Protein AF-B8I7L0-F1 (afdb_monomer)

Radius of gyration: 95.22 Å; Cα contacts (8 Å, |Δi|>4): 2535; chains: 1; bounding box: 147×85×289 Å

Organism: Ruminiclostridium cellulolyticum (strain ATCC 35319 / DSM 5812 / JCM 6584 / H10) (NCBI:txid394503)

Sequence (1154 aa):
MKWKGKNVCIMVLVFCFLMIGNAYSSAKQFPDAVNHWSEKAITRLATKDVISGYPDGTVRPDGIVTRGQFASILAKSLGLDTSKSEESQPFNDIYHHWSERSIKALVQSGIIAKADYEGNFKPDKPITRIEIIRMMVRASGKSDEAKRTNDNTGFADEADISRADRGYVIIAKQNNIIAGYPDNTLRPKSEATRAEAFQLIDNQMRQNQKLGNEVPPIDGSDDYGSGASSSPNSYPDAQIDFELSNTAHTDTEISISPITQYAQTLKWSLAKETEDGVQVPVDISQVIKGSLSQSGGKITFKESGKYTLTAITENYSGRETKCSKGITVYPVFIPKFDLSEYSYIDETINITVNPEFNDVDIVWSVTKEGKDEALDTVIDGSLTNSGGSITFKEKGTYALTATVTDTTGRSFTCSKEILVYPVISPEFDLPEYTHTDKVVNITIAPKLDGLDVVWTATKDGKETAIDKIIDGSLTSTGGSITFKEKGSYAITATVTDATGRSFACGKGILVYPVPSLVFKYPATAYTDSNIIITQTAEMDGLIVEWLVESTSGPLDWNDYIDGTLDNDGGTIQFKQEGTYQLTAKVTDKTGRVFLLNSESRIDVYPVSDINITLPAKAYPGETVSVNVSGDNLNNLKCQWSIAADGGNPEEYESHVSGTLSDDGGTITFAKMGSYALTATFTDKLGRAFTCSKVITIYPIPDMQISLPKLAYSGDAVSVATEESGLKGLNAVWSISIDGGPEVPYRQYASDVLTSTGGEIRISTNKTIAVKLTASVTDENSRTFTFSSNTISIKPNIICSFAAPSSVHTGESFSVTMEEVSGLEESNITWSLTKDGSLTDYTGSLSNNGGNITINDVGGYTLTAAVTNSEGRIFSYSENIAVTNTAPNAPEGYATVTRTAKDQMLLVNITASATDPDGDDVIYEYEDQSEDGYYPLGSHTVKVRAKDSFGAVSSWTEINFKVVGSAPSTPVITRTPDGNSVAPNKPITITAASTDLDGDTITYVWEGRQAETSAYPLGRNTIRVKAVDSTGMESPWAAIVFFVADSNNGGGMTLSGPESVIVEKGIECATITEYTFSVPPVLGHSGSDYGRVRGYNILTDTWDQLDYQSIANGITLSQKLTAGVYSQLEFYYYTNHDCMYNKSNITYSVSYYFE

Secondary structure (DSSP, 8-state):
------------------------------GGGTT-TTHHHHHHHHHTTS----TTS---TTSBPBHHHHHHHHHHHTT--TTS-----SSTT-TT-TTHHHHHHHHHTTSS-GGGGTT---TTSB-BHHHHHHHHHHHTTTHHHHTT--S----TTGGGS-TTTHHHHHHHHHTTS----TTS---TTSBPBHHHHHHHHHHHHHHHTTTT----------------------S-S-EEEE---SEEETTPPEEE-EEEESEEEEEEEEEEEPTTS-EEEE-HHHHEEE--BTTBEEEEESS-EEEEEEEEEEETTS-EEEEEEEEEEEP-----B---SEEETT--EEEEBSS--SSS-EEEEEEETTEEE-HHHHEEE--BTTEEEEEESS-EEEEEEEEEE-TTS-EEEEEEEEEEEPPP--EE---SEEETT-PEEEEEES--TT--EEEEEEETTEE--GGGTEEE--BTTEEEEEESS-EEEEEEEEEE-TTS-EEEEEEEEEEEPPPEEEEE--SEEETT--EEEEEEEE-TTPPEEEEEEETTEEE-HHHHEEEEE-SSEEEEEESS-EEEEEEEEEE-TT--EEEEE-SS-EEEEPPPP-EEE--SEE-TT-EEEEEEE-SS-TT-EEEEEEEETT---EEGGGTEEEEEETTEEEEEE-S-EEEEEEEEEE-TT--EEEEEEEEEEPPPPEEEEE--SEEETTSEEEEEEEEES-TTPPEEEEEEETT---EEGGGTB-S-EETTEEEEEB--SS-EEEEEEEEEE-TTS-EEEEEPPPEEEEPPPEEEEE--SEEETT-EEEEEEEEEES-TT--PEEEEEETTEEE--EEEEETTEEEEE--S-EEEEEEEEEE-TTS-EEEEEEEEEEE-PPPPPPEEEEEEEEEEETTEEEEEEEEE---SS----EEEEES--SS-EEESEEEEEEEEEE-SSS-BPPPEEEEEEE----PPPPPP--BS-SSEEPSS-EEE-------SS----EEEEES-SSSEEE--SS----EEEEE-SSS-B--------EE--TTTTSSPPP-SSEEEEEE--BTTEEEEEEEEEE---TT--S-EEEEEEEEETTTTEEEEEEEEEESS-EEEEEE--TTTEEEEEEEEE-SSGGGTTS---EEEEEEEE-

Structure (mmCIF, N/CA/C/O backbone):
data_AF-B8I7L0-F1
#
_entry.id   AF-B8I7L0-F1
#
loop_
_atom_site.group_PDB
_atom_site.id
_atom_site.type_symbol
_atom_site.label_atom_id
_atom_site.label_alt_id
_atom_site.label_comp_id
_atom_site.label_asym_id
_atom_site.label_entity_id
_atom_site.label_seq_id
_atom_site.pdbx_PDB_ins_code
_atom_site.Cartn_x
_atom_site.Cartn_y
_atom_site.Cartn_z
_atom_site.occupancy
_atom_site.B_iso_or_equiv
_atom_site.auth_seq_id
_atom_site.auth_comp_id
_atom_site.auth_asym_id
_atom_site.auth_atom_id
_atom_site.pdbx_PDB_model_num
ATOM 1 N N . MET A 1 1 ? -40.600 12.223 -14.705 1.00 33.22 1 MET A N 1
ATOM 2 C CA . MET A 1 1 ? -41.519 11.298 -13.989 1.00 33.22 1 MET A CA 1
ATOM 3 C C . MET A 1 1 ? -41.701 11.849 -12.572 1.00 33.22 1 MET A C 1
ATOM 5 O O . MET A 1 1 ? -40.789 12.510 -12.105 1.00 33.22 1 MET A O 1
ATOM 9 N N . LYS A 1 2 ? -42.916 11.918 -11.999 1.00 28.27 2 LYS A N 1
ATOM 10 C CA . LYS A 1 2 ? -43.538 10.886 -11.128 1.00 28.27 2 LYS A CA 1
ATOM 11 C C . LYS A 1 2 ? -42.537 10.381 -10.064 1.00 28.27 2 LYS A C 1
ATOM 13 O O . LYS A 1 2 ? -41.495 9.881 -10.455 1.00 28.27 2 LYS A O 1
ATOM 18 N N . TRP A 1 3 ? -42.798 10.496 -8.757 1.00 26.27 3 TRP A N 1
ATOM 19 C CA . TRP A 1 3 ? -44.098 10.342 -8.067 1.00 26.27 3 TRP A CA 1
ATOM 20 C C . TRP A 1 3 ? -44.500 11.497 -7.113 1.00 26.27 3 TRP A C 1
ATOM 22 O O . TRP A 1 3 ? -43.707 12.385 -6.824 1.00 26.27 3 TRP A O 1
ATOM 32 N N . LYS A 1 4 ? -45.759 11.482 -6.639 1.00 32.81 4 LYS A N 1
ATOM 33 C CA . LYS A 1 4 ? -46.341 12.377 -5.610 1.00 32.81 4 LYS A CA 1
ATOM 34 C C . LYS A 1 4 ? -47.116 11.535 -4.584 1.00 32.81 4 LYS A C 1
ATOM 36 O O . LYS A 1 4 ? -47.760 10.568 -4.979 1.00 32.81 4 LYS A O 1
ATOM 41 N N . GLY A 1 5 ? -47.065 11.941 -3.313 1.00 32.03 5 GLY A N 1
ATOM 42 C CA . GLY A 1 5 ? -47.587 11.208 -2.150 1.00 32.03 5 GLY A CA 1
ATOM 43 C C . GLY A 1 5 ? -49.099 11.255 -1.877 1.00 32.03 5 GLY A C 1
ATOM 44 O O . GLY A 1 5 ? -49.906 11.439 -2.785 1.00 32.03 5 GLY A O 1
ATOM 45 N N . LYS A 1 6 ? -49.441 11.049 -0.595 1.00 33.31 6 LYS A N 1
ATOM 46 C CA . LYS A 1 6 ? -50.758 11.066 0.089 1.00 33.31 6 LYS A CA 1
ATOM 47 C C . LYS A 1 6 ? -50.446 10.970 1.608 1.00 33.31 6 LYS A C 1
ATOM 49 O O . LYS A 1 6 ? -49.534 10.219 1.930 1.00 33.31 6 LYS A O 1
ATOM 54 N N . ASN A 1 7 ? -50.985 11.727 2.578 1.00 33.47 7 ASN A N 1
ATOM 55 C CA . ASN A 1 7 ? -52.317 12.324 2.834 1.00 33.47 7 ASN A CA 1
ATOM 56 C C . ASN A 1 7 ? -53.421 11.243 2.899 1.00 33.47 7 ASN A C 1
ATOM 58 O O . ASN A 1 7 ? -53.514 10.436 1.984 1.00 33.47 7 ASN A O 1
ATOM 62 N N . VAL A 1 8 ? -54.298 11.157 3.909 1.00 35.00 8 VAL A N 1
ATOM 63 C CA . VAL A 1 8 ? -55.101 12.200 4.597 1.00 35.00 8 VAL A CA 1
ATOM 64 C C . VAL A 1 8 ? -55.476 11.742 6.030 1.00 35.00 8 VAL A C 1
ATOM 66 O O . VAL A 1 8 ? -55.534 10.537 6.242 1.00 35.00 8 VAL A O 1
ATOM 69 N N . CYS A 1 9 ? -55.787 12.700 6.933 1.00 29.91 9 CYS A N 1
ATOM 70 C CA . CYS A 1 9 ? -56.664 12.661 8.143 1.00 29.91 9 CYS A CA 1
ATOM 71 C C . CYS A 1 9 ? -55.993 13.295 9.385 1.00 29.91 9 CYS A C 1
ATOM 73 O O . CYS A 1 9 ? -54.817 13.045 9.610 1.00 29.91 9 CYS A O 1
ATOM 75 N N . ILE A 1 10 ? -56.657 14.079 10.253 1.00 33.66 10 ILE A N 1
ATOM 76 C CA . ILE A 1 10 ? -57.943 14.823 10.196 1.00 33.66 10 ILE A CA 1
ATOM 77 C C . ILE A 1 10 ? -57.902 15.906 11.322 1.00 33.66 10 ILE A C 1
ATOM 79 O O . ILE A 1 10 ? -57.254 15.642 12.321 1.00 33.66 10 ILE A O 1
ATOM 83 N N . MET A 1 11 ? -58.548 17.080 11.144 1.00 29.95 11 MET A N 1
ATOM 84 C CA . MET A 1 11 ? -59.142 18.033 12.145 1.00 29.95 11 MET A CA 1
ATOM 85 C C . MET A 1 11 ? -58.464 18.279 13.543 1.00 29.95 11 MET A C 1
ATOM 87 O O . MET A 1 11 ? -58.061 17.345 14.211 1.00 29.95 11 MET A O 1
ATOM 91 N N . VAL A 1 12 ? -58.421 19.478 14.167 1.00 34.53 12 VAL A N 1
ATOM 92 C CA . VAL A 1 12 ? -59.027 20.809 13.899 1.00 34.53 12 VAL A CA 1
ATOM 93 C C . VAL A 1 12 ? -58.428 21.916 14.815 1.00 34.53 12 VAL A C 1
ATOM 95 O O . VAL A 1 12 ? -57.804 21.604 15.819 1.00 34.53 12 VAL A O 1
ATOM 98 N N . LEU A 1 13 ? -58.688 23.194 14.484 1.00 30.81 13 LEU A N 1
ATOM 99 C CA . LEU A 1 13 ? -58.574 24.426 15.308 1.00 30.81 13 LEU A CA 1
ATOM 100 C C . LEU A 1 13 ? -57.280 24.725 16.101 1.00 30.81 13 LEU A C 1
ATOM 102 O O . LEU A 1 13 ? -57.122 24.363 17.263 1.00 30.81 13 LEU A O 1
ATOM 106 N N . VAL A 1 14 ? -56.499 25.663 15.554 1.00 44.19 14 VAL A N 1
ATOM 107 C CA . VAL A 1 14 ? -55.867 26.721 16.361 1.00 44.19 14 VAL A CA 1
ATOM 108 C C . VAL A 1 14 ? -56.872 27.869 16.498 1.00 44.19 14 VAL A C 1
ATOM 110 O O . VAL A 1 14 ? -57.037 28.608 15.535 1.00 44.19 14 VAL A O 1
ATOM 113 N N . PHE A 1 15 ? -57.543 28.005 17.651 1.00 33.59 15 PHE A N 1
ATOM 114 C CA . PHE A 1 15 ? -57.958 29.289 18.261 1.00 33.59 15 PHE A CA 1
ATOM 115 C C . PHE A 1 15 ? -58.718 29.051 19.583 1.00 33.59 15 PHE A C 1
ATOM 117 O O . PHE A 1 15 ? -59.883 28.666 19.562 1.00 33.59 15 PHE A O 1
ATOM 124 N N . CYS A 1 16 ? -58.093 29.333 20.730 1.00 30.19 16 CYS A N 1
ATOM 125 C CA . CYS A 1 16 ? -58.810 29.712 21.955 1.00 30.19 16 CYS A CA 1
ATOM 126 C C . CYS A 1 16 ? -57.842 30.445 22.895 1.00 30.19 16 CYS A C 1
ATOM 128 O O . CYS A 1 16 ? -56.934 29.843 23.462 1.00 30.19 16 CYS A O 1
ATOM 130 N N . PHE A 1 17 ? -57.996 31.763 23.004 1.00 28.77 17 PHE A N 1
ATOM 131 C CA . PHE A 1 17 ? -57.116 32.645 23.772 1.00 28.77 17 PHE A CA 1
ATOM 132 C C . PHE A 1 17 ? -57.876 33.140 25.015 1.00 28.77 17 PHE A C 1
ATOM 134 O O . PHE A 1 17 ? -59.014 33.572 24.873 1.00 28.77 17 PHE A O 1
ATOM 141 N N . LEU A 1 18 ? -57.210 33.143 26.178 1.00 33.88 18 LEU A N 1
ATOM 142 C CA . LEU A 1 18 ? -57.574 33.837 27.433 1.00 33.88 18 LEU A CA 1
ATOM 143 C C . LEU A 1 18 ? -58.821 33.408 28.252 1.00 33.88 18 LEU A C 1
ATOM 145 O O . LEU A 1 18 ? -59.949 33.468 27.783 1.00 33.88 18 LEU A O 1
ATOM 149 N N . MET A 1 19 ? -58.567 33.216 29.563 1.00 33.19 19 MET A N 1
ATOM 150 C CA . MET A 1 19 ? -59.494 33.230 30.722 1.00 33.19 19 MET A CA 1
ATOM 151 C C . MET A 1 19 ? -60.584 32.127 30.766 1.00 33.19 19 MET A C 1
ATOM 153 O O . MET A 1 19 ? -61.099 31.700 29.746 1.00 33.19 19 MET A O 1
ATOM 157 N N . ILE A 1 20 ? -61.009 31.589 31.916 1.00 40.84 20 ILE A N 1
ATOM 158 C CA . ILE A 1 20 ? -60.880 32.000 33.331 1.00 40.84 20 ILE A CA 1
ATOM 159 C C . ILE A 1 20 ? -60.218 30.872 34.150 1.00 40.84 20 ILE A C 1
ATOM 161 O O . ILE A 1 20 ? -60.291 29.702 33.782 1.00 40.84 20 ILE A O 1
ATOM 165 N N . GLY A 1 21 ? -59.533 31.214 35.244 1.00 33.78 21 GLY A N 1
ATOM 166 C CA . GLY A 1 21 ? -58.730 30.258 36.008 1.00 33.78 21 GLY A CA 1
ATOM 167 C C . GLY A 1 21 ? -59.477 29.463 37.085 1.00 33.78 21 GLY A C 1
ATOM 168 O O . GLY A 1 21 ? -60.407 29.951 37.715 1.00 33.78 21 GLY A O 1
ATOM 169 N N . ASN A 1 22 ? -58.925 28.290 37.394 1.00 34.12 22 ASN A N 1
ATOM 170 C CA . ASN A 1 22 ? -58.569 27.956 38.772 1.00 34.12 22 ASN A CA 1
ATOM 171 C C . ASN A 1 22 ? -57.127 27.447 38.769 1.00 34.12 22 ASN A C 1
ATOM 173 O O . ASN A 1 22 ? -56.861 26.278 38.489 1.00 34.12 22 ASN A O 1
ATOM 177 N N . ALA A 1 23 ? -56.184 28.349 39.044 1.00 33.19 23 ALA A N 1
ATOM 178 C CA . ALA A 1 23 ? -54.802 27.972 39.286 1.00 33.19 23 ALA A CA 1
ATOM 179 C C . ALA A 1 23 ? -54.716 27.332 40.677 1.00 33.19 23 ALA A C 1
ATOM 181 O O . ALA A 1 23 ? -54.442 28.007 41.669 1.00 33.19 23 ALA A O 1
ATOM 182 N N . TYR A 1 24 ? -54.957 26.022 40.747 1.00 33.78 24 TYR A N 1
ATOM 183 C CA . TYR A 1 24 ? -54.483 25.233 41.874 1.00 33.78 24 TYR A CA 1
ATOM 184 C C . TYR A 1 24 ? -52.964 25.380 41.915 1.00 33.78 24 TYR A C 1
ATOM 186 O O . TYR A 1 24 ? -52.253 24.788 41.101 1.00 33.78 24 TYR A O 1
ATOM 194 N N . SER A 1 25 ? -52.475 26.190 42.855 1.00 38.25 25 SER A N 1
ATOM 195 C CA . SER A 1 25 ? -51.062 26.223 43.219 1.00 38.25 25 SER A CA 1
ATOM 196 C C . SER A 1 25 ? -50.743 24.912 43.931 1.00 38.25 25 SER A C 1
ATOM 198 O O . SER A 1 25 ? -50.723 24.830 45.159 1.00 38.25 25 SER A O 1
ATOM 200 N N . SER A 1 26 ? -50.602 23.848 43.138 1.00 40.59 26 SER A N 1
ATOM 201 C CA . SER A 1 26 ? -50.123 22.563 43.618 1.00 40.59 26 SER A CA 1
ATOM 202 C C . SER A 1 26 ? -48.726 22.801 44.171 1.00 40.59 26 SER A C 1
ATOM 204 O O . SER A 1 26 ? -47.825 23.199 43.426 1.00 40.59 26 SER A O 1
ATOM 206 N N . ALA A 1 27 ? -48.563 22.626 45.484 1.00 56.03 27 ALA A N 1
ATOM 207 C CA . ALA A 1 27 ? -47.257 22.726 46.117 1.00 56.03 27 ALA A CA 1
ATOM 208 C C . ALA A 1 27 ? -46.289 21.811 45.360 1.00 56.03 27 ALA A C 1
ATOM 210 O O . ALA A 1 27 ? -46.655 20.686 45.016 1.00 56.03 27 ALA A O 1
ATOM 211 N N . LYS A 1 28 ? -45.080 22.300 45.060 1.00 63.38 28 LYS A N 1
ATOM 212 C CA . LYS A 1 28 ? -44.133 21.596 44.188 1.00 63.38 28 LYS A CA 1
ATOM 213 C C . LYS A 1 28 ? -43.616 20.323 44.869 1.00 63.38 28 LYS A C 1
ATOM 215 O O . LYS A 1 28 ? -42.573 20.336 45.516 1.00 63.38 28 LYS A O 1
ATOM 220 N N . GLN A 1 29 ? -44.384 19.244 44.750 1.00 75.25 29 GLN A N 1
ATOM 221 C CA . GLN A 1 29 ? -44.006 17.904 45.170 1.00 75.25 29 GLN A CA 1
ATOM 222 C C . GLN A 1 29 ? -42.978 17.343 44.189 1.00 75.25 29 GLN A C 1
ATOM 224 O O . GLN A 1 29 ? -43.089 17.523 42.976 1.00 75.25 29 GLN A O 1
ATOM 229 N N . PHE A 1 30 ? -41.987 16.653 44.739 1.00 87.44 30 PHE A N 1
ATOM 230 C CA . PHE A 1 30 ? -40.974 15.925 43.988 1.00 87.44 30 PHE A CA 1
ATOM 231 C C . PHE A 1 30 ? -41.226 14.431 44.237 1.00 87.44 30 PHE A C 1
ATOM 233 O O . PHE A 1 30 ? -41.405 14.067 45.404 1.00 87.44 30 PHE A O 1
ATOM 240 N N . PRO A 1 31 ? -41.297 13.567 43.205 1.00 85.88 31 PRO A N 1
ATOM 241 C CA . PRO A 1 31 ? -41.712 12.170 43.380 1.00 85.88 31 PRO A CA 1
ATOM 242 C C . PRO A 1 31 ? -40.832 11.384 44.358 1.00 85.88 31 PRO A C 1
ATOM 244 O O . PRO A 1 31 ? -41.319 10.528 45.088 1.00 85.88 31 PRO A O 1
ATOM 247 N N . ASP A 1 32 ? -39.547 11.722 44.402 1.00 89.19 32 ASP A N 1
ATOM 248 C CA . ASP A 1 32 ? -38.515 11.132 45.253 1.00 89.19 32 ASP A CA 1
ATOM 249 C C . ASP A 1 32 ? -38.483 11.693 46.686 1.00 89.19 32 ASP A C 1
ATOM 251 O O . ASP A 1 32 ? -37.670 11.257 47.492 1.00 89.19 32 ASP A O 1
ATOM 255 N N . ALA A 1 33 ? -39.353 12.651 47.018 1.00 88.56 33 ALA A N 1
ATOM 256 C CA . ALA A 1 33 ? -39.512 13.176 48.374 1.00 88.56 33 ALA A CA 1
ATOM 257 C C . ALA A 1 33 ? -40.763 12.641 49.096 1.00 88.56 33 ALA A C 1
ATOM 259 O O . ALA A 1 33 ? -40.915 12.905 50.285 1.00 88.56 33 ALA A O 1
ATOM 260 N N . VAL A 1 34 ? -41.661 11.919 48.418 1.00 85.69 34 VAL A N 1
ATOM 261 C CA . VAL A 1 34 ? -42.930 11.440 48.998 1.00 85.69 34 VAL A CA 1
ATOM 262 C C . VAL A 1 34 ? -42.671 10.346 50.039 1.00 85.69 34 VAL A C 1
ATOM 264 O O . VAL A 1 34 ? -41.950 9.391 49.763 1.00 85.69 34 VAL A O 1
ATOM 267 N N . ASN A 1 35 ? -43.262 10.476 51.232 1.00 85.50 35 ASN A N 1
ATOM 268 C CA . ASN A 1 35 ? -43.007 9.642 52.418 1.00 85.50 35 ASN A CA 1
ATOM 269 C C . ASN A 1 35 ? -41.561 9.699 52.953 1.00 85.50 35 ASN A C 1
ATOM 271 O O . ASN A 1 35 ? -41.244 9.019 53.931 1.00 85.50 35 ASN A O 1
ATOM 275 N N . HIS A 1 36 ? -40.679 10.512 52.365 1.00 89.75 36 HIS A N 1
ATOM 276 C CA . HIS A 1 36 ? -39.323 10.688 52.869 1.00 89.75 36 HIS A CA 1
ATOM 277 C C . HIS A 1 36 ? -39.349 11.474 54.191 1.00 89.75 36 HIS A C 1
ATOM 279 O O . HIS A 1 36 ? -40.125 12.418 54.349 1.00 89.75 36 HIS A O 1
ATOM 285 N N . TRP A 1 37 ? -38.479 11.152 55.155 1.00 91.00 37 TRP A N 1
ATOM 286 C CA . TRP A 1 37 ? -38.538 11.760 56.497 1.00 91.00 37 TRP A CA 1
ATOM 287 C C . TRP A 1 37 ? -38.404 13.298 56.478 1.00 91.00 37 TRP A C 1
ATOM 289 O O . TRP A 1 37 ? -38.972 13.988 57.327 1.00 91.00 37 TRP A O 1
ATOM 299 N N . SER A 1 38 ? -37.705 13.844 55.476 1.00 89.44 38 SER A N 1
ATOM 300 C CA . SER A 1 38 ? -37.537 15.286 55.253 1.00 89.44 38 SER A CA 1
ATOM 301 C C . SER A 1 38 ? -38.549 15.916 54.279 1.00 89.44 38 SER A C 1
ATOM 303 O O . SER A 1 38 ? -38.433 17.112 54.004 1.00 89.44 38 SER A O 1
ATOM 305 N N . GLU A 1 39 ? -39.567 15.181 53.795 1.00 90.69 39 GLU A N 1
ATOM 306 C CA . GLU A 1 39 ? -40.606 15.666 52.857 1.00 90.69 39 GLU A CA 1
ATOM 307 C C . GLU A 1 39 ? -41.147 17.035 53.283 1.00 90.69 39 GLU A C 1
ATOM 309 O O . GLU A 1 39 ? -41.138 18.005 52.529 1.00 90.69 39 GLU A O 1
ATOM 314 N N . LYS A 1 40 ? -41.520 17.149 54.562 1.00 90.38 40 LYS A N 1
ATOM 315 C CA . LYS A 1 40 ? -42.093 18.366 55.147 1.00 90.38 40 LYS A CA 1
ATOM 316 C C . LYS A 1 40 ? -41.140 19.569 55.087 1.00 90.38 40 LYS A C 1
ATOM 318 O O . LYS A 1 40 ? -41.618 20.696 54.978 1.00 90.38 40 LYS A O 1
ATOM 323 N N . ALA A 1 41 ? -39.823 19.362 55.168 1.00 90.12 41 ALA A N 1
ATOM 324 C CA . ALA A 1 41 ? -38.827 20.422 55.004 1.00 90.12 41 ALA A CA 1
ATOM 325 C C . ALA A 1 41 ? -38.610 20.757 53.521 1.00 90.12 41 ALA A C 1
ATOM 327 O O . ALA A 1 41 ? -38.647 21.930 53.153 1.00 90.12 41 ALA A O 1
ATOM 328 N N . ILE A 1 42 ? -38.479 19.739 52.664 1.00 92.69 42 ILE A N 1
ATOM 329 C CA . ILE A 1 42 ? -38.359 19.877 51.204 1.00 92.69 42 ILE A CA 1
ATOM 330 C C . ILE A 1 42 ? -39.521 20.709 50.645 1.00 92.69 42 ILE A C 1
ATOM 332 O O . ILE A 1 42 ? -39.292 21.731 49.997 1.00 92.69 42 ILE A O 1
ATOM 336 N N . THR A 1 43 ? -40.765 20.339 50.960 1.00 88.06 43 THR A N 1
ATOM 337 C CA . THR A 1 43 ? -41.965 21.056 50.511 1.00 88.06 43 THR A CA 1
ATOM 338 C C . THR A 1 43 ? -41.976 22.504 51.004 1.00 88.06 43 THR A C 1
ATOM 340 O O . THR A 1 43 ? -42.319 23.402 50.233 1.00 88.06 43 THR A O 1
ATOM 343 N N . ARG A 1 44 ? -41.558 22.779 52.251 1.00 90.06 44 ARG A N 1
ATOM 344 C CA . ARG A 1 44 ? -41.486 24.155 52.781 1.00 90.06 44 ARG A CA 1
ATOM 345 C C . ARG A 1 44 ? -40.412 24.997 52.099 1.00 90.06 44 ARG A C 1
ATOM 347 O O . ARG A 1 44 ? -40.691 26.146 51.764 1.00 90.06 44 ARG A O 1
ATOM 354 N N . LEU A 1 45 ? -39.219 24.451 51.860 1.00 91.69 45 LEU A N 1
ATOM 355 C CA . LEU A 1 45 ? -38.157 25.162 51.145 1.00 91.69 45 LEU A CA 1
ATOM 356 C C . LEU A 1 45 ? -38.525 25.411 49.679 1.00 91.69 45 LEU A C 1
ATOM 358 O O . LEU A 1 45 ? -38.251 26.494 49.171 1.00 91.69 45 LEU A O 1
ATOM 362 N N . ALA A 1 46 ? -39.191 24.463 49.015 1.00 89.38 46 ALA A N 1
ATOM 363 C CA . ALA A 1 46 ? -39.664 24.639 47.644 1.00 89.38 46 ALA A CA 1
ATOM 364 C C . ALA A 1 46 ? -40.801 25.669 47.544 1.00 89.38 46 ALA A C 1
ATOM 366 O O . ALA A 1 46 ? -40.794 26.509 46.652 1.00 89.38 46 ALA A O 1
ATOM 367 N N . THR A 1 47 ? -41.733 25.672 48.504 1.00 86.12 47 THR A N 1
ATOM 368 C CA . THR A 1 47 ? -42.817 26.674 48.590 1.00 86.12 47 THR A CA 1
ATOM 369 C C . THR A 1 47 ? -42.290 28.084 48.899 1.00 86.12 47 THR A C 1
ATOM 371 O O . THR A 1 47 ? -42.929 29.071 48.552 1.00 86.12 47 THR A O 1
ATOM 374 N N . LYS A 1 48 ? -41.112 28.196 49.528 1.00 86.75 48 LYS A N 1
ATOM 375 C CA . LYS A 1 48 ? -40.385 29.459 49.751 1.00 86.75 48 LYS A CA 1
ATOM 376 C C . LYS A 1 48 ? -39.377 29.787 48.630 1.00 86.75 48 LYS A C 1
ATOM 378 O O . LYS A 1 48 ? -38.508 30.628 48.838 1.00 86.75 48 LYS A O 1
ATOM 383 N N . ASP A 1 49 ? -39.431 29.091 47.490 1.00 88.25 49 ASP A N 1
ATOM 384 C CA . ASP A 1 49 ? -38.484 29.187 46.363 1.00 88.25 49 ASP A CA 1
ATOM 385 C C . ASP A 1 49 ? -36.995 28.950 46.707 1.00 88.25 49 ASP A C 1
ATOM 387 O O . ASP A 1 49 ? -36.120 29.122 45.858 1.00 88.25 49 ASP A O 1
ATOM 391 N N . VAL A 1 50 ? -36.659 28.498 47.919 1.00 90.50 50 VAL A N 1
ATOM 392 C CA . VAL A 1 50 ? -35.274 28.258 48.371 1.00 90.50 50 VAL A CA 1
ATOM 393 C C . VAL A 1 50 ? -34.623 27.106 47.599 1.00 90.50 50 VAL A C 1
ATOM 395 O O . VAL A 1 50 ? -33.430 27.159 47.300 1.00 90.50 50 VAL A O 1
ATOM 398 N N . ILE A 1 51 ? -35.407 26.090 47.226 1.00 92.00 51 ILE A N 1
ATOM 399 C CA . ILE A 1 51 ? -34.970 24.970 46.381 1.00 92.00 51 ILE A CA 1
ATOM 400 C C . ILE A 1 51 ? -35.912 24.799 45.191 1.00 92.00 51 ILE A C 1
ATOM 402 O O . ILE A 1 51 ? -37.110 25.045 45.296 1.00 92.00 51 ILE A O 1
ATOM 406 N N . SER A 1 52 ? -35.378 24.356 44.053 1.00 82.88 52 SER A N 1
ATOM 407 C CA . SER A 1 52 ? -36.151 24.240 42.806 1.00 82.88 52 SER A CA 1
ATOM 408 C C . SER A 1 52 ? -36.167 22.829 42.204 1.00 82.88 52 SER A C 1
ATOM 410 O O . SER A 1 52 ? -36.895 22.612 41.236 1.00 82.88 52 SER A O 1
ATOM 412 N N . GLY A 1 53 ? -35.431 21.878 42.790 1.00 82.44 53 GLY A N 1
ATOM 413 C CA . GLY A 1 53 ? -35.204 20.538 42.233 1.00 82.44 53 GLY A CA 1
ATOM 414 C C . GLY A 1 53 ? -34.203 20.517 41.073 1.00 82.44 53 GLY A C 1
ATOM 415 O O . GLY A 1 53 ? -33.614 21.541 40.722 1.00 82.44 53 GLY A O 1
ATOM 416 N N . TYR A 1 54 ? -34.011 19.334 40.499 1.00 84.81 54 TYR A N 1
ATOM 417 C CA . TYR A 1 54 ? -33.265 19.090 39.267 1.00 84.81 54 TYR A CA 1
ATOM 418 C C . TYR A 1 54 ? -34.196 19.164 38.034 1.00 84.81 54 TYR A C 1
ATOM 420 O O . TYR A 1 54 ? -35.420 19.101 38.185 1.00 84.81 54 TYR A O 1
ATOM 428 N N . PRO A 1 55 ? -33.657 19.288 36.801 1.00 82.81 55 PRO A N 1
ATOM 429 C CA . PRO A 1 55 ? -34.468 19.367 35.576 1.00 82.81 55 PRO A CA 1
ATOM 430 C C . PRO A 1 55 ? -35.329 18.128 35.277 1.00 82.81 55 PRO A C 1
ATOM 432 O O . PRO A 1 55 ? -36.274 18.223 34.503 1.00 82.81 55 PRO A O 1
ATOM 435 N N . ASP A 1 56 ? -35.013 16.987 35.890 1.00 82.00 56 ASP A N 1
ATOM 436 C CA . ASP A 1 56 ? -35.772 15.730 35.813 1.00 82.00 56 ASP A CA 1
ATOM 437 C C . ASP A 1 56 ? -37.002 15.684 36.746 1.00 82.00 56 ASP A C 1
ATOM 439 O O . ASP A 1 56 ? -37.758 14.716 36.721 1.00 82.00 56 ASP A O 1
ATOM 443 N N . GLY A 1 57 ? -37.219 16.721 37.566 1.00 82.94 57 GLY A N 1
ATOM 444 C CA . GLY A 1 57 ? -38.312 16.782 38.537 1.00 82.94 57 GLY A CA 1
ATOM 445 C C . GLY A 1 57 ? -38.003 16.164 39.906 1.00 82.94 57 GLY A C 1
ATOM 446 O O . GLY A 1 57 ? -38.911 16.088 40.729 1.00 82.94 57 GLY A O 1
ATOM 447 N N . THR A 1 58 ? -36.756 15.763 40.175 1.00 90.50 58 THR A N 1
ATOM 448 C CA . THR A 1 58 ? -36.311 15.204 41.469 1.00 90.50 58 THR A CA 1
ATOM 449 C C . THR A 1 58 ? -35.697 16.259 42.401 1.00 90.50 58 THR A C 1
ATOM 451 O O . THR A 1 58 ? -35.339 17.358 41.969 1.00 90.50 58 THR A O 1
ATOM 454 N N . VAL A 1 59 ? -35.504 15.940 43.687 1.00 89.88 59 VAL A N 1
ATOM 455 C CA . VAL A 1 59 ? -34.633 16.714 44.611 1.00 89.88 59 VAL A CA 1
ATOM 456 C C . VAL A 1 59 ? -33.422 15.937 45.117 1.00 89.88 59 VAL A C 1
ATOM 458 O O . VAL A 1 59 ? -32.470 16.567 45.583 1.00 89.88 59 VAL A O 1
ATOM 461 N N . ARG A 1 60 ? -33.430 14.614 44.978 1.00 92.31 60 ARG A N 1
ATOM 462 C CA . ARG A 1 60 ? -32.438 13.623 45.403 1.00 92.31 60 ARG A CA 1
ATOM 463 C C . ARG A 1 60 ? -32.110 13.771 46.895 1.00 92.31 60 ARG A C 1
ATOM 465 O O . ARG A 1 60 ? -31.032 14.277 47.208 1.00 92.31 60 ARG A O 1
ATOM 472 N N . PRO A 1 61 ? -33.043 13.429 47.810 1.00 91.81 61 PRO A N 1
ATOM 473 C CA . PRO A 1 61 ? -32.904 13.714 49.239 1.00 91.81 61 PRO A CA 1
ATOM 474 C C . PRO A 1 61 ? -31.698 13.006 49.869 1.00 91.81 61 PRO A C 1
ATOM 476 O O . PRO A 1 61 ? -30.905 13.661 50.540 1.00 91.81 61 PRO A O 1
ATOM 479 N N . ASP A 1 62 ? -31.505 11.719 49.590 1.00 93.44 62 ASP A N 1
ATOM 480 C CA . ASP A 1 62 ? -30.390 10.921 50.124 1.00 93.44 62 ASP A CA 1
ATOM 481 C C . ASP A 1 62 ? -29.051 11.168 49.409 1.00 93.44 62 ASP A C 1
ATOM 483 O O . ASP A 1 62 ? -28.003 10.699 49.846 1.00 93.44 62 ASP A O 1
ATOM 487 N N . GLY A 1 63 ? -29.055 11.935 48.313 1.00 91.19 63 GLY A N 1
ATOM 488 C CA . GLY A 1 63 ? -27.826 12.326 47.630 1.00 91.19 63 GLY A CA 1
ATOM 489 C C . GLY A 1 63 ? -26.965 13.234 48.510 1.00 91.19 63 GLY A C 1
ATOM 490 O O . GLY A 1 63 ? -27.482 14.138 49.166 1.00 91.19 63 GLY A O 1
ATOM 491 N N . ILE A 1 64 ? -25.648 13.036 48.498 1.00 95.44 64 ILE A N 1
ATOM 492 C CA . ILE A 1 64 ? -24.691 13.897 49.210 1.00 95.44 64 ILE A CA 1
ATOM 493 C C . ILE A 1 64 ? -24.689 15.316 48.613 1.00 95.44 64 ILE A C 1
ATOM 495 O O . ILE A 1 64 ? -24.768 15.491 47.393 1.00 95.44 64 ILE A O 1
ATOM 499 N N . VAL A 1 65 ? -24.602 16.346 49.464 1.00 94.81 65 VAL A N 1
ATOM 500 C CA . VAL A 1 65 ? -24.561 17.756 49.037 1.00 94.81 65 VAL A CA 1
ATOM 501 C C . VAL A 1 65 ? -23.129 18.304 49.020 1.00 94.81 65 VAL A C 1
ATOM 503 O O . VAL A 1 65 ? -22.356 18.107 49.958 1.00 94.81 65 VAL A O 1
ATOM 506 N N . THR A 1 66 ? -22.758 19.029 47.961 1.00 96.44 66 THR A N 1
ATOM 507 C CA . THR A 1 66 ? -21.437 19.683 47.878 1.00 96.44 66 THR A CA 1
ATOM 508 C C . THR A 1 66 ? -21.421 21.030 48.602 1.00 96.44 66 THR A C 1
ATOM 510 O O . THR A 1 66 ? -22.462 21.671 48.779 1.00 96.44 66 THR A O 1
ATOM 513 N N . ARG A 1 67 ? -20.231 21.506 48.989 1.00 97.19 67 ARG A N 1
ATOM 514 C CA . ARG A 1 67 ? -20.026 22.818 49.630 1.00 97.19 67 ARG A CA 1
ATOM 515 C C . ARG A 1 67 ? -20.615 23.968 48.807 1.00 97.19 67 ARG A C 1
ATOM 517 O O . ARG A 1 67 ? -21.248 24.863 49.362 1.00 97.19 67 ARG A O 1
ATOM 524 N N . GLY A 1 68 ? -20.447 23.929 47.487 1.00 94.19 68 GLY A N 1
ATOM 525 C CA . GLY A 1 68 ? -20.978 24.900 46.533 1.00 94.19 68 GLY A CA 1
ATOM 526 C C . GLY A 1 68 ? -22.497 24.822 46.389 1.00 94.19 68 GLY A C 1
ATOM 527 O O . GLY A 1 68 ? -23.148 25.865 46.405 1.00 94.19 68 GLY A O 1
ATOM 528 N N . GLN A 1 69 ? -23.071 23.612 46.336 1.00 94.38 69 GLN A N 1
ATOM 529 C CA . GLN A 1 69 ? -24.527 23.431 46.363 1.00 94.38 69 GLN A CA 1
ATOM 530 C C . GLN A 1 69 ? -25.132 24.001 47.647 1.00 94.38 69 GLN A C 1
ATOM 532 O O . GLN A 1 69 ? -26.051 24.817 47.586 1.00 94.38 69 GLN A O 1
ATOM 537 N N . PHE A 1 70 ? -24.581 23.622 48.801 1.00 97.00 70 PHE A N 1
ATOM 538 C CA . PHE A 1 70 ? -25.036 24.100 50.100 1.00 97.00 70 PHE A CA 1
ATOM 539 C C . PHE A 1 70 ? -24.925 25.628 50.224 1.00 97.00 70 PHE A C 1
ATOM 541 O O . PHE A 1 70 ? -25.896 26.276 50.611 1.00 97.00 70 PHE A O 1
ATOM 548 N N . ALA A 1 71 ? -23.797 26.219 49.811 1.00 95.25 71 ALA A N 1
ATOM 549 C CA . ALA A 1 71 ? -23.603 27.669 49.793 1.00 95.25 71 ALA A CA 1
ATOM 550 C C . ALA A 1 71 ? -24.656 28.397 48.935 1.00 95.25 71 ALA A C 1
ATOM 552 O O . ALA A 1 71 ? -25.202 29.414 49.362 1.00 95.25 71 ALA A O 1
ATOM 553 N N . SER A 1 72 ? -25.001 27.875 47.753 1.00 93.69 72 SER A N 1
ATOM 554 C CA . SER A 1 72 ? -26.051 28.471 46.915 1.00 93.69 72 SER A CA 1
ATOM 555 C C . SER A 1 72 ? -27.451 28.369 47.521 1.00 93.69 72 SER A C 1
ATOM 557 O O . SER A 1 72 ? -28.207 29.339 47.446 1.00 93.69 72 SER A O 1
ATOM 559 N N . ILE A 1 73 ? -27.795 27.252 48.170 1.00 94.69 73 ILE A N 1
ATOM 560 C CA . ILE A 1 73 ? -29.097 27.097 48.838 1.00 94.69 73 ILE A CA 1
ATOM 561 C C . ILE A 1 73 ? -29.173 28.004 50.079 1.00 94.69 73 ILE A C 1
ATOM 563 O O . ILE A 1 73 ? -30.168 28.705 50.268 1.00 94.69 73 ILE A O 1
ATOM 567 N N . LEU A 1 74 ? -28.112 28.055 50.894 1.00 95.06 74 LEU A N 1
ATOM 568 C CA . LEU A 1 74 ? -28.047 28.895 52.091 1.00 95.06 74 LEU A CA 1
ATOM 569 C C . LEU A 1 74 ? -28.146 30.384 51.732 1.00 95.06 74 LEU A C 1
ATOM 571 O O . LEU A 1 74 ? -28.998 31.078 52.285 1.00 95.06 74 LEU A O 1
ATOM 575 N N . ALA A 1 75 ? -27.370 30.864 50.754 1.00 92.56 75 ALA A N 1
ATOM 576 C CA . ALA A 1 75 ? -27.448 32.249 50.280 1.00 92.56 75 ALA A CA 1
ATOM 577 C C . ALA A 1 75 ? -28.870 32.629 49.823 1.00 92.56 75 ALA A C 1
ATOM 579 O O . ALA A 1 75 ? -29.351 33.714 50.154 1.00 92.56 75 ALA A O 1
ATOM 580 N N . LYS A 1 76 ? -29.569 31.714 49.131 1.00 92.62 76 LYS A N 1
ATOM 581 C CA . LYS A 1 76 ? -30.963 31.912 48.705 1.00 92.62 76 LYS A CA 1
ATOM 582 C C . LYS A 1 76 ? -31.945 31.903 49.884 1.00 92.62 76 LYS A C 1
ATOM 584 O O . LYS A 1 76 ? -32.831 32.748 49.928 1.00 92.62 76 LYS A O 1
ATOM 589 N N . SER A 1 77 ? -31.765 31.01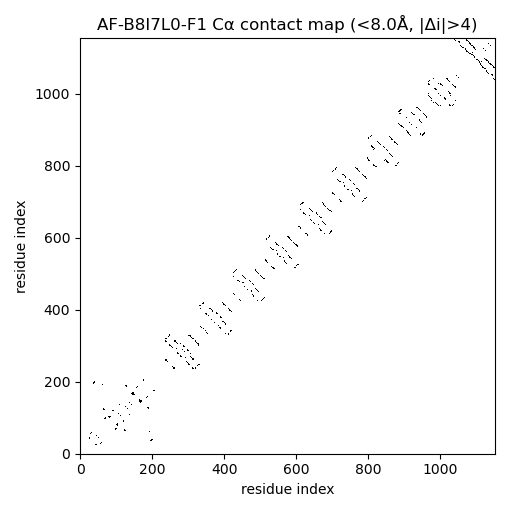8 50.871 1.00 92.69 77 SER A N 1
ATOM 590 C CA . SER A 1 77 ? -32.603 30.965 52.087 1.00 92.69 77 SER A CA 1
ATOM 591 C C . SER A 1 77 ? -32.508 32.223 52.961 1.00 92.69 77 SER A C 1
ATOM 593 O O . SER A 1 77 ? -33.465 32.570 53.649 1.00 92.69 77 SER A O 1
ATOM 595 N N . LEU A 1 78 ? -31.366 32.915 52.904 1.00 89.94 78 LEU A N 1
ATOM 596 C CA . LEU A 1 78 ? -31.094 34.162 53.619 1.00 89.94 78 LEU A CA 1
ATOM 597 C C . LEU A 1 78 ? -31.474 35.411 52.802 1.00 89.94 78 LEU A C 1
ATOM 599 O O . LEU A 1 78 ? -31.308 36.526 53.286 1.00 89.94 78 LEU A O 1
ATOM 603 N N . GLY A 1 79 ? -31.959 35.242 51.565 1.00 89.38 79 GLY A N 1
ATOM 604 C CA . GLY A 1 79 ? -32.332 36.348 50.680 1.00 89.38 79 GLY A CA 1
ATOM 605 C C . GLY A 1 79 ? -31.157 37.223 50.225 1.00 89.38 79 GLY A C 1
ATOM 606 O O . GLY A 1 79 ? -31.369 38.384 49.881 1.00 8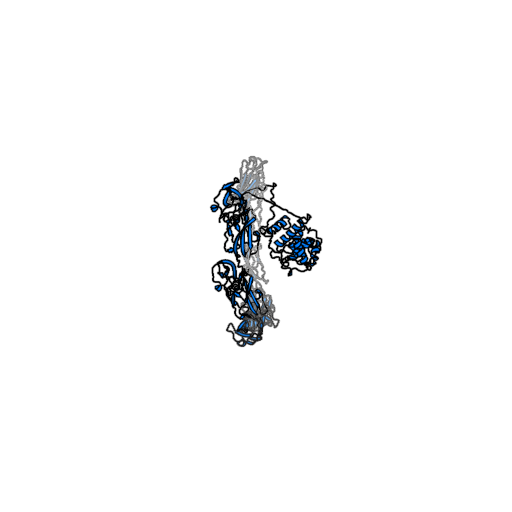9.38 79 GLY A O 1
ATOM 607 N N . LEU A 1 80 ? -29.922 36.703 50.237 1.00 89.06 80 LEU A N 1
ATOM 608 C CA . LEU A 1 80 ? -28.735 37.486 49.888 1.00 89.06 80 LEU A CA 1
ATOM 609 C C . LEU A 1 80 ? -28.711 37.828 48.395 1.00 89.06 80 LEU A C 1
ATOM 611 O O . LEU A 1 80 ? -28.822 36.951 47.535 1.00 89.06 80 LEU A O 1
ATOM 615 N N . ASP A 1 81 ? -28.477 39.102 48.078 1.00 84.38 81 ASP A N 1
ATOM 616 C CA . ASP A 1 81 ? -28.331 39.554 46.697 1.00 84.38 81 ASP A CA 1
ATOM 617 C C . ASP A 1 81 ? -26.954 39.181 46.129 1.00 84.38 81 ASP A C 1
ATOM 619 O O . ASP A 1 81 ? -26.004 39.966 46.109 1.00 84.38 81 ASP A O 1
ATOM 623 N N . THR A 1 82 ? -26.864 37.956 45.612 1.00 86.00 82 THR A N 1
ATOM 624 C CA . THR A 1 82 ? -25.651 37.426 44.975 1.00 86.00 82 THR A CA 1
ATOM 625 C C . THR A 1 82 ? -25.241 38.171 43.691 1.00 86.00 82 THR A C 1
ATOM 627 O O . THR A 1 82 ? -24.196 37.863 43.126 1.00 86.00 82 THR A O 1
ATOM 630 N N . SER A 1 83 ? -26.027 39.141 43.200 1.00 79.12 83 SER A N 1
ATOM 631 C CA . SER A 1 83 ? -25.634 39.976 42.054 1.00 79.12 83 SER A CA 1
ATOM 632 C C . SER A 1 83 ? -24.765 41.179 42.443 1.00 79.12 83 SER A C 1
ATOM 634 O O . SER A 1 83 ? -24.068 41.710 41.580 1.00 79.12 83 SER A O 1
ATOM 636 N N . LYS A 1 84 ? -24.766 41.581 43.725 1.00 71.44 84 LYS A N 1
ATOM 637 C CA . LYS A 1 84 ? -24.102 42.798 44.233 1.00 71.44 84 LYS A CA 1
ATOM 638 C C . LYS A 1 84 ? -22.875 42.542 45.124 1.00 71.44 84 LYS A C 1
ATOM 640 O O . LYS A 1 84 ? -22.454 43.440 45.846 1.00 71.44 84 LYS A O 1
ATOM 645 N N . SER A 1 85 ? -22.305 41.335 45.126 1.00 68.62 85 SER A N 1
ATOM 646 C CA . SER A 1 85 ? -21.162 41.030 45.998 1.00 68.62 85 SER A CA 1
ATOM 647 C C . SER A 1 85 ? -19.861 41.675 45.496 1.00 68.62 85 SER A C 1
ATOM 649 O O . SER A 1 85 ? -19.336 41.258 44.461 1.00 68.62 85 SER A O 1
ATOM 651 N N . GLU A 1 86 ? -19.311 42.631 46.247 1.00 70.75 86 GLU A N 1
ATOM 652 C CA . GLU A 1 86 ? -18.052 43.334 45.922 1.00 70.75 86 GLU A CA 1
ATOM 653 C C . GLU A 1 86 ? -16.789 42.577 46.392 1.00 70.75 86 GLU A C 1
ATOM 655 O O . GLU A 1 86 ? -15.664 43.013 46.153 1.00 70.75 86 GLU A O 1
ATOM 660 N N . GLU A 1 87 ? -16.960 41.420 47.040 1.00 74.81 87 GLU A N 1
ATOM 661 C CA . GLU A 1 87 ? -15.878 40.586 47.574 1.00 74.81 87 GLU A CA 1
ATOM 662 C C . GLU A 1 87 ? -14.907 40.101 46.473 1.00 74.81 87 GLU A C 1
ATOM 664 O O . GLU A 1 87 ? -15.200 39.181 45.696 1.00 74.81 87 GLU A O 1
ATOM 669 N N . SER A 1 88 ? -13.717 40.710 46.427 1.00 74.62 88 SER A N 1
ATOM 670 C CA . SER A 1 88 ? -12.617 40.290 45.549 1.00 74.62 88 SER A CA 1
ATOM 671 C C . SER A 1 88 ? -12.127 38.884 45.917 1.00 74.62 88 SER A C 1
ATOM 673 O O . SER A 1 88 ? -12.106 38.534 47.098 1.00 74.62 88 SER A O 1
ATOM 675 N N . GLN A 1 89 ? -11.765 38.086 44.899 1.00 83.00 89 GLN A N 1
ATOM 676 C CA . GLN A 1 89 ? -11.710 36.612 44.931 1.00 83.00 89 GLN A CA 1
ATOM 677 C C . GLN A 1 89 ? -11.280 36.024 46.295 1.00 83.00 89 GLN A C 1
ATOM 679 O O . GLN A 1 89 ? -10.091 36.004 46.611 1.00 83.00 89 GLN A O 1
ATOM 684 N N . PRO A 1 90 ? -12.233 35.548 47.126 1.00 86.50 90 PRO A N 1
ATOM 685 C CA . PRO A 1 90 ? -11.945 35.160 48.506 1.00 86.50 90 PRO A CA 1
ATOM 686 C C . PRO A 1 90 ? -11.237 33.807 48.650 1.00 86.50 90 PRO A C 1
ATOM 688 O O . PRO A 1 90 ? -10.705 33.528 49.724 1.00 86.50 90 PRO A O 1
ATOM 691 N N . PHE A 1 91 ? -11.237 32.994 47.590 1.00 93.44 91 PHE A N 1
ATOM 692 C CA . PHE A 1 91 ? -10.589 31.688 47.478 1.00 93.44 91 PHE A CA 1
ATOM 693 C C . PHE A 1 91 ? -10.071 31.507 46.047 1.00 93.44 91 PHE A C 1
ATOM 695 O O . PHE A 1 91 ? -10.662 32.052 45.112 1.00 93.44 91 PHE A O 1
ATOM 702 N N . ASN A 1 92 ? -9.001 30.733 45.862 1.00 89.69 92 ASN A N 1
ATOM 703 C CA . ASN A 1 92 ? -8.371 30.577 44.542 1.00 89.69 92 ASN A CA 1
ATOM 704 C C . ASN A 1 92 ? -9.171 29.673 43.584 1.00 89.69 92 ASN A C 1
ATOM 706 O O . ASN A 1 92 ? -9.012 29.757 42.370 1.00 89.69 92 ASN A O 1
ATOM 710 N N . ASP A 1 93 ? -10.026 28.807 44.128 1.00 92.50 93 ASP A N 1
ATOM 711 C CA . ASP A 1 93 ? -10.641 27.659 43.454 1.00 92.50 93 ASP A CA 1
ATOM 712 C C . ASP A 1 93 ? -12.155 27.804 43.211 1.00 92.50 93 ASP A C 1
ATOM 714 O O . ASP A 1 93 ? -12.843 26.824 42.934 1.00 92.50 93 ASP A O 1
ATOM 718 N N . ILE A 1 94 ? -12.683 29.030 43.308 1.00 93.38 94 ILE A N 1
ATOM 719 C CA . ILE A 1 94 ? -14.095 29.336 43.013 1.00 93.38 94 ILE A CA 1
ATOM 720 C C . ILE A 1 94 ? -14.292 30.121 41.710 1.00 93.38 94 ILE A C 1
ATOM 722 O O . ILE A 1 94 ? -15.431 30.383 41.333 1.00 93.38 94 ILE A O 1
ATOM 726 N N . TYR A 1 95 ? -13.215 30.517 41.027 1.00 88.50 95 TYR A N 1
ATOM 727 C CA . TYR A 1 95 ? -13.290 31.312 39.799 1.00 88.50 95 TYR A CA 1
ATOM 728 C C . TYR A 1 95 ? -13.979 30.535 38.669 1.00 88.50 95 TYR A C 1
ATOM 730 O O . TYR A 1 95 ? -13.650 29.378 38.422 1.00 88.50 95 TYR A O 1
ATOM 738 N N . HIS A 1 96 ? -14.951 31.168 38.005 1.00 87.81 96 HIS A N 1
ATOM 739 C CA . HIS A 1 96 ? -15.852 30.554 37.017 1.00 87.81 96 HIS A CA 1
ATOM 740 C C . HIS A 1 96 ? -16.762 29.433 37.556 1.00 87.81 96 HIS A C 1
ATOM 742 O O . HIS A 1 96 ? -17.580 28.907 36.798 1.00 87.81 96 HIS A O 1
ATOM 748 N N . HIS A 1 97 ? -16.700 29.086 38.846 1.00 93.69 97 HIS A N 1
ATOM 749 C CA . HIS A 1 97 ? -17.609 28.101 39.420 1.00 93.69 97 HIS A CA 1
ATOM 750 C C . HIS A 1 97 ? -19.038 28.665 39.481 1.00 93.69 97 HIS A C 1
ATOM 752 O O . HIS A 1 97 ? -19.259 29.825 39.832 1.00 93.69 97 HIS A O 1
ATOM 758 N N . TRP A 1 98 ? -20.051 27.850 39.185 1.00 92.69 98 TRP A N 1
ATOM 759 C CA . TRP A 1 98 ? -21.440 28.323 39.088 1.00 92.69 98 TRP A CA 1
ATOM 760 C C . TRP A 1 98 ? -21.986 28.906 40.410 1.00 92.69 98 TRP A C 1
ATOM 762 O O . TRP A 1 98 ? -22.860 29.772 40.388 1.00 92.69 98 TRP A O 1
ATOM 772 N N . SER A 1 99 ? -21.436 28.487 41.557 1.00 93.25 99 SER A N 1
ATOM 773 C CA . SER A 1 99 ? -21.757 29.030 42.886 1.00 93.25 99 SER A CA 1
ATOM 774 C C . SER A 1 99 ? -20.849 30.183 43.360 1.00 93.25 99 SER A C 1
ATOM 776 O O . SER A 1 99 ? -21.037 30.661 44.480 1.00 93.25 99 SER A O 1
ATOM 778 N N . GLU A 1 100 ? -19.905 30.676 42.538 1.00 93.56 100 GLU A N 1
ATOM 779 C CA . GLU A 1 100 ? -18.929 31.738 42.884 1.00 93.56 100 GLU A CA 1
ATOM 780 C C . GLU A 1 100 ? -19.598 32.940 43.573 1.00 93.56 100 GLU A C 1
ATOM 782 O O . GLU A 1 100 ? -19.163 33.395 44.632 1.00 93.56 100 GLU A O 1
ATOM 787 N N . ARG A 1 101 ? -20.713 33.413 43.002 1.00 92.69 101 ARG A N 1
ATOM 788 C CA . ARG A 1 101 ? -21.502 34.544 43.517 1.00 92.69 101 ARG A CA 1
ATOM 789 C C . ARG A 1 101 ? -22.154 34.266 44.875 1.00 92.69 101 ARG A C 1
ATOM 791 O O . ARG A 1 101 ? -22.197 35.148 45.729 1.00 92.69 101 ARG A O 1
ATOM 798 N N . SER A 1 102 ? -22.642 33.045 45.100 1.00 93.75 102 SER A N 1
ATOM 799 C CA . SER A 1 102 ? -23.216 32.638 46.390 1.00 93.75 102 SER A CA 1
ATOM 800 C C . SER A 1 102 ? -22.145 32.552 47.476 1.00 93.75 102 SER A C 1
ATOM 802 O O . SER A 1 102 ? -22.365 33.019 48.591 1.00 93.75 102 SER A O 1
ATOM 804 N N . ILE A 1 103 ? -20.971 32.009 47.138 1.00 95.25 103 ILE A N 1
ATOM 805 C CA . ILE A 1 103 ? -19.830 31.919 48.056 1.00 95.25 103 ILE A CA 1
ATOM 806 C C . ILE A 1 103 ? -19.344 33.326 48.422 1.00 95.25 103 ILE A C 1
ATOM 808 O O . ILE A 1 103 ? -19.219 33.628 49.605 1.00 95.25 103 ILE A O 1
ATOM 812 N N . LYS A 1 104 ? -19.159 34.221 47.440 1.00 93.44 104 LYS A N 1
ATOM 813 C CA . LYS A 1 104 ? -18.777 35.625 47.678 1.00 93.44 104 LYS A CA 1
ATOM 814 C C . LYS A 1 104 ? -19.753 36.364 48.592 1.00 93.44 104 LYS A C 1
ATOM 816 O O . LYS A 1 104 ? -19.313 36.970 49.563 1.00 93.44 104 LYS A O 1
ATOM 821 N N . ALA A 1 105 ? -21.062 36.257 48.350 1.00 92.44 105 ALA A N 1
ATOM 822 C CA . ALA A 1 105 ? -22.072 36.877 49.211 1.00 92.44 105 ALA A CA 1
ATOM 823 C C . ALA A 1 105 ? -22.033 36.346 50.660 1.00 92.44 105 ALA A C 1
ATOM 825 O O . ALA A 1 105 ? -22.161 37.122 51.609 1.00 92.44 105 ALA A O 1
ATOM 826 N N . LEU A 1 106 ? -21.806 35.041 50.855 1.00 94.81 106 LEU A N 1
ATOM 827 C CA . LEU A 1 106 ? -21.674 34.434 52.185 1.00 94.81 106 LEU A CA 1
ATOM 828 C C . LEU A 1 106 ? -20.339 34.760 52.879 1.00 94.81 106 LEU A C 1
ATOM 830 O O . LEU A 1 106 ? -20.309 34.831 54.108 1.00 94.81 106 LEU A O 1
ATOM 834 N N . VAL A 1 107 ? -19.252 34.986 52.133 1.00 93.56 107 VAL A N 1
ATOM 835 C CA . VAL A 1 107 ? -17.982 35.498 52.683 1.00 93.56 107 VAL A CA 1
ATOM 836 C C . VAL A 1 107 ? -18.139 36.955 53.118 1.00 93.56 107 VAL A C 1
ATOM 838 O O . VAL A 1 107 ? -17.812 37.282 54.256 1.00 93.56 107 VAL A O 1
ATOM 841 N N . GLN A 1 108 ? -18.715 37.807 52.264 1.00 92.06 108 GLN A N 1
ATOM 842 C CA . GLN A 1 108 ? -18.989 39.218 52.566 1.00 92.06 108 GLN A CA 1
ATOM 843 C C . GLN A 1 108 ? -19.929 39.380 53.777 1.00 92.06 108 GLN A C 1
ATOM 845 O O . GLN A 1 108 ? -19.802 40.328 54.546 1.00 92.06 108 GLN A O 1
ATOM 850 N N . SER A 1 109 ? -20.833 38.415 53.986 1.00 89.06 109 SER A N 1
ATOM 851 C CA . SER A 1 109 ? -21.729 38.341 55.152 1.00 89.06 109 SER A CA 1
ATOM 852 C C . SER A 1 109 ? -21.092 37.695 56.399 1.00 89.06 109 SER A C 1
ATOM 854 O O . SER A 1 109 ? -21.780 37.483 57.394 1.00 89.06 109 SER A O 1
ATOM 856 N N . GLY A 1 110 ? -19.806 37.320 56.365 1.00 90.25 110 GLY A N 1
ATOM 857 C CA . GLY A 1 110 ? -19.089 36.703 57.493 1.00 90.25 110 GLY A CA 1
ATOM 858 C C . GLY A 1 110 ? -19.495 35.259 57.833 1.00 90.25 110 GLY A C 1
ATOM 859 O O . GLY A 1 110 ? -19.084 34.726 58.866 1.00 90.25 110 GLY A O 1
ATOM 860 N N . ILE A 1 111 ? -20.294 34.609 56.982 1.00 95.12 111 ILE A N 1
ATOM 861 C CA . ILE A 1 111 ? -20.827 33.255 57.195 1.00 95.12 111 ILE A CA 1
ATOM 862 C C . ILE A 1 111 ? -19.786 32.199 56.800 1.00 95.12 111 ILE A C 1
ATOM 864 O O . ILE A 1 111 ? -19.534 31.245 57.545 1.00 95.12 111 ILE A O 1
ATOM 868 N N . ILE A 1 112 ? -19.119 32.406 55.664 1.00 95.38 112 ILE A N 1
ATOM 869 C CA . ILE A 1 112 ? -17.955 31.619 55.246 1.00 95.38 112 ILE A CA 1
ATOM 870 C C . ILE A 1 112 ? -16.693 32.398 55.636 1.00 95.38 112 ILE A C 1
ATOM 872 O O . ILE A 1 112 ? -16.333 33.384 54.999 1.00 95.38 112 ILE A O 1
ATOM 876 N N . ALA A 1 113 ? -16.007 31.959 56.693 1.00 90.19 113 ALA A N 1
ATOM 877 C CA . ALA A 1 113 ? -14.733 32.543 57.101 1.00 90.19 113 ALA A CA 1
ATOM 878 C C . ALA A 1 113 ? -13.580 31.946 56.276 1.00 90.19 113 ALA A C 1
ATOM 880 O O . ALA A 1 113 ? -13.438 30.728 56.203 1.00 90.19 113 ALA A O 1
ATOM 881 N N . LYS A 1 114 ? -12.719 32.790 55.688 1.00 88.94 114 LYS A N 1
ATOM 882 C CA . LYS A 1 114 ? -11.614 32.338 54.812 1.00 88.94 114 LYS A CA 1
ATOM 883 C C . LYS A 1 114 ? -10.618 31.400 55.516 1.00 88.94 114 LYS A C 1
ATOM 885 O O . LYS A 1 114 ? -10.063 30.505 54.886 1.00 88.94 114 LYS A O 1
ATOM 890 N N . ALA A 1 115 ? -10.433 31.588 56.825 1.00 86.19 115 ALA A N 1
ATOM 891 C CA . ALA A 1 115 ? -9.539 30.787 57.662 1.00 86.19 115 ALA A CA 1
ATOM 892 C C . ALA A 1 115 ? -9.983 29.319 57.828 1.00 86.19 115 ALA A C 1
ATOM 894 O O . ALA A 1 115 ? -9.135 28.467 58.060 1.00 86.19 115 ALA A O 1
ATOM 895 N N . ASP A 1 116 ? -11.273 29.008 57.658 1.00 89.00 116 ASP A N 1
ATOM 896 C CA . ASP A 1 116 ? -11.808 27.640 57.765 1.00 89.00 116 ASP A CA 1
ATOM 897 C C . ASP A 1 116 ? -11.355 26.713 56.606 1.00 89.00 116 ASP A C 1
ATOM 899 O O . ASP A 1 116 ? -11.623 25.513 56.652 1.00 89.00 116 ASP A O 1
ATOM 903 N N . TYR A 1 117 ? -10.741 27.263 55.546 1.00 89.75 117 TYR A N 1
ATOM 904 C CA . TYR A 1 117 ? -10.572 26.595 54.243 1.00 89.75 117 TYR A CA 1
ATOM 905 C C . TYR A 1 117 ? -9.163 26.698 53.629 1.00 89.75 117 TYR A C 1
ATOM 907 O O . TYR A 1 117 ? -8.991 26.358 52.463 1.00 89.75 117 TYR A O 1
ATOM 915 N N . GLU A 1 118 ? -8.151 27.176 54.365 1.00 84.75 118 GLU A N 1
ATOM 916 C CA . GLU A 1 118 ? -6.737 27.173 53.914 1.00 84.75 118 GLU A CA 1
ATOM 917 C C . GLU A 1 118 ? -6.515 27.789 52.504 1.00 84.75 118 GLU A C 1
ATOM 919 O O . GLU A 1 118 ? -5.661 27.362 51.727 1.00 84.75 118 GLU A O 1
ATOM 924 N N . GLY A 1 119 ? -7.322 28.798 52.147 1.00 84.00 119 GLY A N 1
ATOM 925 C CA . GLY A 1 119 ? -7.282 29.491 50.849 1.00 84.00 119 GLY A CA 1
ATOM 926 C C . GLY A 1 119 ? -8.027 28.813 49.685 1.00 84.00 119 GLY A C 1
ATOM 927 O O . GLY A 1 119 ? -8.114 29.414 48.613 1.00 84.00 119 GLY A O 1
ATOM 928 N N . ASN A 1 120 ? -8.598 27.617 49.878 1.00 91.75 120 ASN A N 1
ATOM 929 C CA . ASN A 1 120 ? -9.286 26.838 48.839 1.00 91.75 120 ASN A CA 1
ATOM 930 C C . ASN A 1 120 ? -10.605 26.233 49.367 1.00 91.75 120 ASN A C 1
ATOM 932 O O . ASN A 1 120 ? -10.607 25.299 50.173 1.00 91.75 120 ASN A O 1
ATOM 936 N N . PHE A 1 121 ? -11.745 26.754 48.909 1.00 95.31 121 PHE A N 1
ATOM 937 C CA . PHE A 1 121 ? -13.074 26.374 49.400 1.00 95.31 121 PHE A CA 1
ATOM 938 C C . PHE A 1 121 ? -13.526 24.984 48.927 1.00 95.31 121 PHE A C 1
ATOM 940 O O . PHE A 1 121 ? -14.301 24.320 49.618 1.00 95.31 121 PHE A O 1
ATOM 947 N N . LYS A 1 122 ? -13.016 24.515 47.785 1.00 95.50 122 LYS A N 1
ATOM 948 C CA . LYS A 1 122 ? -13.305 23.232 47.125 1.00 95.50 122 LYS A CA 1
ATOM 949 C C . LYS A 1 122 ? -14.815 23.033 46.923 1.00 95.50 122 LYS A C 1
ATOM 951 O O . LYS A 1 122 ? -15.400 22.160 47.568 1.00 95.50 122 LYS A O 1
ATOM 956 N N . PRO A 1 123 ? -15.471 23.860 46.081 1.00 95.06 123 PRO A N 1
ATOM 957 C CA . PRO A 1 123 ? -16.931 23.937 45.999 1.00 95.06 123 PRO A CA 1
ATOM 958 C C . PRO A 1 123 ? -17.608 22.616 45.603 1.00 95.06 123 PRO A C 1
ATOM 960 O O . PRO A 1 123 ? -18.703 22.340 46.088 1.00 95.06 123 PRO A O 1
ATOM 963 N N . ASP A 1 124 ? -16.966 21.770 44.800 1.00 96.12 124 ASP A N 1
ATOM 964 C CA . ASP A 1 124 ? -17.524 20.468 44.407 1.00 96.12 124 ASP A CA 1
ATOM 965 C C . ASP A 1 124 ? -17.244 19.334 45.405 1.00 96.12 124 ASP A C 1
ATOM 967 O O . ASP A 1 124 ? -17.801 18.246 45.269 1.00 96.12 124 ASP A O 1
ATOM 971 N N . LYS A 1 125 ? -16.451 19.575 46.461 1.00 96.12 125 LYS A N 1
ATOM 972 C CA . LYS A 1 125 ? -16.304 18.597 47.546 1.00 96.12 125 LYS A CA 1
ATOM 973 C C . LYS A 1 125 ? -17.634 18.474 48.314 1.00 96.12 125 LYS A C 1
ATOM 975 O O . LYS A 1 125 ? -18.241 19.510 48.610 1.00 96.12 125 LYS A O 1
ATOM 980 N N . PRO A 1 126 ? -18.061 17.263 48.716 1.00 96.69 126 PRO A N 1
ATOM 981 C CA . PRO A 1 126 ? -19.030 17.074 49.793 1.00 96.69 126 PRO A CA 1
ATOM 982 C C . PRO A 1 126 ? -18.778 17.979 51.006 1.00 96.69 126 PRO A C 1
ATOM 984 O O . PRO A 1 126 ? -17.631 18.183 51.422 1.00 96.69 126 PRO A O 1
ATOM 987 N N . ILE A 1 127 ? -19.853 18.530 51.574 1.00 96.69 127 ILE A N 1
ATOM 988 C CA . ILE A 1 127 ? -19.788 19.288 52.827 1.00 96.69 127 ILE A CA 1
ATOM 989 C C . ILE A 1 127 ? -19.997 18.354 54.020 1.00 96.69 127 ILE A C 1
ATOM 991 O O . ILE A 1 127 ? -20.870 17.484 54.007 1.00 96.69 127 ILE A O 1
ATOM 995 N N . THR A 1 128 ? -19.206 18.549 55.070 1.00 95.12 128 THR A N 1
ATOM 996 C CA . THR A 1 128 ? -19.376 17.812 56.325 1.00 95.12 128 THR A CA 1
ATOM 997 C C . THR A 1 128 ? -20.442 18.454 57.208 1.00 95.12 128 THR A C 1
ATOM 999 O O . THR A 1 128 ? -20.679 19.668 57.170 1.00 95.12 128 THR A O 1
ATOM 1002 N N . ARG A 1 129 ? -21.078 17.647 58.057 1.00 94.62 129 ARG A N 1
ATOM 1003 C CA . ARG A 1 129 ? -22.141 18.100 58.965 1.00 94.62 129 ARG A CA 1
ATOM 1004 C C . ARG A 1 129 ? -21.676 19.221 59.908 1.00 94.62 129 ARG A C 1
ATOM 1006 O O . ARG A 1 129 ? -22.441 20.149 60.171 1.00 94.62 129 ARG A O 1
ATOM 1013 N N . ILE A 1 130 ? -20.408 19.215 60.339 1.00 94.69 130 ILE A N 1
ATOM 1014 C CA . ILE A 1 130 ? -19.828 20.285 61.172 1.00 94.69 130 ILE A CA 1
ATOM 1015 C C . ILE A 1 130 ? -19.604 21.610 60.422 1.00 94.69 130 ILE A C 1
ATOM 1017 O O . ILE A 1 130 ? -19.757 22.684 61.005 1.00 94.69 130 ILE A O 1
ATOM 1021 N N . GLU A 1 131 ? -19.320 21.567 59.117 1.00 95.19 131 GLU A N 1
ATOM 1022 C CA . GLU A 1 131 ? -19.216 22.772 58.282 1.00 95.19 131 GLU A CA 1
ATOM 1023 C C . GLU A 1 131 ? -20.584 23.432 58.078 1.00 95.19 131 GLU A C 1
ATOM 1025 O O . GLU A 1 131 ? -20.686 24.656 58.178 1.00 95.19 131 GLU A O 1
ATOM 1030 N N . ILE A 1 132 ? -21.644 22.633 57.887 1.00 96.19 132 ILE A N 1
ATOM 1031 C CA . ILE A 1 132 ? -23.027 23.132 57.882 1.00 96.19 132 ILE A CA 1
ATOM 1032 C C . ILE A 1 132 ? -23.334 23.852 59.202 1.00 96.19 132 ILE A C 1
ATOM 1034 O O . ILE A 1 132 ? -23.795 24.993 59.179 1.00 96.19 132 ILE A O 1
ATOM 1038 N N . ILE A 1 133 ? -23.038 23.231 60.351 1.00 94.75 133 ILE A N 1
ATOM 1039 C CA . ILE A 1 133 ? -23.279 23.818 61.681 1.00 94.75 133 ILE A CA 1
ATOM 1040 C C . ILE A 1 133 ? -22.563 25.171 61.837 1.00 94.75 133 ILE A C 1
ATOM 1042 O O . ILE A 1 133 ? -23.196 26.151 62.241 1.00 94.75 133 ILE A O 1
ATOM 1046 N N . ARG A 1 134 ? -21.274 25.257 61.466 1.00 94.50 134 ARG A N 1
ATOM 1047 C CA . ARG A 1 134 ? -20.518 26.522 61.478 1.00 94.50 134 ARG A CA 1
ATOM 1048 C C . ARG A 1 134 ? -21.193 27.602 60.631 1.00 94.50 134 ARG A C 1
ATOM 1050 O O . ARG A 1 134 ? -21.320 28.734 61.099 1.00 94.50 134 ARG A O 1
ATOM 1057 N N . MET A 1 135 ? -21.657 27.270 59.425 1.00 95.38 135 MET A N 1
ATOM 1058 C CA . MET A 1 135 ? -22.355 28.231 58.563 1.00 95.38 135 MET A CA 1
ATOM 1059 C C . MET A 1 135 ? -23.713 28.659 59.145 1.00 95.38 135 MET A C 1
ATOM 1061 O O . MET A 1 135 ? -23.962 29.860 59.227 1.00 95.38 135 MET A O 1
ATOM 1065 N N . MET A 1 136 ? -24.560 27.740 59.629 1.00 93.56 136 MET A N 1
ATOM 1066 C CA . MET A 1 136 ? -25.886 28.092 60.178 1.00 93.56 136 MET A CA 1
ATOM 1067 C C . MET A 1 136 ? -25.801 29.004 61.405 1.00 93.56 136 MET A C 1
ATOM 1069 O O . MET A 1 136 ? -26.555 29.969 61.533 1.00 93.56 136 MET A O 1
ATOM 1073 N N . VAL A 1 137 ? -24.867 28.727 62.317 1.00 93.12 137 VAL A N 1
ATOM 1074 C CA . VAL A 1 137 ? -24.705 29.513 63.549 1.00 93.12 137 VAL A CA 1
ATOM 1075 C C . VAL A 1 137 ? -24.157 30.911 63.251 1.00 93.12 137 VAL A C 1
ATOM 1077 O O . VAL A 1 137 ? -24.612 31.884 63.854 1.00 93.12 137 VAL A O 1
ATOM 1080 N N . ARG A 1 138 ? -23.254 31.046 62.268 1.00 94.38 138 ARG A N 1
ATOM 1081 C CA . ARG A 1 138 ? -22.805 32.358 61.768 1.00 94.38 138 ARG A CA 1
ATOM 1082 C C . ARG A 1 138 ? -23.929 33.107 61.047 1.00 94.38 138 ARG A C 1
ATOM 1084 O O . ARG A 1 138 ? -24.130 34.282 61.325 1.00 94.38 138 ARG A O 1
ATOM 1091 N N . ALA A 1 139 ? -24.713 32.421 60.214 1.00 91.19 139 ALA A N 1
ATOM 1092 C CA . ALA A 1 139 ? -25.901 32.971 59.551 1.00 91.19 139 ALA A CA 1
ATOM 1093 C C . ALA A 1 139 ? -27.020 33.375 60.532 1.00 91.19 139 ALA A C 1
ATOM 1095 O O . ALA A 1 139 ? -27.870 34.192 60.196 1.00 91.19 139 ALA A O 1
ATOM 1096 N N . SER A 1 140 ? -27.003 32.836 61.753 1.00 88.38 140 SER A N 1
ATOM 1097 C CA . SER A 1 140 ? -27.880 33.236 62.863 1.00 88.38 140 SER A CA 1
ATOM 1098 C C . SER A 1 140 ? -27.296 34.377 63.716 1.00 88.38 140 SER A C 1
ATOM 1100 O O . SER A 1 140 ? -27.838 34.689 64.770 1.00 88.38 140 SER A O 1
ATOM 1102 N N . GLY A 1 141 ? -26.152 34.960 63.330 1.00 89.06 141 GLY A N 1
ATOM 1103 C CA . GLY A 1 141 ? -25.447 36.013 64.078 1.00 89.06 141 GLY A CA 1
ATOM 1104 C C . GLY A 1 141 ? -24.690 35.539 65.330 1.00 89.06 141 GLY A C 1
ATOM 1105 O O . GLY A 1 141 ? -23.893 36.287 65.892 1.00 89.06 141 GLY A O 1
ATOM 1106 N N . LYS A 1 142 ? -24.857 34.281 65.754 1.00 91.00 142 LYS A N 1
ATOM 1107 C CA . LYS A 1 142 ? -24.381 33.748 67.047 1.00 91.00 142 LYS A CA 1
ATOM 1108 C C . LYS A 1 142 ? -22.925 33.249 67.038 1.00 91.00 142 LYS A C 1
ATOM 1110 O O . LYS A 1 142 ? -22.514 32.474 67.898 1.00 91.00 142 LYS A O 1
ATOM 1115 N N . SER A 1 143 ? -22.114 33.722 66.088 1.00 90.25 143 SER A N 1
ATOM 1116 C CA . SER A 1 143 ? -20.694 33.351 65.927 1.00 90.25 143 SER A CA 1
ATOM 1117 C C . SER A 1 143 ? -19.861 33.629 67.187 1.00 90.25 143 SER A C 1
ATOM 1119 O O . SER A 1 143 ? -19.068 32.791 67.610 1.00 90.25 143 SER A O 1
ATOM 1121 N N . ASP A 1 144 ? -20.069 34.778 67.833 1.00 90.31 144 ASP A N 1
ATOM 1122 C CA . ASP A 1 144 ? -19.310 35.167 69.031 1.00 90.31 144 ASP A CA 1
ATOM 1123 C C . ASP A 1 144 ? -19.895 34.602 70.336 1.00 90.31 144 ASP A C 1
ATOM 1125 O O . ASP A 1 144 ? -19.225 34.596 71.366 1.00 90.31 144 ASP A O 1
ATOM 1129 N N . GLU A 1 145 ? -21.132 34.110 70.308 1.00 90.94 145 GLU A N 1
ATOM 1130 C CA . GLU A 1 145 ? -21.707 33.287 71.378 1.00 90.94 145 GLU A CA 1
ATOM 1131 C C . GLU A 1 145 ? -21.017 31.913 71.347 1.00 90.94 145 GLU A C 1
ATOM 1133 O O . GLU A 1 145 ? -20.368 31.510 72.310 1.00 90.94 145 GLU A O 1
ATOM 1138 N N . ALA A 1 146 ? -21.001 31.276 70.170 1.00 90.75 146 ALA A N 1
ATOM 1139 C CA . ALA A 1 146 ? -20.344 29.995 69.930 1.00 90.75 146 ALA A CA 1
ATOM 1140 C C . ALA A 1 146 ? -18.844 29.993 70.269 1.00 90.75 146 ALA A C 1
ATOM 1142 O O . ALA A 1 146 ? -18.371 29.048 70.886 1.00 90.75 146 ALA A O 1
ATOM 1143 N N . LYS A 1 147 ? -18.089 31.051 69.940 1.00 88.62 147 LYS A N 1
ATOM 1144 C CA . LYS A 1 147 ? -16.654 31.155 70.294 1.00 88.62 147 LYS A CA 1
ATOM 1145 C C . LYS A 1 147 ? -16.377 31.252 71.801 1.00 88.62 147 LYS A C 1
ATOM 1147 O O . LYS A 1 147 ? -15.235 31.049 72.206 1.00 88.62 147 LYS A O 1
ATOM 1152 N N . ARG A 1 148 ? -17.369 31.620 72.622 1.00 88.94 148 ARG A N 1
ATOM 1153 C CA . ARG A 1 148 ? -17.230 31.747 74.088 1.00 88.94 148 ARG A CA 1
ATOM 1154 C C . ARG A 1 148 ? -17.708 30.494 74.827 1.00 88.94 148 ARG A C 1
ATOM 1156 O O . ARG A 1 148 ? -17.231 30.226 75.926 1.00 88.94 148 ARG A O 1
ATOM 1163 N N . THR A 1 149 ? -18.604 29.720 74.222 1.00 87.12 149 THR A N 1
ATOM 1164 C CA . THR A 1 149 ? -19.120 28.458 74.767 1.00 87.12 149 THR A CA 1
ATOM 1165 C C . THR A 1 149 ? -18.109 27.319 74.591 1.00 87.12 149 THR A C 1
ATOM 1167 O O . THR A 1 149 ? -17.739 26.970 73.474 1.00 87.12 149 THR A O 1
ATOM 1170 N N . ASN A 1 150 ? -17.670 26.709 75.695 1.00 76.06 150 ASN A N 1
ATOM 1171 C CA . ASN A 1 150 ? -16.678 25.623 75.714 1.00 76.06 150 ASN A CA 1
ATOM 1172 C C . ASN A 1 150 ? -17.033 24.614 76.828 1.00 76.06 150 ASN A C 1
ATOM 1174 O O . ASN A 1 150 ? -16.302 24.475 77.808 1.00 76.06 150 ASN A O 1
ATOM 1178 N N . ASP A 1 151 ? -18.190 23.971 76.664 1.00 83.12 151 ASP A N 1
ATOM 1179 C CA . ASP A 1 151 ? -18.798 22.977 77.566 1.00 83.12 151 ASP A CA 1
ATOM 1180 C C . ASP A 1 151 ? -19.011 21.639 76.814 1.00 83.12 151 ASP A C 1
ATOM 1182 O O . ASP A 1 151 ? -18.581 21.507 75.662 1.00 83.12 151 ASP A O 1
ATOM 1186 N N . ASN A 1 152 ? -19.662 20.653 77.436 1.00 82.06 152 ASN A N 1
ATOM 1187 C CA . ASN A 1 152 ? -20.032 19.389 76.802 1.00 82.06 152 ASN A CA 1
ATOM 1188 C C . ASN A 1 152 ? -21.191 19.576 75.799 1.00 82.06 152 ASN A C 1
ATOM 1190 O O . ASN A 1 152 ? -22.226 20.157 76.125 1.00 82.06 152 ASN A O 1
ATOM 1194 N N . THR A 1 153 ? -21.062 19.051 74.576 1.00 88.06 153 THR A N 1
ATOM 1195 C CA . THR A 1 153 ? -22.140 19.130 73.560 1.00 88.06 153 THR A CA 1
ATOM 1196 C C . THR A 1 153 ? -23.355 18.226 73.840 1.00 88.06 153 THR A C 1
ATOM 1198 O O . THR A 1 153 ? -24.430 18.395 73.246 1.00 88.06 153 THR A O 1
ATOM 1201 N N . GLY A 1 154 ? -23.202 17.244 74.730 1.00 87.25 154 GLY A N 1
ATOM 1202 C CA . GLY A 1 154 ? -24.222 16.257 75.079 1.00 87.25 154 GLY A CA 1
ATOM 1203 C C . GLY A 1 154 ? -24.559 15.279 73.949 1.00 87.25 154 GLY A C 1
ATOM 1204 O O . GLY A 1 154 ? -25.678 14.769 73.926 1.00 87.25 154 GLY A O 1
ATOM 1205 N N . PHE A 1 155 ? -23.654 15.077 72.988 1.00 92.94 155 PHE A N 1
ATOM 1206 C CA . PHE A 1 155 ? -23.728 14.025 71.966 1.00 92.94 155 PHE A CA 1
ATOM 1207 C C . PHE A 1 155 ? -22.697 12.927 72.266 1.00 92.94 155 PHE A C 1
ATOM 1209 O O . PHE A 1 155 ? -21.626 13.214 72.802 1.00 92.94 155 PHE A O 1
ATOM 1216 N N . ALA A 1 156 ? -23.017 11.674 71.939 1.00 90.56 156 ALA A N 1
ATOM 1217 C CA . ALA A 1 156 ? -22.206 10.504 72.294 1.00 90.56 156 ALA A CA 1
ATOM 1218 C C . ALA A 1 156 ? -20.816 10.486 71.621 1.00 90.56 156 ALA A C 1
ATOM 1220 O O . ALA A 1 156 ? -19.864 9.931 72.161 1.00 90.56 156 ALA A O 1
ATOM 1221 N N . ASP A 1 157 ? -20.686 11.140 70.468 1.00 91.75 157 ASP A N 1
ATOM 1222 C CA . ASP A 1 157 ? -19.486 11.245 69.635 1.00 91.75 157 ASP A CA 1
ATOM 1223 C C . ASP A 1 157 ? -18.722 12.570 69.836 1.00 91.75 157 ASP A C 1
ATOM 1225 O O . ASP A 1 157 ? -18.029 13.057 68.942 1.00 91.75 157 ASP A O 1
ATOM 1229 N N . GLU A 1 158 ? -18.801 13.172 71.030 1.00 91.31 158 GLU A N 1
ATOM 1230 C CA . GLU A 1 158 ? -18.119 14.438 71.337 1.00 91.31 158 GLU A CA 1
ATOM 1231 C C . GLU A 1 158 ? -16.589 14.399 71.123 1.00 91.31 158 GLU A C 1
ATOM 1233 O O . GLU A 1 158 ? -15.950 15.432 70.892 1.00 91.31 158 GLU A O 1
ATOM 1238 N N . ALA A 1 159 ? -15.987 13.210 71.182 1.00 90.56 159 ALA A N 1
ATOM 1239 C CA . ALA A 1 159 ? -14.572 12.992 70.893 1.00 90.56 159 ALA A CA 1
ATOM 1240 C C . ALA A 1 159 ? -14.193 13.333 69.435 1.00 90.56 159 ALA A C 1
ATOM 1242 O O . ALA A 1 159 ? -13.066 13.756 69.181 1.00 90.56 159 ALA A O 1
ATOM 1243 N N . ASP A 1 160 ? -15.130 13.218 68.487 1.00 92.00 160 ASP A N 1
ATOM 1244 C CA . ASP A 1 160 ? -14.926 13.582 67.081 1.00 92.00 160 ASP A CA 1
ATOM 1245 C C . ASP A 1 160 ? -15.175 15.073 66.788 1.00 92.00 160 ASP A C 1
ATOM 1247 O O . ASP A 1 160 ? -14.846 15.551 65.697 1.00 92.00 160 ASP A O 1
ATOM 1251 N N . ILE A 1 161 ? -15.716 15.828 67.752 1.00 92.31 161 ILE A N 1
ATOM 1252 C CA . ILE A 1 161 ? -15.982 17.266 67.632 1.00 92.31 161 ILE A CA 1
ATOM 1253 C C . ILE A 1 161 ? -14.752 18.054 68.095 1.00 92.31 161 ILE A C 1
ATOM 1255 O O . ILE A 1 161 ? -14.383 18.027 69.274 1.00 92.31 161 ILE A O 1
ATOM 1259 N N . SER A 1 162 ? -14.139 18.815 67.179 1.00 89.94 162 SER A N 1
ATOM 1260 C CA . SER A 1 162 ? -12.990 19.665 67.512 1.00 89.94 162 SER A CA 1
ATOM 1261 C C . SER A 1 162 ? -13.352 20.672 68.609 1.00 89.94 162 SER A C 1
ATOM 1263 O O . SER A 1 162 ? -14.467 21.199 68.650 1.00 89.94 162 SER A O 1
ATOM 1265 N N . ARG A 1 163 ? -12.397 20.999 69.488 1.00 86.38 163 ARG A N 1
ATOM 1266 C CA . ARG A 1 163 ? -12.634 21.946 70.591 1.00 86.38 163 ARG A CA 1
ATOM 1267 C C . ARG A 1 163 ? -13.091 23.332 70.107 1.00 86.38 163 ARG A C 1
ATOM 1269 O O . ARG A 1 163 ? -13.819 24.004 70.827 1.00 86.38 163 ARG A O 1
ATOM 1276 N N . ALA A 1 164 ? -12.711 23.738 68.894 1.00 86.12 164 ALA A N 1
ATOM 1277 C CA . ALA A 1 164 ? -13.160 24.989 68.283 1.00 86.12 164 ALA A CA 1
ATOM 1278 C C . ALA A 1 164 ? -14.603 24.918 67.742 1.00 86.12 164 ALA A C 1
ATOM 1280 O O . ALA A 1 164 ? -15.271 25.946 67.656 1.00 86.12 164 ALA A O 1
ATOM 1281 N N . ASP A 1 165 ? -15.096 23.722 67.401 1.00 92.81 165 ASP A N 1
ATOM 1282 C CA . ASP A 1 165 ? -16.449 23.505 66.881 1.00 92.81 165 ASP A CA 1
ATOM 1283 C C . ASP A 1 165 ? -17.491 23.233 67.985 1.00 92.81 165 ASP A C 1
ATOM 1285 O O . ASP A 1 165 ? -18.667 23.541 67.785 1.00 92.81 165 ASP A O 1
ATOM 1289 N N . ARG A 1 166 ? -17.094 22.707 69.158 1.00 92.88 166 ARG A N 1
ATOM 1290 C CA . ARG A 1 166 ? -18.016 22.349 70.267 1.00 92.88 166 ARG A CA 1
ATOM 1291 C C . ARG A 1 166 ? -18.994 23.469 70.631 1.00 92.88 166 ARG A C 1
ATOM 1293 O O . ARG A 1 166 ? -20.191 23.222 70.756 1.00 92.88 166 ARG A O 1
ATOM 1300 N N . GLY A 1 167 ? -18.511 24.706 70.724 1.00 91.81 167 GLY A N 1
ATOM 1301 C CA . GLY A 1 167 ? -19.361 25.866 70.986 1.00 91.81 167 GLY A CA 1
ATOM 1302 C C . GLY A 1 167 ? -20.404 26.120 69.891 1.00 91.81 167 GLY A C 1
ATOM 1303 O O . GLY A 1 167 ? -21.563 26.382 70.204 1.00 91.81 167 GLY A O 1
ATOM 1304 N N . TYR A 1 168 ? -20.055 25.951 68.610 1.00 94.50 168 TYR A N 1
ATOM 1305 C CA . TYR A 1 168 ? -21.020 26.052 67.505 1.00 94.50 168 TYR A CA 1
ATOM 1306 C C . TYR A 1 168 ? -22.072 24.935 67.575 1.00 94.50 168 TYR A C 1
ATOM 1308 O O . TYR A 1 168 ? -23.250 25.194 67.341 1.00 94.50 168 TYR A O 1
ATOM 1316 N N . VAL A 1 169 ? -21.680 23.717 67.961 1.00 94.62 169 VAL A N 1
ATOM 1317 C CA . VAL A 1 169 ? -22.608 22.593 68.172 1.00 94.62 169 VAL A CA 1
ATOM 1318 C C . VAL A 1 169 ? -23.599 22.887 69.300 1.00 94.62 169 VAL A C 1
ATOM 1320 O O . VAL A 1 169 ? -24.802 22.706 69.112 1.00 94.62 169 VAL A O 1
ATOM 1323 N N . ILE A 1 170 ? -23.124 23.381 70.448 1.00 92.38 170 ILE A N 1
ATOM 1324 C CA . ILE A 1 170 ? -23.980 23.717 71.598 1.00 92.38 170 ILE A CA 1
ATOM 1325 C C . ILE A 1 170 ? -24.976 24.817 71.226 1.00 92.38 170 ILE A C 1
ATOM 1327 O O . ILE A 1 170 ? -26.173 24.656 71.457 1.00 92.38 170 ILE A O 1
ATOM 1331 N N . ILE A 1 171 ? -24.515 25.890 70.576 1.00 92.69 171 ILE A N 1
ATOM 1332 C CA . ILE A 1 171 ? -25.399 26.967 70.119 1.00 92.69 171 ILE A CA 1
ATOM 1333 C C . ILE A 1 171 ? -26.413 26.452 69.086 1.00 92.69 171 ILE A C 1
ATOM 1335 O O . ILE A 1 171 ? -27.594 26.785 69.184 1.00 92.69 171 ILE A O 1
ATOM 1339 N N . ALA A 1 172 ? -26.020 25.590 68.143 1.00 92.38 172 ALA A N 1
ATOM 1340 C CA . ALA A 1 172 ? -26.958 24.989 67.193 1.00 92.38 172 ALA A CA 1
ATOM 1341 C C . ALA A 1 172 ? -28.012 24.089 67.873 1.00 92.38 172 ALA A C 1
ATOM 1343 O O . ALA A 1 172 ? -29.165 24.080 67.440 1.00 92.38 172 ALA A O 1
ATOM 1344 N N . LYS A 1 173 ? -27.644 23.373 68.946 1.00 90.50 173 LYS A N 1
ATOM 1345 C CA . LYS A 1 173 ? -28.547 22.525 69.746 1.00 90.50 173 LYS A CA 1
ATOM 1346 C C . LYS A 1 173 ? -29.528 23.367 70.568 1.00 90.50 173 LYS A C 1
ATOM 1348 O O . LYS A 1 173 ? -30.736 23.201 70.439 1.00 90.50 173 LYS A O 1
ATOM 1353 N N . GLN A 1 174 ? -29.026 24.345 71.327 1.00 89.31 174 GLN A N 1
ATOM 1354 C CA . GLN A 1 174 ? -29.834 25.279 72.130 1.00 89.31 174 GLN A CA 1
ATOM 1355 C C . GLN A 1 174 ? -30.834 26.075 71.279 1.00 89.31 174 GLN A C 1
ATOM 1357 O O . GLN A 1 174 ? -31.990 26.245 71.658 1.00 89.31 174 GLN A O 1
ATOM 1362 N N . ASN A 1 175 ? -30.416 26.519 70.091 1.00 86.06 175 ASN A N 1
ATOM 1363 C CA . ASN A 1 175 ? -31.277 27.253 69.163 1.00 86.06 175 ASN A CA 1
ATOM 1364 C C . ASN A 1 175 ? -32.111 26.318 68.269 1.00 86.06 175 ASN A C 1
ATOM 1366 O O . ASN A 1 175 ? -32.704 26.780 67.301 1.00 86.06 175 ASN A O 1
ATOM 1370 N N . ASN A 1 176 ? -32.184 25.015 68.585 1.00 88.50 176 ASN A N 1
ATOM 1371 C CA . ASN A 1 176 ? -33.004 24.016 67.889 1.00 88.50 176 ASN A CA 1
ATOM 1372 C C . ASN A 1 176 ? -32.762 23.959 66.361 1.00 88.50 176 ASN A C 1
ATOM 1374 O O . ASN A 1 176 ? -33.655 23.599 65.590 1.00 88.50 176 ASN A O 1
ATOM 1378 N N . ILE A 1 177 ? -31.550 24.312 65.920 1.00 88.50 177 ILE A N 1
ATOM 1379 C CA . ILE A 1 177 ? -31.097 24.165 64.533 1.00 88.50 177 ILE A CA 1
ATOM 1380 C C . ILE A 1 177 ? -30.768 22.693 64.271 1.00 88.50 177 ILE A C 1
ATOM 1382 O O . ILE A 1 177 ? -31.105 22.180 63.207 1.00 88.50 177 ILE A O 1
ATOM 1386 N N . ILE A 1 178 ? -30.173 21.991 65.243 1.00 90.25 178 ILE A N 1
ATOM 1387 C CA . ILE A 1 178 ? -29.830 20.566 65.142 1.00 90.25 178 ILE A CA 1
ATOM 1388 C C . ILE A 1 178 ? -30.219 19.786 66.403 1.00 90.25 178 ILE A C 1
ATOM 1390 O O . ILE A 1 178 ? -30.022 20.261 67.517 1.00 90.25 178 ILE A O 1
ATOM 1394 N N . ALA A 1 179 ? -30.747 18.573 66.217 1.00 82.19 179 ALA A N 1
ATOM 1395 C CA . ALA A 1 179 ? -31.144 17.668 67.301 1.00 82.19 179 ALA A CA 1
ATOM 1396 C C . ALA A 1 179 ? -30.190 16.471 67.496 1.00 82.19 179 ALA A C 1
ATOM 1398 O O . ALA A 1 179 ? -30.286 15.786 68.506 1.00 82.19 179 ALA A O 1
ATOM 1399 N N . GLY A 1 180 ? -29.269 16.231 66.553 1.00 83.25 180 GLY A N 1
ATOM 1400 C CA . GLY A 1 180 ? -28.483 14.994 66.459 1.00 83.25 180 GLY A CA 1
ATOM 1401 C C . GLY A 1 180 ? -29.132 13.966 65.527 1.00 83.25 180 GLY A C 1
ATOM 1402 O O . GLY A 1 180 ? -29.897 14.330 64.629 1.00 83.25 180 GLY A O 1
ATOM 1403 N N . TYR A 1 181 ? -28.779 12.702 65.726 1.00 85.75 181 TYR A N 1
ATOM 1404 C CA . TYR A 1 181 ? -29.449 11.502 65.218 1.00 85.75 181 TYR A CA 1
ATOM 1405 C C . TYR A 1 181 ? -30.161 10.775 66.386 1.00 85.75 181 TYR A C 1
ATOM 1407 O O . TYR A 1 181 ? -29.893 11.105 67.544 1.00 85.75 181 TYR A O 1
ATOM 1415 N N . PRO A 1 182 ? -31.060 9.798 66.136 1.00 85.12 182 PRO A N 1
ATOM 1416 C CA . PRO A 1 182 ? -31.793 9.093 67.202 1.00 85.12 182 PRO A CA 1
ATOM 1417 C C . PRO A 1 182 ? -30.913 8.331 68.210 1.00 85.12 182 PRO A C 1
ATOM 1419 O O . PRO A 1 182 ? -31.335 8.098 69.335 1.00 85.12 182 PRO A O 1
ATOM 1422 N N . ASP A 1 183 ? -29.681 7.992 67.829 1.00 87.00 183 ASP A N 1
ATOM 1423 C CA . ASP A 1 183 ? -28.638 7.391 68.677 1.00 87.00 183 ASP A CA 1
ATOM 1424 C C . ASP A 1 183 ? -27.884 8.417 69.561 1.00 87.00 183 ASP A C 1
ATOM 1426 O O . ASP A 1 183 ? -26.872 8.094 70.181 1.00 87.00 183 ASP A O 1
ATOM 1430 N N . ASN A 1 184 ? -28.349 9.672 69.594 1.00 89.38 184 ASN A N 1
ATOM 1431 C CA . ASN A 1 184 ? -27.690 10.824 70.214 1.00 89.38 184 ASN A CA 1
ATOM 1432 C C . ASN A 1 184 ? -26.255 11.094 69.699 1.00 89.38 184 ASN A C 1
ATOM 1434 O O . ASN A 1 184 ? -25.439 11.688 70.408 1.00 89.38 184 ASN A O 1
ATOM 1438 N N . THR A 1 185 ? -25.933 10.715 68.458 1.00 92.56 185 THR A N 1
ATOM 1439 C CA . THR A 1 185 ? -24.710 11.163 67.767 1.00 92.56 185 THR A CA 1
ATOM 1440 C C . THR A 1 185 ? -24.938 12.453 66.977 1.00 92.56 185 THR A C 1
ATOM 1442 O O . THR A 1 185 ? -26.052 12.780 66.553 1.00 92.56 185 THR A O 1
ATOM 1445 N N . LEU A 1 186 ? -23.867 13.208 66.745 1.00 91.25 186 LEU A N 1
ATOM 1446 C CA . LEU A 1 186 ? -23.842 14.359 65.850 1.00 91.25 186 LEU A CA 1
ATOM 1447 C C . LEU A 1 186 ? -23.372 13.981 64.440 1.00 91.25 186 LEU A C 1
ATOM 1449 O O . LEU A 1 186 ? -23.878 14.544 63.471 1.00 91.25 186 LEU A O 1
ATOM 1453 N N . ARG A 1 187 ? -22.411 13.058 64.347 1.00 93.44 187 ARG A N 1
ATOM 1454 C CA . ARG A 1 187 ? -21.639 12.633 63.169 1.00 93.44 187 ARG A CA 1
ATOM 1455 C C . ARG A 1 187 ? -20.928 13.812 62.476 1.00 93.44 187 ARG A C 1
ATOM 1457 O O . ARG A 1 187 ? -21.185 14.091 61.306 1.00 93.44 187 ARG A O 1
ATOM 1464 N N . PRO A 1 188 ? -20.043 14.554 63.180 1.00 92.12 188 PRO A N 1
ATOM 1465 C CA . PRO A 1 188 ? -19.522 15.853 62.733 1.00 92.12 188 PRO A CA 1
ATOM 1466 C C . PRO A 1 188 ? -18.703 15.779 61.438 1.00 92.12 188 PRO A C 1
ATOM 1468 O O . PRO A 1 188 ? -18.780 16.686 60.609 1.00 92.12 188 PRO A O 1
ATOM 1471 N N . LYS A 1 189 ? -17.919 14.707 61.275 1.00 91.56 189 LYS A N 1
ATOM 1472 C CA . LYS A 1 189 ? -17.007 14.486 60.142 1.00 91.56 189 LYS A CA 1
ATOM 1473 C C . LYS A 1 189 ? -17.697 13.868 58.921 1.00 91.56 189 LYS A C 1
ATOM 1475 O O . LYS A 1 189 ? -17.107 13.873 57.845 1.00 91.56 189 LYS A O 1
ATOM 1480 N N . SER A 1 190 ? -18.908 13.335 59.081 1.00 91.88 190 SER A N 1
ATOM 1481 C CA . SER A 1 190 ? -19.658 12.695 57.999 1.00 91.88 190 SER A CA 1
ATOM 1482 C C . SER A 1 190 ? -20.128 13.713 56.964 1.00 91.88 190 SER A C 1
ATOM 1484 O O . SER A 1 190 ? -20.447 14.861 57.291 1.00 91.88 190 SER A O 1
ATOM 1486 N N . GLU A 1 191 ? -20.173 13.272 55.710 1.00 94.31 191 GLU A N 1
ATOM 1487 C CA . GLU A 1 191 ? -20.741 14.026 54.595 1.00 94.31 191 GLU A CA 1
ATOM 1488 C C . GLU A 1 191 ? -22.264 14.113 54.749 1.00 94.31 191 GLU A C 1
ATOM 1490 O O . GLU A 1 191 ? -22.905 13.139 55.140 1.00 94.31 191 GLU A O 1
ATOM 1495 N N . ALA A 1 192 ? -22.842 15.285 54.490 1.00 91.69 192 ALA A N 1
ATOM 1496 C CA . ALA A 1 192 ? -24.266 15.516 54.710 1.00 91.69 192 ALA A CA 1
ATOM 1497 C C . ALA A 1 192 ? -25.113 15.135 53.486 1.00 91.69 192 ALA A C 1
ATOM 1499 O O . ALA A 1 192 ? -24.821 15.547 52.356 1.00 91.69 192 ALA A O 1
ATOM 1500 N N . THR A 1 193 ? -26.225 14.435 53.721 1.00 94.44 193 THR A N 1
ATOM 1501 C CA . THR A 1 193 ? -27.276 14.276 52.706 1.00 94.44 193 THR A CA 1
ATOM 1502 C C . THR A 1 193 ? -27.966 15.612 52.412 1.00 94.44 193 THR A C 1
ATOM 1504 O O . THR A 1 193 ? -28.025 16.528 53.245 1.00 94.44 193 THR A O 1
ATOM 1507 N N . ARG A 1 194 ? -28.549 15.738 51.218 1.00 94.06 194 ARG A N 1
ATOM 1508 C CA . ARG A 1 194 ? -29.368 16.896 50.833 1.00 94.06 194 ARG A CA 1
ATOM 1509 C C . ARG A 1 194 ? -30.590 17.026 51.744 1.00 94.06 194 ARG A C 1
ATOM 1511 O O . ARG A 1 194 ? -30.930 18.140 52.130 1.00 94.06 194 ARG A O 1
ATOM 1518 N N . ALA A 1 195 ? -31.180 15.911 52.173 1.00 92.25 195 ALA A N 1
ATOM 1519 C CA . ALA A 1 195 ? -32.247 15.850 53.166 1.00 92.25 195 ALA A CA 1
ATOM 1520 C C . ALA A 1 195 ? -31.865 16.494 54.507 1.00 92.25 195 ALA A C 1
ATOM 1522 O O . ALA A 1 195 ? -32.623 17.318 55.018 1.00 92.25 195 ALA A O 1
ATOM 1523 N N . GLU A 1 196 ? -30.692 16.169 55.058 1.00 91.94 196 GLU A N 1
ATOM 1524 C CA . GLU A 1 196 ? -30.181 16.810 56.274 1.00 91.94 196 GLU A CA 1
ATOM 1525 C C . GLU A 1 196 ? -29.946 18.303 56.069 1.00 91.94 196 GLU A C 1
ATOM 1527 O O . GLU A 1 196 ? -30.402 19.109 56.878 1.00 91.94 196 GLU A O 1
ATOM 1532 N N . ALA A 1 197 ? -29.289 18.693 54.974 1.00 93.00 197 ALA A N 1
ATOM 1533 C CA . ALA A 1 197 ? -29.055 20.099 54.667 1.00 93.00 197 ALA A CA 1
ATOM 1534 C C . ALA A 1 197 ? -30.372 20.889 54.562 1.00 93.00 197 ALA A C 1
ATOM 1536 O O . ALA A 1 197 ? -30.499 21.958 55.162 1.00 93.00 197 ALA A O 1
ATOM 1537 N N . PHE A 1 198 ? -31.382 20.346 53.874 1.00 94.62 198 PHE A N 1
ATOM 1538 C CA . PHE A 1 198 ? -32.717 20.939 53.793 1.00 94.62 198 PHE A CA 1
ATOM 1539 C C . PHE A 1 198 ? -33.405 21.005 55.162 1.00 94.62 198 PHE A C 1
ATOM 1541 O O . PHE A 1 198 ? -33.997 22.033 55.492 1.00 94.62 198 PHE A O 1
ATOM 1548 N N . GLN A 1 199 ? -33.298 19.960 55.990 1.00 93.31 199 GLN A N 1
ATOM 1549 C CA . GLN A 1 199 ? -33.881 19.970 57.331 1.00 93.31 199 GLN A CA 1
ATOM 1550 C C . GLN A 1 199 ? -33.223 21.020 58.235 1.00 93.31 199 GLN A C 1
ATOM 1552 O O . GLN A 1 199 ? -33.928 21.712 58.964 1.00 93.31 199 GLN A O 1
ATOM 1557 N N . LEU A 1 200 ? -31.899 21.183 58.175 1.00 92.12 200 LEU A N 1
ATOM 1558 C CA . LEU A 1 200 ? -31.165 22.166 58.979 1.00 92.12 200 LEU A CA 1
ATOM 1559 C C . LEU A 1 200 ? -31.473 23.612 58.541 1.00 92.12 200 LEU A C 1
ATOM 1561 O O . LEU A 1 200 ? -31.650 24.475 59.403 1.00 92.12 200 LEU A O 1
ATOM 1565 N N . ILE A 1 201 ? -31.631 23.872 57.234 1.00 92.75 201 ILE A N 1
ATOM 1566 C CA . ILE A 1 201 ? -32.105 25.175 56.722 1.00 92.75 201 ILE A CA 1
ATOM 1567 C C . ILE A 1 201 ? -33.540 25.442 57.193 1.00 92.75 201 ILE A C 1
ATOM 1569 O O . ILE A 1 201 ? -33.824 26.509 57.731 1.00 92.75 201 ILE A O 1
ATOM 1573 N N . ASP A 1 202 ? -34.449 24.474 57.046 1.00 92.56 202 ASP A N 1
ATOM 1574 C CA . ASP A 1 202 ? -35.836 24.613 57.498 1.00 92.56 202 ASP A CA 1
ATOM 1575 C C . ASP A 1 202 ? -35.943 24.816 59.020 1.00 92.56 202 ASP A C 1
ATOM 1577 O O . ASP A 1 202 ? -36.748 25.631 59.473 1.00 92.56 202 ASP A O 1
ATOM 1581 N N . ASN A 1 203 ? -35.108 24.138 59.815 1.00 90.88 203 ASN A N 1
ATOM 1582 C CA . ASN A 1 203 ? -35.012 24.356 61.258 1.00 90.88 203 ASN A CA 1
ATOM 1583 C C . ASN A 1 203 ? -34.654 25.818 61.559 1.00 90.88 203 ASN A C 1
ATOM 1585 O O . ASN A 1 203 ? -35.404 26.492 62.264 1.00 90.88 203 ASN A O 1
ATOM 1589 N N . GLN A 1 204 ? -33.568 26.335 60.972 1.00 87.12 204 GLN A N 1
ATOM 1590 C CA . GLN A 1 204 ? -33.140 27.723 61.167 1.00 87.12 204 GLN A CA 1
ATOM 1591 C C . GLN A 1 204 ? -34.213 28.725 60.703 1.00 87.12 204 GLN A C 1
ATOM 1593 O O . GLN A 1 204 ? -34.563 29.644 61.445 1.00 87.12 204 GLN A O 1
ATOM 1598 N N . MET A 1 205 ? -34.812 28.518 59.523 1.00 87.12 205 MET A N 1
ATOM 1599 C CA . MET A 1 205 ? -35.893 29.373 59.019 1.00 87.12 205 MET A CA 1
ATOM 1600 C C . MET A 1 205 ? -37.117 29.379 59.945 1.00 87.12 205 MET A C 1
ATOM 1602 O O . MET A 1 205 ? -37.743 30.424 60.106 1.00 87.12 205 MET A O 1
ATOM 1606 N N . ARG A 1 206 ? -37.473 28.247 60.569 1.00 85.31 206 ARG A N 1
ATOM 1607 C CA . ARG A 1 206 ? -38.595 28.175 61.523 1.00 85.31 206 ARG A CA 1
ATOM 1608 C C . ARG A 1 206 ? -38.281 28.831 62.867 1.00 85.31 206 ARG A C 1
ATOM 1610 O O . ARG A 1 206 ? -39.196 29.376 63.477 1.00 85.31 206 ARG A O 1
ATOM 1617 N N . GLN A 1 207 ? -37.027 28.826 63.316 1.00 74.75 207 GLN A N 1
ATOM 1618 C CA . GLN A 1 207 ? -36.629 29.498 64.561 1.00 74.75 207 GLN A CA 1
ATOM 1619 C C . GLN A 1 207 ? -36.544 31.019 64.390 1.00 74.75 207 GLN A C 1
ATOM 1621 O O . GLN A 1 207 ? -37.062 31.757 65.227 1.00 74.75 207 GLN A O 1
ATOM 1626 N N . ASN A 1 208 ? -36.061 31.492 63.237 1.00 67.69 208 ASN A N 1
ATOM 1627 C CA . ASN A 1 208 ? -36.140 32.908 62.860 1.00 67.69 208 ASN A CA 1
ATOM 1628 C C . ASN A 1 208 ? -37.595 33.413 62.726 1.00 67.69 208 ASN A C 1
ATOM 1630 O O . ASN A 1 208 ? -37.833 34.611 62.825 1.00 67.69 208 ASN A O 1
ATOM 1634 N N . GLN A 1 209 ? -38.577 32.517 62.542 1.00 60.47 209 GLN A N 1
ATOM 1635 C CA . GLN A 1 209 ? -40.012 32.839 62.601 1.00 60.47 209 GLN A CA 1
ATOM 1636 C C . GLN A 1 209 ? -40.632 32.702 64.009 1.00 60.47 209 GLN A C 1
ATOM 1638 O O . GLN A 1 209 ? -41.776 33.112 64.190 1.00 60.47 209 GLN A O 1
ATOM 1643 N N . LYS A 1 210 ? -39.920 32.142 65.002 1.00 50.50 210 LYS A N 1
ATOM 1644 C CA . LYS A 1 210 ? -40.407 31.984 66.388 1.00 50.50 210 LYS A CA 1
ATOM 1645 C C . LYS A 1 210 ? -39.926 33.062 67.359 1.00 50.50 210 LYS A C 1
ATOM 1647 O O . LYS A 1 210 ? -40.627 33.317 68.331 1.00 50.50 210 LYS A O 1
ATOM 1652 N N . LEU A 1 211 ? -38.795 33.722 67.108 1.00 44.94 211 LEU A N 1
ATOM 1653 C CA . LEU A 1 211 ? -38.229 34.754 67.999 1.00 44.94 211 LEU A CA 1
ATOM 1654 C C . LEU A 1 211 ? -38.984 36.113 67.982 1.00 44.94 211 LEU A C 1
ATOM 1656 O O . LEU A 1 211 ? -38.380 37.160 68.201 1.00 44.94 211 LEU A O 1
ATOM 1660 N N . GLY A 1 212 ? -40.289 36.113 67.687 1.00 37.78 212 GLY A N 1
ATOM 1661 C CA . GLY A 1 212 ? -41.084 37.326 67.450 1.00 37.78 212 GLY A CA 1
ATOM 1662 C C . GLY A 1 212 ? -41.896 37.879 68.633 1.00 37.78 212 GLY A C 1
ATOM 1663 O O . GLY A 1 212 ? -42.135 39.082 68.643 1.00 37.78 212 GLY A O 1
ATOM 1664 N N . ASN A 1 213 ? -42.322 37.054 69.608 1.00 33.72 213 ASN A N 1
ATOM 1665 C CA . ASN A 1 213 ? -43.385 37.398 70.584 1.00 33.72 213 ASN A CA 1
ATOM 1666 C C . ASN A 1 213 ? -43.132 36.881 72.045 1.00 33.72 213 ASN A C 1
ATOM 1668 O O . ASN A 1 213 ? -42.620 35.775 72.200 1.00 33.72 213 ASN A O 1
ATOM 1672 N N . GLU A 1 214 ? -43.630 37.629 73.064 1.00 31.59 214 GLU A N 1
ATOM 1673 C CA . GLU A 1 214 ? -44.090 37.240 74.454 1.00 31.59 214 GLU A CA 1
ATOM 1674 C C . GLU A 1 214 ? -43.161 37.171 75.731 1.00 31.59 214 GLU A C 1
ATOM 1676 O O . GLU A 1 214 ? -41.937 37.191 75.622 1.00 31.59 214 GLU A O 1
ATOM 1681 N N . VAL A 1 215 ? -43.773 37.216 76.962 1.00 28.86 215 VAL A N 1
ATOM 1682 C CA . VAL A 1 215 ? -43.199 37.410 78.363 1.00 28.86 215 VAL A CA 1
ATOM 1683 C C . VAL A 1 215 ? -44.153 36.906 79.571 1.00 28.86 215 VAL A C 1
ATOM 1685 O O . VAL A 1 215 ? -45.318 36.687 79.253 1.00 28.86 215 VAL A O 1
ATOM 1688 N N . PRO A 1 216 ? -43.733 36.673 80.887 1.00 48.31 216 PRO A N 1
ATOM 1689 C CA . PRO A 1 216 ? -44.347 35.839 82.050 1.00 48.31 216 PRO A CA 1
ATOM 1690 C C . PRO A 1 216 ? -45.140 36.583 83.240 1.00 48.31 216 PRO A C 1
ATOM 1692 O O . PRO A 1 216 ? -45.623 37.642 82.837 1.00 48.31 216 PRO A O 1
ATOM 1695 N N . PRO A 1 217 ? -45.332 36.248 84.614 1.00 49.62 217 PRO A N 1
ATOM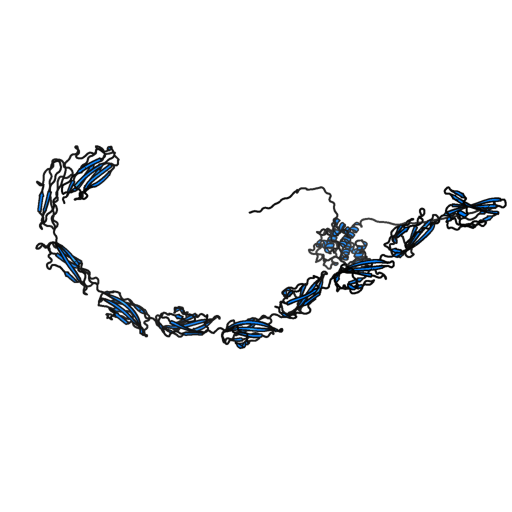 1696 C CA . PRO A 1 217 ? -44.917 35.168 85.652 1.00 49.62 217 PRO A CA 1
ATOM 1697 C C . PRO A 1 217 ? -45.734 34.806 87.050 1.00 49.62 217 PRO A C 1
ATOM 1699 O O . PRO A 1 217 ? -46.625 35.556 87.422 1.00 49.62 217 PRO A O 1
ATOM 1702 N N . ILE A 1 218 ? -45.347 33.759 87.890 1.00 40.81 218 ILE A N 1
ATOM 1703 C CA . ILE A 1 218 ? -45.230 33.550 89.455 1.00 40.81 218 ILE A CA 1
ATOM 1704 C C . ILE A 1 218 ? -46.417 33.344 90.618 1.00 40.81 218 ILE A C 1
ATOM 1706 O O . ILE A 1 218 ? -47.230 34.252 90.711 1.00 40.81 218 ILE A O 1
ATOM 1710 N N . ASP A 1 219 ? -46.440 32.278 91.565 1.00 44.34 219 ASP A N 1
ATOM 1711 C CA . ASP A 1 219 ? -46.894 31.946 93.085 1.00 44.34 219 ASP A CA 1
ATOM 1712 C C . ASP A 1 219 ? -48.307 31.556 93.904 1.00 44.34 219 ASP A C 1
ATOM 1714 O O . ASP A 1 219 ? -49.364 31.966 93.433 1.00 44.34 219 ASP A O 1
ATOM 1718 N N . GLY A 1 220 ? -48.373 30.829 95.141 1.00 47.44 220 GLY A N 1
ATOM 1719 C CA . GLY A 1 220 ? -49.548 30.601 96.215 1.00 47.44 220 GLY A CA 1
ATOM 1720 C C . GLY A 1 220 ? -49.726 29.394 97.371 1.00 47.44 220 GLY A C 1
ATOM 1721 O O . GLY A 1 220 ? -49.076 28.374 97.169 1.00 47.44 220 GLY A O 1
ATOM 1722 N N . SER A 1 221 ? -50.574 29.416 98.526 1.00 51.00 221 SER A N 1
ATOM 1723 C CA . SER A 1 221 ? -50.911 28.354 99.695 1.00 51.00 221 SER A CA 1
ATOM 1724 C C . SER A 1 221 ? -52.176 28.593 100.761 1.00 51.00 221 SER A C 1
ATOM 1726 O O . SER A 1 221 ? -52.824 29.587 100.435 1.00 51.00 221 SER A O 1
ATOM 1728 N N . ASP A 1 222 ? -52.771 27.999 101.932 1.00 49.38 222 ASP A N 1
ATOM 1729 C CA . ASP A 1 222 ? -52.873 26.881 103.084 1.00 49.38 222 ASP A CA 1
ATOM 1730 C C . ASP A 1 222 ? -54.313 26.826 103.950 1.00 49.38 222 ASP A C 1
ATOM 1732 O O . ASP A 1 222 ? -55.155 27.567 103.447 1.00 49.38 222 ASP A O 1
ATOM 1736 N N . ASP A 1 223 ? -54.890 26.213 105.116 1.00 46.66 223 ASP A N 1
ATOM 1737 C CA . ASP A 1 223 ? -54.791 25.231 106.374 1.00 46.66 223 ASP A CA 1
ATOM 1738 C C . ASP A 1 223 ? -56.165 24.695 107.214 1.00 46.66 223 ASP A C 1
ATOM 1740 O O . ASP A 1 223 ? -57.178 24.551 106.531 1.00 46.66 223 ASP A O 1
ATOM 1744 N N . TYR A 1 224 ? -56.297 24.350 108.594 1.00 48.69 224 TYR A N 1
ATOM 1745 C CA . TYR A 1 224 ? -57.305 23.451 109.460 1.00 48.69 224 TYR A CA 1
ATOM 1746 C C . TYR A 1 224 ? -58.034 23.959 110.858 1.00 48.69 224 TYR A C 1
ATOM 1748 O O . TYR A 1 224 ? -57.908 25.158 111.075 1.00 48.69 224 TYR A O 1
ATOM 1756 N N . GLY A 1 225 ? -58.804 23.368 111.911 1.00 46.59 225 GLY A N 1
ATOM 1757 C CA . GLY A 1 225 ? -59.502 22.116 112.595 1.00 46.59 225 GLY A CA 1
ATOM 1758 C C . GLY A 1 225 ? -60.212 22.382 114.074 1.00 46.59 225 GLY A C 1
ATOM 1759 O O . GLY A 1 225 ? -60.056 23.539 114.443 1.00 46.59 225 GLY A O 1
ATOM 1760 N N . SER A 1 226 ? -60.930 21.672 115.084 1.00 43.03 226 SER A N 1
ATOM 1761 C CA . SER A 1 226 ? -61.681 20.370 115.584 1.00 43.03 226 SER A CA 1
ATOM 1762 C C . SER A 1 226 ? -62.561 20.417 117.006 1.00 43.03 226 SER A C 1
ATOM 1764 O O . SER A 1 226 ? -62.602 21.518 117.547 1.00 43.03 226 SER A O 1
ATOM 1766 N N . GLY A 1 227 ? -63.263 19.369 117.666 1.00 40.44 227 GLY A N 1
ATOM 1767 C CA . GLY A 1 227 ? -64.080 19.391 119.033 1.00 40.44 227 GLY A CA 1
ATOM 1768 C C . GLY A 1 227 ? -64.894 18.135 119.758 1.00 40.44 227 GLY A C 1
ATOM 1769 O O . GLY A 1 227 ? -64.890 17.069 119.152 1.00 40.44 227 GLY A O 1
ATOM 1770 N N . ALA A 1 228 ? -65.573 18.182 121.007 1.00 41.16 228 ALA A N 1
ATOM 1771 C CA . ALA A 1 228 ? -66.356 17.097 121.873 1.00 41.16 228 ALA A CA 1
ATOM 1772 C C . ALA A 1 228 ? -67.326 17.574 123.123 1.00 41.16 228 ALA A C 1
ATOM 1774 O O . ALA A 1 228 ? -67.340 18.794 123.244 1.00 41.16 228 ALA A O 1
ATOM 1775 N N . SER A 1 229 ? -68.126 16.966 124.137 1.00 40.81 229 SER A N 1
ATOM 1776 C CA . SER A 1 229 ? -68.726 15.685 124.859 1.00 40.81 229 SER A CA 1
ATOM 1777 C C . SER A 1 229 ? -69.962 15.993 125.912 1.00 40.81 229 SER A C 1
ATOM 1779 O O . SER A 1 229 ? -70.315 17.163 125.838 1.00 40.81 229 SER A O 1
ATOM 1781 N N . SER A 1 230 ? -70.732 15.322 126.902 1.00 39.59 230 SER A N 1
ATOM 1782 C CA . SER A 1 230 ? -71.088 14.043 127.761 1.00 39.59 230 SER A CA 1
ATOM 1783 C C . SER A 1 230 ? -72.550 14.112 128.535 1.00 39.59 230 SER A C 1
ATOM 1785 O O . SER A 1 230 ? -73.236 15.025 128.088 1.00 39.59 230 SER A O 1
ATOM 1787 N N . SER A 1 231 ? -73.257 13.445 129.574 1.00 39.69 231 SER A N 1
ATOM 1788 C CA . SER A 1 231 ? -73.277 12.377 130.733 1.00 39.69 231 SER A CA 1
ATOM 1789 C C . SER A 1 231 ? -74.720 11.983 131.465 1.00 39.69 231 SER A C 1
ATOM 1791 O O . SER A 1 231 ? -75.680 12.663 131.112 1.00 39.69 231 SER A O 1
ATOM 1793 N N . PRO A 1 232 ? -74.948 10.989 132.459 1.00 45.69 232 PRO A N 1
ATOM 1794 C CA . PRO A 1 232 ? -76.264 10.366 133.073 1.00 45.69 232 PRO A CA 1
ATOM 1795 C C . PRO A 1 232 ? -76.459 10.145 134.699 1.00 45.69 232 PRO A C 1
ATOM 1797 O O . PRO A 1 232 ? -75.637 10.770 135.359 1.00 45.69 232 PRO A O 1
ATOM 1800 N N . ASN A 1 233 ? -77.321 9.402 135.556 1.00 40.56 233 ASN A N 1
ATOM 1801 C CA . ASN A 1 233 ? -78.532 8.411 135.724 1.00 40.56 233 ASN A CA 1
ATOM 1802 C C . ASN A 1 233 ? -79.200 8.214 137.236 1.00 40.56 233 ASN A C 1
ATOM 1804 O O . ASN A 1 233 ? -78.705 8.892 138.132 1.00 40.56 233 ASN A O 1
ATOM 1808 N N . SER A 1 234 ? -80.239 7.331 137.605 1.00 34.28 234 SER A N 1
ATOM 1809 C CA . SER A 1 234 ? -80.950 7.099 138.993 1.00 34.28 234 SER A CA 1
ATOM 1810 C C . SER A 1 234 ? -81.747 5.728 139.430 1.00 34.28 234 SER A C 1
ATOM 1812 O O . SER A 1 234 ? -81.675 4.773 138.664 1.00 34.28 234 SER A O 1
ATOM 1814 N N . TYR A 1 235 ? -82.493 5.569 140.616 1.00 41.75 235 TYR A N 1
ATOM 1815 C CA . TYR A 1 235 ? -83.128 4.304 141.279 1.00 41.75 235 TYR A CA 1
ATOM 1816 C C . TYR A 1 235 ? -84.603 3.898 140.855 1.00 41.75 235 TYR A C 1
ATOM 1818 O O . TYR A 1 235 ? -85.476 4.767 140.892 1.00 41.75 235 TYR A O 1
ATOM 1826 N N . PRO A 1 236 ? -84.939 2.626 140.490 1.00 57.81 236 PRO A N 1
ATOM 1827 C CA . PRO A 1 236 ? -85.669 2.460 139.214 1.00 57.81 236 PRO A CA 1
ATOM 1828 C C . PRO A 1 236 ? -86.691 1.295 139.027 1.00 57.81 236 PRO A C 1
ATOM 1830 O O . PRO A 1 236 ? -86.856 0.408 139.864 1.00 57.81 236 PRO A O 1
ATOM 1833 N N . ASP A 1 237 ? -87.321 1.271 137.840 1.00 54.66 237 ASP A N 1
ATOM 1834 C CA . ASP A 1 237 ? -87.823 0.052 137.169 1.00 54.66 237 ASP A CA 1
ATOM 1835 C C . ASP A 1 237 ? -86.678 -0.964 136.900 1.00 54.66 237 ASP A C 1
ATOM 1837 O O . ASP A 1 237 ? -85.515 -0.664 137.171 1.00 54.66 237 ASP A O 1
ATOM 1841 N N . ALA A 1 238 ? -86.953 -2.173 136.379 1.00 63.91 238 ALA A N 1
ATOM 1842 C CA . ALA A 1 238 ? -85.876 -3.139 136.095 1.00 63.91 238 ALA A CA 1
ATOM 1843 C C . ALA A 1 238 ? -84.943 -2.609 134.999 1.00 63.91 238 ALA A C 1
ATOM 1845 O O . ALA A 1 238 ? -85.275 -2.621 133.815 1.00 63.91 238 ALA A O 1
ATOM 1846 N N . GLN A 1 239 ? -83.757 -2.153 135.393 1.00 77.81 239 GLN A N 1
ATOM 1847 C CA . GLN A 1 239 ? -82.787 -1.619 134.451 1.00 77.81 239 GLN A CA 1
ATOM 1848 C C . GLN A 1 239 ? -82.171 -2.771 133.666 1.00 77.81 239 GLN A C 1
ATOM 1850 O O . GLN A 1 239 ? -81.597 -3.696 134.237 1.00 77.81 239 GLN A O 1
ATOM 1855 N N . ILE A 1 240 ? -82.306 -2.687 132.348 1.00 81.75 240 ILE A N 1
ATOM 1856 C CA . ILE A 1 240 ? -81.588 -3.481 131.362 1.00 81.75 240 ILE A CA 1
ATOM 1857 C C . ILE A 1 240 ? -80.871 -2.490 130.453 1.00 81.75 240 ILE A C 1
ATOM 1859 O O . ILE A 1 240 ? -81.499 -1.592 129.898 1.00 81.75 240 ILE A O 1
ATOM 1863 N N . ASP A 1 241 ? -79.569 -2.666 130.288 1.00 84.44 241 ASP A N 1
ATOM 1864 C CA . ASP A 1 241 ? -78.821 -2.095 129.173 1.00 84.44 241 ASP A CA 1
ATOM 1865 C C . ASP A 1 241 ? -77.834 -3.147 128.652 1.00 84.44 241 ASP A C 1
ATOM 1867 O O . ASP A 1 241 ? -77.553 -4.141 129.318 1.00 84.44 241 ASP A O 1
ATOM 1871 N N . PHE A 1 242 ? -77.347 -2.979 127.435 1.00 89.12 242 PHE A N 1
ATOM 1872 C CA . PHE A 1 242 ? -76.362 -3.843 126.793 1.00 89.12 242 PHE A CA 1
ATOM 1873 C C . PHE A 1 242 ? -75.673 -3.027 125.708 1.00 89.12 242 PHE A C 1
ATOM 1875 O O . PHE A 1 242 ? -76.329 -2.197 125.086 1.00 89.12 242 PHE A O 1
ATOM 1882 N N . GLU A 1 243 ? -74.388 -3.242 125.434 1.00 85.88 243 GLU A N 1
ATOM 1883 C CA . GLU A 1 243 ? -73.772 -2.564 124.288 1.00 85.88 243 GLU A CA 1
ATOM 1884 C C . GLU A 1 243 ? -73.982 -3.306 122.970 1.00 85.88 243 GLU A C 1
ATOM 1886 O O . GLU A 1 243 ? -73.995 -4.537 122.903 1.00 85.88 243 GLU A O 1
ATOM 1891 N N . LEU A 1 244 ? -74.165 -2.504 121.923 1.00 87.88 244 LEU A N 1
ATOM 1892 C CA . LEU A 1 244 ? -74.327 -2.897 120.531 1.00 87.88 244 LEU A CA 1
ATOM 1893 C C . LEU A 1 244 ? -73.670 -1.804 119.686 1.00 87.88 244 LEU A C 1
ATOM 1895 O O . LEU A 1 244 ? -73.877 -0.620 119.950 1.00 87.88 244 LEU A O 1
ATOM 1899 N N . SER A 1 245 ? -72.868 -2.176 118.692 1.00 83.56 245 SER A N 1
ATOM 1900 C CA . SER A 1 245 ? -72.275 -1.191 117.789 1.00 83.56 245 SER A CA 1
ATOM 1901 C C . SER A 1 245 ? -73.348 -0.596 116.870 1.00 83.56 245 SER A C 1
ATOM 1903 O O . SER A 1 245 ? -74.208 -1.312 116.369 1.00 83.56 245 SER A O 1
ATOM 1905 N N . ASN A 1 246 ? -73.284 0.713 116.606 1.00 83.62 246 ASN A N 1
ATOM 1906 C CA . ASN A 1 246 ? -74.218 1.376 115.682 1.00 83.62 246 ASN A CA 1
ATOM 1907 C C . ASN A 1 246 ? -74.093 0.841 114.241 1.00 83.62 246 ASN A C 1
ATOM 1909 O O . ASN A 1 246 ? -75.035 0.934 113.452 1.00 83.62 246 ASN A O 1
ATOM 1913 N N . THR A 1 247 ? -72.928 0.284 113.896 1.00 84.25 247 THR A N 1
ATOM 1914 C CA . THR A 1 247 ? -72.622 -0.333 112.603 1.00 84.25 247 THR A CA 1
ATOM 1915 C C . THR A 1 247 ? -71.859 -1.650 112.775 1.00 84.25 247 THR A C 1
ATOM 1917 O O . THR A 1 247 ? -71.241 -1.894 113.815 1.00 84.25 247 THR A O 1
ATOM 1920 N N . ALA A 1 248 ? -71.916 -2.512 111.761 1.00 86.31 248 ALA A N 1
ATOM 1921 C CA . ALA A 1 248 ? -71.099 -3.720 111.611 1.00 86.31 248 ALA A CA 1
ATOM 1922 C C . ALA A 1 248 ? -71.112 -4.188 110.145 1.00 86.31 248 ALA A C 1
ATOM 1924 O O . ALA A 1 248 ? -71.892 -3.678 109.344 1.00 86.31 248 ALA A O 1
ATOM 1925 N N . HIS A 1 249 ? -70.324 -5.207 109.807 1.00 87.81 249 HIS A N 1
ATOM 1926 C CA . HIS A 1 249 ? -70.436 -5.942 108.541 1.00 87.81 249 HIS A CA 1
ATOM 1927 C C . HIS A 1 249 ? -70.974 -7.361 108.755 1.00 87.81 249 HIS A C 1
ATOM 1929 O O . HIS A 1 249 ? -70.952 -7.880 109.872 1.00 87.81 249 HIS A O 1
ATOM 1935 N N . THR A 1 250 ? -71.404 -8.032 107.683 1.00 86.81 250 THR A N 1
ATOM 1936 C CA . THR A 1 250 ? -71.889 -9.430 107.724 1.00 86.81 250 THR A CA 1
ATOM 1937 C C . THR A 1 250 ? -70.834 -10.480 108.114 1.00 86.81 250 THR A C 1
ATOM 1939 O O . THR A 1 250 ? -71.159 -11.654 108.275 1.00 86.81 250 THR A O 1
ATOM 1942 N N . ASP A 1 251 ? -69.567 -10.090 108.272 1.00 85.25 251 ASP A N 1
ATOM 1943 C CA . ASP A 1 251 ? -68.482 -10.918 108.818 1.00 85.25 251 ASP A CA 1
ATOM 1944 C C . ASP A 1 251 ? -68.055 -10.515 110.245 1.00 85.25 251 ASP A C 1
ATOM 1946 O O . ASP A 1 251 ? -67.220 -11.182 110.855 1.00 85.25 251 ASP A O 1
ATOM 1950 N N . THR A 1 252 ? -68.617 -9.435 110.795 1.00 87.00 252 THR A N 1
ATOM 1951 C CA . THR A 1 252 ? -68.210 -8.874 112.089 1.00 87.00 252 THR A CA 1
ATOM 1952 C C . THR A 1 252 ? -68.813 -9.673 113.242 1.00 87.00 252 THR A C 1
ATOM 1954 O O . THR A 1 252 ? -70.028 -9.871 113.319 1.00 87.00 252 THR A O 1
ATOM 1957 N N . GLU A 1 253 ? -67.977 -10.126 114.176 1.00 89.75 253 GLU A N 1
ATOM 1958 C CA . GLU A 1 253 ? -68.433 -10.751 115.420 1.00 89.75 253 GLU A CA 1
ATOM 1959 C C . GLU A 1 253 ? -68.645 -9.691 116.508 1.00 89.75 253 GLU A C 1
ATOM 1961 O O . GLU A 1 253 ? -67.713 -9.026 116.955 1.00 89.75 253 GLU A O 1
ATOM 1966 N N . ILE A 1 254 ? -69.892 -9.553 116.950 1.00 88.56 254 ILE A N 1
ATOM 1967 C CA . ILE A 1 254 ? -70.331 -8.599 117.964 1.00 88.56 254 ILE A CA 1
ATOM 1968 C C . ILE A 1 254 ? -70.533 -9.358 119.276 1.00 88.56 254 ILE A C 1
ATOM 1970 O O . ILE A 1 254 ? -71.241 -10.366 119.324 1.00 88.56 254 ILE A O 1
ATOM 1974 N N . SER A 1 255 ? -69.923 -8.873 120.357 1.00 87.75 255 SER A N 1
ATOM 1975 C CA . SER A 1 255 ? -70.109 -9.423 121.705 1.00 87.75 255 SER A CA 1
ATOM 1976 C C . SER A 1 255 ? -71.116 -8.572 122.475 1.00 87.75 255 SER A C 1
ATOM 1978 O O . SER A 1 255 ? -70.845 -7.407 122.748 1.00 87.75 255 SER A O 1
ATOM 1980 N N . ILE A 1 256 ? -72.260 -9.153 122.834 1.00 89.06 256 ILE A N 1
ATOM 1981 C CA . ILE A 1 256 ? -73.320 -8.489 123.599 1.00 89.06 256 ILE A CA 1
ATOM 1982 C C . ILE A 1 256 ? -73.288 -9.005 125.034 1.00 89.06 256 ILE A C 1
ATOM 1984 O O . ILE A 1 256 ? -73.468 -10.200 125.271 1.00 89.06 256 ILE A O 1
ATOM 1988 N N . SER A 1 257 ? -73.123 -8.085 125.983 1.00 87.38 257 SER A N 1
ATOM 1989 C CA . SER A 1 257 ? -73.106 -8.355 127.423 1.00 87.38 257 SER A CA 1
ATOM 1990 C C . SER A 1 257 ? -74.180 -7.501 128.111 1.00 87.38 257 SER A C 1
ATOM 1992 O O . SER A 1 257 ? -73.984 -6.291 128.231 1.00 87.38 257 SER A O 1
ATOM 1994 N N . PRO A 1 258 ? -75.322 -8.077 128.532 1.00 86.44 258 PRO A N 1
ATOM 1995 C CA . PRO A 1 258 ? -76.364 -7.340 129.232 1.00 86.44 258 PRO A CA 1
ATOM 1996 C C . PRO A 1 258 ? -75.960 -7.029 130.676 1.00 86.44 258 PRO A C 1
ATOM 1998 O O . PRO A 1 258 ? -75.435 -7.878 131.397 1.00 86.44 258 PRO A O 1
ATOM 2001 N N . ILE A 1 259 ? -76.277 -5.815 131.109 1.00 83.38 259 ILE A N 1
ATOM 2002 C CA . ILE A 1 259 ? -76.208 -5.349 132.489 1.00 83.38 259 ILE A CA 1
ATOM 2003 C C . ILE A 1 259 ? -77.649 -5.231 132.984 1.00 83.38 259 ILE A C 1
ATOM 2005 O O . ILE A 1 259 ? -78.429 -4.428 132.473 1.00 83.38 259 ILE A O 1
ATOM 2009 N N . THR A 1 260 ? -78.008 -6.045 133.976 1.00 78.88 260 THR A N 1
ATOM 2010 C CA . THR A 1 260 ? -79.362 -6.089 134.546 1.00 78.88 260 THR A CA 1
ATOM 2011 C C . THR A 1 260 ? -79.368 -5.747 136.031 1.00 78.88 260 THR A C 1
ATOM 2013 O O . THR A 1 260 ? -78.638 -6.369 136.805 1.00 78.88 260 THR A O 1
ATOM 2016 N N . GLN A 1 261 ? -80.258 -4.850 136.457 1.00 77.62 261 GLN A N 1
ATOM 2017 C CA . GLN A 1 261 ? -80.501 -4.530 137.865 1.00 77.62 261 GLN A CA 1
ATOM 2018 C C . GLN A 1 261 ? -81.999 -4.649 138.188 1.00 77.62 261 GLN A C 1
ATOM 2020 O O . GLN A 1 261 ? -82.847 -4.145 137.458 1.00 77.62 261 GLN A O 1
ATOM 2025 N N . TYR A 1 262 ? -82.330 -5.346 139.282 1.00 70.94 262 TYR A N 1
ATOM 2026 C CA . TYR A 1 262 ? -83.708 -5.669 139.718 1.00 70.94 262 TYR A CA 1
ATOM 2027 C C . TYR A 1 262 ? -84.537 -6.555 138.762 1.00 70.94 262 TYR A C 1
ATOM 2029 O O . TYR A 1 262 ? -85.717 -6.804 139.019 1.00 70.94 262 TYR A O 1
ATOM 2037 N N . ALA A 1 263 ? -83.905 -7.079 137.710 1.00 71.31 263 ALA A N 1
ATOM 2038 C CA . ALA A 1 263 ? -84.439 -8.082 136.795 1.00 71.31 263 ALA A CA 1
ATOM 2039 C C . ALA A 1 263 ? -84.616 -9.467 137.446 1.00 71.31 263 ALA A C 1
ATOM 2041 O O . ALA A 1 263 ? -83.829 -9.866 138.310 1.00 71.31 263 ALA A O 1
ATOM 2042 N N . GLN A 1 264 ? -85.605 -10.221 136.959 1.00 76.62 264 GLN A N 1
ATOM 2043 C CA . GLN A 1 264 ? -85.811 -11.647 137.246 1.00 76.62 264 GLN A CA 1
ATOM 2044 C C . GLN A 1 264 ? -85.716 -12.526 135.982 1.00 76.62 264 GLN A C 1
ATOM 2046 O O . GLN A 1 264 ? -85.368 -13.703 136.069 1.00 76.62 264 GLN A O 1
ATOM 2051 N N . THR A 1 265 ? -86.014 -11.974 134.804 1.00 80.56 265 THR A N 1
ATOM 2052 C CA . THR A 1 265 ? -86.002 -12.678 133.511 1.00 80.56 265 THR A CA 1
ATOM 2053 C C . THR A 1 265 ? -85.277 -11.838 132.460 1.00 80.56 265 THR A C 1
ATOM 2055 O O . THR A 1 265 ? -85.255 -10.617 132.556 1.00 80.56 265 THR A O 1
ATOM 2058 N N . LEU A 1 266 ? -84.704 -12.472 131.432 1.00 84.19 266 LEU A N 1
ATOM 2059 C CA . LEU A 1 266 ? -84.227 -11.769 130.238 1.00 84.19 266 LEU A CA 1
ATOM 2060 C C . LEU A 1 266 ? -84.576 -12.577 128.986 1.00 84.19 266 LEU A C 1
ATOM 2062 O O . LEU A 1 266 ? -84.305 -13.779 128.920 1.00 84.19 266 LEU A O 1
ATOM 2066 N N . LYS A 1 267 ? -85.182 -11.908 128.004 1.00 87.12 267 LYS A N 1
ATOM 2067 C CA . LYS A 1 267 ? -85.520 -12.432 126.675 1.00 87.12 267 LYS A CA 1
ATOM 2068 C C . LYS A 1 267 ? -84.996 -11.465 125.614 1.00 87.12 267 LYS A C 1
ATOM 2070 O O . LYS A 1 267 ? -85.005 -10.253 125.821 1.00 87.12 267 LYS A O 1
ATOM 2075 N N . TRP A 1 268 ? -84.588 -12.004 124.472 1.00 89.81 268 TRP A N 1
ATOM 2076 C CA . TRP A 1 268 ? -84.129 -11.227 123.322 1.00 89.81 268 TRP A CA 1
ATOM 2077 C C . TRP A 1 268 ? -85.141 -11.319 122.185 1.00 89.81 268 TRP A C 1
ATOM 2079 O O . TRP A 1 268 ? -85.715 -12.379 121.937 1.00 89.81 268 TRP A O 1
ATOM 2089 N N . SER A 1 269 ? -85.336 -10.208 121.489 1.00 88.69 269 SER A N 1
ATOM 2090 C CA . SER A 1 269 ? -86.155 -10.105 120.281 1.00 88.69 269 SER A CA 1
ATOM 2091 C C . SER A 1 269 ? -85.441 -9.208 119.277 1.00 88.69 269 SER A C 1
ATOM 2093 O O . SER A 1 269 ? -84.740 -8.281 119.676 1.00 88.69 269 SER A O 1
ATOM 2095 N N . LEU A 1 270 ? -85.578 -9.504 117.987 1.00 90.69 270 LEU A N 1
ATOM 2096 C CA . LEU A 1 270 ? -84.915 -8.782 116.906 1.00 90.69 270 LEU A CA 1
ATOM 2097 C C . LEU A 1 270 ? -85.975 -8.308 115.908 1.00 90.69 270 LEU A C 1
ATOM 2099 O O . LEU A 1 270 ? -86.911 -9.048 115.604 1.00 90.69 270 LEU A O 1
ATOM 2103 N N . ALA A 1 271 ? -85.821 -7.096 115.389 1.00 89.50 271 ALA A N 1
ATOM 2104 C CA . ALA A 1 271 ? -86.571 -6.591 114.245 1.00 89.50 271 ALA A CA 1
ATOM 2105 C C . ALA A 1 271 ? -85.606 -6.174 113.129 1.00 89.50 271 ALA A C 1
ATOM 2107 O O . ALA A 1 271 ? -84.494 -5.731 113.417 1.00 89.50 271 ALA A O 1
ATOM 2108 N N . LYS A 1 272 ? -86.027 -6.314 111.868 1.00 89.69 272 LYS A N 1
ATOM 2109 C CA . LYS A 1 272 ? -85.356 -5.744 110.689 1.00 89.69 272 LYS A CA 1
ATOM 2110 C C . LYS A 1 272 ? -86.158 -4.527 110.229 1.00 89.69 272 LYS A C 1
ATOM 2112 O O . LYS A 1 272 ? -87.388 -4.577 110.198 1.00 89.69 272 LYS A O 1
ATOM 2117 N N . GLU A 1 273 ? -85.479 -3.438 109.895 1.00 89.00 273 GLU A N 1
ATOM 2118 C CA . GLU A 1 273 ? -86.115 -2.286 109.255 1.00 89.00 273 GLU A CA 1
ATOM 2119 C C . GLU A 1 273 ? -86.373 -2.617 107.780 1.00 89.00 273 GLU A C 1
ATOM 2121 O O . GLU A 1 273 ? -85.482 -3.094 107.076 1.00 89.00 273 GLU A O 1
ATOM 2126 N N . THR A 1 274 ? -87.600 -2.384 107.325 1.00 82.38 274 THR A N 1
ATOM 2127 C CA . THR A 1 274 ? -87.966 -2.415 105.900 1.00 82.38 274 THR A CA 1
ATOM 2128 C C . THR A 1 274 ? -87.612 -1.090 105.222 1.00 82.38 274 THR A C 1
ATOM 2130 O O . THR A 1 274 ? -87.322 -0.105 105.898 1.00 82.38 274 THR A O 1
ATOM 2133 N N . GLU A 1 275 ? -87.639 -1.041 103.890 1.00 75.00 275 GLU A N 1
ATOM 2134 C CA . GLU A 1 275 ? -87.280 0.162 103.117 1.00 75.00 275 GLU A CA 1
ATOM 2135 C C . GLU A 1 275 ? -88.168 1.377 103.457 1.00 75.00 275 GLU A C 1
ATOM 2137 O O . GLU A 1 275 ? -87.669 2.498 103.530 1.00 75.00 275 GLU A O 1
ATOM 2142 N N . ASP A 1 276 ? -89.441 1.147 103.806 1.00 75.94 276 ASP A N 1
ATOM 2143 C CA . ASP A 1 276 ? -90.386 2.161 104.308 1.00 75.94 276 ASP A CA 1
ATOM 2144 C C . ASP A 1 276 ? -90.125 2.606 105.770 1.00 75.94 276 ASP A C 1
ATOM 2146 O O . ASP A 1 276 ? -90.929 3.324 106.369 1.00 75.94 276 ASP A O 1
ATOM 2150 N N . GLY A 1 277 ? -89.037 2.151 106.402 1.00 74.81 277 GLY A N 1
ATOM 2151 C CA . GLY A 1 277 ? -88.685 2.461 107.793 1.00 74.81 277 GLY A CA 1
ATOM 2152 C C . GLY A 1 277 ? -89.459 1.664 108.855 1.00 74.81 277 GLY A C 1
ATOM 2153 O O . GLY A 1 277 ? -89.278 1.891 110.054 1.00 74.81 277 GLY A O 1
ATOM 2154 N N . VAL A 1 278 ? -90.326 0.723 108.459 1.00 82.19 278 VAL A N 1
ATOM 2155 C CA . VAL A 1 278 ? -91.142 -0.063 109.399 1.00 82.19 278 VAL A CA 1
ATOM 2156 C C . VAL A 1 278 ? -90.316 -1.203 109.997 1.00 82.19 278 VAL A C 1
ATOM 2158 O O . VAL A 1 278 ? -89.750 -2.022 109.271 1.00 82.19 278 VAL A O 1
ATOM 2161 N N . GLN A 1 279 ? -90.275 -1.277 111.329 1.00 82.88 279 GLN A N 1
ATOM 2162 C CA . GLN A 1 279 ? -89.600 -2.333 112.090 1.00 82.88 279 GLN A CA 1
ATOM 2163 C C . GLN A 1 279 ? -90.453 -3.612 112.106 1.00 82.88 279 GLN A C 1
ATOM 2165 O O . GLN A 1 279 ? -91.504 -3.656 112.748 1.00 82.88 279 GLN A O 1
ATOM 2170 N N . VAL A 1 280 ? -89.997 -4.664 111.423 1.00 85.25 280 VAL A N 1
ATOM 2171 C CA . VAL A 1 280 ? -90.684 -5.963 111.335 1.00 85.25 280 VAL A CA 1
ATOM 2172 C C . VAL A 1 280 ? -89.959 -6.993 112.213 1.00 85.25 280 VAL A C 1
ATOM 2174 O O . VAL A 1 280 ? -88.761 -7.204 112.011 1.00 85.25 280 VAL A O 1
ATOM 2177 N N . PRO A 1 281 ? -90.632 -7.655 113.178 1.00 87.12 281 PRO A N 1
ATOM 2178 C CA . PRO A 1 281 ? -90.021 -8.706 113.993 1.00 87.12 281 PRO A CA 1
ATOM 2179 C C . PRO A 1 281 ? -89.509 -9.883 113.152 1.00 87.12 281 PRO A C 1
ATOM 2181 O O . PRO A 1 281 ? -90.205 -10.363 112.259 1.00 87.12 281 PRO A O 1
ATOM 2184 N N . VAL A 1 282 ? -88.315 -10.379 113.474 1.00 86.69 282 VAL A N 1
ATOM 2185 C CA . VAL A 1 282 ? -87.644 -11.487 112.776 1.00 86.69 282 VAL A CA 1
ATOM 2186 C C . VAL A 1 282 ? -87.178 -12.561 113.759 1.00 86.69 282 VAL A C 1
ATOM 2188 O O . VAL A 1 282 ? -86.842 -12.270 114.910 1.00 86.69 282 VAL A O 1
ATOM 2191 N N . ASP A 1 283 ? -87.126 -13.817 113.309 1.00 86.69 283 ASP A N 1
ATOM 2192 C CA . ASP A 1 283 ? -86.518 -14.893 114.094 1.00 86.69 283 ASP A CA 1
ATOM 2193 C C . ASP A 1 283 ? -85.006 -14.652 114.200 1.00 86.69 283 ASP A C 1
ATOM 2195 O O . ASP A 1 283 ? -84.254 -14.726 113.221 1.00 86.69 283 ASP A O 1
ATOM 2199 N N . ILE A 1 284 ? -84.570 -14.374 115.427 1.00 87.62 284 ILE A N 1
ATOM 2200 C CA . ILE A 1 284 ? -83.183 -14.088 115.780 1.00 87.62 284 ILE A CA 1
ATOM 2201 C C . ILE A 1 284 ? -82.224 -15.200 115.319 1.00 87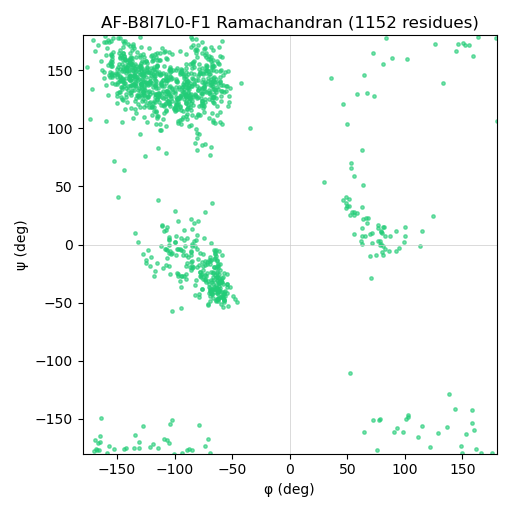.62 284 ILE A C 1
ATOM 2203 O O . ILE A 1 284 ? -81.118 -14.900 114.878 1.00 87.62 284 ILE A O 1
ATOM 2207 N N . SER A 1 285 ? -82.656 -16.467 115.331 1.00 81.75 285 SER A N 1
ATOM 2208 C CA . SER A 1 285 ? -81.846 -17.622 114.916 1.00 81.75 285 SER A CA 1
ATOM 2209 C C . SER A 1 285 ? -81.637 -17.713 113.401 1.00 81.75 285 SER A C 1
ATOM 2211 O O . SER A 1 285 ? -80.612 -18.229 112.943 1.00 81.75 285 SER A O 1
ATOM 2213 N N . GLN A 1 286 ? -82.570 -17.176 112.609 1.00 84.25 286 GLN A N 1
ATOM 2214 C CA . GLN A 1 286 ? -82.467 -17.151 111.150 1.00 84.25 286 GLN A CA 1
ATOM 2215 C C . GLN A 1 286 ? -81.537 -16.033 110.685 1.00 84.25 286 GLN A C 1
ATOM 2217 O O . GLN A 1 286 ? -80.674 -16.283 109.848 1.00 84.25 286 GLN A O 1
ATOM 2222 N N . VAL A 1 287 ? -81.642 -14.848 111.292 1.00 86.12 287 VAL A N 1
ATOM 2223 C CA . VAL A 1 287 ? -80.937 -13.627 110.863 1.00 86.12 287 VAL A CA 1
ATOM 2224 C C . VAL A 1 287 ? -79.488 -13.543 111.354 1.00 86.12 287 VAL A C 1
ATOM 2226 O O . VAL A 1 287 ? -78.637 -13.000 110.648 1.00 86.12 287 VAL A O 1
ATOM 2229 N N . ILE A 1 288 ? -79.160 -14.111 112.521 1.00 89.44 288 ILE A N 1
ATOM 2230 C CA . ILE A 1 288 ? -77.785 -14.093 113.053 1.00 89.44 288 ILE A CA 1
ATOM 2231 C C . ILE A 1 288 ? -77.182 -15.496 113.152 1.00 89.44 288 ILE A C 1
ATOM 2233 O O . ILE A 1 288 ? -77.876 -16.514 113.167 1.00 89.44 288 ILE A O 1
ATOM 2237 N N . LYS A 1 289 ? -75.855 -15.552 113.199 1.00 85.88 289 LYS A N 1
ATOM 2238 C CA . LYS A 1 289 ? -75.034 -16.717 113.528 1.00 85.88 289 LYS A CA 1
ATOM 2239 C C . LYS A 1 289 ? -74.509 -16.519 114.951 1.00 85.88 289 LYS A C 1
ATOM 2241 O O . LYS A 1 289 ? -73.974 -15.457 115.245 1.00 85.88 289 LYS A O 1
ATOM 2246 N N . GLY A 1 290 ? -74.672 -17.518 115.817 1.00 85.44 290 GLY A N 1
ATOM 2247 C CA . GLY A 1 290 ? -74.442 -17.393 117.263 1.00 85.44 290 GLY A CA 1
ATOM 2248 C C . GLY A 1 290 ? -75.750 -17.493 118.052 1.00 85.44 290 GLY A C 1
ATOM 2249 O O . GLY A 1 290 ? -76.763 -17.943 117.517 1.00 85.44 290 GLY A O 1
ATOM 2250 N N . SER A 1 291 ? -75.733 -17.107 119.327 1.00 80.75 291 SER A N 1
ATOM 2251 C CA . SER A 1 291 ? -76.912 -17.143 120.203 1.00 80.75 291 SER A CA 1
ATOM 2252 C C . SER A 1 291 ? -76.789 -16.151 121.361 1.00 80.75 291 SER A C 1
ATOM 2254 O O . SER A 1 291 ? -75.691 -15.892 121.852 1.00 80.75 291 SER A O 1
ATOM 2256 N N . LEU A 1 292 ? -77.925 -15.605 121.812 1.00 86.81 292 LEU A N 1
ATOM 2257 C CA . LEU A 1 292 ? -78.001 -14.742 122.992 1.00 86.81 292 LEU A CA 1
ATOM 2258 C C . LEU A 1 292 ? -78.721 -15.456 124.139 1.00 86.81 292 LEU A C 1
ATOM 2260 O O . LEU A 1 292 ? -79.798 -16.025 123.966 1.00 86.81 292 LEU A O 1
ATOM 2264 N N . SER A 1 293 ? -78.114 -15.400 125.319 1.00 84.06 293 SER A N 1
ATOM 2265 C CA . SER A 1 293 ? -78.594 -15.993 126.569 1.00 84.06 293 SER A CA 1
ATOM 2266 C C . SER A 1 293 ? -78.929 -14.910 127.606 1.00 84.06 293 SER A C 1
ATOM 2268 O O . SER A 1 293 ? -78.840 -13.714 127.321 1.00 84.06 293 SER A O 1
ATOM 2270 N N . GLN A 1 294 ? -79.278 -15.306 128.834 1.00 81.75 294 GLN A N 1
ATOM 2271 C CA . GLN A 1 294 ? -79.464 -14.356 129.942 1.00 81.75 294 GLN A CA 1
ATOM 2272 C C . GLN A 1 294 ? -78.175 -13.591 130.296 1.00 81.75 294 GLN A C 1
ATOM 2274 O O . GLN A 1 294 ? -78.253 -12.449 130.731 1.00 81.75 294 GLN A O 1
ATOM 2279 N N . SER A 1 295 ? -76.997 -14.175 130.049 1.00 81.81 295 SER A N 1
ATOM 2280 C CA . SER A 1 295 ? -75.693 -13.510 130.186 1.00 81.81 295 SER A CA 1
ATOM 2281 C C . SER A 1 295 ? -75.160 -12.960 128.854 1.00 81.81 295 SER A C 1
ATOM 2283 O O . SER A 1 295 ? -73.957 -12.761 128.712 1.00 81.81 295 SER A O 1
ATOM 2285 N N . GLY A 1 296 ? -76.028 -12.754 127.856 1.00 84.44 296 GLY A N 1
ATOM 2286 C CA . GLY A 1 296 ? -75.633 -12.282 126.527 1.00 84.44 296 GLY A CA 1
ATOM 2287 C C . GLY A 1 296 ? -75.033 -13.375 125.643 1.00 84.44 296 GLY A C 1
ATOM 2288 O O . GLY A 1 296 ? -75.419 -14.544 125.750 1.00 84.44 296 GLY A O 1
ATOM 2289 N N . GLY A 1 297 ? -74.126 -12.999 124.743 1.00 88.00 297 GLY A N 1
ATOM 2290 C CA . GLY A 1 297 ? -73.476 -13.914 123.804 1.00 88.00 297 GLY A CA 1
ATOM 2291 C C . GLY A 1 297 ? -72.743 -13.211 122.657 1.00 88.00 297 GLY A C 1
ATOM 2292 O O . GLY A 1 297 ? -72.715 -11.984 122.572 1.00 88.00 297 GLY A O 1
ATOM 2293 N N . LYS A 1 298 ? -72.145 -14.009 121.768 1.00 88.94 298 LYS A N 1
ATOM 2294 C CA . LYS A 1 298 ? -71.485 -13.550 120.536 1.00 88.94 298 LYS A CA 1
ATOM 2295 C C . LYS A 1 298 ? -72.376 -13.811 119.327 1.00 88.94 298 LYS A C 1
ATOM 2297 O O . LYS A 1 298 ? -72.941 -14.903 119.217 1.00 88.94 298 LYS A O 1
ATOM 2302 N N . ILE A 1 299 ? -72.497 -12.821 118.443 1.00 89.75 299 ILE A N 1
ATOM 2303 C CA . ILE A 1 299 ? -73.351 -12.882 117.252 1.00 89.75 299 ILE A CA 1
ATOM 2304 C C . ILE A 1 299 ? -72.683 -12.246 116.026 1.00 89.75 299 ILE A C 1
ATOM 2306 O O . ILE A 1 299 ? -71.944 -11.275 116.146 1.00 89.75 299 ILE A O 1
ATOM 2310 N N . THR A 1 300 ? -73.019 -12.741 114.837 1.00 88.81 300 THR A N 1
ATOM 2311 C CA . THR A 1 300 ? -72.723 -12.103 113.543 1.00 88.81 300 THR A CA 1
ATOM 2312 C C . THR A 1 300 ? -73.994 -12.095 112.706 1.00 88.81 300 THR A C 1
ATOM 2314 O O . THR A 1 300 ? -74.668 -13.120 112.608 1.00 88.81 300 THR A O 1
ATOM 2317 N N . PHE A 1 301 ? -74.344 -10.964 112.100 1.00 90.94 301 PHE A N 1
ATOM 2318 C CA . PHE A 1 301 ? -75.511 -10.866 111.221 1.00 90.94 301 PHE A CA 1
ATOM 2319 C C . PHE A 1 301 ? -75.210 -11.510 109.862 1.00 90.94 301 PHE A C 1
ATOM 2321 O O . PHE A 1 301 ? -74.193 -11.206 109.249 1.00 90.94 301 PHE A O 1
ATOM 2328 N N . LYS A 1 302 ? -76.081 -12.408 109.387 1.00 87.00 302 LYS A N 1
ATOM 2329 C CA . LYS A 1 302 ? -75.893 -13.129 108.111 1.00 87.00 302 LYS A CA 1
ATOM 2330 C C . LYS A 1 302 ? -76.225 -12.273 106.885 1.00 87.00 302 LYS A C 1
ATOM 2332 O O . LYS A 1 302 ? -75.741 -12.558 105.796 1.00 87.00 302 LYS A O 1
ATOM 2337 N N . GLU A 1 303 ? -77.058 -11.253 107.069 1.00 86.00 303 GLU A N 1
ATOM 2338 C CA . GLU A 1 303 ? -77.556 -10.356 106.027 1.00 86.00 303 GLU A CA 1
ATOM 2339 C C . GLU A 1 303 ? -77.340 -8.896 106.424 1.00 86.00 303 GLU A C 1
ATOM 2341 O O . GLU A 1 303 ? -77.516 -8.528 107.591 1.00 86.00 303 GLU A O 1
ATOM 2346 N N . SER A 1 304 ? -77.072 -8.050 105.434 1.00 85.44 304 SER A N 1
ATOM 2347 C CA . SER A 1 304 ? -77.094 -6.598 105.578 1.00 85.44 304 SER A CA 1
ATOM 2348 C C . SER A 1 304 ? -78.506 -6.049 105.844 1.00 85.44 304 SER A C 1
ATOM 2350 O O . SER A 1 304 ? -79.522 -6.747 105.722 1.00 85.44 304 SER A O 1
ATOM 2352 N N . GLY A 1 305 ? -78.560 -4.780 106.245 1.00 87.12 305 GLY A N 1
ATOM 2353 C CA . GLY A 1 305 ? -79.774 -4.051 106.612 1.00 87.12 305 GLY A CA 1
ATOM 2354 C C . GLY A 1 305 ? -79.672 -3.430 108.004 1.00 87.12 305 GLY A C 1
ATOM 2355 O O . GLY A 1 305 ? -78.718 -3.674 108.744 1.00 87.12 305 GLY A O 1
ATOM 2356 N N . LYS A 1 306 ? -80.661 -2.616 108.373 1.00 88.88 306 LYS A N 1
ATOM 2357 C CA . LYS A 1 306 ? -80.774 -2.092 109.739 1.00 88.88 306 LYS A CA 1
ATOM 2358 C C . LYS A 1 306 ? -81.587 -3.058 110.591 1.00 88.88 306 LYS A C 1
ATOM 2360 O O . LYS A 1 306 ? -82.606 -3.582 110.136 1.00 88.88 306 LYS A O 1
ATOM 2365 N N . TYR A 1 307 ? -81.175 -3.240 111.836 1.00 90.88 307 TYR A N 1
ATOM 2366 C CA . TYR A 1 307 ? -81.861 -4.087 112.800 1.00 90.88 307 TYR A CA 1
ATOM 2367 C C . TYR A 1 307 ? -82.002 -3.379 114.140 1.00 90.88 307 TYR A C 1
ATOM 2369 O O . TYR A 1 307 ? -81.082 -2.691 114.577 1.00 90.88 307 TYR A O 1
ATOM 2377 N N . THR A 1 308 ? -83.115 -3.614 114.827 1.00 90.69 308 THR A N 1
ATOM 2378 C CA . THR A 1 308 ? -83.292 -3.231 116.230 1.00 90.69 308 THR A CA 1
ATOM 2379 C C . THR A 1 308 ? -83.254 -4.488 117.084 1.00 90.69 308 THR A C 1
ATOM 2381 O O . THR A 1 308 ? -84.136 -5.341 116.972 1.00 90.69 308 THR A O 1
ATOM 2384 N N . LEU A 1 309 ? -82.239 -4.614 117.939 1.00 91.25 309 LEU A N 1
ATOM 2385 C CA . LEU A 1 309 ? -82.201 -5.653 118.964 1.00 91.25 309 LEU A CA 1
ATOM 2386 C C . LEU A 1 309 ? -82.862 -5.105 120.231 1.00 91.25 309 LEU A C 1
ATOM 2388 O O . LEU A 1 309 ? -82.469 -4.052 120.732 1.00 91.25 309 LEU A O 1
ATOM 2392 N N . THR A 1 310 ? -83.845 -5.831 120.757 1.00 89.38 310 THR A N 1
ATOM 2393 C CA . THR A 1 310 ? -84.600 -5.461 121.956 1.00 89.38 310 THR A CA 1
ATOM 2394 C C . THR A 1 310 ? -84.440 -6.523 123.039 1.00 89.38 310 THR A C 1
ATOM 2396 O O . THR A 1 310 ? -84.854 -7.677 122.881 1.00 89.38 310 THR A O 1
ATOM 2399 N N . ALA A 1 311 ? -83.867 -6.098 124.162 1.00 88.44 311 ALA A N 1
ATOM 2400 C CA . ALA A 1 311 ? -83.750 -6.844 125.403 1.00 88.44 311 ALA A CA 1
ATOM 2401 C C . ALA A 1 311 ? -84.976 -6.566 126.287 1.00 88.44 311 ALA A C 1
ATOM 2403 O O . ALA A 1 311 ? -85.267 -5.411 126.606 1.00 88.44 311 ALA A O 1
ATOM 2404 N N . ILE A 1 312 ? -85.695 -7.617 126.682 1.00 87.44 312 ILE A N 1
ATOM 2405 C CA . ILE A 1 312 ? -86.925 -7.542 127.480 1.00 87.44 312 ILE A CA 1
ATOM 2406 C C . ILE A 1 312 ? -86.699 -8.239 128.822 1.00 87.44 312 ILE A C 1
ATOM 2408 O O . ILE A 1 312 ? -86.384 -9.430 128.854 1.00 87.44 312 ILE A O 1
ATOM 2412 N N . THR A 1 313 ? -86.898 -7.506 129.916 1.00 81.69 313 THR A N 1
ATOM 2413 C CA . THR A 1 313 ? -86.797 -8.002 131.296 1.00 81.69 313 THR A CA 1
ATOM 2414 C C . THR A 1 313 ? -88.099 -7.773 132.050 1.00 81.69 313 THR A C 1
ATOM 2416 O O . THR A 1 313 ? -88.767 -6.764 131.844 1.00 81.69 313 THR A O 1
ATOM 2419 N N . GLU A 1 314 ? -88.426 -8.658 132.987 1.00 79.19 314 GLU A N 1
ATOM 2420 C CA . GLU A 1 314 ? -89.433 -8.409 134.026 1.00 79.19 314 GLU A CA 1
ATOM 2421 C C . GLU A 1 314 ? -88.720 -8.162 135.364 1.00 79.19 314 GLU A C 1
ATOM 2423 O O . GLU A 1 314 ? -87.706 -8.803 135.657 1.00 79.19 314 GLU A O 1
ATOM 2428 N N . ASN A 1 315 ? -89.225 -7.232 136.179 1.00 74.56 315 ASN A N 1
ATOM 2429 C CA . ASN A 1 315 ? -88.808 -7.111 137.579 1.00 74.56 315 ASN A CA 1
ATOM 2430 C C . ASN A 1 315 ? -89.517 -8.166 138.461 1.00 74.56 315 ASN A C 1
ATOM 2432 O O . ASN A 1 315 ? -90.473 -8.810 138.030 1.00 74.56 315 ASN A O 1
ATOM 2436 N N . TYR A 1 316 ? -89.113 -8.296 139.729 1.00 70.06 316 TYR A N 1
ATOM 2437 C CA . TYR A 1 316 ? -89.731 -9.231 140.692 1.00 70.06 316 TYR A CA 1
ATOM 2438 C C . TYR A 1 316 ? -91.226 -8.982 141.006 1.00 70.06 316 TYR A C 1
ATOM 2440 O O . TYR A 1 316 ? -91.832 -9.774 141.726 1.00 70.06 316 TYR A O 1
ATOM 2448 N N . SER A 1 317 ? -91.837 -7.902 140.499 1.00 66.62 317 SER A N 1
ATOM 2449 C CA . SER A 1 317 ? -93.286 -7.654 140.566 1.00 66.62 317 SER A CA 1
ATOM 2450 C C . SER A 1 317 ? -94.006 -7.830 139.219 1.00 66.62 317 SER A C 1
ATOM 2452 O O . SER A 1 317 ? -95.173 -7.461 139.101 1.00 66.62 317 SER A O 1
ATOM 2454 N N . GLY A 1 318 ? -93.343 -8.418 138.215 1.00 67.31 318 GLY A N 1
ATOM 2455 C CA . GLY A 1 318 ? -93.922 -8.716 136.900 1.00 67.31 318 GLY A CA 1
ATOM 2456 C C . GLY A 1 318 ? -94.060 -7.503 135.974 1.00 67.31 318 GLY A C 1
ATOM 2457 O O . GLY A 1 318 ? -94.816 -7.557 135.007 1.00 67.31 318 GLY A O 1
ATOM 2458 N N . ARG A 1 319 ? -93.366 -6.393 136.257 1.00 74.81 319 ARG A N 1
ATOM 2459 C CA . ARG A 1 319 ? -93.369 -5.200 135.402 1.00 74.81 319 ARG A CA 1
ATOM 2460 C C . ARG A 1 319 ? -92.291 -5.337 134.326 1.00 74.81 319 ARG A C 1
ATOM 2462 O O . ARG A 1 319 ? -91.109 -5.432 134.658 1.00 74.81 319 ARG A O 1
ATOM 2469 N N . GLU A 1 320 ? -92.692 -5.349 133.054 1.00 77.88 320 GLU A N 1
ATOM 2470 C CA . GLU A 1 320 ? -91.748 -5.342 131.930 1.00 77.88 320 GLU A CA 1
ATOM 2471 C C . GLU A 1 320 ? -90.948 -4.030 131.868 1.00 77.88 320 GLU A C 1
ATOM 2473 O O . GLU A 1 320 ? -91.472 -2.939 132.091 1.00 77.88 320 GLU A O 1
ATOM 2478 N N . THR A 1 321 ? -89.682 -4.126 131.475 1.00 79.75 321 THR A N 1
ATOM 2479 C CA . THR A 1 321 ? -88.852 -3.015 130.994 1.00 79.75 321 THR A CA 1
ATOM 2480 C C . THR A 1 321 ? -88.093 -3.483 129.752 1.00 79.75 321 THR A C 1
ATOM 2482 O O . THR A 1 321 ? -87.775 -4.668 129.618 1.00 79.75 321 THR A O 1
ATOM 2485 N N . LYS A 1 322 ? -87.868 -2.579 128.792 1.00 87.62 322 LYS A N 1
ATOM 2486 C CA . LYS A 1 322 ? -87.315 -2.914 127.471 1.00 87.62 322 LYS A CA 1
ATOM 2487 C C . LYS A 1 322 ? -86.221 -1.921 127.100 1.00 87.62 322 LYS A C 1
ATOM 2489 O O . LYS A 1 322 ? -86.490 -0.725 127.050 1.00 87.62 322 LYS A O 1
ATOM 2494 N N . CYS A 1 323 ? -85.021 -2.416 126.808 1.00 85.81 323 CYS A N 1
ATOM 2495 C CA . CYS A 1 323 ? -83.970 -1.637 126.154 1.00 85.81 323 CYS A CA 1
ATOM 2496 C C . CYS A 1 323 ? -83.869 -2.086 124.698 1.00 85.81 323 CYS A C 1
ATOM 2498 O O . CYS A 1 323 ? -83.920 -3.282 124.416 1.00 85.81 323 CYS A O 1
ATOM 2500 N N . SER A 1 324 ? -83.758 -1.132 123.776 1.00 89.38 324 SER A N 1
ATOM 2501 C CA . SER A 1 324 ? -83.613 -1.399 122.346 1.00 89.38 324 SER A CA 1
ATOM 2502 C C . SER A 1 324 ? -82.464 -0.571 121.793 1.00 89.38 324 SER A C 1
ATOM 2504 O O . SER A 1 324 ? -82.451 0.643 121.993 1.00 89.38 324 SER A O 1
ATOM 2506 N N . LYS A 1 325 ? -81.530 -1.207 121.083 1.00 91.06 325 LYS A N 1
ATOM 2507 C CA . LYS A 1 325 ? -80.451 -0.526 120.354 1.00 91.06 325 LYS A CA 1
ATOM 2508 C C . LYS A 1 325 ? -80.486 -0.948 118.885 1.00 91.06 325 LYS A C 1
ATOM 2510 O O . LYS A 1 325 ? -80.761 -2.107 118.566 1.00 91.06 325 LYS A O 1
ATOM 2515 N N . GLY A 1 326 ? -80.266 0.024 118.003 1.00 89.12 326 GLY A N 1
ATOM 2516 C CA . GLY A 1 326 ? -80.242 -0.166 116.554 1.00 89.12 326 GLY A CA 1
ATOM 2517 C C . GLY A 1 326 ? -78.825 -0.399 116.035 1.00 89.12 326 GLY A C 1
ATOM 2518 O O . GLY A 1 326 ? -77.873 0.164 116.569 1.00 89.12 326 GLY A O 1
ATOM 2519 N N . ILE A 1 327 ? -78.695 -1.200 114.979 1.00 89.62 327 ILE A N 1
ATOM 2520 C CA . ILE A 1 327 ? -77.438 -1.468 114.273 1.00 89.62 327 ILE A CA 1
ATOM 2521 C C . ILE A 1 327 ? -77.663 -1.484 112.761 1.00 89.62 327 ILE A C 1
ATOM 2523 O O . ILE A 1 327 ? -78.617 -2.092 112.280 1.00 89.62 327 ILE A O 1
ATOM 2527 N N . THR A 1 328 ? -76.771 -0.846 112.002 1.00 89.06 328 THR A N 1
ATOM 2528 C CA . THR A 1 328 ? -76.735 -0.932 110.533 1.00 89.06 328 THR A CA 1
ATOM 2529 C C . THR A 1 328 ? -75.658 -1.920 110.099 1.00 89.06 328 THR A C 1
ATOM 2531 O O . THR A 1 328 ? -74.472 -1.695 110.335 1.00 89.06 328 THR A O 1
ATOM 2534 N N . VAL A 1 329 ? -76.064 -3.020 109.471 1.00 87.56 329 VAL A N 1
ATOM 2535 C CA . VAL A 1 329 ? -75.160 -4.066 108.985 1.00 87.56 329 VAL A CA 1
ATOM 2536 C C . VAL A 1 329 ? -74.912 -3.872 107.493 1.00 87.56 329 VAL A C 1
ATOM 2538 O O . VAL A 1 329 ? -75.850 -3.886 106.695 1.00 87.56 329 VAL A O 1
ATOM 2541 N N . TYR A 1 330 ? -73.647 -3.732 107.117 1.00 82.81 330 TYR A N 1
ATOM 2542 C CA . TYR A 1 330 ? -73.188 -3.595 105.736 1.00 82.81 330 TYR A CA 1
ATOM 2543 C C . TYR A 1 330 ? -72.752 -4.959 105.161 1.00 82.81 330 TYR A C 1
ATOM 2545 O O . TYR A 1 330 ? -72.290 -5.824 105.911 1.00 82.81 330 TYR A O 1
ATOM 2553 N N . PRO A 1 331 ? -72.917 -5.201 103.849 1.00 81.50 331 PRO A N 1
ATOM 2554 C CA . PRO A 1 331 ? -72.437 -6.422 103.203 1.00 81.50 331 PRO A CA 1
ATOM 2555 C C . PRO A 1 331 ? -70.905 -6.408 103.046 1.00 81.50 331 PRO A C 1
ATOM 2557 O O . PRO A 1 331 ? -70.257 -5.383 103.235 1.00 81.50 331 PRO A O 1
ATOM 2560 N N . VAL A 1 332 ? -70.323 -7.552 102.680 1.00 80.75 332 VAL A N 1
ATOM 2561 C CA . VAL A 1 332 ? -68.884 -7.706 102.405 1.00 80.75 332 VAL A CA 1
ATOM 2562 C C . VAL A 1 332 ? -68.658 -7.868 100.900 1.00 80.75 332 VAL A C 1
ATOM 2564 O O . VAL A 1 332 ? -69.175 -8.806 100.294 1.00 80.75 332 VAL A O 1
ATOM 2567 N N . PHE A 1 333 ? -67.869 -6.971 100.304 1.00 77.38 333 PHE A N 1
ATOM 2568 C CA . PHE A 1 333 ? -67.670 -6.869 98.854 1.00 77.38 333 PHE A CA 1
ATOM 2569 C C . PHE A 1 333 ? -66.282 -7.374 98.425 1.00 77.38 333 PHE A C 1
ATOM 2571 O O . PHE A 1 333 ? -65.384 -6.578 98.186 1.00 77.38 333 PHE A O 1
ATOM 2578 N N . ILE A 1 334 ? -66.070 -8.690 98.330 1.00 76.75 334 ILE A N 1
ATOM 2579 C CA . ILE A 1 334 ? -64.780 -9.239 97.859 1.00 76.75 334 ILE A CA 1
ATOM 2580 C C . ILE A 1 334 ? -64.813 -9.386 96.327 1.00 76.75 334 ILE A C 1
ATOM 2582 O O . ILE A 1 334 ? -65.492 -10.304 95.851 1.00 76.75 334 ILE A O 1
ATOM 2586 N N . PRO A 1 335 ? -64.093 -8.550 95.549 1.00 82.38 335 PRO A N 1
ATOM 2587 C CA . PRO A 1 335 ? -63.947 -8.770 94.115 1.00 82.38 335 PRO A CA 1
ATOM 2588 C C . PRO A 1 335 ? -63.144 -10.045 93.854 1.00 82.38 335 PRO A C 1
ATOM 2590 O O . PRO A 1 335 ? -62.275 -10.417 94.640 1.00 82.38 335 PRO A O 1
ATOM 2593 N N . LYS A 1 336 ? -63.414 -10.723 92.739 1.00 85.12 336 LYS A N 1
ATOM 2594 C CA . LYS A 1 336 ? -62.597 -11.842 92.253 1.00 85.12 336 LYS A CA 1
ATOM 2595 C C . LYS A 1 336 ? -62.455 -11.725 90.751 1.00 85.12 336 LYS A C 1
ATOM 2597 O O . LYS A 1 336 ? -63.420 -11.388 90.075 1.00 85.12 336 LYS A O 1
ATOM 2602 N N . PHE A 1 337 ? -61.278 -12.048 90.248 1.00 90.81 337 PHE A N 1
ATOM 2603 C CA . PHE A 1 337 ? -60.992 -12.141 88.826 1.00 90.81 337 PHE A CA 1
ATOM 2604 C C . PHE A 1 337 ? -59.987 -13.269 88.599 1.00 90.81 337 PHE A C 1
ATOM 2606 O O . PHE A 1 337 ? -59.266 -13.667 89.522 1.00 90.81 337 PHE A O 1
ATOM 2613 N N . ASP A 1 338 ? -59.941 -13.771 87.373 1.00 85.94 338 ASP A N 1
ATOM 2614 C CA . ASP A 1 338 ? -58.929 -14.725 86.935 1.00 85.94 338 ASP A CA 1
ATOM 2615 C C . ASP A 1 338 ? -57.874 -14.037 86.064 1.00 85.94 338 ASP A C 1
ATOM 2617 O O . ASP A 1 338 ? -58.122 -13.005 85.439 1.00 85.94 338 ASP A O 1
ATOM 2621 N N . LEU A 1 339 ? -56.671 -14.604 86.087 1.00 90.31 339 LEU A N 1
ATOM 2622 C CA . LEU A 1 339 ? -55.469 -14.125 85.413 1.00 90.31 339 LEU A CA 1
ATOM 2623 C C . LEU A 1 339 ? -54.651 -15.365 85.021 1.00 90.31 339 LEU A C 1
ATOM 2625 O O . LEU A 1 339 ? -54.683 -16.360 85.752 1.00 90.31 339 LEU A O 1
ATOM 2629 N N . SER A 1 340 ? -53.971 -15.340 83.875 1.00 85.56 340 SER A N 1
ATOM 2630 C CA . SER A 1 340 ? -53.111 -16.447 83.445 1.00 85.56 340 SER A CA 1
ATOM 2631 C C . SER A 1 340 ? -51.820 -16.506 84.269 1.00 85.56 340 SER A C 1
ATOM 2633 O O . SER A 1 340 ? -51.367 -15.497 84.799 1.00 85.56 340 SER A O 1
ATOM 2635 N N . GLU A 1 341 ? -51.209 -17.690 84.367 1.00 85.38 341 GLU A N 1
ATOM 2636 C CA . GLU A 1 341 ? -49.928 -17.868 85.075 1.00 85.38 341 GLU A CA 1
ATOM 2637 C C . GLU A 1 341 ? -48.774 -17.136 84.361 1.00 85.38 341 GLU A C 1
ATOM 2639 O O . GLU A 1 341 ? -47.846 -16.644 85.004 1.00 85.38 341 GLU A O 1
ATOM 2644 N N . TYR A 1 342 ? -48.856 -17.018 83.031 1.00 88.69 342 TYR A N 1
ATOM 2645 C CA . TYR A 1 342 ? -47.930 -16.244 82.208 1.00 88.69 342 TYR A CA 1
ATOM 2646 C C . TYR A 1 342 ? -48.620 -15.572 81.007 1.00 88.69 342 TYR A C 1
ATOM 2648 O O . TYR A 1 342 ? -49.791 -15.832 80.716 1.00 88.69 342 TYR A O 1
ATOM 2656 N N . SER A 1 343 ? -47.884 -14.683 80.336 1.00 88.56 343 SER A N 1
ATOM 2657 C CA . SER A 1 343 ? -48.225 -14.011 79.068 1.00 88.56 343 SER A CA 1
ATOM 2658 C C . SER A 1 343 ? -46.939 -13.507 78.406 1.00 88.56 343 SER A C 1
ATOM 2660 O O . SER A 1 343 ? -45.891 -13.462 79.054 1.00 88.56 343 SER A O 1
ATOM 2662 N N . TYR A 1 344 ? -46.999 -13.062 77.155 1.00 87.81 344 TYR A N 1
ATOM 2663 C CA . TYR A 1 344 ? -45.934 -12.265 76.531 1.00 87.81 344 TYR A CA 1
ATOM 2664 C C . TYR A 1 344 ? -46.272 -10.770 76.465 1.00 87.81 344 TYR A C 1
ATOM 2666 O O . TYR A 1 344 ? -47.430 -10.376 76.595 1.00 87.81 344 TYR A O 1
ATOM 2674 N N . ILE A 1 345 ? -45.253 -9.936 76.228 1.00 88.31 345 ILE A N 1
ATOM 2675 C CA . ILE A 1 345 ? -45.404 -8.483 75.998 1.00 88.31 345 ILE A CA 1
ATOM 2676 C C . ILE A 1 345 ? -46.160 -8.116 74.706 1.00 88.31 345 ILE A C 1
ATOM 2678 O O . ILE A 1 345 ? -46.517 -6.957 74.514 1.00 88.31 345 ILE A O 1
ATOM 2682 N N . ASP A 1 346 ? -46.387 -9.075 73.804 1.00 87.00 346 ASP A N 1
ATOM 2683 C CA . ASP A 1 346 ? -47.180 -8.907 72.579 1.00 87.00 346 ASP A CA 1
ATOM 2684 C C . ASP A 1 346 ? -48.577 -9.553 72.656 1.00 87.00 346 ASP A C 1
ATOM 2686 O O . ASP A 1 346 ? -49.306 -9.572 71.665 1.00 87.00 346 ASP A O 1
ATOM 2690 N N . GLU A 1 347 ? -48.973 -10.057 73.829 1.00 87.31 347 GLU A N 1
ATOM 2691 C CA . GLU A 1 347 ? -50.238 -10.763 74.049 1.00 87.31 347 GLU A CA 1
ATOM 2692 C C . GLU A 1 347 ? -51.215 -9.947 74.908 1.00 87.31 347 GLU A C 1
ATOM 2694 O O . GLU A 1 347 ? -50.905 -9.527 76.023 1.00 87.31 347 GLU A O 1
ATOM 2699 N N . THR A 1 348 ? -52.435 -9.749 74.397 1.00 89.69 348 THR A N 1
ATOM 2700 C CA . THR A 1 348 ? -53.521 -9.090 75.136 1.00 89.69 348 THR A CA 1
ATOM 2701 C C . THR A 1 348 ? -54.318 -10.099 75.959 1.00 89.69 348 THR A C 1
ATOM 2703 O O . THR A 1 348 ? -54.961 -11.005 75.425 1.00 89.69 348 THR A O 1
ATOM 2706 N N . ILE A 1 349 ? -54.332 -9.882 77.268 1.00 90.75 349 ILE A N 1
ATOM 2707 C CA . ILE A 1 349 ? -55.060 -10.655 78.270 1.00 90.75 349 ILE A CA 1
ATOM 2708 C C . ILE A 1 349 ? -56.437 -10.020 78.485 1.00 90.75 349 ILE A C 1
ATOM 2710 O O . ILE A 1 349 ? -56.564 -8.798 78.559 1.00 90.75 349 ILE A O 1
ATOM 2714 N N . ASN A 1 350 ? -57.472 -10.847 78.637 1.00 89.75 350 ASN A N 1
ATOM 2715 C CA . ASN A 1 350 ? -58.813 -10.395 79.007 1.00 89.75 350 ASN A CA 1
ATOM 2716 C C . ASN A 1 350 ? -59.113 -10.787 80.455 1.00 89.75 350 ASN A C 1
ATOM 2718 O O . ASN A 1 350 ? -59.024 -11.961 80.810 1.00 89.75 350 ASN A O 1
ATOM 2722 N N . ILE A 1 351 ? -59.483 -9.804 81.272 1.00 91.12 351 ILE A N 1
ATOM 2723 C CA . ILE A 1 351 ? -59.798 -9.951 82.693 1.00 91.12 351 ILE A CA 1
ATOM 2724 C C . ILE A 1 351 ? -61.291 -9.692 82.893 1.00 91.12 351 ILE A C 1
ATOM 2726 O O . ILE A 1 351 ? -61.852 -8.752 82.328 1.00 91.12 351 ILE A O 1
ATOM 2730 N N . THR A 1 352 ? -61.943 -10.512 83.714 1.00 86.69 352 THR A N 1
ATOM 2731 C CA . THR A 1 352 ? -63.371 -10.389 84.043 1.00 86.69 352 THR A CA 1
ATOM 2732 C C . THR A 1 352 ? -63.566 -10.527 85.547 1.00 86.69 352 THR A C 1
ATOM 2734 O O . THR A 1 352 ? -62.959 -11.401 86.168 1.00 86.69 352 THR A O 1
ATOM 2737 N N . VAL A 1 353 ? -64.400 -9.665 86.132 1.00 86.25 353 VAL A N 1
ATOM 2738 C CA . VAL A 1 353 ? -64.685 -9.650 87.576 1.00 86.25 353 VAL A CA 1
ATOM 2739 C C . VAL A 1 353 ? -65.998 -10.378 87.883 1.00 86.25 353 VAL A C 1
ATOM 2741 O O . VAL A 1 353 ? -66.956 -10.296 87.119 1.00 86.25 353 VAL A O 1
ATOM 2744 N N . ASN A 1 354 ? -66.046 -11.112 88.998 1.00 77.88 354 ASN A N 1
ATOM 2745 C CA . ASN A 1 354 ? -67.227 -11.844 89.458 1.00 77.88 354 ASN A CA 1
ATOM 2746 C C . ASN A 1 354 ? -67.307 -11.865 91.007 1.00 77.88 354 ASN A C 1
ATOM 2748 O O . ASN A 1 354 ? -66.362 -12.337 91.650 1.00 77.88 354 ASN A O 1
ATOM 2752 N N . PRO A 1 355 ? -68.413 -11.419 91.640 1.00 70.06 355 PRO A N 1
ATOM 2753 C CA . PRO A 1 355 ? -69.607 -10.821 91.028 1.00 70.06 355 PRO A CA 1
ATOM 2754 C C . PRO A 1 355 ? -69.320 -9.438 90.422 1.00 70.06 355 PRO A C 1
ATOM 2756 O O . PRO A 1 355 ? -68.253 -8.875 90.644 1.00 70.06 355 PRO A O 1
ATOM 2759 N N . GLU A 1 356 ? -70.267 -8.892 89.661 1.00 65.62 356 GLU A N 1
ATOM 2760 C CA . GLU A 1 356 ? -70.210 -7.496 89.210 1.00 65.62 356 GLU A CA 1
ATOM 2761 C C . GLU A 1 356 ? -70.568 -6.540 90.361 1.00 65.62 356 GLU A C 1
ATOM 2763 O O . GLU A 1 356 ? -71.467 -6.824 91.158 1.00 65.62 356 GLU A O 1
ATOM 2768 N N . PHE A 1 357 ? -69.883 -5.396 90.435 1.00 69.00 357 PHE A N 1
ATOM 2769 C CA . PHE A 1 357 ? -70.120 -4.354 91.438 1.00 69.00 357 PHE A CA 1
ATOM 2770 C C . PHE A 1 357 ? -70.680 -3.106 90.748 1.00 69.00 357 PHE A C 1
ATOM 2772 O O . PHE A 1 357 ? -69.953 -2.368 90.086 1.00 69.00 357 PHE A O 1
ATOM 2779 N N . ASN A 1 358 ? -71.992 -2.897 90.887 1.00 65.00 358 ASN A N 1
ATOM 2780 C CA . ASN A 1 358 ? -72.709 -1.784 90.251 1.00 65.00 358 ASN A CA 1
ATOM 2781 C C . ASN A 1 358 ? -72.795 -0.536 91.146 1.00 65.00 358 ASN A C 1
ATOM 2783 O O . ASN A 1 358 ? -72.878 0.575 90.632 1.00 65.00 358 ASN A O 1
ATOM 2787 N N . ASP A 1 359 ? -72.761 -0.720 92.470 1.00 68.56 359 ASP A N 1
ATOM 2788 C CA . ASP A 1 359 ? -72.955 0.347 93.466 1.00 68.56 359 ASP A CA 1
ATOM 2789 C C . ASP A 1 359 ? -71.646 0.797 94.152 1.00 68.56 359 ASP A C 1
ATOM 2791 O O . ASP A 1 359 ? -71.672 1.662 95.028 1.00 68.56 359 ASP A O 1
ATOM 2795 N N . VAL A 1 360 ? -70.503 0.188 93.802 1.00 76.44 360 VAL A N 1
ATOM 2796 C CA . VAL A 1 360 ? -69.182 0.481 94.385 1.00 76.44 360 VAL A CA 1
ATOM 2797 C C . VAL A 1 360 ? -68.088 0.284 93.334 1.00 76.44 360 VAL A C 1
ATOM 2799 O O . VAL A 1 360 ? -68.051 -0.759 92.682 1.00 76.44 360 VAL A O 1
ATOM 2802 N N . ASP A 1 361 ? -67.182 1.253 93.193 1.00 82.75 361 ASP A N 1
ATOM 2803 C CA . ASP A 1 361 ? -66.103 1.198 92.200 1.00 82.75 361 ASP A CA 1
ATOM 2804 C C . ASP A 1 361 ? -64.929 0.297 92.612 1.00 82.75 361 ASP A C 1
ATOM 2806 O O . ASP A 1 361 ? -64.553 0.212 93.787 1.00 82.75 361 ASP A O 1
ATOM 2810 N N . ILE A 1 362 ? -64.313 -0.341 91.611 1.00 88.56 362 ILE A N 1
ATOM 2811 C CA . ILE A 1 362 ? -63.073 -1.105 91.763 1.00 88.56 362 ILE A CA 1
ATOM 2812 C C . ILE A 1 362 ? -61.883 -0.199 91.454 1.00 88.56 362 ILE A C 1
ATOM 2814 O O . ILE A 1 362 ? -61.603 0.129 90.300 1.00 88.56 362 ILE A O 1
ATOM 2818 N N . VAL A 1 363 ? -61.119 0.138 92.490 1.00 89.62 363 VAL A N 1
ATOM 2819 C CA . VAL A 1 363 ? -59.788 0.724 92.336 1.00 89.62 363 VAL A CA 1
ATOM 2820 C C . VAL A 1 363 ? -58.808 -0.405 92.031 1.00 89.62 363 VAL A C 1
ATOM 2822 O O . VAL A 1 363 ? -58.526 -1.255 92.879 1.00 89.62 363 VAL A O 1
ATOM 2825 N N . TRP A 1 364 ? -58.293 -0.418 90.808 1.00 92.62 364 TRP A N 1
ATOM 2826 C CA . TRP A 1 364 ? -57.220 -1.319 90.403 1.00 92.62 364 TRP A CA 1
ATOM 2827 C C . TRP A 1 364 ? -55.854 -0.733 90.779 1.00 92.62 364 TRP A C 1
ATOM 2829 O O . TRP A 1 364 ? -55.622 0.467 90.634 1.00 92.62 364 TRP A O 1
ATOM 2839 N N . SER A 1 365 ? -54.931 -1.587 91.210 1.00 91.69 365 SER A N 1
ATOM 2840 C CA . SER A 1 365 ? -53.503 -1.277 91.325 1.00 91.69 365 SER A CA 1
ATOM 2841 C C . SER A 1 365 ? -52.666 -2.440 90.799 1.00 91.69 365 SER A C 1
ATOM 2843 O O . SER A 1 365 ? -53.149 -3.569 90.679 1.00 91.69 365 SER A O 1
ATOM 2845 N N . VAL A 1 366 ? -51.408 -2.174 90.460 1.00 94.06 366 VAL A N 1
ATOM 2846 C CA . VAL A 1 366 ? -50.468 -3.185 89.973 1.00 94.06 366 VAL A CA 1
ATOM 2847 C C . VAL A 1 366 ? -49.130 -3.014 90.673 1.00 94.06 366 VAL A C 1
ATOM 2849 O O . VAL A 1 366 ? -48.686 -1.894 90.918 1.00 94.06 366 VAL A O 1
ATOM 2852 N N . THR A 1 367 ? -48.480 -4.131 90.980 1.00 92.12 367 THR A N 1
ATOM 2853 C CA . THR A 1 367 ? -47.068 -4.142 91.358 1.00 92.12 367 THR A CA 1
ATOM 2854 C C . THR A 1 367 ? -46.234 -4.821 90.280 1.00 92.12 367 THR A C 1
ATOM 2856 O O . THR A 1 367 ? -46.703 -5.769 89.646 1.00 92.12 367 THR A O 1
ATOM 2859 N N . LYS A 1 368 ? -44.994 -4.364 90.095 1.00 92.50 368 LYS A N 1
ATOM 2860 C CA . LYS A 1 368 ? -43.958 -5.022 89.291 1.00 92.50 368 LYS A CA 1
ATOM 2861 C C . LYS A 1 368 ? -42.807 -5.442 90.201 1.00 92.50 368 LYS A C 1
ATOM 2863 O O . LYS A 1 368 ? -42.277 -4.619 90.944 1.00 92.50 368 LYS A O 1
ATOM 2868 N N . GLU A 1 369 ? -42.437 -6.722 90.172 1.00 89.94 369 GLU A N 1
ATOM 2869 C CA . GLU A 1 369 ? -41.439 -7.332 91.072 1.00 89.94 369 GLU A CA 1
ATOM 2870 C C . GLU A 1 369 ? -41.647 -6.945 92.559 1.00 89.94 369 GLU A C 1
ATOM 2872 O O . GLU A 1 369 ? -40.696 -6.665 93.293 1.00 89.94 369 GLU A O 1
ATOM 2877 N N . GLY A 1 370 ? -42.912 -6.864 92.996 1.00 85.38 370 GLY A N 1
ATOM 2878 C CA . GLY A 1 370 ? -43.298 -6.504 94.366 1.00 85.38 370 GLY A CA 1
ATOM 2879 C C . GLY A 1 370 ? -43.218 -5.012 94.730 1.00 85.38 370 GLY A C 1
ATOM 2880 O O . GLY A 1 370 ? -43.274 -4.688 95.916 1.00 85.38 370 GLY A O 1
ATOM 2881 N N . LYS A 1 371 ? -43.085 -4.099 93.758 1.00 86.94 371 LYS A N 1
ATOM 2882 C CA . LYS A 1 371 ? -43.174 -2.637 93.954 1.00 86.94 371 LYS A CA 1
ATOM 2883 C C . LYS A 1 371 ? -44.416 -2.067 93.284 1.00 86.94 371 LYS A C 1
ATOM 2885 O O . LYS A 1 371 ? -44.694 -2.454 92.155 1.00 86.94 371 LYS A O 1
ATOM 2890 N N . ASP A 1 372 ? -45.106 -1.132 93.930 1.00 90.00 372 ASP A N 1
ATOM 2891 C CA . ASP A 1 372 ? -46.236 -0.411 93.330 1.00 90.00 372 ASP A CA 1
ATOM 2892 C C . ASP A 1 372 ? -45.813 0.353 92.064 1.00 90.00 372 ASP A C 1
ATOM 2894 O O . ASP A 1 372 ? -44.824 1.086 92.077 1.00 90.00 372 ASP A O 1
ATOM 2898 N N . GLU A 1 373 ? -46.587 0.201 90.990 1.00 90.69 373 GLU A N 1
ATOM 2899 C CA . GLU A 1 373 ? -46.412 0.895 89.710 1.00 90.69 373 GLU A CA 1
ATOM 2900 C C . GLU A 1 373 ? -47.738 1.531 89.264 1.00 90.69 373 GLU A C 1
ATOM 2902 O O . GLU A 1 373 ? -48.829 1.094 89.644 1.00 90.69 373 GLU A O 1
ATOM 2907 N N . ALA A 1 374 ? -47.660 2.566 88.427 1.00 89.25 374 ALA A N 1
ATOM 2908 C CA . ALA A 1 374 ? -48.846 3.139 87.798 1.00 89.25 374 ALA A CA 1
ATOM 2909 C C . ALA A 1 374 ? -49.352 2.211 86.679 1.00 89.25 374 ALA A C 1
ATOM 2911 O O . ALA A 1 374 ? -48.568 1.688 85.889 1.00 89.25 374 ALA A O 1
ATOM 2912 N N . LEU A 1 375 ? -50.668 1.994 86.586 1.00 89.75 375 LEU A N 1
ATOM 2913 C CA . LEU A 1 375 ? -51.232 1.077 85.585 1.00 89.75 375 LEU A CA 1
ATOM 2914 C C . LEU A 1 375 ? -50.852 1.496 84.157 1.00 89.75 375 LEU A C 1
ATOM 2916 O O . LEU A 1 375 ? -50.380 0.671 83.383 1.00 89.75 375 LEU A O 1
ATOM 2920 N N . ASP A 1 376 ? -50.975 2.778 83.822 1.00 87.62 376 ASP A N 1
ATOM 2921 C CA . ASP A 1 376 ? -50.704 3.311 82.485 1.00 87.62 376 ASP A CA 1
ATOM 2922 C C . ASP A 1 376 ? -49.218 3.299 82.084 1.00 87.62 376 ASP A C 1
ATOM 2924 O O . ASP A 1 376 ? -48.919 3.382 80.888 1.00 87.62 376 ASP A O 1
ATOM 2928 N N . THR A 1 377 ? -48.280 3.143 83.028 1.00 89.00 377 THR A N 1
ATOM 2929 C CA . THR A 1 377 ? -46.854 2.964 82.705 1.00 89.00 377 THR A CA 1
ATOM 2930 C C . THR A 1 377 ? -46.518 1.515 82.355 1.00 89.00 377 THR A C 1
ATOM 2932 O O . THR A 1 377 ? -45.704 1.300 81.457 1.00 89.00 377 THR A O 1
ATOM 2935 N N . VAL A 1 378 ? -47.160 0.522 82.988 1.00 89.81 378 VAL A N 1
ATOM 2936 C CA . VAL A 1 378 ? -46.805 -0.904 82.817 1.00 89.81 378 VAL A CA 1
ATOM 2937 C C . VAL A 1 378 ? -47.791 -1.752 82.010 1.00 89.81 378 VAL A C 1
ATOM 2939 O O . VAL A 1 378 ? -47.386 -2.812 81.524 1.00 89.81 378 VAL A O 1
ATOM 2942 N N . ILE A 1 379 ? -49.036 -1.305 81.811 1.00 92.69 379 ILE A N 1
ATOM 2943 C CA . ILE A 1 379 ? -50.011 -1.941 80.910 1.00 92.69 379 ILE A CA 1
ATOM 2944 C C . ILE A 1 379 ? -50.565 -0.963 79.870 1.00 92.69 379 ILE A C 1
ATOM 2946 O O . ILE A 1 379 ? -50.770 0.218 80.141 1.00 92.69 379 ILE A O 1
ATOM 2950 N N . ASP A 1 380 ? -50.804 -1.460 78.658 1.00 89.31 380 ASP A N 1
ATOM 2951 C CA . ASP A 1 380 ? -51.629 -0.801 77.645 1.00 89.31 380 ASP A CA 1
ATOM 2952 C C . ASP A 1 380 ? -53.022 -1.438 77.648 1.00 89.31 380 ASP A C 1
ATOM 2954 O O . ASP A 1 380 ? -53.154 -2.661 77.630 1.00 89.31 380 ASP A O 1
ATOM 2958 N N . GLY A 1 381 ? -54.065 -0.609 77.694 1.00 88.19 381 GLY A N 1
ATOM 2959 C CA . GLY A 1 381 ? -55.453 -1.041 77.879 1.00 88.19 381 GLY A CA 1
ATOM 2960 C C . GLY A 1 381 ? -56.137 -0.277 79.012 1.00 88.19 381 GLY A C 1
ATOM 2961 O O . GLY A 1 381 ? -55.677 0.791 79.420 1.00 88.19 381 GLY A O 1
ATOM 2962 N N . SER A 1 382 ? -57.249 -0.806 79.518 1.00 85.12 382 SER A N 1
ATOM 2963 C CA . SER A 1 382 ? -57.961 -0.230 80.665 1.00 85.12 382 SER A CA 1
ATOM 2964 C C . SER A 1 382 ? -58.775 -1.284 81.414 1.00 85.12 382 SER A C 1
ATOM 2966 O O . SER A 1 382 ? -59.296 -2.229 80.822 1.00 85.12 382 SER A O 1
ATOM 2968 N N . LEU A 1 383 ? -58.888 -1.109 82.733 1.00 90.69 383 LEU A N 1
ATOM 2969 C CA . LEU A 1 383 ? -59.677 -1.961 83.622 1.00 90.69 383 LEU A CA 1
ATOM 2970 C C . LEU A 1 383 ? -60.801 -1.148 84.272 1.00 90.69 383 LEU A C 1
ATOM 2972 O O . LEU A 1 383 ? -60.643 0.035 84.567 1.00 90.69 383 LEU A O 1
ATOM 2976 N N . THR A 1 384 ? -61.943 -1.797 84.474 1.00 88.56 384 THR A N 1
ATOM 2977 C CA . THR A 1 384 ? -63.201 -1.219 84.974 1.00 88.56 384 THR A CA 1
ATOM 2978 C C . THR A 1 384 ? -63.825 -2.134 86.036 1.00 88.56 384 THR A C 1
ATOM 2980 O O . THR A 1 384 ? -63.239 -3.163 86.384 1.00 88.56 384 THR A O 1
ATOM 2983 N N . ASN A 1 385 ? -65.027 -1.814 86.530 1.00 85.75 385 ASN A N 1
ATOM 2984 C CA . ASN A 1 385 ? -65.735 -2.639 87.520 1.00 85.75 385 ASN A CA 1
ATOM 2985 C C . ASN A 1 385 ? -66.104 -4.047 86.998 1.00 85.75 385 ASN A C 1
ATOM 2987 O O . ASN A 1 385 ? -66.226 -4.975 87.794 1.00 85.75 385 ASN A O 1
ATOM 2991 N N . SER A 1 386 ? -66.214 -4.238 85.675 1.00 84.69 386 SER A N 1
ATOM 2992 C CA . SER A 1 386 ? -66.414 -5.559 85.045 1.00 84.69 386 SER A CA 1
ATOM 2993 C C . SER A 1 386 ? -65.101 -6.247 84.626 1.00 84.69 386 SER A C 1
ATOM 2995 O O . SER A 1 386 ? -65.125 -7.395 84.182 1.00 84.69 386 SER A O 1
ATOM 2997 N N . GLY A 1 387 ? -63.948 -5.576 84.756 1.00 85.81 387 GLY A N 1
ATOM 2998 C CA . GLY A 1 387 ? -62.659 -5.998 84.189 1.00 85.81 387 GLY A CA 1
ATOM 2999 C C . GLY A 1 387 ? -62.285 -5.216 82.923 1.00 85.81 387 GLY A C 1
ATOM 3000 O O . GLY A 1 387 ? -62.588 -4.025 82.824 1.00 85.81 387 GLY A O 1
ATOM 3001 N N . GLY A 1 388 ? -61.600 -5.854 81.972 1.00 89.81 388 GLY A N 1
ATOM 3002 C CA . GLY A 1 388 ? -61.129 -5.222 80.733 1.00 89.81 388 GLY A CA 1
ATOM 3003 C C . GLY A 1 388 ? -60.022 -6.005 80.016 1.00 89.81 388 GLY A C 1
ATOM 3004 O O . GLY A 1 388 ? -59.647 -7.097 80.441 1.00 89.81 388 GLY A O 1
ATOM 3005 N N . SER A 1 389 ? -59.502 -5.441 78.925 1.00 91.00 389 SER A N 1
ATOM 3006 C CA . SER A 1 389 ? -58.415 -6.021 78.120 1.00 91.00 389 SER A CA 1
ATOM 3007 C C . SER A 1 389 ? -57.113 -5.251 78.350 1.00 91.00 389 SER A C 1
ATOM 3009 O O . SER A 1 389 ? -57.122 -4.019 78.284 1.00 91.00 389 SER A O 1
ATOM 3011 N N . ILE A 1 390 ? -56.009 -5.960 78.606 1.00 93.06 390 ILE A N 1
ATOM 3012 C CA . ILE A 1 390 ? -54.699 -5.372 78.932 1.00 93.06 390 ILE A CA 1
ATOM 3013 C C . ILE A 1 390 ? -53.541 -6.117 78.250 1.00 93.06 390 ILE A C 1
ATOM 3015 O O . ILE A 1 390 ? -53.597 -7.331 78.083 1.00 93.06 390 ILE A O 1
ATOM 3019 N N . THR A 1 391 ? -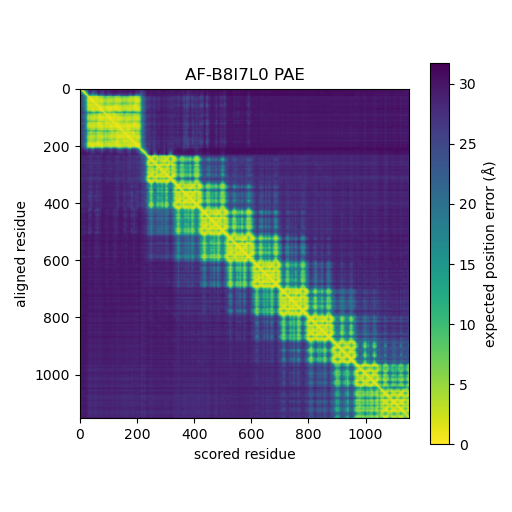52.467 -5.405 77.923 1.00 91.50 391 THR A N 1
ATOM 3020 C CA . THR A 1 391 ? -51.184 -5.955 77.448 1.00 91.50 391 THR A CA 1
ATOM 3021 C C . THR A 1 391 ? -50.067 -5.395 78.329 1.00 91.50 391 THR A C 1
ATOM 3023 O O . THR A 1 391 ? -50.039 -4.190 78.570 1.00 91.50 391 THR A O 1
ATOM 3026 N N . PHE A 1 392 ? -49.142 -6.221 78.821 1.00 93.25 392 PHE A N 1
ATOM 3027 C CA . PHE A 1 392 ? -48.022 -5.749 79.650 1.00 93.25 392 PHE A CA 1
ATOM 3028 C C . PHE A 1 392 ? -46.864 -5.241 78.778 1.00 93.25 392 PHE A C 1
ATOM 3030 O O . PHE A 1 392 ? -46.382 -5.963 77.912 1.00 93.25 392 PHE A O 1
ATOM 3037 N N . LYS A 1 393 ? -46.385 -4.013 79.015 1.00 90.12 393 LYS A N 1
ATOM 3038 C CA . LYS A 1 393 ? -45.418 -3.338 78.117 1.00 90.12 393 LYS A CA 1
ATOM 3039 C C . LYS A 1 393 ? -43.986 -3.868 78.214 1.00 90.12 393 LYS A C 1
ATOM 3041 O O . LYS A 1 393 ? -43.165 -3.627 77.334 1.00 90.12 393 LYS A O 1
ATOM 3046 N N . GLU A 1 394 ? -43.668 -4.560 79.302 1.00 88.62 394 GLU A N 1
ATOM 3047 C CA . GLU A 1 394 ? -42.332 -5.055 79.612 1.00 88.62 394 GLU A CA 1
ATOM 3048 C C . GLU A 1 394 ? -42.397 -6.443 80.253 1.00 88.62 394 GLU A C 1
ATOM 3050 O O . GLU A 1 394 ? -43.382 -6.802 80.894 1.00 88.62 394 GLU A O 1
ATOM 3055 N N . LYS A 1 395 ? -41.298 -7.200 80.160 1.00 89.38 395 LYS A N 1
ATOM 3056 C CA . LYS A 1 395 ? -41.141 -8.455 80.905 1.00 89.38 395 LYS A CA 1
ATOM 3057 C C . LYS A 1 395 ? -41.062 -8.217 82.419 1.00 89.38 395 LYS A C 1
ATOM 3059 O O . LYS A 1 395 ? -40.568 -7.170 82.856 1.00 89.38 395 LYS A O 1
ATOM 3064 N N . GLY A 1 396 ? -41.458 -9.218 83.198 1.00 88.06 396 GLY A N 1
ATOM 3065 C CA . GLY A 1 396 ? -41.329 -9.243 84.658 1.00 88.06 396 GLY A CA 1
ATOM 3066 C C . GLY A 1 396 ? -42.469 -9.985 85.353 1.00 88.06 396 GLY A C 1
ATOM 3067 O O . GLY A 1 396 ? -43.455 -10.363 84.721 1.00 88.06 396 GLY A O 1
ATOM 3068 N N . THR A 1 397 ? -42.334 -10.180 86.659 1.00 91.12 397 THR A N 1
ATOM 3069 C CA . THR A 1 397 ? -43.409 -10.653 87.536 1.00 91.12 397 THR A CA 1
ATOM 3070 C C . THR A 1 397 ? -44.310 -9.477 87.901 1.00 91.12 397 THR A C 1
ATOM 3072 O O . THR A 1 397 ? -43.825 -8.455 88.395 1.00 91.12 397 THR A O 1
ATOM 3075 N N . TYR A 1 398 ? -45.616 -9.613 87.694 1.00 93.69 398 TYR A N 1
ATOM 3076 C CA . TYR A 1 398 ? -46.605 -8.590 88.031 1.00 93.69 398 TYR A CA 1
ATOM 3077 C C . TYR A 1 398 ? -47.664 -9.150 88.973 1.00 93.69 398 TYR A C 1
ATOM 3079 O O . TYR A 1 398 ? -48.163 -10.244 88.729 1.00 93.69 398 TYR A O 1
ATOM 3087 N N . ALA A 1 399 ? -48.059 -8.390 89.998 1.00 93.00 399 ALA A N 1
ATOM 3088 C CA . ALA A 1 399 ? -49.244 -8.698 90.801 1.00 93.00 399 ALA A CA 1
ATOM 3089 C C . ALA A 1 399 ? -50.307 -7.614 90.598 1.00 93.00 399 ALA A C 1
ATOM 3091 O O . ALA A 1 399 ? -50.129 -6.471 91.026 1.00 93.00 399 ALA A O 1
ATOM 3092 N N . LEU A 1 400 ? -51.406 -7.968 89.933 1.00 93.81 400 LEU A N 1
ATOM 3093 C CA . LEU A 1 400 ? -52.563 -7.096 89.741 1.00 93.81 400 LEU A CA 1
ATOM 3094 C C . LEU A 1 400 ? -53.501 -7.234 90.943 1.00 93.81 400 LEU A C 1
ATOM 3096 O O . LEU A 1 400 ? -53.735 -8.346 91.416 1.00 93.81 400 LEU A O 1
ATOM 3100 N N . THR A 1 401 ? -54.060 -6.126 91.429 1.00 92.69 401 THR A N 1
ATOM 3101 C CA . THR A 1 401 ? -54.931 -6.098 92.611 1.00 92.69 401 THR A CA 1
ATOM 3102 C C . THR A 1 401 ? -56.202 -5.298 92.342 1.00 92.69 401 THR A C 1
ATOM 3104 O O . THR A 1 401 ? -56.144 -4.144 91.925 1.00 92.69 401 THR A O 1
ATOM 3107 N N . ALA A 1 402 ? -57.357 -5.903 92.620 1.00 91.25 402 ALA A N 1
ATOM 3108 C CA . ALA A 1 402 ? -58.663 -5.252 92.619 1.00 91.25 402 ALA A CA 1
ATOM 3109 C C . ALA A 1 402 ? -59.046 -4.872 94.056 1.00 91.25 402 ALA A C 1
ATOM 3111 O O . ALA A 1 402 ? -59.074 -5.744 94.929 1.00 91.25 402 ALA A O 1
ATOM 3112 N N . THR A 1 403 ? -59.364 -3.598 94.296 1.00 89.75 403 THR A N 1
ATOM 3113 C CA . THR A 1 403 ? -59.756 -3.064 95.610 1.00 89.75 403 THR A CA 1
ATOM 3114 C C . THR A 1 403 ? -61.135 -2.418 95.540 1.00 89.75 403 THR A C 1
ATOM 3116 O O . THR A 1 403 ? -61.328 -1.457 94.804 1.00 89.75 403 THR A O 1
ATOM 3119 N N . VAL A 1 404 ? -62.079 -2.891 96.352 1.00 86.69 404 VAL A N 1
ATOM 3120 C CA . VAL A 1 404 ? -63.387 -2.247 96.561 1.00 86.69 404 VAL A CA 1
ATOM 3121 C C . VAL A 1 404 ? -63.389 -1.609 97.947 1.00 86.69 404 VAL A C 1
ATOM 3123 O O . VAL A 1 404 ? -63.007 -2.269 98.911 1.00 86.69 404 VAL A O 1
ATOM 3126 N N . THR A 1 405 ? -63.818 -0.350 98.075 1.00 84.69 405 THR A N 1
ATOM 3127 C CA . THR A 1 405 ? -63.966 0.325 99.380 1.00 84.69 405 THR A CA 1
ATOM 3128 C C . THR A 1 405 ? -65.407 0.772 99.572 1.00 84.69 405 THR A C 1
ATOM 3130 O O . THR A 1 405 ? -65.936 1.511 98.749 1.00 84.69 405 THR A O 1
ATOM 3133 N N . ASP A 1 406 ? -66.048 0.316 100.647 1.00 81.56 406 ASP A N 1
ATOM 3134 C CA . ASP A 1 406 ? -67.463 0.598 100.896 1.00 81.56 406 ASP A CA 1
ATOM 3135 C C . ASP A 1 406 ? -67.728 1.981 101.526 1.00 81.56 406 ASP A C 1
ATOM 3137 O O . ASP A 1 406 ? -66.820 2.723 101.907 1.00 81.56 406 ASP A O 1
ATOM 3141 N N . THR A 1 407 ? -69.011 2.312 101.703 1.00 77.00 407 THR A N 1
ATOM 3142 C CA . THR A 1 407 ? -69.472 3.574 102.311 1.00 77.00 407 THR A CA 1
ATOM 3143 C C . THR A 1 407 ? -69.087 3.758 103.786 1.00 77.00 407 THR A C 1
ATOM 3145 O O . THR A 1 407 ? -69.342 4.821 104.347 1.00 77.00 407 THR A O 1
ATOM 3148 N N . THR A 1 408 ? -68.517 2.743 104.445 1.00 79.62 408 THR A N 1
ATOM 3149 C CA . THR A 1 408 ? -67.952 2.846 105.804 1.00 79.62 408 THR A CA 1
ATOM 3150 C C . THR A 1 408 ? -66.447 3.135 105.795 1.00 79.62 408 THR A C 1
ATOM 3152 O O . THR A 1 408 ? -65.862 3.350 106.855 1.00 79.62 408 THR A O 1
ATOM 3155 N N . GLY A 1 409 ? -65.821 3.159 104.612 1.00 78.44 409 GLY A N 1
ATOM 3156 C CA . GLY A 1 409 ? -64.374 3.276 104.440 1.00 78.44 409 GLY A CA 1
ATOM 3157 C C . GLY A 1 409 ? -63.627 1.951 104.604 1.00 78.44 409 GLY A C 1
ATOM 3158 O O . GLY A 1 409 ? -62.409 1.964 104.775 1.00 78.44 409 GLY A O 1
ATOM 3159 N N . ARG A 1 410 ? -64.322 0.804 104.577 1.00 83.25 410 ARG A N 1
ATOM 3160 C CA . ARG A 1 410 ? -63.685 -0.513 104.685 1.00 83.25 410 ARG A CA 1
ATOM 3161 C C . ARG A 1 410 ? -63.329 -1.044 103.300 1.00 83.25 410 ARG A C 1
ATOM 3163 O O . ARG A 1 410 ? -64.203 -1.224 102.454 1.00 83.25 410 ARG A O 1
ATOM 3170 N N . SER A 1 411 ? -62.043 -1.318 103.093 1.00 84.19 411 SER A N 1
ATOM 3171 C CA . SER A 1 411 ? -61.527 -1.892 101.850 1.00 84.19 411 SER A CA 1
ATOM 3172 C C . SER A 1 411 ? -61.502 -3.422 101.877 1.00 84.19 411 SER A C 1
ATOM 3174 O O . SER A 1 411 ? -61.198 -4.043 102.899 1.00 84.19 411 SER A O 1
ATOM 3176 N N . PHE A 1 412 ? -61.769 -4.020 100.721 1.00 85.81 412 PHE A N 1
ATOM 3177 C CA . PHE A 1 412 ? -61.714 -5.450 100.441 1.00 85.81 412 PHE A CA 1
ATOM 3178 C C . PHE A 1 412 ? -60.902 -5.664 99.159 1.00 85.81 412 PHE A C 1
ATOM 3180 O O . PHE A 1 412 ? -61.101 -4.946 98.178 1.00 85.81 412 PHE A O 1
ATOM 3187 N N . THR A 1 413 ? -59.987 -6.636 99.153 1.00 89.00 413 THR A N 1
ATOM 3188 C CA . THR A 1 413 ? -59.030 -6.821 98.052 1.00 89.00 413 THR A CA 1
ATOM 3189 C C . THR A 1 413 ? -58.971 -8.255 97.534 1.00 89.00 413 THR A C 1
ATOM 3191 O O . THR A 1 413 ? -59.217 -9.219 98.261 1.00 89.00 413 THR A O 1
ATOM 3194 N N . CYS A 1 414 ? -58.590 -8.394 96.266 1.00 88.50 414 CYS A N 1
ATOM 3195 C CA . CYS A 1 414 ? -58.114 -9.641 95.673 1.00 88.50 414 CYS A CA 1
ATOM 3196 C C . CYS A 1 414 ? -56.907 -9.335 94.783 1.00 88.50 414 CYS A C 1
ATOM 3198 O O . CYS A 1 414 ? -56.925 -8.347 94.053 1.00 88.50 414 CYS A O 1
ATOM 3200 N N . SER A 1 415 ? -55.866 -10.166 94.859 1.00 92.69 415 SER A N 1
ATOM 3201 C CA . SER A 1 415 ? -54.621 -9.998 94.107 1.00 92.69 415 SER A CA 1
ATOM 3202 C C . SER A 1 415 ? -54.240 -11.298 93.396 1.00 92.69 415 SER A C 1
ATOM 3204 O O . SER A 1 415 ? -54.535 -12.388 93.900 1.00 92.69 415 SER A O 1
ATOM 3206 N N . LYS A 1 416 ? -53.625 -11.184 92.217 1.00 93.94 416 LYS A N 1
ATOM 3207 C CA . LYS A 1 416 ? -53.198 -12.296 91.355 1.00 93.94 416 LYS A CA 1
ATOM 3208 C C . LYS A 1 416 ? -51.860 -11.961 90.703 1.00 93.94 416 LYS A C 1
ATOM 3210 O O . LYS A 1 416 ? -51.699 -10.864 90.172 1.00 93.94 416 LYS A O 1
ATOM 3215 N N . GLU A 1 417 ? -50.943 -12.923 90.709 1.00 93.56 417 GLU A N 1
ATOM 3216 C CA . GLU A 1 417 ? -49.634 -12.818 90.058 1.00 93.56 417 GLU A CA 1
ATOM 3217 C C . GLU A 1 417 ? -49.650 -13.401 88.637 1.00 93.56 417 GLU A C 1
ATOM 3219 O O . GLU A 1 417 ? -50.406 -14.330 88.352 1.00 93.56 417 GLU A O 1
ATOM 3224 N N . ILE A 1 418 ? -48.799 -12.854 87.766 1.00 93.12 418 ILE A N 1
ATOM 3225 C CA . ILE A 1 418 ? -48.530 -13.315 86.400 1.00 93.12 418 ILE A CA 1
ATOM 3226 C C . ILE A 1 418 ? -47.062 -13.069 86.029 1.00 93.12 418 ILE A C 1
ATOM 3228 O O . ILE A 1 418 ? -46.490 -12.031 86.374 1.00 93.12 418 ILE A O 1
ATOM 3232 N N . LEU A 1 419 ? -46.453 -14.003 85.294 1.00 90.31 419 LEU A N 1
ATOM 3233 C CA . LEU A 1 419 ? -45.106 -13.852 84.740 1.00 90.31 419 LEU A CA 1
ATOM 3234 C C . LEU A 1 419 ? -45.149 -13.431 83.262 1.00 90.31 419 LEU A C 1
ATOM 3236 O O . LEU A 1 419 ? -45.620 -14.175 82.404 1.00 90.31 419 LEU A O 1
ATOM 3240 N N . VAL A 1 420 ? -44.626 -12.248 82.944 1.00 89.00 420 VAL A N 1
ATOM 3241 C CA . VAL A 1 420 ? -44.610 -11.713 81.576 1.00 89.00 420 VAL A CA 1
ATOM 3242 C C . VAL A 1 420 ? -43.253 -11.955 80.918 1.00 89.00 420 VAL A C 1
ATOM 3244 O O . VAL A 1 420 ? -42.222 -11.466 81.390 1.00 89.00 420 VAL A O 1
ATOM 3247 N N . TYR A 1 421 ? -43.253 -12.676 79.797 1.00 83.88 421 TYR A N 1
ATOM 3248 C CA . TYR A 1 421 ? -42.070 -12.983 78.992 1.00 83.88 421 TYR A CA 1
ATOM 3249 C C . TYR A 1 421 ? -41.840 -11.952 77.868 1.00 83.88 421 TYR A C 1
ATOM 3251 O O . TYR A 1 421 ? -42.793 -11.415 77.299 1.00 83.88 421 TYR A O 1
ATOM 3259 N N . PRO A 1 422 ? -40.575 -11.661 77.503 1.00 83.19 422 PRO A N 1
ATOM 3260 C CA . PRO A 1 422 ? -40.267 -10.829 76.345 1.00 83.19 422 PRO A CA 1
ATOM 3261 C C . PRO A 1 422 ? -40.460 -11.604 75.035 1.00 83.19 422 PRO A C 1
ATOM 3263 O O . PRO A 1 422 ? -40.215 -12.807 74.974 1.00 83.19 422 PRO A O 1
ATOM 3266 N N . VAL A 1 423 ? -40.781 -10.892 73.955 1.00 82.81 423 VAL A N 1
ATOM 3267 C CA . VAL A 1 423 ? -40.579 -11.402 72.590 1.00 82.81 423 VAL A CA 1
ATOM 3268 C C . VAL A 1 423 ? -39.077 -11.441 72.299 1.00 82.81 423 VAL A C 1
ATOM 3270 O O . VAL A 1 423 ? -38.367 -10.468 72.561 1.00 82.81 423 VAL A O 1
ATOM 3273 N N . ILE A 1 424 ? -38.584 -12.555 71.756 1.00 83.69 424 ILE A N 1
ATOM 3274 C CA . ILE A 1 424 ? -37.175 -12.711 71.380 1.00 83.69 424 ILE A CA 1
ATOM 3275 C C . ILE A 1 424 ? -37.020 -12.396 69.890 1.00 83.69 424 ILE A C 1
ATOM 3277 O O . ILE A 1 424 ? -37.674 -13.015 69.056 1.00 83.69 424 ILE A O 1
ATOM 3281 N N . SER A 1 425 ? -36.116 -11.478 69.548 1.00 81.88 425 SER A N 1
ATOM 3282 C CA . SER A 1 425 ? -35.696 -11.218 68.164 1.00 81.88 425 SER A CA 1
ATOM 3283 C C . SER A 1 425 ? -34.239 -11.669 67.993 1.00 81.88 425 SER A C 1
ATOM 3285 O O . SER A 1 425 ? -33.342 -10.959 68.443 1.00 81.88 425 SER A O 1
ATOM 3287 N N . PRO A 1 426 ? -33.960 -12.869 67.445 1.00 86.19 426 PRO A N 1
ATOM 3288 C CA . PRO A 1 426 ? -32.592 -13.327 67.216 1.00 86.19 426 PRO A CA 1
ATOM 3289 C C . PRO A 1 426 ? -32.048 -12.732 65.913 1.00 86.19 426 PRO A C 1
ATOM 3291 O O . PRO A 1 426 ? -32.163 -13.333 64.847 1.00 86.19 426 PRO A O 1
ATOM 3294 N N . GLU A 1 427 ? -31.465 -11.540 65.977 1.00 88.62 427 GLU A N 1
ATOM 3295 C CA . GLU A 1 427 ? -30.958 -10.833 64.801 1.00 88.62 427 GLU A CA 1
ATOM 3296 C C . GLU A 1 427 ? -29.480 -11.148 64.544 1.00 88.62 427 GLU A C 1
ATOM 3298 O O . GLU A 1 427 ? -28.678 -11.354 65.450 1.00 88.62 427 GLU A O 1
ATOM 3303 N N . PHE A 1 428 ? -29.105 -11.202 63.272 1.00 93.56 428 PHE A N 1
ATOM 3304 C CA . PHE A 1 428 ? -27.723 -11.297 62.810 1.00 93.56 428 PHE A CA 1
ATOM 3305 C C . PHE A 1 428 ? -27.648 -10.701 61.409 1.00 93.56 428 PHE A C 1
ATOM 3307 O O . PHE A 1 428 ? -28.673 -10.591 60.732 1.00 93.56 428 PHE A O 1
ATOM 3314 N N . ASP A 1 429 ? -26.452 -10.355 60.947 1.00 89.25 429 ASP A N 1
ATOM 3315 C CA . ASP A 1 429 ? -26.241 -9.837 59.597 1.00 89.25 429 ASP A CA 1
ATOM 3316 C C . ASP A 1 429 ? -25.386 -10.762 58.736 1.00 89.25 429 ASP A C 1
ATOM 3318 O O . ASP A 1 429 ? -24.550 -11.529 59.216 1.00 89.25 429 ASP A O 1
ATOM 3322 N N . LEU A 1 430 ? -25.619 -10.654 57.430 1.00 92.44 430 LEU A N 1
ATOM 3323 C CA . LEU A 1 430 ? -24.788 -11.195 56.366 1.00 92.44 430 LEU A CA 1
ATOM 3324 C C . LEU A 1 430 ? -24.458 -10.043 55.409 1.00 92.44 430 LEU A C 1
ATOM 3326 O O . LEU A 1 430 ? -25.310 -9.174 55.202 1.00 92.44 430 LEU A O 1
ATOM 3330 N N . PRO A 1 431 ? -23.263 -10.018 54.795 1.00 89.25 431 PRO A N 1
ATOM 3331 C CA . PRO A 1 431 ? -23.048 -9.173 53.630 1.00 89.25 431 PRO A CA 1
ATOM 3332 C C . PRO A 1 431 ? -23.959 -9.646 52.487 1.00 89.25 431 PRO A C 1
ATOM 3334 O O . PRO A 1 431 ? -24.235 -10.838 52.365 1.00 89.25 431 PRO A O 1
ATOM 3337 N N . GLU A 1 432 ? -24.384 -8.724 51.621 1.00 85.88 432 GLU A N 1
ATOM 3338 C CA . GLU A 1 432 ? -25.217 -9.020 50.440 1.00 85.88 432 GLU A CA 1
ATOM 3339 C C . GLU A 1 432 ? -24.612 -10.136 49.568 1.00 85.88 432 GLU A C 1
ATOM 3341 O O . GLU A 1 432 ? -25.321 -10.996 49.037 1.00 85.88 432 GLU A O 1
ATOM 3346 N N . TYR A 1 433 ? -23.281 -10.157 49.471 1.00 91.06 433 TYR A N 1
ATOM 3347 C CA . TYR A 1 433 ? -22.529 -11.188 48.776 1.00 91.06 433 TYR A CA 1
ATOM 3348 C C . TYR A 1 433 ? -21.205 -11.531 49.471 1.00 91.06 433 TYR A C 1
ATOM 3350 O O . TYR A 1 433 ? -20.633 -10.742 50.225 1.00 91.06 433 TYR A O 1
ATOM 3358 N N . THR A 1 434 ? -20.673 -12.710 49.158 1.00 92.31 434 THR A N 1
ATOM 3359 C CA . THR A 1 434 ? -19.306 -13.126 49.504 1.00 92.31 434 THR A CA 1
ATOM 3360 C C . THR A 1 434 ? -18.700 -13.974 48.379 1.00 92.31 434 THR A C 1
ATOM 3362 O O . THR A 1 434 ? -19.296 -14.135 47.316 1.00 92.31 434 THR A O 1
ATOM 3365 N N . HIS A 1 435 ? -17.495 -14.490 48.601 1.00 89.88 435 HIS A N 1
ATOM 3366 C CA . HIS A 1 435 ? -16.798 -15.412 47.709 1.00 89.88 435 HIS A CA 1
ATOM 3367 C C . HIS A 1 435 ? -16.516 -16.735 48.422 1.00 89.88 435 HIS A C 1
ATOM 3369 O O . HIS A 1 435 ? -16.424 -16.756 49.650 1.00 89.88 435 HIS A O 1
ATOM 3375 N N . THR A 1 436 ? -16.311 -17.818 47.672 1.00 89.75 436 THR A N 1
ATOM 3376 C CA . THR A 1 436 ? -15.968 -19.138 48.237 1.00 89.75 436 THR A CA 1
ATOM 3377 C C . THR A 1 436 ? -14.638 -19.171 49.009 1.00 89.75 436 THR A C 1
ATOM 3379 O O . THR A 1 436 ? -14.423 -20.074 49.809 1.00 89.75 436 THR A O 1
ATOM 3382 N N . ASP A 1 437 ? -13.755 -18.181 48.831 1.00 88.44 437 ASP A N 1
ATOM 3383 C CA . ASP A 1 437 ? -12.506 -18.017 49.595 1.00 88.44 437 ASP A CA 1
ATOM 3384 C C . ASP A 1 437 ? -12.607 -17.037 50.781 1.00 88.44 437 ASP A C 1
ATOM 3386 O O . ASP A 1 437 ? -11.635 -16.854 51.516 1.00 88.44 437 ASP A O 1
ATOM 3390 N N . LYS A 1 438 ? -13.756 -16.377 50.978 1.00 89.31 438 LYS A N 1
ATOM 3391 C CA . LYS A 1 438 ? -13.933 -15.329 51.993 1.00 89.31 438 LYS A CA 1
ATOM 3392 C C . LYS A 1 438 ? -14.720 -15.825 53.199 1.00 89.31 438 LYS A C 1
ATOM 3394 O O . LYS A 1 438 ? -15.904 -16.145 53.098 1.00 89.31 438 LYS A O 1
ATOM 3399 N N . VAL A 1 439 ? -14.069 -15.774 54.360 1.00 91.62 439 VAL A N 1
ATOM 3400 C CA . VAL A 1 439 ? -14.706 -16.010 55.658 1.00 91.62 439 VAL A CA 1
ATOM 3401 C C . VAL A 1 439 ? -15.730 -14.908 55.946 1.00 91.62 439 VAL A C 1
ATOM 3403 O O . VAL A 1 439 ? -15.389 -13.726 56.005 1.00 91.62 439 VAL A O 1
ATOM 3406 N N . VAL A 1 440 ? -16.980 -15.308 56.158 1.00 93.62 440 VAL A N 1
ATOM 3407 C CA . VAL A 1 440 ? -18.062 -14.478 56.688 1.00 93.62 440 VAL A CA 1
ATOM 3408 C C . VAL A 1 440 ? -18.137 -14.708 58.194 1.00 93.62 440 VAL A C 1
ATOM 3410 O O . VAL A 1 440 ? -18.214 -15.845 58.654 1.00 93.62 440 VAL A O 1
ATOM 3413 N N . ASN A 1 441 ? -18.115 -13.625 58.968 1.00 92.12 441 ASN A N 1
ATOM 3414 C CA . ASN A 1 441 ? -18.297 -13.676 60.416 1.00 92.12 441 ASN A CA 1
ATOM 3415 C C . ASN A 1 441 ? -19.741 -13.299 60.742 1.00 92.12 441 ASN A C 1
ATOM 3417 O O . ASN A 1 441 ? -20.163 -12.184 60.440 1.00 92.12 441 ASN A O 1
ATOM 3421 N N . ILE A 1 442 ? -20.477 -14.223 61.353 1.00 93.50 442 ILE A N 1
ATOM 3422 C CA . ILE A 1 442 ? -21.838 -14.010 61.839 1.00 93.50 442 ILE A CA 1
ATOM 3423 C C . ILE A 1 442 ? -21.778 -13.792 63.350 1.00 93.50 442 ILE A C 1
ATOM 3425 O O . ILE A 1 442 ? -21.188 -14.598 64.067 1.00 93.50 442 ILE A O 1
ATOM 3429 N N . THR A 1 443 ? -22.443 -12.747 63.834 1.00 90.44 443 THR A N 1
ATOM 3430 C CA . THR A 1 443 ? -22.643 -12.476 65.264 1.00 90.44 443 THR A CA 1
ATOM 3431 C C . THR A 1 443 ? -24.135 -12.314 65.512 1.00 90.44 443 THR A C 1
ATOM 3433 O O . THR A 1 443 ? -24.787 -11.586 64.764 1.00 90.44 443 THR A O 1
ATOM 3436 N N . ILE A 1 444 ? -24.673 -12.960 66.549 1.00 89.69 444 ILE A N 1
ATOM 3437 C CA . ILE A 1 444 ? -26.064 -12.738 66.972 1.00 89.69 444 ILE A CA 1
ATOM 3438 C C . ILE A 1 444 ? -26.147 -11.539 67.925 1.00 89.69 444 ILE A C 1
ATOM 3440 O O . ILE A 1 444 ? -25.354 -11.422 68.863 1.00 89.69 444 ILE A O 1
ATOM 3444 N N . ALA A 1 445 ? -27.147 -10.686 67.714 1.00 82.19 445 ALA A N 1
ATOM 3445 C CA . ALA A 1 445 ? -27.566 -9.617 68.608 1.00 82.19 445 ALA A CA 1
ATOM 3446 C C . ALA A 1 445 ? -29.109 -9.610 68.758 1.00 82.19 445 ALA A C 1
ATOM 3448 O O . ALA A 1 445 ? -29.806 -10.005 67.830 1.00 82.19 445 ALA A O 1
ATOM 3449 N N . PRO A 1 446 ? -29.666 -9.152 69.896 1.00 82.88 446 PRO A N 1
ATOM 3450 C CA . PRO A 1 446 ? -28.999 -9.004 71.185 1.00 82.88 446 PRO A CA 1
ATOM 3451 C C . PRO A 1 446 ? -28.496 -10.360 71.713 1.00 82.88 446 PRO A C 1
ATOM 3453 O O . PRO A 1 446 ? -28.806 -11.424 71.182 1.00 82.88 446 PRO A O 1
ATOM 3456 N N . LYS A 1 447 ? -27.688 -10.334 72.776 1.00 79.38 447 LYS A N 1
ATOM 3457 C CA . LYS A 1 447 ? -27.162 -11.555 73.397 1.00 79.38 447 LYS A CA 1
ATOM 3458 C C . LYS A 1 447 ? -28.303 -12.365 74.030 1.00 79.38 447 LYS A C 1
ATOM 3460 O O . LYS A 1 447 ? -28.989 -11.874 74.917 1.00 79.38 447 LYS A O 1
ATOM 3465 N N . LEU A 1 448 ? -28.460 -13.619 73.607 1.00 81.94 448 LEU A N 1
ATOM 3466 C CA . LEU A 1 448 ? -29.593 -14.495 73.953 1.00 81.94 448 LEU A CA 1
ATOM 3467 C C . LEU A 1 448 ? -29.464 -15.223 75.313 1.00 81.94 448 LEU A C 1
ATOM 3469 O O . LEU A 1 448 ? -30.104 -16.247 75.526 1.00 81.94 448 LEU A O 1
ATOM 3473 N N . ASP A 1 449 ? -28.592 -14.733 76.201 1.00 71.19 449 ASP A N 1
ATOM 3474 C CA . ASP A 1 449 ? -28.407 -15.134 77.611 1.00 71.19 449 ASP A CA 1
ATOM 3475 C C . ASP A 1 449 ? -28.719 -16.599 77.996 1.00 71.19 449 ASP A C 1
ATOM 3477 O O . ASP A 1 449 ? -29.419 -16.879 78.966 1.00 71.19 449 ASP A O 1
ATOM 3481 N N . GLY A 1 450 ? -28.103 -17.544 77.277 1.00 70.44 450 GLY A N 1
ATOM 3482 C CA . GLY A 1 450 ? -28.114 -18.974 77.614 1.00 70.44 450 GLY A CA 1
ATOM 3483 C C . GLY A 1 450 ? -29.115 -19.827 76.835 1.00 70.44 450 GLY A C 1
ATOM 3484 O O . GLY A 1 450 ? -29.173 -21.028 77.075 1.00 70.44 450 GLY A O 1
ATOM 3485 N N . LEU A 1 451 ? -29.867 -19.241 75.900 1.00 83.19 451 LEU A N 1
ATOM 3486 C CA . LEU A 1 451 ? -30.719 -19.988 74.974 1.00 83.19 451 LEU A CA 1
ATOM 3487 C C . LEU A 1 451 ? -29.906 -20.589 73.817 1.00 83.19 451 LEU A C 1
ATOM 3489 O O . LEU A 1 451 ? -28.993 -19.954 73.280 1.00 83.19 451 LEU A O 1
ATOM 3493 N N . ASP A 1 452 ? -30.272 -21.804 73.409 1.00 83.62 452 ASP A N 1
ATOM 3494 C CA . ASP A 1 452 ? -29.703 -22.464 72.235 1.00 83.62 452 ASP A CA 1
ATOM 3495 C C . ASP A 1 452 ? -30.273 -21.891 70.928 1.00 83.62 452 ASP A C 1
ATOM 3497 O O . ASP A 1 452 ? -31.439 -21.495 70.842 1.00 83.62 452 ASP A O 1
ATOM 3501 N N . VAL A 1 453 ? -29.436 -21.883 69.885 1.00 90.19 453 VAL A N 1
ATOM 3502 C CA . VAL A 1 453 ? -29.798 -21.430 68.535 1.00 90.19 453 VAL A CA 1
ATOM 3503 C C . VAL A 1 453 ? -29.654 -22.593 67.566 1.00 90.19 453 VAL A C 1
ATOM 3505 O O . VAL A 1 453 ? -28.557 -23.113 67.355 1.00 90.19 453 VAL A O 1
ATOM 3508 N N . VAL A 1 454 ? -30.763 -22.971 66.938 1.00 91.38 454 VAL A N 1
ATOM 3509 C CA . VAL A 1 454 ? -30.792 -23.935 65.840 1.00 91.38 454 VAL A CA 1
ATOM 3510 C C . VAL A 1 454 ? -30.581 -23.181 64.532 1.00 91.38 454 VAL A C 1
ATOM 3512 O O . VAL A 1 454 ? -31.381 -22.320 64.162 1.00 91.38 454 VAL A O 1
ATOM 3515 N N . TRP A 1 455 ? -29.503 -23.514 63.829 1.00 92.81 455 TRP A N 1
ATOM 3516 C CA . TRP A 1 455 ? -29.170 -22.944 62.526 1.00 92.81 455 TRP A CA 1
ATOM 3517 C C . TRP A 1 455 ? -29.634 -23.867 61.398 1.00 92.81 455 TRP A C 1
ATOM 3519 O O . TRP A 1 455 ? -29.209 -25.020 61.318 1.00 92.81 455 TRP A O 1
ATOM 3529 N N . THR A 1 456 ? -30.471 -23.351 60.500 1.00 93.06 456 THR A N 1
ATOM 3530 C CA . THR A 1 456 ? -30.881 -24.035 59.264 1.00 93.06 456 THR A CA 1
ATOM 3531 C C . THR A 1 456 ? -30.478 -23.216 58.042 1.00 93.06 456 THR A C 1
ATOM 3533 O O . THR A 1 456 ? -30.130 -22.037 58.152 1.00 93.06 456 THR A O 1
ATOM 3536 N N . ALA A 1 457 ? -30.471 -23.842 56.864 1.00 92.81 457 ALA A N 1
ATOM 3537 C CA . ALA A 1 457 ? -30.106 -23.162 55.631 1.00 92.81 457 ALA A CA 1
ATOM 3538 C C . ALA A 1 457 ? -30.836 -23.709 54.400 1.00 92.81 457 ALA A C 1
ATOM 3540 O O . ALA A 1 457 ? -31.226 -24.877 54.322 1.00 92.81 457 ALA A O 1
ATOM 3541 N N . THR A 1 458 ? -30.955 -22.848 53.395 1.00 91.50 458 THR A N 1
ATOM 3542 C CA . THR A 1 458 ? -31.318 -23.222 52.028 1.00 91.50 458 THR A CA 1
ATOM 3543 C C . THR A 1 458 ? -30.192 -22.843 51.072 1.00 91.50 458 THR A C 1
ATOM 3545 O O . THR A 1 458 ? -29.515 -21.832 51.273 1.00 91.50 458 THR A O 1
ATOM 3548 N N . LYS A 1 459 ? -30.011 -23.649 50.023 1.00 93.31 459 LYS A N 1
ATOM 3549 C CA . LYS A 1 459 ? -29.205 -23.335 48.843 1.00 93.31 459 LYS A CA 1
ATOM 3550 C C . LYS A 1 459 ? -30.125 -23.303 47.628 1.00 93.31 459 LYS A C 1
ATOM 3552 O O . LYS A 1 459 ? -30.872 -24.252 47.405 1.00 93.31 459 LYS A O 1
ATOM 3557 N N . ASP A 1 460 ? -30.081 -22.215 46.869 1.00 89.75 460 ASP A N 1
ATOM 3558 C CA . ASP A 1 460 ? -30.858 -21.972 45.651 1.00 89.75 460 ASP A CA 1
ATOM 3559 C C . ASP A 1 460 ? -32.365 -22.267 45.844 1.00 89.75 460 ASP A C 1
ATOM 3561 O O . ASP A 1 460 ? -33.033 -22.873 45.008 1.00 89.75 460 ASP A O 1
ATOM 3565 N N . GLY A 1 461 ? -32.894 -21.870 47.012 1.00 85.69 461 GLY A N 1
ATOM 3566 C CA . GLY A 1 461 ? -34.284 -22.085 47.435 1.00 85.69 461 GLY A CA 1
ATOM 3567 C C . GLY A 1 461 ? -34.606 -23.475 48.008 1.00 85.69 461 GLY A C 1
ATOM 3568 O O . GLY A 1 461 ? -35.740 -23.709 48.421 1.00 85.69 461 GLY A O 1
ATOM 3569 N N . LYS A 1 462 ? -33.639 -24.399 48.069 1.00 88.00 462 LYS A N 1
ATOM 3570 C CA . LYS A 1 462 ? -33.816 -25.768 48.574 1.00 88.00 462 LYS A CA 1
ATOM 3571 C C . LYS A 1 462 ? -33.160 -25.967 49.942 1.00 88.00 462 LYS A C 1
ATOM 3573 O O . LYS A 1 462 ? -31.963 -25.731 50.107 1.00 88.00 462 LYS A O 1
ATOM 3578 N N . GLU A 1 463 ? -33.923 -26.473 50.908 1.00 90.56 463 GLU A N 1
ATOM 3579 C CA . GLU A 1 463 ? -33.419 -26.863 52.232 1.00 90.56 463 GLU A CA 1
ATOM 3580 C C . GLU A 1 463 ? -32.225 -27.826 52.124 1.00 90.56 463 GLU A C 1
ATOM 3582 O O . GLU A 1 463 ? -32.272 -28.827 51.402 1.00 90.56 463 GLU A O 1
ATOM 3587 N N . THR A 1 464 ? -31.131 -27.487 52.809 1.00 88.81 464 THR A N 1
ATOM 3588 C CA . THR A 1 464 ? -29.864 -28.224 52.765 1.00 88.81 464 THR A CA 1
ATOM 3589 C C . THR A 1 464 ? -29.192 -28.171 54.136 1.00 88.81 464 THR A C 1
ATOM 3591 O O . THR A 1 464 ? -29.118 -27.113 54.755 1.00 88.81 464 THR A O 1
ATOM 3594 N N . ALA A 1 465 ? -28.682 -29.311 54.611 1.00 89.19 465 ALA A N 1
ATOM 3595 C CA . ALA A 1 465 ? -27.965 -29.385 55.883 1.00 89.19 465 ALA A CA 1
ATOM 3596 C C . ALA A 1 465 ? -26.727 -28.465 55.865 1.00 89.19 465 ALA A C 1
ATOM 3598 O O . ALA A 1 465 ? -25.932 -28.503 54.921 1.00 89.19 465 ALA A O 1
ATOM 3599 N N . ILE A 1 466 ? -26.608 -27.603 56.879 1.00 90.50 466 ILE A N 1
ATOM 3600 C CA . ILE A 1 466 ? -25.697 -26.449 56.857 1.00 90.50 466 ILE A CA 1
ATOM 3601 C C . ILE A 1 466 ? -24.215 -26.871 56.789 1.00 90.50 466 ILE A C 1
ATOM 3603 O O . ILE A 1 466 ? -23.444 -26.308 56.017 1.00 90.50 466 ILE A O 1
ATOM 3607 N N . ASP A 1 467 ? -23.848 -27.959 57.468 1.00 88.00 467 ASP A N 1
ATOM 3608 C CA . ASP A 1 467 ? -22.523 -28.603 57.450 1.00 88.00 467 ASP A CA 1
ATOM 3609 C C . ASP A 1 467 ? -22.016 -28.982 56.043 1.00 88.00 467 ASP A C 1
ATOM 3611 O O . ASP A 1 467 ? -20.807 -29.058 55.797 1.00 88.00 467 ASP A O 1
ATOM 3615 N N . LYS A 1 468 ? -22.933 -29.202 55.094 1.00 89.50 468 LYS A N 1
ATOM 3616 C CA . LYS A 1 468 ? -22.598 -29.583 53.714 1.00 89.50 468 LYS A CA 1
ATOM 3617 C C . LYS A 1 468 ? -22.281 -28.399 52.810 1.00 89.50 468 LYS A C 1
ATOM 3619 O O . LYS A 1 468 ? -21.638 -28.602 51.788 1.00 89.50 468 LYS A O 1
ATOM 3624 N N . ILE A 1 469 ? -22.715 -27.191 53.171 1.00 91.50 469 ILE A N 1
ATOM 3625 C CA . ILE A 1 469 ? -22.577 -25.984 52.338 1.00 91.50 469 ILE A CA 1
ATOM 3626 C C . ILE A 1 469 ? -21.568 -24.969 52.884 1.00 91.50 469 ILE A C 1
ATOM 3628 O O . ILE A 1 469 ? -21.051 -24.165 52.108 1.00 91.50 469 ILE A O 1
ATOM 3632 N N . ILE A 1 470 ? -21.245 -25.031 54.180 1.00 93.88 470 ILE A N 1
ATOM 3633 C CA . ILE A 1 470 ? -20.200 -24.209 54.804 1.00 93.88 470 ILE A CA 1
ATOM 3634 C C . ILE A 1 470 ? -19.051 -25.056 55.352 1.00 93.88 470 ILE A C 1
ATOM 3636 O O . ILE A 1 470 ? -19.258 -26.192 55.774 1.00 93.88 470 ILE A O 1
ATOM 3640 N N . ASP A 1 471 ? -17.850 -24.490 55.388 1.00 91.31 471 ASP A N 1
ATOM 3641 C CA . ASP A 1 471 ? -16.804 -24.856 56.346 1.00 91.31 471 ASP A CA 1
ATOM 3642 C C . ASP A 1 471 ? -16.804 -23.870 57.518 1.00 91.31 471 ASP A C 1
ATOM 3644 O O . ASP A 1 471 ? -17.198 -22.714 57.367 1.00 91.31 471 ASP A O 1
ATOM 3648 N N . GLY A 1 472 ? -16.373 -24.333 58.693 1.00 89.62 472 GLY A N 1
ATOM 3649 C CA . GLY A 1 472 ? -16.540 -23.620 59.963 1.00 89.62 472 GLY A CA 1
ATOM 3650 C C . GLY A 1 472 ? -17.745 -24.130 60.757 1.00 89.62 472 GLY A C 1
ATOM 3651 O O . GLY A 1 472 ? -18.218 -25.247 60.543 1.00 89.62 472 GLY A O 1
ATOM 3652 N N . SER A 1 473 ? -18.226 -23.333 61.710 1.00 86.88 473 SER A N 1
ATOM 3653 C CA . SER A 1 473 ? -19.383 -23.681 62.543 1.00 86.88 473 SER A CA 1
ATOM 3654 C C . SER A 1 473 ? -20.098 -22.439 63.073 1.00 86.88 473 SER A C 1
ATOM 3656 O O . SER A 1 473 ? -19.497 -21.377 63.236 1.00 86.88 473 SER A O 1
ATOM 3658 N N . LEU A 1 474 ? -21.395 -22.587 63.354 1.00 91.50 474 LEU A N 1
ATOM 3659 C CA . LEU A 1 474 ? -22.230 -21.572 63.993 1.00 91.50 474 LEU A CA 1
ATOM 3660 C C . LEU A 1 474 ? -22.752 -22.099 65.335 1.00 91.50 474 LEU A C 1
ATOM 3662 O O . LEU A 1 474 ? -23.051 -23.284 65.480 1.00 91.50 474 LEU A O 1
ATOM 3666 N N . THR A 1 475 ? -22.842 -21.207 66.315 1.00 89.62 475 THR A N 1
ATOM 3667 C CA . THR A 1 475 ? -23.206 -21.486 67.713 1.00 89.62 475 THR A CA 1
ATOM 3668 C C . THR A 1 475 ? -24.290 -20.511 68.190 1.00 89.62 475 THR A C 1
ATOM 3670 O O . THR A 1 475 ? -24.756 -19.677 67.410 1.00 89.62 475 THR A O 1
ATOM 3673 N N . SER A 1 476 ? -24.674 -20.554 69.469 1.00 86.94 476 SER A N 1
ATOM 3674 C CA . SER A 1 476 ? -25.632 -19.609 70.068 1.00 86.94 476 SER A CA 1
ATOM 3675 C C . SER A 1 476 ? -25.153 -18.148 70.147 1.00 86.94 476 SER A C 1
ATOM 3677 O O . SER A 1 476 ? -25.937 -17.270 70.497 1.00 86.94 476 SER A O 1
ATOM 3679 N N . THR A 1 477 ? -23.903 -17.851 69.769 1.00 88.06 477 THR A N 1
ATOM 3680 C CA . THR A 1 477 ? -23.397 -16.476 69.581 1.00 88.06 477 THR A CA 1
ATOM 3681 C C . THR A 1 477 ? -23.093 -16.118 68.119 1.00 88.06 477 THR A C 1
ATOM 3683 O O . THR A 1 477 ? -22.712 -14.981 67.843 1.00 88.06 477 THR A O 1
ATOM 3686 N N . GLY A 1 478 ? -23.277 -17.051 67.177 1.00 89.06 478 GLY A N 1
ATOM 3687 C CA . GLY A 1 478 ? -22.779 -16.948 65.800 1.00 89.06 478 GLY A CA 1
ATOM 3688 C C . GLY A 1 478 ? -21.503 -17.769 65.570 1.00 89.06 478 GLY A C 1
ATOM 3689 O O . GLY A 1 478 ? -21.316 -18.815 66.197 1.00 89.06 478 GLY A O 1
ATOM 3690 N N . GLY A 1 479 ? -20.646 -17.331 64.646 1.00 92.00 479 GLY A N 1
ATOM 3691 C CA . GLY A 1 479 ? -19.403 -18.013 64.274 1.00 92.00 479 GLY A CA 1
ATOM 3692 C C . GLY A 1 479 ? -18.806 -17.539 62.943 1.00 92.00 479 GLY A C 1
ATOM 3693 O O . GLY A 1 479 ? -19.363 -16.681 62.259 1.00 92.00 479 GLY A O 1
ATOM 3694 N N . SER A 1 480 ? -17.656 -18.107 62.577 1.00 92.81 480 SER A N 1
ATOM 3695 C CA . SER A 1 480 ? -16.934 -17.816 61.330 1.00 92.81 480 SER A CA 1
ATOM 3696 C C . SER A 1 480 ? -17.132 -18.954 60.330 1.00 92.81 480 SER A C 1
ATOM 3698 O O . SER A 1 480 ? -16.891 -20.113 60.672 1.00 92.81 480 SER A O 1
ATOM 3700 N N . ILE A 1 481 ? -17.554 -18.627 59.106 1.00 94.38 481 ILE A N 1
ATOM 3701 C CA . ILE A 1 481 ? -17.920 -19.606 58.073 1.00 94.38 481 ILE A CA 1
ATOM 3702 C C . ILE A 1 481 ? -17.358 -19.243 56.694 1.00 94.38 481 ILE A C 1
ATOM 3704 O O . ILE A 1 481 ? -17.240 -18.068 56.357 1.00 94.38 481 ILE A O 1
ATOM 3708 N N . THR A 1 482 ? -17.081 -20.242 55.862 1.00 93.69 482 THR A N 1
ATOM 3709 C CA . THR A 1 482 ? -16.740 -20.079 54.436 1.00 93.69 482 THR A CA 1
ATOM 3710 C C . THR A 1 482 ? -17.704 -20.920 53.606 1.00 93.69 482 THR A C 1
ATOM 3712 O O . THR A 1 482 ? -18.022 -22.034 54.007 1.00 93.69 482 THR A O 1
ATOM 3715 N N . PHE A 1 483 ? -18.181 -20.436 52.458 1.00 94.31 483 PHE A N 1
ATOM 3716 C CA . PHE A 1 483 ? -19.121 -21.197 51.623 1.00 94.31 483 PHE A CA 1
ATOM 3717 C C . PHE A 1 483 ? -18.380 -22.076 50.608 1.00 94.31 483 PHE A C 1
ATOM 3719 O O . PHE A 1 483 ? -17.554 -21.582 49.847 1.00 94.31 483 PHE A O 1
ATOM 3726 N N . LYS A 1 484 ? -18.712 -23.371 50.574 1.00 90.50 484 LYS A N 1
ATOM 3727 C CA . LYS A 1 484 ? -18.028 -24.400 49.764 1.00 90.50 484 LYS A CA 1
ATOM 3728 C C . LYS A 1 484 ? -18.215 -24.234 48.258 1.00 90.50 484 LYS A C 1
ATOM 3730 O O . LYS A 1 484 ? -17.342 -24.587 47.474 1.00 90.50 484 LYS A O 1
ATOM 3735 N N . GLU A 1 485 ? -19.367 -23.714 47.855 1.00 89.81 485 GLU A N 1
ATOM 3736 C CA . GLU A 1 485 ? -19.794 -23.619 46.461 1.00 89.81 485 GLU A CA 1
ATOM 3737 C C . GLU A 1 485 ? -20.516 -22.291 46.217 1.00 89.81 485 GLU A C 1
ATOM 3739 O O . GLU A 1 485 ? -21.192 -21.770 47.110 1.00 89.81 485 GLU A O 1
ATOM 3744 N N . LYS A 1 486 ? -20.482 -21.797 44.975 1.00 90.56 486 LYS A N 1
ATOM 3745 C CA . LYS A 1 486 ? -21.334 -20.681 44.539 1.00 90.56 486 LYS A CA 1
ATOM 3746 C C . LYS A 1 486 ? -22.829 -21.015 44.649 1.00 90.56 486 LYS A C 1
ATOM 3748 O O . LYS A 1 486 ? -23.210 -22.188 44.592 1.00 90.56 486 LYS A O 1
ATOM 3753 N N . GLY A 1 487 ? -23.664 -19.988 44.772 1.00 89.75 487 GLY A N 1
ATOM 3754 C CA . GLY A 1 487 ? -25.125 -20.111 44.852 1.00 89.75 487 GLY A CA 1
ATOM 3755 C C . GLY A 1 487 ? -25.770 -18.966 45.631 1.00 89.75 487 GLY A C 1
ATOM 3756 O O . GLY A 1 487 ? -25.081 -18.159 46.258 1.00 89.75 487 GLY A O 1
ATOM 3757 N N . SER A 1 488 ? -27.099 -18.895 45.604 1.00 91.62 488 SER A N 1
ATOM 3758 C CA . SER A 1 488 ? -27.876 -18.045 46.506 1.00 91.62 488 SER A CA 1
ATOM 3759 C C . SER A 1 488 ? -28.222 -18.842 47.759 1.00 91.62 488 SER A C 1
ATOM 3761 O O . SER A 1 488 ? -28.842 -19.899 47.675 1.00 91.62 488 SER A O 1
ATOM 3763 N N . TYR A 1 489 ? -27.821 -18.356 48.928 1.00 94.38 489 TYR A N 1
ATOM 3764 C CA . TYR A 1 489 ? -28.084 -19.020 50.199 1.00 94.38 489 TYR A CA 1
ATOM 3765 C C . TYR A 1 489 ? -28.993 -18.161 51.067 1.00 94.38 489 TYR A C 1
ATOM 3767 O O . TYR A 1 489 ? -28.897 -16.935 51.053 1.00 94.38 489 TYR A O 1
ATOM 3775 N N . ALA A 1 490 ? -29.831 -18.805 51.873 1.00 92.56 490 ALA A N 1
ATOM 3776 C CA . ALA A 1 490 ? -30.461 -18.160 53.018 1.00 92.56 490 ALA A CA 1
ATOM 3777 C C . ALA A 1 490 ? -30.174 -18.987 54.268 1.00 92.56 490 ALA A C 1
ATOM 3779 O O . ALA A 1 490 ? -30.472 -20.182 54.295 1.00 92.56 490 ALA A O 1
ATOM 3780 N N . ILE A 1 491 ? -29.574 -18.350 55.272 1.00 94.06 491 ILE A N 1
ATOM 3781 C CA . ILE A 1 491 ? -29.324 -18.922 56.598 1.00 94.06 491 ILE A CA 1
ATOM 3782 C C . ILE A 1 491 ? -30.427 -18.420 57.529 1.00 94.06 491 ILE A C 1
ATOM 3784 O O . ILE A 1 491 ? -30.804 -17.249 57.455 1.00 94.06 491 ILE A O 1
ATOM 3788 N N . THR A 1 492 ? -30.909 -19.284 58.420 1.00 93.19 492 THR A N 1
ATOM 3789 C CA . THR A 1 492 ? -31.933 -18.955 59.416 1.00 93.19 492 THR A CA 1
ATOM 3790 C C . THR A 1 492 ? -31.460 -19.347 60.812 1.00 93.19 492 THR A C 1
ATOM 3792 O O . THR A 1 492 ? -31.122 -20.506 61.054 1.00 93.19 492 THR A O 1
ATOM 3795 N N . ALA A 1 493 ? -31.471 -18.388 61.737 1.00 92.69 493 ALA A N 1
ATOM 3796 C CA . ALA A 1 493 ? -31.308 -18.626 63.168 1.00 92.69 493 ALA A CA 1
ATOM 3797 C C . ALA A 1 493 ? -32.691 -18.827 63.795 1.00 92.69 493 ALA A C 1
ATOM 3799 O O . ALA A 1 493 ? -33.571 -17.988 63.605 1.00 92.69 493 ALA A O 1
ATOM 3800 N N . THR A 1 494 ? -32.884 -19.912 64.546 1.00 92.19 494 THR A N 1
ATOM 3801 C CA . THR A 1 494 ? -34.120 -20.189 65.294 1.00 92.19 494 THR A CA 1
ATOM 3802 C C . THR A 1 494 ? -33.805 -20.393 66.771 1.00 92.19 494 THR A C 1
ATOM 3804 O O . THR A 1 494 ? -32.979 -21.232 67.122 1.00 92.19 494 THR A O 1
ATOM 3807 N N . VAL A 1 495 ? -34.486 -19.648 67.635 1.00 90.31 495 VAL A N 1
ATOM 3808 C CA . VAL A 1 495 ? -34.436 -19.763 69.100 1.00 90.31 495 VAL A CA 1
ATOM 3809 C C . VAL A 1 495 ? -35.767 -20.320 69.580 1.00 90.31 495 VAL A C 1
ATOM 3811 O O . VAL A 1 495 ? -36.800 -20.028 68.986 1.00 90.31 495 VAL A O 1
ATOM 3814 N N . THR A 1 496 ? -35.766 -21.102 70.655 1.00 86.81 496 THR A N 1
ATOM 3815 C CA . THR A 1 496 ? -36.995 -21.481 71.369 1.00 86.81 496 THR A CA 1
ATOM 3816 C C . THR A 1 496 ? -36.815 -21.179 72.848 1.00 86.81 496 THR A C 1
ATOM 3818 O O . THR A 1 496 ? -35.751 -21.451 73.401 1.00 86.81 496 THR A O 1
ATOM 3821 N N . ASP A 1 497 ? -37.819 -20.565 73.469 1.00 83.06 497 ASP A N 1
ATOM 3822 C CA . ASP A 1 497 ? -37.763 -20.185 74.880 1.00 83.06 497 ASP A CA 1
ATOM 3823 C C . ASP A 1 497 ? -38.259 -21.287 75.834 1.00 83.06 497 ASP A C 1
ATOM 3825 O O . ASP A 1 497 ? -38.602 -22.399 75.430 1.00 83.06 497 ASP A O 1
ATOM 3829 N N . ALA A 1 498 ? -38.288 -20.967 77.130 1.00 78.19 498 ALA A N 1
ATOM 3830 C CA . ALA A 1 498 ? -38.657 -21.899 78.192 1.00 78.19 498 ALA A CA 1
ATOM 3831 C C . ALA A 1 498 ? -40.140 -22.333 78.195 1.00 78.19 498 ALA A C 1
ATOM 3833 O O . ALA A 1 498 ? -40.459 -23.300 78.884 1.00 78.19 498 ALA A O 1
ATOM 3834 N N . THR A 1 499 ? -41.037 -21.666 77.454 1.00 80.12 499 THR A N 1
ATOM 3835 C CA . THR A 1 499 ? -42.433 -22.122 77.282 1.00 80.12 499 THR A CA 1
ATOM 3836 C C . THR A 1 499 ? -42.591 -23.039 76.065 1.00 80.12 499 THR A C 1
ATOM 3838 O O . THR A 1 499 ? -43.562 -23.790 75.974 1.00 80.12 499 THR A O 1
ATOM 3841 N N . GLY A 1 500 ? -41.626 -23.000 75.138 1.00 80.12 500 GLY A N 1
ATOM 3842 C CA . GLY A 1 500 ? -41.693 -23.661 73.838 1.00 80.12 500 GLY A CA 1
ATOM 3843 C C . GLY A 1 500 ? -42.065 -22.728 72.680 1.00 80.12 500 GLY A C 1
ATOM 3844 O O . GLY A 1 500 ? -42.267 -23.218 71.568 1.00 80.12 500 GLY A O 1
ATOM 3845 N N . ARG A 1 501 ? -42.144 -21.404 72.889 1.00 84.25 501 ARG A N 1
ATOM 3846 C CA . ARG A 1 501 ? -42.382 -20.441 71.802 1.00 84.25 501 ARG A CA 1
ATOM 3847 C C . ARG A 1 501 ? -41.091 -20.246 70.998 1.00 84.25 501 ARG A C 1
ATOM 3849 O O . ARG A 1 501 ? -40.043 -19.909 71.554 1.00 84.25 501 ARG A O 1
ATOM 3856 N N . SER A 1 502 ? -41.157 -20.488 69.687 1.00 87.00 502 SER A N 1
ATOM 3857 C CA . SER A 1 502 ? -40.016 -20.349 68.772 1.00 87.00 502 SER A CA 1
ATOM 3858 C C . SER A 1 502 ? -40.030 -19.014 68.027 1.00 87.00 502 SER A C 1
ATOM 3860 O O . SER A 1 502 ? -41.071 -18.567 67.548 1.00 87.00 502 SER A O 1
ATOM 3862 N N . PHE A 1 503 ? -38.849 -18.420 67.866 1.00 88.12 503 PHE A N 1
ATOM 3863 C CA . PHE A 1 503 ? -38.611 -17.158 67.170 1.00 88.12 503 PHE A CA 1
ATOM 3864 C C . PHE A 1 503 ? -37.481 -17.354 66.156 1.00 88.12 503 PHE A C 1
ATOM 3866 O O . PHE A 1 503 ? -36.468 -17.975 66.483 1.00 88.12 503 PHE A O 1
ATOM 3873 N N . ALA A 1 504 ? -37.633 -16.849 64.930 1.00 90.12 504 ALA A N 1
ATOM 3874 C CA . ALA A 1 504 ? -36.672 -17.096 63.855 1.00 90.12 504 ALA A CA 1
ATOM 3875 C C . ALA A 1 504 ? -36.396 -15.855 62.999 1.00 90.12 504 ALA A C 1
ATOM 3877 O O . ALA A 1 504 ? -37.302 -15.074 62.712 1.00 90.12 504 ALA A O 1
ATOM 3878 N N . CYS A 1 505 ? -35.151 -15.720 62.545 1.00 90.62 505 CYS A N 1
ATOM 3879 C CA . CYS A 1 505 ? -34.708 -14.687 61.612 1.00 90.62 505 CYS A CA 1
ATOM 3880 C C . CYS A 1 505 ? -33.926 -15.333 60.466 1.00 90.62 505 CYS A C 1
ATOM 3882 O O . CYS A 1 505 ? -33.047 -16.161 60.710 1.00 90.62 505 CYS A O 1
ATOM 3884 N N . GLY A 1 506 ? -34.245 -14.964 59.224 1.00 91.56 506 GLY A N 1
ATOM 3885 C CA . GLY A 1 506 ? -33.568 -15.444 58.020 1.00 91.56 506 GLY A CA 1
ATOM 3886 C C . GLY A 1 506 ? -32.871 -14.306 57.278 1.00 91.56 506 GLY A C 1
ATOM 3887 O O . GLY A 1 506 ? -33.469 -13.249 57.071 1.00 91.56 506 GLY A O 1
ATOM 3888 N N . LYS A 1 507 ? -31.625 -14.521 56.845 1.00 94.00 507 LYS A N 1
ATOM 3889 C CA . LYS A 1 507 ? -30.855 -13.579 56.016 1.00 94.00 507 LYS A CA 1
ATOM 3890 C C . LYS A 1 507 ? -30.333 -14.285 54.763 1.00 94.00 507 LYS A C 1
ATOM 3892 O O . LYS A 1 507 ? -29.849 -15.415 54.832 1.00 94.00 507 LYS A O 1
ATOM 3897 N N . GLY A 1 508 ? -30.444 -13.611 53.619 1.00 92.69 508 GLY A N 1
ATOM 3898 C CA . GLY A 1 508 ? -29.917 -14.072 52.332 1.00 92.69 508 GLY A CA 1
ATOM 3899 C C . GLY A 1 508 ? -28.484 -13.598 52.079 1.00 92.69 508 GLY A C 1
ATOM 3900 O O . GLY A 1 508 ? -28.094 -12.541 52.567 1.00 92.69 508 GLY A O 1
ATOM 3901 N N . ILE A 1 509 ? -27.722 -14.364 51.299 1.00 94.12 509 ILE A N 1
ATOM 3902 C CA . ILE A 1 509 ? -26.377 -14.022 50.815 1.00 94.12 509 ILE A CA 1
ATOM 3903 C C . ILE A 1 509 ? -26.114 -14.671 49.450 1.00 94.12 509 ILE A C 1
ATOM 3905 O O . ILE A 1 509 ? -26.448 -15.836 49.224 1.00 94.12 509 ILE A O 1
ATOM 3909 N N . LEU A 1 510 ? -25.493 -13.929 48.532 1.00 91.75 510 LEU A N 1
ATOM 3910 C CA . LEU A 1 510 ? -25.062 -14.444 47.232 1.00 91.75 510 LEU A CA 1
ATOM 3911 C C . LEU A 1 510 ? -23.571 -14.817 47.258 1.00 91.75 510 LEU A C 1
ATOM 3913 O O . LEU A 1 510 ? -22.711 -13.973 47.496 1.00 91.75 510 LEU A O 1
ATOM 3917 N N . VAL A 1 511 ? -23.242 -16.082 47.003 1.00 90.81 511 VAL A N 1
ATOM 3918 C CA . VAL A 1 511 ? -21.852 -16.560 46.981 1.00 90.81 511 VAL A CA 1
ATOM 3919 C C . VAL A 1 511 ? -21.372 -16.659 45.540 1.00 90.81 511 VAL A C 1
ATOM 3921 O O . VAL A 1 511 ? -21.890 -17.461 44.761 1.00 90.81 511 VAL A O 1
ATOM 3924 N N . TYR A 1 512 ? -20.346 -15.879 45.211 1.00 86.94 512 TYR A N 1
ATOM 3925 C CA . TYR A 1 512 ? -19.622 -15.964 43.946 1.00 86.94 512 TYR A CA 1
ATOM 3926 C C . TYR A 1 512 ? -18.462 -16.975 44.033 1.00 86.94 512 TYR A C 1
ATOM 3928 O O . TYR A 1 512 ? -17.853 -17.119 45.099 1.00 86.94 512 TYR A O 1
ATOM 3936 N N . PRO A 1 513 ? -18.126 -17.681 42.938 1.00 86.88 513 PRO A N 1
ATOM 3937 C CA . PRO A 1 513 ? -16.912 -18.487 42.883 1.00 86.88 513 PRO A CA 1
ATOM 3938 C C . PRO A 1 513 ? -15.668 -17.585 42.842 1.00 86.88 513 PRO A C 1
ATOM 3940 O O . PRO A 1 513 ? -15.743 -16.414 42.468 1.00 86.88 513 PRO A O 1
ATOM 3943 N N . VAL A 1 514 ? -14.505 -18.150 43.159 1.00 84.56 514 VAL A N 1
ATOM 3944 C CA . VAL A 1 514 ? -13.221 -17.593 42.707 1.00 84.56 514 VAL A CA 1
ATOM 3945 C C . VAL A 1 514 ? -12.949 -18.130 41.297 1.00 84.56 514 VAL A C 1
ATOM 3947 O O . VAL A 1 514 ? -12.942 -19.351 41.138 1.00 84.56 514 VAL A O 1
ATOM 3950 N N . PRO A 1 515 ? -12.740 -17.276 40.276 1.00 85.19 515 PRO A N 1
ATOM 3951 C CA . PRO A 1 515 ? -12.434 -17.745 38.932 1.00 85.19 515 PRO A CA 1
ATOM 3952 C C . PRO A 1 515 ? -11.050 -18.396 38.889 1.00 85.19 515 PRO A C 1
ATOM 3954 O O . PRO A 1 515 ? -10.109 -17.919 39.529 1.00 85.19 515 PRO A O 1
ATOM 3957 N N . SER A 1 516 ? -10.912 -19.465 38.106 1.00 81.69 516 SER A N 1
ATOM 3958 C CA . SER A 1 516 ? -9.626 -20.134 37.890 1.00 81.69 516 SER A CA 1
ATOM 3959 C C . SER A 1 516 ? -9.337 -20.317 36.403 1.00 81.69 516 SER A C 1
ATOM 3961 O O . SER A 1 516 ? -10.219 -20.668 35.622 1.00 81.69 516 SER A O 1
ATOM 3963 N N . LEU A 1 517 ? -8.087 -20.071 36.016 1.00 85.19 517 LEU A N 1
ATOM 3964 C CA . LEU A 1 517 ? -7.587 -20.230 34.656 1.00 85.19 517 LEU A CA 1
ATOM 3965 C C . LEU A 1 517 ? -6.169 -20.785 34.732 1.00 85.19 517 LEU A C 1
ATOM 3967 O O . LEU A 1 517 ? -5.312 -20.203 35.395 1.00 85.19 517 LEU A O 1
ATOM 3971 N N . VAL A 1 518 ? -5.918 -21.881 34.022 1.00 83.50 518 VAL A N 1
ATOM 3972 C CA . VAL A 1 518 ? -4.567 -22.393 33.777 1.00 83.50 518 VAL A CA 1
ATOM 3973 C C . VAL A 1 518 ? -4.349 -22.400 32.275 1.00 83.50 518 VAL A C 1
ATOM 3975 O O . VAL A 1 518 ? -5.066 -23.088 31.552 1.00 83.50 518 VAL A O 1
ATOM 3978 N N . PHE A 1 519 ? -3.358 -21.644 31.815 1.00 87.94 519 PHE A N 1
ATOM 3979 C CA . PHE A 1 519 ? -2.979 -21.508 30.410 1.00 87.94 519 PHE A CA 1
ATOM 3980 C C . PHE A 1 519 ? -1.490 -21.810 30.239 1.00 87.94 519 PHE A C 1
ATOM 3982 O O . PHE A 1 519 ? -0.692 -21.572 31.150 1.00 87.94 519 PHE A O 1
ATOM 3989 N N . LYS A 1 520 ? -1.114 -22.378 29.089 1.00 82.75 520 LYS A N 1
ATOM 3990 C CA . LYS A 1 520 ? 0.265 -22.811 28.813 1.00 82.75 520 LYS A CA 1
ATOM 3991 C C . LYS A 1 520 ? 0.732 -22.364 27.430 1.00 82.75 520 LYS A C 1
ATOM 3993 O O . LYS A 1 520 ? -0.055 -22.273 26.493 1.00 82.75 520 LYS A O 1
ATOM 3998 N N . TYR A 1 521 ? 2.035 -22.125 27.344 1.00 88.06 521 TYR A N 1
ATOM 3999 C CA . TYR A 1 521 ? 2.802 -21.758 26.155 1.00 88.06 521 TYR A CA 1
ATOM 4000 C C . TYR A 1 521 ? 4.206 -22.397 26.249 1.00 88.06 521 TYR A C 1
ATOM 4002 O O . TYR A 1 521 ? 4.589 -22.828 27.342 1.00 88.06 521 TYR A O 1
ATOM 4010 N N . PRO A 1 522 ? 4.973 -22.531 25.149 1.00 88.12 522 PRO A N 1
ATOM 4011 C CA . PRO A 1 522 ? 6.316 -23.109 25.206 1.00 88.12 522 PRO A CA 1
ATOM 4012 C C . PRO A 1 522 ? 7.280 -22.230 26.018 1.00 88.12 522 PRO A C 1
ATOM 4014 O O . PRO A 1 522 ? 7.113 -21.017 26.097 1.00 88.12 522 PRO A O 1
ATOM 4017 N N . ALA A 1 523 ? 8.314 -22.839 26.604 1.00 87.06 523 ALA A N 1
ATOM 4018 C CA . ALA A 1 523 ? 9.322 -22.113 27.387 1.00 87.06 523 ALA A CA 1
ATOM 4019 C C . ALA A 1 523 ? 10.204 -21.183 26.529 1.00 87.06 523 ALA A C 1
ATOM 4021 O O . ALA A 1 523 ? 10.747 -20.208 27.042 1.00 87.06 523 ALA A O 1
ATOM 4022 N N . THR A 1 524 ? 10.330 -21.471 25.231 1.00 89.69 524 THR A N 1
ATOM 4023 C CA . THR A 1 524 ? 11.043 -20.640 24.257 1.00 89.69 524 THR A CA 1
ATOM 4024 C C . THR A 1 524 ? 10.223 -20.469 22.979 1.00 89.69 524 THR A C 1
ATOM 4026 O O . THR A 1 524 ? 9.426 -21.339 22.618 1.00 89.69 524 THR A O 1
ATOM 4029 N N . ALA A 1 525 ? 10.424 -19.351 22.286 1.00 90.31 525 ALA A N 1
ATOM 4030 C CA . ALA A 1 525 ? 9.861 -19.075 20.964 1.00 90.31 525 ALA A CA 1
ATOM 4031 C C . ALA A 1 525 ? 10.747 -18.087 20.190 1.00 90.31 525 ALA A C 1
ATOM 4033 O O . ALA A 1 525 ? 11.740 -17.594 20.720 1.00 90.31 525 ALA A O 1
ATOM 4034 N N . TYR A 1 526 ? 10.374 -17.776 18.950 1.00 89.94 526 TYR A N 1
ATOM 4035 C CA . TYR A 1 526 ? 10.989 -16.714 18.154 1.00 89.94 526 TYR A CA 1
ATOM 4036 C C . TYR A 1 526 ? 10.002 -15.589 17.852 1.00 89.94 526 TYR A C 1
ATOM 4038 O O . TYR A 1 526 ? 8.790 -15.786 17.938 1.00 89.94 526 TYR A O 1
ATOM 4046 N N . THR A 1 527 ? 10.506 -14.436 17.412 1.00 89.81 527 THR A N 1
ATOM 4047 C CA . THR A 1 527 ? 9.661 -13.305 16.994 1.00 89.81 527 THR A CA 1
ATOM 4048 C C . THR A 1 527 ? 8.797 -13.562 15.748 1.00 89.81 527 THR A C 1
ATOM 4050 O O . THR A 1 527 ? 7.926 -12.755 15.440 1.00 89.81 527 THR A O 1
ATOM 4053 N N . ASP A 1 528 ? 8.973 -14.690 15.047 1.00 88.44 528 ASP A N 1
ATOM 4054 C CA . ASP A 1 528 ? 8.087 -15.189 13.978 1.00 88.44 528 ASP A CA 1
ATOM 4055 C C . ASP A 1 528 ? 7.198 -16.378 14.398 1.00 88.44 528 ASP A C 1
ATOM 4057 O O . ASP A 1 528 ? 6.487 -16.958 13.575 1.00 88.44 528 ASP A O 1
ATOM 4061 N N . SER A 1 529 ? 7.243 -16.785 15.669 1.00 88.69 529 SER A N 1
ATOM 4062 C CA . SER A 1 529 ? 6.533 -17.972 16.147 1.00 88.69 529 SER A CA 1
ATOM 4063 C C . SER A 1 529 ? 5.093 -17.657 16.541 1.00 88.69 529 SER A C 1
ATOM 4065 O O . SER A 1 529 ? 4.846 -16.981 17.538 1.00 88.69 529 SER A O 1
ATOM 4067 N N . ASN A 1 530 ? 4.145 -18.243 15.809 1.00 90.12 530 ASN A N 1
ATOM 4068 C CA . ASN A 1 530 ? 2.746 -18.334 16.225 1.00 90.12 530 ASN A CA 1
ATOM 4069 C C . ASN A 1 530 ? 2.623 -19.250 17.452 1.00 90.12 530 ASN A C 1
ATOM 4071 O O . ASN A 1 530 ? 2.709 -20.475 17.345 1.00 90.12 530 ASN A O 1
ATOM 4075 N N . ILE A 1 531 ? 2.410 -18.653 18.620 1.00 91.25 531 ILE A N 1
ATOM 4076 C CA . ILE A 1 531 ? 2.213 -19.339 19.894 1.00 91.25 531 ILE A CA 1
ATOM 4077 C C . ILE A 1 531 ? 0.714 -19.502 20.128 1.00 91.25 531 ILE A C 1
ATOM 4079 O O . ILE A 1 531 ? -0.013 -18.524 20.303 1.00 91.25 531 ILE A O 1
ATOM 4083 N N . ILE A 1 532 ? 0.255 -20.752 20.158 1.00 89.00 532 ILE A N 1
ATOM 4084 C CA . ILE A 1 532 ? -1.125 -21.090 20.511 1.00 89.00 532 ILE A CA 1
ATOM 4085 C C . ILE A 1 532 ? -1.226 -21.159 22.036 1.00 89.00 532 ILE A C 1
ATOM 4087 O O . ILE A 1 532 ? -0.556 -21.978 22.667 1.00 89.00 532 ILE A O 1
ATOM 4091 N N . ILE A 1 533 ? -2.081 -20.320 22.616 1.00 89.06 533 ILE A N 1
ATOM 4092 C CA . ILE A 1 533 ? -2.415 -20.356 24.039 1.00 89.06 533 ILE A CA 1
ATOM 4093 C C . ILE A 1 533 ? -3.598 -21.300 24.217 1.00 89.06 533 ILE A C 1
ATOM 4095 O O . ILE A 1 533 ? -4.706 -21.018 23.763 1.00 89.06 533 ILE A O 1
ATOM 4099 N N . THR A 1 534 ? -3.349 -22.433 24.872 1.00 77.44 534 THR A N 1
ATOM 4100 C CA . THR A 1 534 ? -4.388 -23.394 25.267 1.00 77.44 534 THR A CA 1
ATOM 4101 C C . THR A 1 534 ? -4.613 -23.325 26.769 1.00 77.44 534 THR A C 1
ATOM 4103 O O . THR A 1 534 ? -3.638 -23.258 27.528 1.00 77.44 534 THR A O 1
ATOM 4106 N N . GLN A 1 535 ? -5.873 -23.392 27.199 1.00 77.75 535 GLN A N 1
ATOM 4107 C CA . GLN A 1 535 ? -6.245 -23.186 28.596 1.00 77.75 535 GLN A CA 1
ATOM 4108 C C . GLN A 1 535 ? -7.404 -24.063 29.077 1.00 77.75 535 GLN A C 1
ATOM 4110 O O . GLN A 1 535 ? -8.169 -24.609 28.287 1.00 77.75 535 GLN A O 1
ATOM 4115 N N . THR A 1 536 ? -7.519 -24.164 30.400 1.00 71.94 536 THR A N 1
ATOM 4116 C CA . THR A 1 536 ? -8.651 -24.761 31.116 1.00 71.94 536 THR A CA 1
ATOM 4117 C C . THR A 1 536 ? -9.153 -23.736 32.127 1.00 71.94 536 THR A C 1
ATOM 4119 O O . THR A 1 536 ? -8.345 -23.160 32.862 1.00 71.94 536 THR A O 1
ATOM 4122 N N . ALA A 1 537 ? -10.464 -23.485 32.140 1.00 72.56 537 ALA A N 1
ATOM 4123 C CA . ALA A 1 537 ? -11.033 -22.278 32.731 1.00 72.56 537 ALA A CA 1
ATOM 4124 C C . ALA A 1 537 ? -12.370 -22.533 33.452 1.00 72.56 537 ALA A C 1
ATOM 4126 O O . ALA A 1 537 ? -13.309 -23.056 32.855 1.00 72.56 537 ALA A O 1
ATOM 4127 N N . GLU A 1 538 ? -12.496 -22.076 34.699 1.00 75.31 538 GLU A N 1
ATOM 4128 C CA . GLU A 1 538 ? -13.777 -21.900 35.393 1.00 75.31 538 GLU A CA 1
ATOM 4129 C C . GLU A 1 538 ? -14.008 -20.405 35.649 1.00 75.31 538 GLU A C 1
ATOM 4131 O O . GLU A 1 538 ? -13.712 -19.882 36.722 1.00 75.31 538 GLU A O 1
ATOM 4136 N N . MET A 1 539 ? -14.519 -19.702 34.631 1.00 78.31 539 MET A N 1
ATOM 4137 C CA . MET A 1 539 ? -14.665 -18.234 34.646 1.00 78.31 539 MET A CA 1
ATOM 4138 C C . MET A 1 539 ? -16.094 -17.747 34.909 1.00 78.31 539 MET A C 1
ATOM 4140 O O . MET A 1 539 ? -16.314 -16.550 35.020 1.00 78.31 539 MET A O 1
ATOM 4144 N N . ASP A 1 540 ? -17.084 -18.644 34.954 1.00 77.12 540 ASP A N 1
ATOM 4145 C CA . ASP A 1 540 ? -18.513 -18.332 35.169 1.00 77.12 540 ASP A CA 1
ATOM 4146 C C . ASP A 1 540 ? -19.094 -17.209 34.271 1.00 77.12 540 ASP A C 1
ATOM 4148 O O . ASP A 1 540 ? -19.956 -16.423 34.676 1.00 77.12 540 ASP A O 1
ATOM 4152 N N . GLY A 1 541 ? -18.588 -17.114 33.035 1.00 76.25 541 GLY A N 1
ATOM 4153 C CA . GLY A 1 541 ? -18.966 -16.086 32.060 1.00 76.25 541 GLY A CA 1
ATOM 4154 C C . GLY A 1 541 ? -18.313 -14.711 32.266 1.00 76.25 541 GLY A C 1
ATOM 4155 O O . GLY A 1 541 ? -18.733 -13.750 31.625 1.00 76.25 541 GLY A O 1
ATOM 4156 N N . LEU A 1 542 ? -17.314 -14.590 33.146 1.00 85.06 542 LEU A N 1
ATOM 4157 C CA . LEU A 1 542 ? -16.471 -13.395 33.257 1.00 85.06 542 LEU A CA 1
ATOM 4158 C C . LEU A 1 542 ? -15.516 -13.282 32.060 1.00 85.06 542 LEU A C 1
ATOM 4160 O O . LEU A 1 542 ? -15.115 -14.293 31.487 1.00 85.06 542 LEU A O 1
ATOM 4164 N N . ILE A 1 543 ? -15.157 -12.053 31.686 1.00 85.56 543 ILE A N 1
ATOM 4165 C CA . ILE A 1 543 ? -14.274 -11.760 30.546 1.00 85.56 543 ILE A CA 1
ATOM 4166 C C . ILE A 1 543 ? -12.821 -11.662 31.026 1.00 85.56 543 ILE A C 1
ATOM 4168 O O . ILE A 1 543 ? -12.558 -11.057 32.069 1.00 85.56 543 ILE A O 1
ATOM 4172 N N . VAL A 1 544 ? -11.891 -12.233 30.258 1.00 89.88 544 VAL A N 1
ATOM 4173 C CA . VAL A 1 544 ? -10.447 -12.088 30.476 1.00 89.88 544 VAL A CA 1
ATOM 4174 C C . VAL A 1 544 ? -9.913 -10.841 29.771 1.00 89.88 544 VAL A C 1
ATOM 4176 O O . VAL A 1 544 ? -10.065 -10.672 28.565 1.00 89.88 544 VAL A O 1
ATOM 4179 N N . GLU A 1 545 ? -9.235 -9.988 30.530 1.00 90.94 545 GLU A N 1
ATOM 4180 C CA . GLU A 1 545 ? -8.351 -8.939 30.033 1.00 90.94 545 GLU A CA 1
ATOM 4181 C C . GLU A 1 545 ? -6.916 -9.482 30.074 1.00 90.94 545 GLU A C 1
ATOM 4183 O O . GLU A 1 545 ? -6.401 -9.816 31.141 1.00 90.94 545 GLU A O 1
ATOM 4188 N N . TRP A 1 546 ? -6.268 -9.620 28.921 1.00 92.25 546 TRP A N 1
ATOM 4189 C CA . TRP A 1 546 ? -4.922 -10.187 28.846 1.00 92.25 546 TRP A CA 1
ATOM 4190 C C . TRP A 1 546 ? -3.849 -9.102 28.956 1.00 92.25 546 TRP A C 1
ATOM 4192 O O . TRP A 1 546 ? -3.887 -8.093 28.255 1.00 92.25 546 TRP A O 1
ATOM 4202 N N . LEU A 1 547 ? -2.885 -9.325 29.848 1.00 92.38 547 LEU A N 1
ATOM 4203 C CA . LEU A 1 547 ? -1.751 -8.443 30.109 1.00 92.38 547 LEU A CA 1
ATOM 4204 C C . LEU A 1 547 ? -0.436 -9.159 29.785 1.00 92.38 547 LEU A C 1
ATOM 4206 O O . LEU A 1 547 ? -0.334 -10.382 29.913 1.00 92.38 547 LEU A O 1
ATOM 4210 N N . VAL A 1 548 ? 0.583 -8.381 29.424 1.00 94.44 548 VAL A N 1
ATOM 4211 C CA . VAL A 1 548 ? 1.948 -8.849 29.162 1.00 94.44 548 VAL A CA 1
ATOM 4212 C C . VAL A 1 548 ? 2.951 -8.010 29.956 1.00 94.44 548 VAL A C 1
ATOM 4214 O O . VAL A 1 548 ? 2.822 -6.791 30.067 1.00 94.44 548 VAL A O 1
ATOM 4217 N N . GLU A 1 549 ? 3.964 -8.662 30.521 1.00 93.62 549 GLU A N 1
ATOM 4218 C CA . GLU A 1 549 ? 5.072 -7.997 31.204 1.00 93.62 549 GLU A CA 1
ATOM 4219 C C . GLU A 1 549 ? 6.431 -8.610 30.851 1.00 93.62 549 GLU A C 1
ATOM 4221 O O . GLU A 1 549 ? 6.549 -9.792 30.531 1.00 93.62 549 GLU A O 1
ATOM 4226 N N . SER A 1 550 ? 7.474 -7.789 30.935 1.00 91.81 550 SER A N 1
ATOM 4227 C CA . SER A 1 550 ? 8.878 -8.204 30.842 1.00 91.81 550 SER A CA 1
ATOM 4228 C C . SER A 1 550 ? 9.473 -8.459 32.230 1.00 91.81 550 SER A C 1
ATOM 4230 O O . SER A 1 550 ? 8.828 -8.254 33.259 1.00 91.81 550 SER A O 1
ATOM 4232 N N . THR A 1 551 ? 10.751 -8.831 32.289 1.00 87.19 551 THR A N 1
ATOM 4233 C CA . THR A 1 551 ? 11.563 -8.776 33.521 1.00 87.19 551 THR A CA 1
ATOM 4234 C C . THR A 1 551 ? 11.757 -7.358 34.078 1.00 87.19 551 THR A C 1
ATOM 4236 O O . THR A 1 551 ? 12.168 -7.218 35.227 1.00 87.19 551 THR A O 1
ATOM 4239 N N . SER A 1 552 ? 11.449 -6.314 33.296 1.00 86.44 552 SER A N 1
ATOM 4240 C CA . SER A 1 552 ? 11.514 -4.901 33.705 1.00 86.44 552 SER A CA 1
ATOM 4241 C C . SER A 1 552 ? 10.155 -4.316 34.127 1.00 86.44 552 SER A C 1
ATOM 4243 O O . SER A 1 552 ? 10.107 -3.172 34.575 1.00 86.44 552 SER A O 1
ATOM 4245 N N . GLY A 1 553 ? 9.062 -5.082 34.008 1.00 88.88 553 GLY A N 1
ATOM 4246 C CA . GLY A 1 553 ? 7.701 -4.675 34.381 1.00 88.88 553 GLY A CA 1
ATOM 4247 C C . GLY A 1 553 ? 6.674 -4.730 33.234 1.00 88.88 553 GLY A C 1
ATOM 4248 O O . GLY A 1 553 ? 6.997 -5.231 32.148 1.00 88.88 553 GLY A O 1
ATOM 4249 N N . PRO A 1 554 ? 5.435 -4.247 33.481 1.00 91.25 554 PRO A N 1
ATOM 4250 C CA . PRO A 1 554 ? 4.316 -4.283 32.532 1.00 91.25 554 PRO A CA 1
ATOM 4251 C C . PRO A 1 554 ? 4.585 -3.550 31.218 1.00 91.25 554 PRO A C 1
ATOM 4253 O O . PRO A 1 554 ? 5.308 -2.554 31.194 1.00 91.25 554 PRO A O 1
ATOM 4256 N N . LEU A 1 555 ? 3.961 -4.028 30.141 1.00 92.94 555 LEU A N 1
ATOM 4257 C CA . LEU A 1 555 ? 4.092 -3.508 28.778 1.00 92.94 555 LEU A CA 1
ATOM 4258 C C . LEU A 1 555 ? 2.707 -3.262 28.153 1.00 92.94 555 LEU A C 1
ATOM 4260 O O . LEU A 1 555 ? 1.714 -3.833 28.608 1.00 92.94 555 LEU A O 1
ATOM 4264 N N . ASP A 1 556 ? 2.632 -2.452 27.090 1.00 91.88 556 ASP A N 1
ATOM 4265 C CA . ASP A 1 556 ? 1.420 -2.403 26.260 1.00 91.88 556 ASP A CA 1
ATOM 4266 C C . ASP A 1 556 ? 1.315 -3.678 25.413 1.00 91.88 556 ASP A C 1
ATOM 4268 O O . ASP A 1 556 ? 2.304 -4.147 24.842 1.00 91.88 556 ASP A O 1
ATOM 4272 N N . TRP A 1 557 ? 0.106 -4.230 25.313 1.00 93.44 557 TRP A N 1
ATOM 4273 C CA . TRP A 1 557 ? -0.159 -5.418 24.506 1.00 93.44 557 TRP A CA 1
ATOM 4274 C C . TRP A 1 557 ? 0.203 -5.201 23.033 1.00 93.44 557 TRP A C 1
ATOM 4276 O O . TRP A 1 557 ? 0.847 -6.044 22.421 1.00 93.44 557 TRP A O 1
ATOM 4286 N N . ASN A 1 558 ? -0.170 -4.062 22.456 1.00 91.50 558 ASN A N 1
ATOM 4287 C CA . ASN A 1 558 ? -0.125 -3.836 21.012 1.00 91.50 558 ASN A CA 1
ATOM 4288 C C . ASN A 1 558 ? 1.289 -3.525 20.498 1.00 91.50 558 ASN A C 1
ATOM 4290 O O . ASN A 1 558 ? 1.584 -3.787 19.329 1.00 91.50 558 ASN A O 1
ATOM 4294 N N . ASP A 1 559 ? 2.170 -3.020 21.363 1.00 90.88 559 ASP A N 1
ATOM 4295 C CA . ASP A 1 559 ? 3.577 -2.750 21.035 1.00 90.88 559 ASP A CA 1
ATOM 4296 C C . ASP A 1 559 ? 4.432 -4.035 21.025 1.00 90.88 559 ASP A C 1
ATOM 4298 O O . ASP A 1 559 ? 5.429 -4.119 20.301 1.00 90.88 559 ASP A O 1
ATOM 4302 N N . TYR A 1 560 ? 4.033 -5.054 21.798 1.00 93.50 560 TYR A N 1
ATOM 4303 C CA . TYR A 1 560 ? 4.829 -6.268 22.037 1.00 93.50 560 TYR A CA 1
ATOM 4304 C C . TYR A 1 560 ? 4.204 -7.570 21.529 1.00 93.50 560 TYR A C 1
ATOM 4306 O O . TYR A 1 560 ? 4.943 -8.515 21.263 1.00 93.50 560 TYR A O 1
ATOM 4314 N N . ILE A 1 561 ? 2.885 -7.626 21.348 1.00 93.69 561 ILE A N 1
ATOM 4315 C CA . ILE A 1 561 ? 2.142 -8.793 20.859 1.00 93.69 561 ILE A CA 1
ATOM 4316 C C . ILE A 1 561 ? 1.461 -8.458 19.531 1.00 93.69 561 ILE A C 1
ATOM 4318 O O . ILE A 1 561 ? 0.860 -7.393 19.382 1.00 93.69 561 ILE A O 1
ATOM 4322 N N . ASP A 1 562 ? 1.534 -9.364 18.558 1.00 92.81 562 ASP A N 1
ATOM 4323 C CA . ASP A 1 562 ? 0.542 -9.473 17.485 1.00 92.81 562 ASP A CA 1
ATOM 4324 C C . ASP A 1 562 ? -0.460 -10.594 17.794 1.00 92.81 562 ASP A C 1
ATOM 4326 O O . ASP A 1 562 ? -0.124 -11.579 18.455 1.00 92.81 562 ASP A O 1
ATOM 4330 N N . GLY A 1 563 ? -1.690 -10.441 17.311 1.00 90.25 563 GLY A N 1
ATOM 4331 C CA . GLY A 1 563 ? -2.822 -11.293 17.666 1.00 90.25 563 GLY A CA 1
ATOM 4332 C C . GLY A 1 563 ? -3.529 -10.906 18.973 1.00 90.25 563 GLY A C 1
ATOM 4333 O O . GLY A 1 563 ? -3.173 -9.959 19.682 1.00 90.25 563 GLY A O 1
ATOM 4334 N N . THR A 1 564 ? -4.588 -11.653 19.276 1.00 87.12 564 THR A N 1
ATOM 4335 C CA . THR A 1 564 ? -5.518 -11.403 20.388 1.00 87.12 564 THR A CA 1
ATOM 4336 C C . THR A 1 564 ? -5.814 -12.696 21.132 1.00 87.12 564 THR A C 1
ATOM 4338 O O . THR A 1 564 ? -5.950 -13.746 20.502 1.00 87.12 564 THR A O 1
ATOM 4341 N N . LEU A 1 565 ? -5.990 -12.600 22.450 1.00 91.06 565 LEU A N 1
ATOM 4342 C CA . LEU A 1 565 ? -6.490 -13.689 23.288 1.00 91.06 565 LEU A CA 1
ATOM 4343 C C . LEU A 1 565 ? -7.867 -13.341 23.865 1.00 91.06 565 LEU A C 1
ATOM 4345 O O . LEU A 1 565 ? -8.150 -12.174 24.141 1.00 91.06 565 LEU A O 1
ATOM 4349 N N . ASP A 1 566 ? -8.695 -14.359 24.076 1.00 87.56 566 ASP A N 1
ATOM 4350 C CA . ASP A 1 566 ? -10.036 -14.261 24.652 1.00 87.56 566 ASP A CA 1
ATOM 4351 C C . ASP A 1 566 ? -10.227 -15.230 25.843 1.00 87.56 566 ASP A C 1
ATOM 4353 O O . ASP A 1 566 ? -9.270 -15.599 26.532 1.00 87.56 566 ASP A O 1
ATOM 4357 N N . ASN A 1 567 ? -11.476 -15.596 26.136 1.00 84.56 567 ASN A N 1
ATOM 4358 C CA . ASN A 1 567 ? -11.841 -16.497 27.228 1.00 84.56 567 ASN A CA 1
ATOM 4359 C C . ASN A 1 567 ? -11.464 -17.970 26.993 1.00 84.56 567 ASN A C 1
ATOM 4361 O O . ASN A 1 567 ? -11.285 -18.697 27.972 1.00 84.56 567 ASN A O 1
ATOM 4365 N N . ASP A 1 568 ? -11.329 -18.405 25.740 1.00 82.94 568 ASP A N 1
ATOM 4366 C CA . ASP A 1 568 ? -11.002 -19.782 25.351 1.00 82.94 568 ASP A CA 1
ATOM 4367 C C . ASP A 1 568 ? -9.540 -19.920 24.882 1.00 82.94 568 ASP A C 1
ATOM 4369 O O . ASP A 1 568 ? -8.976 -21.015 24.920 1.00 82.94 568 ASP A O 1
ATOM 4373 N N . GLY A 1 569 ? -8.890 -18.807 24.524 1.00 86.00 569 GLY A N 1
ATOM 4374 C CA . GLY A 1 569 ? -7.442 -18.708 24.343 1.00 86.00 569 GLY A CA 1
ATOM 4375 C C . GLY A 1 569 ? -7.095 -17.879 23.119 1.00 86.00 569 GLY A C 1
ATOM 4376 O O . GLY A 1 569 ? -7.570 -16.757 22.972 1.00 86.00 569 GLY A O 1
ATOM 4377 N N . GLY A 1 570 ? -6.248 -18.412 22.239 1.00 90.31 570 GLY A N 1
ATOM 4378 C CA . GLY A 1 570 ? -5.981 -17.791 20.942 1.00 90.31 570 GLY A CA 1
ATOM 4379 C C . GLY A 1 570 ? -4.603 -18.114 20.382 1.00 90.31 570 GLY A C 1
ATOM 4380 O O . GLY A 1 570 ? -3.940 -19.063 20.798 1.00 90.31 570 GLY A O 1
ATOM 4381 N N . THR A 1 571 ? -4.173 -17.323 19.401 1.00 93.06 571 THR A N 1
ATOM 4382 C CA . THR A 1 571 ? -2.821 -17.382 18.828 1.00 93.06 571 THR A CA 1
ATOM 4383 C C . THR A 1 571 ? -2.212 -15.990 18.864 1.00 93.06 571 THR A C 1
ATOM 4385 O O . THR A 1 571 ? -2.862 -15.023 18.467 1.00 93.06 571 THR A O 1
ATOM 4388 N N . ILE A 1 572 ? -0.977 -15.906 19.352 1.00 94.56 572 ILE A N 1
ATOM 4389 C CA . ILE A 1 572 ? -0.211 -14.666 19.484 1.00 94.56 572 ILE A CA 1
ATOM 4390 C C . ILE A 1 572 ? 1.211 -14.837 18.955 1.00 94.56 572 ILE A C 1
ATOM 4392 O O . ILE A 1 572 ? 1.721 -15.952 18.856 1.00 94.56 572 ILE A O 1
ATOM 4396 N N . GLN A 1 573 ? 1.870 -13.721 18.672 1.00 94.94 573 GLN A N 1
ATOM 4397 C CA . GLN A 1 573 ? 3.262 -13.658 18.239 1.00 94.94 573 GLN A CA 1
ATOM 4398 C C . GLN A 1 573 ? 3.952 -12.500 18.970 1.00 94.94 573 GLN A C 1
ATOM 4400 O O . GLN A 1 573 ? 3.421 -11.391 19.006 1.00 94.94 573 GLN A O 1
ATOM 4405 N N . PHE A 1 574 ? 5.123 -12.727 19.567 1.00 94.00 574 PHE A N 1
ATOM 4406 C CA . PHE A 1 574 ? 5.880 -11.653 20.222 1.00 94.00 574 PHE A CA 1
ATOM 4407 C C . PHE A 1 574 ? 6.685 -10.863 19.182 1.00 94.00 574 PHE A C 1
ATOM 4409 O O . PHE A 1 574 ? 7.431 -11.437 18.396 1.00 94.00 574 PHE A O 1
ATOM 4416 N N . LYS A 1 575 ? 6.550 -9.536 19.184 1.00 89.81 575 LYS A N 1
ATOM 4417 C CA . LYS A 1 575 ? 7.147 -8.626 18.188 1.00 89.81 575 LYS A CA 1
ATOM 4418 C C . LYS A 1 575 ? 8.638 -8.346 18.409 1.00 89.81 575 LYS A C 1
ATOM 4420 O O . LYS A 1 575 ? 9.296 -7.833 17.509 1.00 89.81 575 LYS A O 1
ATOM 4425 N N . GLN A 1 576 ? 9.158 -8.624 19.603 1.00 89.00 576 GLN A N 1
ATOM 4426 C CA . GLN A 1 576 ? 10.504 -8.252 20.053 1.00 89.00 576 GLN A CA 1
ATOM 4427 C C . GLN A 1 576 ? 11.136 -9.404 20.851 1.00 89.00 576 GLN A C 1
ATOM 4429 O O . GLN A 1 576 ? 10.423 -10.276 21.352 1.00 89.00 576 GLN A O 1
ATOM 4434 N N . GLU A 1 577 ? 12.468 -9.422 20.959 1.00 89.44 577 GLU A N 1
ATOM 4435 C CA . GLU A 1 577 ? 13.172 -10.378 21.823 1.00 89.44 577 GLU A CA 1
ATOM 4436 C C . GLU A 1 577 ? 13.023 -10.022 23.312 1.00 89.44 577 GLU A C 1
ATOM 4438 O O . GLU A 1 577 ? 12.933 -8.849 23.681 1.00 89.44 577 GLU A O 1
ATOM 4443 N N . GLY A 1 578 ? 13.025 -11.034 24.183 1.00 89.62 578 GLY A N 1
ATOM 4444 C CA . GLY A 1 578 ? 12.982 -10.834 25.630 1.00 89.62 578 GLY A CA 1
ATOM 4445 C C . GLY A 1 578 ? 12.304 -11.956 26.417 1.00 89.62 578 GLY A C 1
ATOM 4446 O O . GLY A 1 578 ? 11.712 -12.879 25.862 1.00 89.62 578 GLY A O 1
ATOM 4447 N N . THR A 1 579 ? 12.387 -11.852 27.744 1.00 92.81 579 THR A N 1
ATOM 4448 C CA . THR A 1 579 ? 11.771 -12.792 28.693 1.00 92.81 579 THR A CA 1
ATOM 4449 C C . THR A 1 579 ? 10.431 -12.243 29.187 1.00 92.81 579 THR A C 1
ATOM 4451 O O . THR A 1 579 ? 10.392 -11.331 30.024 1.00 92.81 579 THR A O 1
ATOM 4454 N N . TYR A 1 580 ? 9.327 -12.812 28.704 1.00 94.06 580 TYR A N 1
ATOM 4455 C CA . TYR A 1 580 ? 7.971 -12.312 28.947 1.00 94.06 580 TYR A CA 1
ATOM 4456 C C . TYR A 1 580 ? 7.152 -13.205 29.886 1.00 94.06 580 TYR A C 1
ATOM 4458 O O . TYR A 1 580 ? 7.359 -14.417 29.967 1.00 94.06 580 TYR A O 1
ATOM 4466 N N . GLN A 1 581 ? 6.179 -12.612 30.574 1.00 93.50 581 GLN A N 1
ATOM 4467 C CA . GLN A 1 581 ? 5.107 -13.326 31.265 1.00 93.50 581 GLN A CA 1
ATOM 4468 C C . GLN A 1 581 ? 3.749 -12.772 30.825 1.00 93.50 581 GLN A C 1
ATOM 4470 O O . GLN A 1 581 ? 3.605 -11.564 30.635 1.00 93.50 581 GLN A O 1
ATOM 4475 N N . LEU A 1 582 ? 2.764 -13.657 30.660 1.00 93.31 582 LEU A N 1
ATOM 4476 C CA . LEU A 1 582 ? 1.373 -13.273 30.423 1.00 93.31 582 LEU A CA 1
ATOM 4477 C C . LEU A 1 582 ? 0.558 -13.437 31.707 1.00 93.31 582 LEU A C 1
ATOM 4479 O O . LEU A 1 582 ? 0.744 -14.403 32.456 1.00 93.31 582 LEU A O 1
ATOM 4483 N N . THR A 1 583 ? -0.381 -12.519 31.907 1.00 91.94 583 THR A N 1
ATOM 4484 C CA . THR A 1 583 ? -1.290 -12.491 33.054 1.00 91.94 583 THR A CA 1
ATOM 4485 C C . THR A 1 583 ? -2.715 -12.292 32.567 1.00 91.94 583 THR A C 1
ATOM 4487 O O . THR A 1 583 ? -3.037 -11.275 31.955 1.00 91.94 583 THR A O 1
ATOM 4490 N N . ALA A 1 584 ? -3.588 -13.243 32.881 1.00 90.88 584 ALA A N 1
ATOM 4491 C CA . ALA A 1 584 ? -5.022 -13.102 32.698 1.00 90.88 584 ALA A CA 1
ATOM 4492 C C . ALA A 1 584 ? -5.605 -12.314 33.880 1.00 90.88 584 ALA A C 1
ATOM 4494 O O . ALA A 1 584 ? -5.651 -12.795 35.015 1.00 90.88 584 ALA A O 1
ATOM 4495 N N . LYS A 1 585 ? -6.042 -11.082 33.620 1.00 91.62 585 LYS A N 1
ATOM 4496 C CA . LYS A 1 585 ? -6.759 -10.233 34.570 1.00 91.62 585 LYS A CA 1
ATOM 4497 C C . LYS A 1 585 ? -8.258 -10.459 34.392 1.00 91.62 585 LYS A C 1
ATOM 4499 O O . LYS A 1 585 ? -8.796 -10.307 33.302 1.00 91.62 585 LYS A O 1
ATOM 4504 N N . VAL A 1 586 ? -8.949 -10.801 35.473 1.00 90.38 586 VAL A N 1
ATOM 4505 C CA . VAL A 1 586 ? -10.403 -11.021 35.479 1.00 90.38 586 VAL A CA 1
ATOM 4506 C C . VAL A 1 586 ? -11.021 -10.081 36.497 1.00 90.38 586 VAL A C 1
ATOM 4508 O O . VAL A 1 586 ? -10.541 -10.007 37.626 1.00 90.38 586 VAL A O 1
ATOM 4511 N N . THR A 1 587 ? -12.088 -9.375 36.126 1.00 87.81 587 THR A N 1
ATOM 4512 C CA . THR A 1 587 ? -12.881 -8.577 37.074 1.00 87.81 587 THR A CA 1
ATOM 4513 C C . THR A 1 587 ? -14.275 -9.173 37.170 1.00 87.81 587 THR A C 1
ATOM 4515 O O . THR A 1 587 ? -14.938 -9.356 36.149 1.00 87.81 587 THR A O 1
ATOM 4518 N N . ASP A 1 588 ? -14.716 -9.504 38.381 1.00 85.50 588 ASP A N 1
ATOM 4519 C CA . ASP A 1 588 ? -16.035 -10.097 38.588 1.00 85.50 588 ASP A CA 1
ATOM 4520 C C . ASP A 1 588 ? -17.168 -9.068 38.733 1.00 85.50 588 ASP A C 1
ATOM 4522 O O . ASP A 1 588 ? -16.966 -7.852 38.726 1.00 85.50 588 ASP A O 1
ATOM 4526 N N . LYS A 1 589 ? -18.396 -9.574 38.897 1.00 81.00 589 LYS A N 1
ATOM 4527 C CA . LYS A 1 589 ? -19.618 -8.767 39.069 1.00 81.00 589 LYS A CA 1
ATOM 4528 C C . LYS A 1 589 ? -19.641 -7.936 40.364 1.00 81.00 589 LYS A C 1
ATOM 4530 O O . LYS A 1 589 ? -20.500 -7.071 40.496 1.00 81.00 589 LYS A O 1
ATOM 4535 N N . THR A 1 590 ? -18.721 -8.179 41.298 1.00 83.25 590 THR A N 1
ATOM 4536 C CA . THR A 1 590 ? -18.523 -7.398 42.533 1.00 83.25 590 THR A CA 1
ATOM 4537 C C . THR A 1 590 ? -17.431 -6.330 42.387 1.00 83.25 590 THR A C 1
ATOM 4539 O O . THR A 1 590 ? -17.210 -5.545 43.306 1.00 83.25 590 THR A O 1
ATOM 4542 N N . GLY A 1 591 ? -16.744 -6.283 41.238 1.00 82.56 591 GLY A N 1
ATOM 4543 C CA . GLY A 1 591 ? -15.584 -5.422 41.006 1.00 82.56 591 GLY A CA 1
ATOM 4544 C C . GLY A 1 591 ? -14.280 -5.973 41.592 1.00 82.56 591 GLY A C 1
ATOM 4545 O O . GLY A 1 591 ? -13.278 -5.257 41.624 1.00 82.56 591 GLY A O 1
ATOM 4546 N N . ARG A 1 592 ? -14.256 -7.228 42.062 1.00 86.81 592 ARG A N 1
ATOM 4547 C CA . ARG A 1 592 ? -13.030 -7.860 42.558 1.00 86.81 592 ARG A CA 1
ATOM 4548 C C . ARG A 1 592 ? -12.168 -8.287 41.373 1.00 86.81 592 ARG A C 1
ATOM 4550 O O . ARG A 1 592 ? -12.621 -9.011 40.488 1.00 86.81 592 ARG A O 1
ATOM 4557 N N . VAL A 1 593 ? -10.915 -7.838 41.385 1.00 87.88 593 VAL A N 1
ATOM 4558 C CA . VAL A 1 593 ? -9.909 -8.186 40.377 1.00 87.88 593 VAL A CA 1
ATOM 4559 C C . VAL A 1 593 ? -9.123 -9.414 40.832 1.00 87.88 593 VAL A C 1
ATOM 4561 O O . VAL A 1 593 ? -8.654 -9.475 41.970 1.00 87.88 593 VAL A O 1
ATOM 4564 N N . PHE A 1 594 ? -8.945 -10.362 39.920 1.00 89.06 594 PHE A N 1
ATOM 4565 C CA . PHE A 1 594 ? -8.077 -11.526 40.045 1.00 89.06 594 PHE A CA 1
ATOM 4566 C C . PHE A 1 594 ? -6.984 -11.433 38.977 1.00 89.06 594 PHE A C 1
ATOM 4568 O O . PHE A 1 594 ? -7.268 -11.078 37.834 1.00 89.06 594 PHE A O 1
ATOM 4575 N N . LEU A 1 595 ? -5.740 -11.738 39.351 1.00 89.88 595 LEU A N 1
ATOM 4576 C CA . LEU A 1 595 ? -4.596 -11.799 38.440 1.00 89.88 595 LEU A CA 1
ATOM 4577 C C . LEU A 1 595 ? -4.095 -13.241 38.411 1.00 89.88 595 LEU A C 1
ATOM 4579 O O . LEU A 1 595 ? -3.658 -13.772 39.432 1.00 89.88 595 LEU A O 1
ATOM 4583 N N . LEU A 1 596 ? -4.225 -13.877 37.252 1.00 89.44 596 LEU A N 1
ATOM 4584 C CA . LEU A 1 596 ? -3.919 -15.282 37.028 1.00 89.44 596 LEU A CA 1
ATOM 4585 C C . LEU A 1 596 ? -2.705 -15.340 36.095 1.00 89.44 596 LEU A C 1
ATOM 4587 O O . LEU A 1 596 ? -2.818 -15.135 34.888 1.00 89.44 596 LEU A O 1
ATOM 4591 N N . ASN A 1 597 ? -1.527 -15.540 36.681 1.00 88.00 597 ASN A N 1
ATOM 4592 C CA . ASN A 1 597 ? -0.259 -15.588 35.954 1.00 88.00 597 ASN A CA 1
ATOM 4593 C C . ASN A 1 597 ? -0.011 -16.999 35.399 1.00 88.00 597 ASN A C 1
ATOM 4595 O O . ASN A 1 597 ? -0.415 -17.993 36.003 1.00 88.00 597 ASN A O 1
ATOM 4599 N N . SER A 1 598 ? 0.732 -17.093 34.298 1.00 84.75 598 SER A N 1
ATOM 4600 C CA . SER A 1 598 ? 1.279 -18.364 33.809 1.00 84.75 598 SER A CA 1
ATOM 4601 C C . SER A 1 598 ? 2.264 -19.012 34.793 1.00 84.75 598 SER A C 1
ATOM 4603 O O . SER A 1 598 ? 2.928 -18.334 35.580 1.00 84.75 598 SER A O 1
ATOM 4605 N N . GLU A 1 599 ? 2.422 -20.337 34.685 1.00 81.44 599 GLU A N 1
ATOM 4606 C CA . GLU A 1 599 ? 3.382 -21.128 35.477 1.00 81.44 599 GLU A CA 1
ATOM 4607 C C . GLU A 1 599 ? 4.853 -20.726 35.251 1.00 81.44 599 GLU A C 1
ATOM 4609 O O . GLU A 1 599 ? 5.682 -20.892 36.146 1.00 81.44 599 GLU A O 1
ATOM 4614 N N . SER A 1 600 ? 5.196 -20.217 34.062 1.00 84.06 600 SER A N 1
ATOM 4615 C CA . SER A 1 600 ? 6.566 -19.872 33.672 1.00 84.06 600 SER A CA 1
ATOM 4616 C C . SER A 1 600 ? 6.622 -18.674 32.726 1.00 84.06 600 SER A C 1
ATOM 4618 O O . SER A 1 600 ? 5.655 -18.343 32.039 1.00 84.06 600 SER A O 1
ATOM 4620 N N . ARG A 1 601 ? 7.792 -18.037 32.639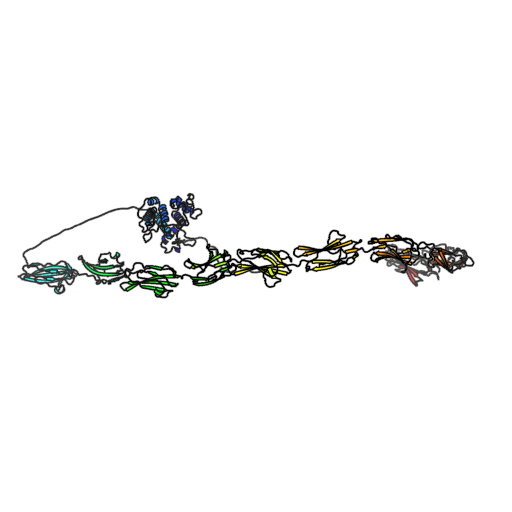 1.00 91.69 601 ARG A N 1
ATOM 4621 C CA . ARG A 1 601 ? 8.090 -17.074 31.568 1.00 91.69 601 ARG A CA 1
ATOM 4622 C C . ARG A 1 601 ? 8.392 -17.792 30.253 1.00 91.69 601 ARG A C 1
ATOM 4624 O O . ARG A 1 601 ? 8.610 -19.004 30.250 1.00 91.69 601 ARG A O 1
ATOM 4631 N N . ILE A 1 602 ? 8.357 -17.037 29.161 1.00 92.94 602 ILE A N 1
ATOM 4632 C CA . ILE A 1 602 ? 8.803 -17.457 27.832 1.00 92.94 602 ILE A CA 1
ATOM 4633 C C . ILE A 1 602 ? 9.991 -16.596 27.412 1.00 92.94 602 ILE A C 1
ATOM 4635 O O . ILE A 1 602 ? 9.914 -15.369 27.482 1.00 92.94 602 ILE A O 1
ATOM 4639 N N . ASP A 1 603 ? 11.073 -17.239 26.982 1.00 91.00 603 ASP A N 1
ATOM 4640 C CA . ASP A 1 603 ? 12.210 -16.564 26.359 1.00 91.00 603 ASP A CA 1
ATOM 4641 C C . ASP A 1 603 ? 11.988 -16.500 24.843 1.00 91.00 603 ASP A C 1
ATOM 4643 O O . ASP A 1 603 ? 11.988 -17.518 24.143 1.00 91.00 603 ASP A O 1
ATOM 4647 N N . VAL A 1 604 ? 11.753 -15.290 24.340 1.00 91.44 604 VAL A N 1
ATOM 4648 C CA . VAL A 1 604 ? 11.563 -15.008 22.917 1.00 91.44 604 VAL A CA 1
ATOM 4649 C C . VAL A 1 604 ? 12.892 -14.568 22.326 1.00 91.44 604 VAL A C 1
ATOM 4651 O O . VAL A 1 604 ? 13.456 -13.549 22.725 1.00 91.44 604 VAL A O 1
ATOM 4654 N N . TYR A 1 605 ? 13.369 -15.329 21.350 1.00 85.69 605 TYR A N 1
ATOM 4655 C CA . TYR A 1 605 ? 14.592 -15.056 20.607 1.00 85.69 605 TYR A CA 1
ATOM 4656 C C . TYR A 1 605 ? 14.274 -14.278 19.323 1.00 85.69 605 TYR A C 1
ATOM 4658 O O . TYR A 1 605 ? 13.219 -14.485 18.714 1.00 85.69 605 TYR A O 1
ATOM 4666 N N . PRO A 1 606 ? 15.165 -13.391 18.863 1.00 84.94 606 PRO A N 1
ATOM 4667 C CA . PRO A 1 606 ? 14.964 -12.714 17.597 1.00 84.94 606 PRO A CA 1
ATOM 4668 C C . PRO A 1 606 ? 15.124 -13.709 16.443 1.00 84.94 606 PRO A C 1
ATOM 4670 O O . PRO A 1 606 ? 15.958 -14.615 16.486 1.00 84.94 606 PRO A O 1
ATOM 4673 N N . VAL A 1 607 ? 14.366 -13.507 15.369 1.00 83.50 607 VAL A N 1
ATOM 4674 C CA . VAL A 1 607 ? 14.789 -13.995 14.053 1.00 83.50 607 VAL A CA 1
ATOM 4675 C C . VAL A 1 607 ? 16.015 -13.187 13.625 1.00 83.50 607 VAL A C 1
ATOM 4677 O O . VAL A 1 607 ? 15.964 -11.957 13.592 1.00 83.50 607 VAL A O 1
ATOM 4680 N N . SER A 1 608 ? 17.116 -13.866 13.306 1.00 82.38 608 SER A N 1
ATOM 4681 C CA . SER A 1 608 ? 18.271 -13.227 12.675 1.00 82.38 608 SER A CA 1
ATOM 4682 C C . SER A 1 608 ? 17.966 -12.962 11.201 1.00 82.38 608 SER A C 1
ATOM 4684 O O . SER A 1 608 ? 17.719 -13.908 10.450 1.00 82.38 608 SER A O 1
ATOM 4686 N N . ASP A 1 609 ? 18.011 -11.697 10.778 1.00 81.81 609 ASP A N 1
ATOM 4687 C CA . ASP A 1 609 ? 18.045 -11.369 9.350 1.00 81.81 609 ASP A CA 1
ATOM 4688 C C . ASP A 1 609 ? 19.484 -11.499 8.838 1.00 81.81 609 ASP A C 1
ATOM 4690 O O . ASP A 1 609 ? 20.441 -11.153 9.532 1.00 81.81 609 ASP A O 1
ATOM 4694 N N . ILE A 1 610 ? 19.644 -12.015 7.623 1.00 88.00 610 ILE A N 1
ATOM 4695 C CA . ILE A 1 610 ? 20.943 -12.223 6.986 1.00 88.00 610 ILE A CA 1
ATOM 4696 C C . ILE A 1 610 ? 20.851 -11.718 5.549 1.00 88.00 610 ILE A C 1
ATOM 4698 O O . ILE A 1 610 ? 20.182 -12.301 4.694 1.00 88.00 610 ILE A O 1
ATOM 4702 N N . ASN A 1 611 ? 21.629 -10.690 5.238 1.00 88.69 611 ASN A N 1
ATOM 4703 C CA . ASN A 1 611 ? 21.893 -10.243 3.884 1.00 88.69 611 ASN A CA 1
ATOM 4704 C C . ASN A 1 611 ? 23.380 -10.419 3.549 1.00 88.69 611 ASN A C 1
ATOM 4706 O O . ASN A 1 611 ? 24.244 -9.681 4.029 1.00 88.69 611 ASN A O 1
ATOM 4710 N N . ILE A 1 612 ? 23.673 -11.366 2.658 1.00 92.31 612 ILE A N 1
ATOM 4711 C CA . ILE A 1 612 ? 24.980 -11.457 2.002 1.00 92.31 612 ILE A CA 1
ATOM 4712 C C . ILE A 1 612 ? 25.043 -10.393 0.901 1.00 92.31 612 ILE A C 1
ATOM 4714 O O . ILE A 1 612 ? 24.164 -10.320 0.043 1.00 92.31 612 ILE A O 1
ATOM 4718 N N . THR A 1 613 ? 26.114 -9.610 0.875 1.00 88.25 613 THR A N 1
ATOM 4719 C CA . THR A 1 613 ? 26.436 -8.699 -0.225 1.00 88.25 613 THR A CA 1
ATOM 4720 C C . THR A 1 613 ? 27.658 -9.219 -0.973 1.00 88.25 613 THR A C 1
ATOM 4722 O O . THR A 1 613 ? 28.779 -9.122 -0.478 1.00 88.25 613 THR A O 1
ATOM 4725 N N . LEU A 1 614 ? 27.437 -9.735 -2.181 1.00 90.81 614 LEU A N 1
ATOM 4726 C CA . LEU A 1 614 ? 28.468 -10.006 -3.186 1.00 90.81 614 LEU A CA 1
ATOM 4727 C C . LEU A 1 614 ? 27.962 -9.531 -4.566 1.00 90.81 614 LEU A C 1
ATOM 4729 O O . LEU A 1 614 ? 26.744 -9.449 -4.759 1.00 90.81 614 LEU A O 1
ATOM 4733 N N . PRO A 1 615 ? 28.842 -9.182 -5.523 1.00 86.56 615 PRO A N 1
ATOM 4734 C CA . PRO A 1 615 ? 28.424 -8.811 -6.872 1.00 86.56 615 PRO A CA 1
ATOM 4735 C C . PRO A 1 615 ? 27.689 -9.965 -7.566 1.00 86.56 615 PRO A C 1
ATOM 4737 O O . PRO A 1 615 ? 28.097 -11.117 -7.474 1.00 86.56 615 PRO A O 1
ATOM 4740 N N . ALA A 1 616 ? 26.636 -9.654 -8.324 1.00 84.50 616 ALA A N 1
ATOM 4741 C CA . ALA A 1 616 ? 25.864 -10.660 -9.064 1.00 84.50 616 ALA A CA 1
ATOM 4742 C C . ALA A 1 616 ? 26.638 -11.296 -10.241 1.00 84.50 616 ALA A C 1
ATOM 4744 O O . ALA A 1 616 ? 26.197 -12.300 -10.802 1.00 84.50 616 ALA A O 1
ATOM 4745 N N . LYS A 1 617 ? 27.768 -10.696 -10.644 1.00 84.62 617 LYS A N 1
ATOM 4746 C CA . LYS A 1 617 ? 28.584 -11.102 -11.795 1.00 84.62 617 LYS A CA 1
ATOM 4747 C C . LYS A 1 617 ? 30.075 -10.915 -11.495 1.00 84.62 617 LYS A C 1
ATOM 4749 O O . LYS A 1 617 ? 30.452 -9.884 -10.940 1.00 84.62 617 LYS A O 1
ATOM 4754 N N . ALA A 1 618 ? 30.908 -11.867 -11.906 1.00 85.19 618 ALA A N 1
ATOM 4755 C CA . ALA A 1 618 ? 32.374 -11.758 -11.928 1.00 85.19 618 ALA A CA 1
ATOM 4756 C C . ALA A 1 618 ? 32.961 -12.675 -13.020 1.00 85.19 618 ALA A C 1
ATOM 4758 O O . ALA A 1 618 ? 32.204 -13.300 -13.767 1.00 85.19 618 ALA A O 1
ATOM 4759 N N . TYR A 1 619 ? 34.289 -12.758 -13.122 1.00 83.75 619 TYR A N 1
ATOM 4760 C CA . TYR A 1 619 ? 34.998 -13.569 -14.123 1.00 83.75 619 TYR A CA 1
ATOM 4761 C C . TYR A 1 619 ? 35.996 -14.540 -13.460 1.00 83.75 619 TYR A C 1
ATOM 4763 O O . TYR A 1 619 ? 36.409 -14.308 -12.319 1.00 83.75 619 TYR A O 1
ATOM 4771 N N . PRO A 1 620 ? 36.396 -15.640 -14.133 1.00 86.06 620 PRO A N 1
ATOM 4772 C CA . PRO A 1 620 ? 37.346 -16.596 -13.576 1.00 86.06 620 PRO A CA 1
ATOM 4773 C C . PRO A 1 620 ? 38.670 -15.930 -13.183 1.00 86.06 620 PRO A C 1
ATOM 4775 O O . PRO A 1 620 ? 39.259 -15.190 -13.968 1.00 86.06 620 PRO A O 1
ATOM 4778 N N . GLY A 1 621 ? 39.144 -16.211 -11.969 1.00 84.19 621 GLY A N 1
ATOM 4779 C CA . GLY A 1 621 ? 40.374 -15.638 -11.415 1.00 84.19 621 GLY A CA 1
ATOM 4780 C C . GLY A 1 621 ? 40.221 -14.282 -10.710 1.00 84.19 621 GLY A C 1
ATOM 4781 O O . GLY A 1 621 ? 41.186 -13.823 -10.104 1.00 84.19 621 GLY A O 1
ATOM 4782 N N . GLU A 1 622 ? 39.044 -13.648 -10.723 1.00 86.12 622 GLU A N 1
ATOM 4783 C CA . GLU A 1 622 ? 38.829 -12.390 -9.995 1.00 86.12 622 GLU A CA 1
ATOM 4784 C C . GLU A 1 622 ? 38.628 -12.601 -8.489 1.00 86.12 622 GLU A C 1
ATOM 4786 O O . GLU A 1 622 ? 38.056 -13.600 -8.050 1.00 86.12 622 GLU A O 1
ATOM 4791 N N . THR A 1 623 ? 39.066 -11.636 -7.676 1.00 88.19 623 THR A N 1
ATOM 4792 C CA . THR A 1 623 ? 38.765 -11.596 -6.237 1.00 88.19 623 THR A CA 1
ATOM 4793 C C . THR A 1 623 ? 37.413 -10.931 -6.000 1.00 88.19 623 THR A C 1
ATOM 4795 O O . THR A 1 623 ? 37.243 -9.729 -6.195 1.00 88.19 623 THR A O 1
ATOM 4798 N N . VAL A 1 624 ? 36.454 -11.733 -5.553 1.00 90.56 624 VAL A N 1
ATOM 4799 C CA . VAL A 1 624 ? 35.098 -11.339 -5.182 1.00 90.56 624 VAL A CA 1
ATOM 4800 C C . VAL A 1 624 ? 35.052 -11.098 -3.677 1.00 90.56 624 VAL A C 1
ATOM 4802 O O . VAL A 1 624 ? 35.270 -12.019 -2.889 1.00 90.56 624 VAL A O 1
ATOM 4805 N N . SER A 1 625 ? 34.743 -9.868 -3.271 1.00 91.75 625 SER A N 1
ATOM 4806 C CA . SER A 1 625 ? 34.406 -9.565 -1.877 1.00 91.75 625 SER A CA 1
ATOM 4807 C C . SER A 1 625 ? 32.989 -10.030 -1.559 1.00 91.75 625 SER A C 1
ATOM 4809 O O . SER A 1 625 ? 32.050 -9.747 -2.306 1.00 91.75 625 SER A O 1
ATOM 4811 N N . VAL A 1 626 ? 32.844 -10.701 -0.422 1.00 93.56 626 VAL A N 1
ATOM 4812 C CA . VAL A 1 626 ? 31.575 -11.154 0.149 1.00 93.56 626 VAL A CA 1
ATOM 4813 C C . VAL A 1 626 ? 31.475 -10.527 1.532 1.00 93.56 626 VAL A C 1
ATOM 4815 O O . VAL A 1 626 ? 32.319 -10.805 2.373 1.00 93.56 626 VAL A O 1
ATOM 4818 N N . ASN A 1 627 ? 30.469 -9.699 1.791 1.00 91.00 627 ASN A N 1
ATOM 4819 C CA . ASN A 1 627 ? 30.224 -9.141 3.124 1.00 91.00 627 ASN A CA 1
ATOM 4820 C C . ASN A 1 627 ? 28.935 -9.730 3.694 1.00 91.00 627 ASN A C 1
ATOM 4822 O O . ASN A 1 627 ? 27.936 -9.813 2.976 1.00 91.00 627 ASN A O 1
ATOM 4826 N N . VAL A 1 628 ? 28.926 -10.087 4.974 1.00 90.88 628 VAL A N 1
ATOM 4827 C CA . VAL A 1 628 ? 27.692 -10.379 5.710 1.00 90.88 628 VAL A CA 1
ATOM 4828 C C . VAL A 1 628 ? 27.194 -9.100 6.381 1.00 90.88 628 VAL A C 1
ATOM 4830 O O . VAL A 1 628 ? 27.965 -8.252 6.821 1.00 90.88 628 VAL A O 1
ATOM 4833 N N . SER A 1 629 ? 25.877 -8.944 6.414 1.00 88.06 629 SER A N 1
ATOM 4834 C CA . SER A 1 629 ? 25.165 -7.851 7.072 1.00 88.06 629 SER A CA 1
ATOM 4835 C C . SER A 1 629 ? 23.816 -8.370 7.560 1.00 88.06 629 SER A C 1
ATOM 4837 O O . SER A 1 629 ? 23.290 -9.310 6.968 1.00 88.06 629 SER A O 1
ATOM 4839 N N . GLY A 1 630 ? 23.255 -7.782 8.611 1.00 84.31 630 GLY A N 1
ATOM 4840 C CA . GLY A 1 630 ? 21.969 -8.203 9.169 1.00 84.31 630 GLY A CA 1
ATOM 4841 C C . GLY A 1 630 ? 21.926 -8.082 10.687 1.00 84.31 630 GLY A C 1
ATOM 4842 O O . GLY A 1 630 ? 22.959 -7.892 11.337 1.00 84.31 630 GLY A O 1
ATOM 4843 N N . ASP A 1 631 ? 20.723 -8.178 11.241 1.00 80.38 631 ASP A N 1
ATOM 4844 C CA . ASP A 1 631 ? 20.481 -7.989 12.667 1.00 80.38 631 ASP A CA 1
ATOM 4845 C C . ASP A 1 631 ? 20.605 -9.304 13.451 1.00 80.38 631 ASP A C 1
ATOM 4847 O O . ASP A 1 631 ? 20.286 -10.393 12.973 1.00 80.38 631 ASP A O 1
ATOM 4851 N N . ASN A 1 632 ? 21.053 -9.192 14.704 1.00 79.06 632 ASN A N 1
ATOM 4852 C CA . ASN A 1 632 ? 21.143 -10.294 15.674 1.00 79.06 632 ASN A CA 1
ATOM 4853 C C . ASN A 1 632 ? 22.121 -11.433 15.308 1.00 79.06 632 ASN A C 1
ATOM 4855 O O . ASN A 1 632 ? 22.037 -12.530 15.855 1.00 79.06 632 ASN A O 1
ATOM 4859 N N . LEU A 1 633 ? 23.105 -11.160 14.442 1.00 82.12 633 LEU A N 1
ATOM 4860 C CA . LEU A 1 633 ? 24.189 -12.093 14.082 1.00 82.12 633 LEU A CA 1
ATOM 4861 C C . LEU A 1 633 ? 25.327 -12.157 15.125 1.00 82.12 633 LEU A C 1
ATOM 4863 O O . LEU A 1 633 ? 26.175 -13.049 15.092 1.00 82.12 633 LEU A O 1
ATOM 4867 N N . ASN A 1 634 ? 25.350 -11.222 16.079 1.00 75.38 634 ASN A N 1
ATOM 4868 C CA . ASN A 1 634 ? 26.414 -11.091 17.076 1.00 75.38 634 ASN A CA 1
ATOM 4869 C C . ASN A 1 634 ? 26.567 -12.352 17.947 1.00 75.38 634 ASN A C 1
ATOM 4871 O O . ASN A 1 634 ? 25.657 -12.730 18.685 1.00 75.38 634 ASN A O 1
ATOM 4875 N N . ASN A 1 635 ? 27.777 -12.921 17.973 1.00 76.50 635 ASN A N 1
ATOM 4876 C CA . ASN A 1 635 ? 28.142 -14.172 18.665 1.00 76.50 635 ASN A CA 1
ATOM 4877 C C . ASN A 1 635 ? 27.555 -15.462 18.058 1.00 76.50 635 ASN A C 1
ATOM 4879 O O . ASN A 1 635 ? 27.698 -16.524 18.671 1.00 76.50 635 ASN A O 1
ATOM 4883 N N . LEU A 1 636 ? 26.931 -15.403 16.880 1.00 84.12 636 LEU A N 1
ATOM 4884 C CA . LEU A 1 636 ? 26.613 -16.600 16.103 1.00 84.12 636 LEU A CA 1
ATOM 4885 C C . LEU A 1 636 ? 27.846 -17.063 15.305 1.00 84.12 636 LEU A C 1
ATOM 4887 O O . LEU A 1 636 ? 28.863 -16.367 15.241 1.00 84.12 636 LEU A O 1
ATOM 4891 N N . LYS A 1 637 ? 27.776 -18.271 14.739 1.00 85.94 637 LYS A N 1
ATOM 4892 C CA . LYS A 1 637 ? 28.810 -18.827 13.855 1.00 85.94 637 LYS A CA 1
ATOM 4893 C C . LYS A 1 637 ? 28.232 -19.060 12.468 1.00 85.94 637 LYS A C 1
ATOM 4895 O O . LYS A 1 637 ? 27.183 -19.694 12.359 1.00 85.94 637 LYS A O 1
ATOM 4900 N N . CYS A 1 638 ? 28.919 -18.568 11.442 1.00 89.31 638 CYS A N 1
ATOM 4901 C CA . CYS A 1 638 ? 28.554 -18.812 10.053 1.00 89.31 638 CYS A CA 1
ATOM 4902 C C . CYS A 1 638 ? 29.135 -20.143 9.558 1.00 89.31 638 CYS A C 1
ATOM 4904 O O . CYS A 1 638 ? 30.309 -20.446 9.777 1.00 89.31 638 CYS A O 1
ATOM 4906 N N . GLN A 1 639 ? 28.321 -20.912 8.843 1.00 92.62 639 GLN A N 1
ATOM 4907 C CA . GLN A 1 639 ? 28.740 -22.020 7.994 1.00 92.62 639 GLN A CA 1
ATOM 4908 C C . GLN A 1 639 ? 28.449 -21.652 6.537 1.00 92.62 639 GLN A C 1
ATOM 4910 O O . GLN A 1 639 ? 27.331 -21.252 6.198 1.00 92.62 639 GLN A O 1
ATOM 4915 N N . TRP A 1 640 ? 29.464 -21.772 5.683 1.00 94.56 640 TRP A N 1
ATOM 4916 C CA . TRP A 1 640 ? 29.412 -21.370 4.281 1.00 94.56 640 TRP A CA 1
ATOM 4917 C C . TRP A 1 640 ? 29.315 -22.591 3.374 1.00 94.56 640 TRP A C 1
ATOM 4919 O O . TRP A 1 640 ? 30.191 -23.449 3.388 1.00 94.56 640 TRP A O 1
ATOM 4929 N N . SER A 1 641 ? 28.279 -22.635 2.541 1.00 93.69 641 SER A N 1
ATOM 4930 C CA . SER A 1 641 ? 28.131 -23.648 1.491 1.00 93.69 641 SER A CA 1
ATOM 4931 C C . SER A 1 641 ? 27.910 -22.994 0.133 1.00 93.69 641 SER A C 1
ATOM 4933 O O . SER A 1 641 ? 27.472 -21.844 0.042 1.00 93.69 641 SER A O 1
ATOM 4935 N N . ILE A 1 642 ? 28.225 -23.715 -0.938 1.00 94.56 642 ILE A N 1
ATOM 4936 C CA . ILE A 1 642 ? 28.055 -23.250 -2.312 1.00 94.56 642 ILE A CA 1
ATOM 4937 C C . ILE A 1 642 ? 27.388 -24.337 -3.156 1.00 94.56 642 ILE A C 1
ATOM 4939 O O . ILE A 1 642 ? 27.714 -25.512 -3.027 1.00 94.56 642 ILE A O 1
ATOM 4943 N N . ALA A 1 643 ? 26.458 -23.955 -4.027 1.00 93.06 643 ALA A N 1
ATOM 4944 C CA . ALA A 1 643 ? 25.864 -24.857 -5.012 1.00 93.06 643 ALA A CA 1
ATOM 4945 C C . ALA A 1 643 ? 26.163 -24.345 -6.426 1.00 93.06 643 ALA A C 1
ATOM 4947 O O . ALA A 1 643 ? 25.802 -23.215 -6.766 1.00 93.06 643 ALA A O 1
ATOM 4948 N N . ALA A 1 644 ? 26.821 -25.167 -7.245 1.00 91.38 644 ALA A N 1
ATOM 4949 C CA . ALA A 1 644 ? 27.114 -24.860 -8.644 1.00 91.38 644 ALA A CA 1
ATOM 4950 C C . ALA A 1 644 ? 25.973 -25.309 -9.570 1.00 91.38 644 ALA A C 1
ATOM 4952 O O . ALA A 1 644 ? 25.454 -26.415 -9.439 1.00 91.38 644 ALA A O 1
ATOM 4953 N N . ASP A 1 645 ? 25.587 -24.438 -10.502 1.00 87.12 645 ASP A N 1
ATOM 4954 C CA . ASP A 1 645 ? 24.621 -24.645 -11.591 1.00 87.12 645 ASP A CA 1
ATOM 4955 C C . ASP A 1 645 ? 23.272 -25.269 -11.165 1.00 87.12 645 ASP A C 1
ATOM 4957 O O . ASP A 1 645 ? 22.617 -25.976 -11.931 1.00 87.12 645 ASP A O 1
ATOM 4961 N N . GLY A 1 646 ? 22.834 -24.984 -9.932 1.00 82.38 646 GLY A N 1
ATOM 4962 C CA . GLY A 1 646 ? 21.592 -25.514 -9.353 1.00 82.38 646 GLY A CA 1
ATOM 4963 C C . GLY A 1 646 ? 21.694 -26.937 -8.786 1.00 82.38 646 GLY A C 1
ATOM 4964 O O . GLY A 1 646 ? 20.664 -27.566 -8.550 1.00 82.38 646 GLY A O 1
ATOM 4965 N N . GLY A 1 647 ? 22.911 -27.450 -8.583 1.00 86.94 647 GLY A N 1
ATOM 4966 C CA . GLY A 1 647 ? 23.178 -28.706 -7.883 1.00 86.94 647 GLY A CA 1
ATOM 4967 C C . GLY A 1 647 ? 22.939 -28.641 -6.367 1.00 86.94 647 GLY A C 1
ATOM 4968 O O . GLY A 1 647 ? 22.358 -27.694 -5.836 1.00 86.94 647 GLY A O 1
ATOM 4969 N N . ASN A 1 648 ? 23.406 -29.669 -5.656 1.00 89.00 648 ASN A N 1
ATOM 4970 C CA . ASN A 1 648 ? 23.361 -29.698 -4.192 1.00 89.00 648 ASN A CA 1
ATOM 4971 C C . ASN A 1 648 ? 24.385 -28.709 -3.589 1.00 89.00 648 ASN A C 1
ATOM 4973 O O . ASN A 1 648 ? 25.410 -28.453 -4.221 1.00 89.00 648 ASN A O 1
ATOM 4977 N N . PRO A 1 649 ? 24.160 -28.193 -2.365 1.00 89.56 649 PRO A N 1
ATOM 4978 C CA . PRO A 1 649 ? 25.182 -27.456 -1.627 1.00 89.56 649 PRO A CA 1
ATOM 4979 C C . PRO A 1 649 ? 26.355 -28.356 -1.208 1.00 89.56 649 PRO A C 1
ATOM 4981 O O . PRO A 1 649 ? 26.148 -29.436 -0.653 1.00 89.56 649 PRO A O 1
ATOM 4984 N N . GLU A 1 650 ? 27.574 -27.870 -1.423 1.00 92.38 650 GLU A N 1
ATOM 4985 C CA . GLU A 1 650 ? 28.844 -28.442 -0.960 1.00 92.38 650 GLU A CA 1
ATOM 4986 C C . GLU A 1 650 ? 29.606 -27.410 -0.097 1.00 92.38 650 GLU A C 1
ATOM 4988 O O . GLU A 1 650 ? 29.232 -26.234 -0.055 1.00 92.38 650 GLU A O 1
ATOM 4993 N N . GLU A 1 651 ? 30.675 -27.822 0.596 1.00 91.94 651 GLU A N 1
ATOM 4994 C CA . GLU A 1 651 ? 31.596 -26.897 1.290 1.00 91.94 651 GLU A CA 1
ATOM 4995 C C . GLU A 1 651 ? 32.141 -25.863 0.291 1.00 91.94 651 GLU A C 1
ATOM 4997 O O . GLU A 1 651 ? 32.493 -26.228 -0.836 1.00 91.94 651 GLU A O 1
ATOM 5002 N N . TYR A 1 652 ? 32.204 -24.574 0.647 1.00 92.44 652 TYR A N 1
ATOM 5003 C CA . TYR A 1 652 ? 32.430 -23.524 -0.360 1.00 92.44 652 TYR A CA 1
ATOM 5004 C C . TYR A 1 652 ? 33.797 -23.627 -1.072 1.00 92.44 652 TYR A C 1
ATOM 5006 O O . TYR A 1 652 ? 33.889 -23.338 -2.269 1.00 92.44 652 TYR A O 1
ATOM 5014 N N . GLU A 1 653 ? 34.833 -24.141 -0.399 1.00 92.50 653 GLU A N 1
ATOM 5015 C CA . GLU A 1 653 ? 36.175 -24.365 -0.959 1.00 92.50 653 GLU A CA 1
ATOM 5016 C C . GLU A 1 653 ? 36.229 -25.411 -2.097 1.00 92.50 653 GLU A C 1
ATOM 5018 O O . GLU A 1 653 ? 37.245 -25.529 -2.785 1.00 92.50 653 GLU A O 1
ATOM 5023 N N . SER A 1 654 ? 35.145 -26.159 -2.341 1.00 89.69 654 SER A N 1
ATOM 5024 C CA . SER A 1 654 ? 34.999 -27.067 -3.496 1.00 89.69 654 SER A CA 1
ATOM 5025 C C . SER A 1 654 ? 35.067 -26.343 -4.851 1.00 89.69 654 SER A C 1
ATOM 5027 O O . SER A 1 654 ? 35.565 -26.896 -5.838 1.00 89.69 654 SER A O 1
ATOM 5029 N N . HIS A 1 655 ? 34.581 -25.098 -4.903 1.00 90.38 655 HIS A N 1
ATOM 5030 C CA . HIS A 1 655 ? 34.403 -24.329 -6.137 1.00 90.38 655 HIS A CA 1
ATOM 5031 C C . HIS A 1 655 ? 35.174 -23.000 -6.174 1.00 90.38 655 HIS A C 1
ATOM 5033 O O . HIS A 1 655 ? 35.406 -22.472 -7.269 1.00 90.38 655 HIS A O 1
ATOM 5039 N N . VAL A 1 656 ? 35.603 -22.474 -5.020 1.00 92.31 656 VAL A N 1
ATOM 5040 C CA . VAL A 1 656 ? 36.370 -21.221 -4.917 1.00 92.31 656 VAL A CA 1
ATOM 5041 C C . VAL A 1 656 ? 37.613 -21.362 -4.043 1.00 92.31 656 VAL A C 1
ATOM 5043 O O . VAL A 1 656 ? 37.650 -22.165 -3.119 1.00 92.31 656 VAL A O 1
ATOM 5046 N N . SER A 1 657 ? 38.629 -20.542 -4.303 1.00 90.94 657 SER A N 1
ATOM 5047 C CA . SER A 1 657 ? 39.755 -20.332 -3.386 1.00 90.94 657 SER A CA 1
ATOM 5048 C C . SER A 1 657 ? 39.583 -19.019 -2.620 1.00 90.94 657 SER A C 1
ATOM 5050 O O . SER A 1 657 ? 38.980 -18.082 -3.134 1.00 90.94 657 SER A O 1
ATOM 5052 N N . GLY A 1 658 ? 40.103 -18.923 -1.396 1.00 91.38 658 GLY A N 1
ATOM 5053 C CA . GLY A 1 658 ? 39.973 -17.728 -0.555 1.00 91.38 658 GLY A CA 1
ATOM 5054 C C . GLY A 1 658 ? 39.646 -18.084 0.890 1.00 91.38 658 GLY A C 1
ATOM 5055 O O . GLY A 1 658 ? 39.937 -19.195 1.326 1.00 91.38 658 GLY A O 1
ATOM 5056 N N . THR A 1 659 ? 39.057 -17.141 1.626 1.00 91.88 659 THR A N 1
ATOM 5057 C CA . THR A 1 659 ? 38.630 -17.339 3.020 1.00 91.88 659 THR A CA 1
ATOM 5058 C C . THR A 1 659 ? 37.393 -16.506 3.336 1.00 91.88 659 THR A C 1
ATOM 5060 O O . THR A 1 659 ? 37.400 -15.292 3.104 1.00 91.88 659 THR A O 1
ATOM 5063 N N . LEU A 1 660 ? 36.383 -17.134 3.940 1.00 93.75 660 LEU A N 1
ATOM 5064 C CA . LEU A 1 660 ? 35.217 -16.473 4.528 1.00 93.75 660 LEU A CA 1
ATOM 5065 C C . LEU A 1 660 ? 35.177 -16.706 6.051 1.00 93.75 660 LEU A C 1
ATOM 5067 O O . LEU A 1 660 ? 35.449 -17.808 6.525 1.00 93.75 660 LEU A O 1
ATOM 5071 N N . SER A 1 661 ? 34.844 -15.667 6.816 1.00 91.94 661 SER A N 1
ATOM 5072 C CA . SER A 1 661 ? 34.587 -15.687 8.262 1.00 91.94 661 SER A CA 1
ATOM 5073 C C . SER A 1 661 ? 33.092 -15.478 8.547 1.00 91.94 661 SER A C 1
ATOM 5075 O O . SER A 1 661 ? 32.264 -15.531 7.635 1.00 91.94 661 SER A O 1
ATOM 5077 N N . ASP A 1 662 ? 32.728 -15.217 9.805 1.00 90.44 662 ASP A N 1
ATOM 5078 C CA . ASP A 1 662 ? 31.362 -14.827 10.174 1.00 90.44 662 ASP A CA 1
ATOM 5079 C C . ASP A 1 662 ? 30.928 -13.503 9.511 1.00 90.44 662 ASP A C 1
ATOM 5081 O O . ASP A 1 662 ? 29.774 -13.367 9.119 1.00 90.44 662 ASP A O 1
ATOM 5085 N N . ASP A 1 663 ? 31.856 -12.563 9.303 1.00 88.88 663 ASP A N 1
ATOM 5086 C CA . ASP A 1 663 ? 31.591 -11.259 8.672 1.00 88.88 663 ASP A CA 1
ATOM 5087 C C . ASP A 1 663 ? 31.665 -11.306 7.128 1.00 88.88 663 ASP A C 1
ATOM 5089 O O . ASP A 1 663 ? 31.370 -10.320 6.448 1.00 88.88 663 ASP A O 1
ATOM 5093 N N . GLY A 1 664 ? 32.072 -12.445 6.552 1.00 90.50 664 GLY A N 1
ATOM 5094 C CA . GLY A 1 664 ? 32.404 -12.592 5.131 1.00 90.50 664 GLY A CA 1
ATOM 5095 C C . GLY A 1 664 ? 33.914 -12.613 4.868 1.00 90.50 664 GLY A C 1
ATOM 5096 O O . GLY A 1 664 ? 34.686 -13.138 5.663 1.00 90.50 664 GLY A O 1
ATOM 5097 N N . GLY A 1 665 ? 34.363 -12.113 3.720 1.00 93.44 665 GLY A N 1
ATOM 5098 C CA . GLY A 1 665 ? 35.765 -12.161 3.305 1.00 93.44 665 GLY A CA 1
ATOM 5099 C C . GLY A 1 665 ? 35.942 -12.014 1.796 1.00 93.44 665 GLY A C 1
ATOM 5100 O O . GLY A 1 665 ? 35.233 -11.246 1.141 1.00 93.44 665 GLY A O 1
ATOM 5101 N N . THR A 1 666 ? 36.901 -12.748 1.233 1.00 92.75 666 THR A N 1
ATOM 5102 C CA . THR A 1 666 ? 37.213 -12.718 -0.203 1.00 92.75 666 THR A CA 1
ATOM 5103 C C . THR A 1 666 ? 37.405 -14.120 -0.771 1.00 92.75 666 THR A C 1
ATOM 5105 O O . THR A 1 666 ? 38.060 -14.971 -0.166 1.00 92.75 666 THR A O 1
ATOM 5108 N N . ILE A 1 667 ? 36.835 -14.348 -1.957 1.00 94.69 667 ILE A N 1
ATOM 5109 C CA . ILE A 1 667 ? 36.873 -15.623 -2.684 1.00 94.69 667 ILE A CA 1
ATOM 5110 C C . ILE A 1 667 ? 37.112 -15.410 -4.183 1.00 94.69 667 ILE A C 1
ATOM 5112 O O . ILE A 1 667 ? 36.795 -14.357 -4.731 1.00 94.69 667 ILE A O 1
ATOM 5116 N N . THR A 1 668 ? 37.649 -16.417 -4.863 1.00 92.56 668 THR A N 1
ATOM 5117 C CA . THR A 1 668 ? 37.959 -16.401 -6.294 1.00 92.56 668 THR A CA 1
ATOM 5118 C C . THR A 1 668 ? 37.470 -17.679 -6.961 1.00 92.56 668 THR A C 1
ATOM 5120 O O . THR A 1 668 ? 37.812 -18.790 -6.559 1.00 92.56 668 THR A O 1
ATOM 5123 N N . PHE A 1 669 ? 36.680 -17.510 -8.019 1.00 91.75 669 PHE A N 1
ATOM 5124 C CA . PHE A 1 669 ? 36.083 -18.600 -8.785 1.00 91.75 669 PHE A CA 1
ATOM 5125 C C . PHE A 1 669 ? 37.034 -19.051 -9.896 1.00 91.75 669 PHE A C 1
ATOM 5127 O O . PHE A 1 669 ? 37.542 -18.231 -10.660 1.00 91.75 669 PHE A O 1
ATOM 5134 N N . ALA A 1 670 ? 37.276 -20.359 -10.006 1.00 83.69 670 ALA A N 1
ATOM 5135 C CA . ALA A 1 670 ? 38.220 -20.919 -10.981 1.00 83.69 670 ALA A CA 1
ATOM 5136 C C . ALA A 1 670 ? 37.575 -21.336 -12.320 1.00 83.69 670 ALA A C 1
ATOM 5138 O O . ALA A 1 670 ? 38.283 -21.695 -13.260 1.00 83.69 670 ALA A O 1
ATOM 5139 N N . LYS A 1 671 ? 36.239 -21.338 -12.409 1.00 85.00 671 LYS A N 1
ATOM 5140 C CA . LYS A 1 671 ? 35.459 -21.804 -13.567 1.00 85.00 671 LYS A CA 1
ATOM 5141 C C . LYS A 1 671 ? 34.262 -20.882 -13.810 1.00 85.00 671 LYS A C 1
ATOM 5143 O O . LYS A 1 671 ? 33.784 -20.236 -12.883 1.00 85.00 671 LYS A O 1
ATOM 5148 N N . MET A 1 672 ? 33.786 -20.846 -15.055 1.00 86.06 672 MET A N 1
ATOM 5149 C CA . MET A 1 672 ? 32.483 -20.264 -15.394 1.00 86.06 672 MET A CA 1
ATOM 5150 C C . MET A 1 672 ? 31.343 -21.162 -14.886 1.00 86.06 672 MET A C 1
ATOM 5152 O O . MET A 1 672 ? 31.505 -22.382 -14.845 1.00 86.06 672 MET A O 1
ATOM 5156 N N . GLY A 1 673 ? 30.210 -20.556 -14.537 1.00 87.31 673 GLY A N 1
ATOM 5157 C CA . GLY A 1 673 ? 29.047 -21.234 -13.953 1.00 87.31 673 GLY A CA 1
ATOM 5158 C C . GLY A 1 673 ? 28.189 -20.268 -13.134 1.00 87.31 673 GLY A C 1
ATOM 5159 O O . GLY A 1 673 ? 28.580 -19.120 -12.910 1.00 87.31 673 GLY A O 1
ATOM 5160 N N . SER A 1 674 ? 27.017 -20.708 -12.689 1.00 90.00 674 SER A N 1
ATOM 5161 C CA . SER A 1 674 ? 26.170 -19.969 -11.748 1.00 90.00 674 SER A CA 1
ATOM 5162 C C . SER A 1 674 ? 26.309 -20.568 -10.352 1.00 90.00 674 SER A C 1
ATOM 5164 O O . SER A 1 674 ? 26.082 -21.759 -10.170 1.00 90.00 674 SER A O 1
ATOM 5166 N N . TYR A 1 675 ? 26.697 -19.771 -9.359 1.00 93.25 675 TYR A N 1
ATOM 5167 C CA . TYR A 1 675 ? 27.010 -20.256 -8.015 1.00 93.25 675 TYR A CA 1
ATOM 5168 C C . TYR A 1 675 ? 26.112 -19.593 -6.976 1.00 93.25 675 TYR A C 1
ATOM 5170 O O . TYR A 1 675 ? 26.160 -18.377 -6.791 1.00 93.25 675 TYR A O 1
ATOM 5178 N N . ALA A 1 676 ? 25.312 -20.392 -6.272 1.00 93.44 676 ALA A N 1
ATOM 5179 C CA . ALA A 1 676 ? 24.546 -19.945 -5.115 1.00 93.44 676 ALA A CA 1
ATOM 5180 C C . ALA A 1 676 ? 25.408 -20.086 -3.853 1.00 93.44 676 ALA A C 1
ATOM 5182 O O . ALA A 1 676 ? 25.580 -21.192 -3.339 1.00 93.44 676 ALA A O 1
ATOM 5183 N N . LEU A 1 677 ? 25.972 -18.976 -3.370 1.00 95.25 677 LEU A N 1
ATOM 5184 C CA . LEU A 1 677 ? 26.719 -18.930 -2.112 1.00 95.25 677 LEU A CA 1
ATOM 5185 C C . LEU A 1 677 ? 25.740 -18.710 -0.955 1.00 95.25 677 LEU A C 1
ATOM 5187 O O . LEU A 1 677 ? 24.946 -17.767 -0.981 1.00 95.25 677 LEU A O 1
ATOM 5191 N N . THR A 1 678 ? 25.808 -19.575 0.055 1.00 93.94 678 THR A N 1
ATOM 5192 C CA . THR A 1 678 ? 24.842 -19.644 1.154 1.00 93.94 678 THR A CA 1
ATOM 5193 C C . THR A 1 678 ? 25.543 -19.525 2.504 1.00 93.94 678 THR A C 1
ATOM 5195 O O . THR A 1 678 ? 26.378 -20.360 2.852 1.00 93.94 678 THR A O 1
ATOM 5198 N N . ALA A 1 679 ? 25.173 -18.498 3.268 1.00 93.25 679 ALA A N 1
ATOM 5199 C CA . ALA A 1 679 ? 25.590 -18.284 4.649 1.00 93.25 679 ALA A CA 1
ATOM 5200 C C . ALA A 1 679 ? 24.524 -18.857 5.584 1.00 93.25 679 ALA A C 1
ATOM 5202 O O . ALA A 1 679 ? 23.348 -18.496 5.478 1.00 93.25 679 ALA A O 1
ATOM 5203 N N . THR A 1 680 ? 24.939 -19.731 6.497 1.00 91.81 680 THR A N 1
ATOM 5204 C CA . THR A 1 680 ? 24.070 -20.385 7.480 1.00 91.81 680 THR A CA 1
ATOM 5205 C C . THR A 1 680 ? 24.530 -20.021 8.882 1.00 91.81 680 THR A C 1
ATOM 5207 O O . THR A 1 680 ? 25.589 -20.468 9.317 1.00 91.81 680 THR A O 1
ATOM 5210 N N . PHE A 1 681 ? 23.738 -19.239 9.609 1.00 90.00 681 PHE A N 1
ATOM 5211 C CA . PHE A 1 681 ? 23.977 -18.964 11.023 1.00 90.00 681 PHE A CA 1
ATOM 5212 C C . PHE A 1 681 ? 23.091 -19.870 11.866 1.00 90.00 681 PHE A C 1
ATOM 5214 O O . PHE A 1 681 ? 21.879 -19.903 11.671 1.00 90.00 681 PHE A O 1
ATOM 5221 N N . THR A 1 682 ? 23.687 -20.599 12.808 1.00 85.56 682 THR A N 1
ATOM 5222 C CA . THR A 1 682 ? 22.933 -21.426 13.762 1.00 85.56 682 THR A CA 1
ATOM 5223 C C . THR A 1 682 ? 22.972 -20.786 15.143 1.00 85.56 682 THR A C 1
ATOM 5225 O O . THR A 1 682 ? 24.040 -20.385 15.613 1.00 85.56 682 THR A O 1
ATOM 5228 N N . ASP A 1 683 ? 21.812 -20.677 15.787 1.00 84.00 683 ASP A N 1
ATOM 5229 C CA . ASP A 1 683 ? 21.691 -20.103 17.125 1.00 84.00 683 ASP A CA 1
ATOM 5230 C C . ASP A 1 683 ? 21.963 -21.108 18.263 1.00 84.00 683 ASP A C 1
ATOM 5232 O O . ASP A 1 683 ? 22.310 -22.272 18.056 1.00 84.00 683 ASP A O 1
ATOM 5236 N N . LYS A 1 684 ? 21.800 -20.645 19.508 1.00 77.19 684 LYS A N 1
ATOM 5237 C CA . LYS A 1 684 ? 22.023 -21.448 20.724 1.00 77.19 684 LYS A CA 1
ATOM 5238 C C . LYS A 1 684 ? 20.971 -22.542 20.958 1.00 77.19 684 LYS A C 1
ATOM 5240 O O . LYS A 1 684 ? 21.202 -23.398 21.809 1.00 77.19 684 LYS A O 1
ATOM 5245 N N . LEU A 1 685 ? 19.839 -22.512 20.252 1.00 80.12 685 LEU A N 1
ATOM 5246 C CA . LEU A 1 685 ? 18.790 -23.536 20.297 1.00 80.12 685 LEU A CA 1
ATOM 5247 C C . LEU A 1 685 ? 18.891 -24.526 19.122 1.00 80.12 685 LEU A C 1
ATOM 5249 O O . LEU A 1 685 ? 18.206 -25.548 19.127 1.00 80.12 685 LEU A O 1
ATOM 5253 N N . GLY A 1 686 ? 19.758 -24.256 18.142 1.00 78.81 686 GLY A N 1
ATOM 5254 C CA . GLY A 1 686 ? 19.944 -25.077 16.949 1.00 78.81 686 GLY A CA 1
ATOM 5255 C C . GLY A 1 686 ? 19.077 -24.663 15.757 1.00 78.81 686 GLY A C 1
ATOM 5256 O O . GLY A 1 686 ? 19.012 -25.412 14.781 1.00 78.81 686 GLY A O 1
ATOM 5257 N N . ARG A 1 687 ? 18.418 -23.495 15.791 1.00 85.25 687 ARG A N 1
ATOM 5258 C CA . ARG A 1 687 ? 17.719 -22.965 14.613 1.00 85.25 687 ARG A CA 1
ATOM 5259 C C . ARG A 1 687 ? 18.740 -22.394 13.636 1.00 85.25 687 ARG A C 1
ATOM 5261 O O . ARG A 1 687 ? 19.522 -21.512 13.985 1.00 85.25 687 ARG A O 1
ATOM 5268 N N . ALA A 1 688 ? 18.704 -22.900 12.407 1.00 85.62 688 ALA A N 1
ATOM 5269 C CA . ALA A 1 688 ? 19.469 -22.369 11.292 1.00 85.62 688 ALA A CA 1
ATOM 5270 C C . ALA A 1 688 ? 18.695 -21.234 10.604 1.00 85.62 688 ALA A C 1
ATOM 5272 O O . ALA A 1 688 ? 17.541 -21.405 10.203 1.00 85.62 688 ALA A O 1
ATOM 5273 N N . PHE A 1 689 ? 19.358 -20.097 10.434 1.00 88.00 689 PHE A N 1
ATOM 5274 C CA . PHE A 1 689 ? 18.945 -18.986 9.588 1.00 88.00 689 PHE A CA 1
ATOM 5275 C C . PHE A 1 689 ? 19.863 -18.974 8.360 1.00 88.00 689 PHE A C 1
ATOM 5277 O O . PHE A 1 689 ? 21.086 -19.052 8.497 1.00 88.00 689 PHE A O 1
ATOM 5284 N N . THR A 1 690 ? 19.293 -18.912 7.155 1.00 90.75 690 THR A N 1
ATOM 5285 C CA . THR A 1 690 ? 20.044 -19.053 5.896 1.00 90.75 690 THR A CA 1
ATOM 5286 C C . THR A 1 690 ? 19.759 -17.909 4.936 1.00 90.75 690 THR A C 1
ATOM 5288 O O . THR A 1 690 ? 18.603 -17.686 4.576 1.00 90.75 690 THR A O 1
ATOM 5291 N N . CYS A 1 691 ? 20.808 -17.269 4.424 1.00 91.12 691 CYS A N 1
ATOM 5292 C CA . CYS A 1 691 ? 20.723 -16.418 3.237 1.00 91.12 691 CYS A CA 1
ATOM 5293 C C . CYS A 1 691 ? 21.489 -17.072 2.097 1.00 91.12 691 CYS A C 1
ATOM 5295 O O . CYS A 1 691 ? 22.575 -17.603 2.314 1.00 91.12 691 CYS A O 1
ATOM 5297 N N . SER A 1 692 ? 20.950 -17.004 0.882 1.00 92.88 692 SER A N 1
ATOM 5298 C CA . SER A 1 692 ? 21.634 -17.458 -0.326 1.00 92.88 692 SER A CA 1
ATOM 5299 C C . SER A 1 692 ? 21.596 -16.365 -1.387 1.00 92.88 692 SER A C 1
ATOM 5301 O O . SER A 1 692 ? 20.576 -15.693 -1.569 1.00 92.88 692 SER A O 1
ATOM 5303 N N . LYS A 1 693 ? 22.715 -16.165 -2.082 1.00 93.75 693 LYS A N 1
ATOM 5304 C CA . LYS A 1 693 ? 22.842 -15.207 -3.184 1.00 93.75 693 LYS A CA 1
ATOM 5305 C C . LYS A 1 693 ? 23.573 -15.863 -4.346 1.00 93.75 693 LYS A C 1
ATOM 5307 O O . LYS A 1 693 ? 24.592 -16.526 -4.162 1.00 93.75 693 LYS A O 1
ATOM 5312 N N . VAL A 1 694 ? 23.055 -15.641 -5.549 1.00 92.06 694 VAL A N 1
ATOM 5313 C CA . VAL A 1 694 ? 23.638 -16.167 -6.784 1.00 92.06 694 VAL A CA 1
ATOM 5314 C C . VAL A 1 694 ? 24.624 -15.161 -7.368 1.00 92.06 694 VAL A C 1
ATOM 5316 O O . VAL A 1 694 ? 24.271 -14.002 -7.590 1.00 92.06 694 VAL A O 1
ATOM 5319 N N . ILE A 1 695 ? 25.833 -15.630 -7.663 1.00 91.62 695 ILE A N 1
ATOM 5320 C CA . ILE A 1 695 ? 26.805 -14.962 -8.528 1.00 91.62 695 ILE A CA 1
ATOM 5321 C C . ILE A 1 695 ? 27.004 -15.803 -9.788 1.00 91.62 695 ILE A C 1
ATOM 5323 O O . ILE A 1 695 ? 27.262 -17.004 -9.717 1.00 91.62 695 ILE A O 1
ATOM 5327 N N . THR A 1 696 ? 26.894 -15.179 -10.957 1.00 88.75 696 THR A N 1
ATOM 5328 C CA . THR A 1 696 ? 27.209 -15.836 -12.230 1.00 88.75 696 THR A CA 1
ATOM 5329 C C . THR A 1 696 ? 28.618 -15.452 -12.659 1.00 88.75 696 THR A C 1
ATOM 5331 O O . THR A 1 696 ? 28.952 -14.271 -12.762 1.00 88.75 696 THR A O 1
ATOM 5334 N N . ILE A 1 697 ? 29.453 -16.454 -12.913 1.00 87.69 697 ILE A N 1
ATOM 5335 C CA . ILE A 1 697 ? 30.825 -16.281 -13.380 1.00 87.69 697 ILE A CA 1
ATOM 5336 C C . ILE A 1 697 ? 30.821 -16.374 -14.900 1.00 87.69 697 ILE A C 1
ATOM 5338 O O . ILE A 1 697 ? 30.659 -17.454 -15.474 1.00 87.69 697 ILE A O 1
ATOM 5342 N N . TYR A 1 698 ? 30.940 -15.216 -15.543 1.00 77.69 698 TYR A N 1
ATOM 5343 C CA . TYR A 1 698 ? 30.837 -15.068 -16.990 1.00 77.69 698 TYR A CA 1
ATOM 5344 C C . TYR A 1 698 ? 32.137 -15.509 -17.676 1.00 77.69 698 TYR A C 1
ATOM 5346 O O . TYR A 1 698 ? 33.221 -15.335 -17.115 1.00 77.69 698 TYR A O 1
ATOM 5354 N N . PRO A 1 699 ? 32.070 -16.055 -18.904 1.00 72.38 699 PRO A N 1
ATOM 5355 C CA . PRO A 1 699 ? 33.268 -16.235 -19.711 1.00 72.38 699 PRO A CA 1
ATOM 5356 C C . PRO A 1 699 ? 33.893 -14.867 -20.012 1.00 72.38 699 PRO A C 1
ATOM 5358 O O . PRO A 1 699 ? 33.186 -13.909 -20.325 1.00 72.38 699 PRO A O 1
ATOM 5361 N N . ILE A 1 700 ? 35.222 -14.782 -19.952 1.00 76.75 700 ILE A N 1
ATOM 5362 C CA . ILE A 1 700 ? 35.948 -13.644 -20.526 1.00 76.75 700 ILE A CA 1
ATOM 5363 C C . ILE A 1 700 ? 35.825 -13.775 -22.054 1.00 76.75 700 ILE A C 1
ATOM 5365 O O . ILE A 1 700 ? 36.154 -14.845 -22.571 1.00 76.75 700 ILE A O 1
ATOM 5369 N N . PRO A 1 701 ? 35.331 -12.757 -22.781 1.00 78.25 701 PRO A N 1
ATOM 5370 C CA . PRO A 1 701 ? 35.257 -12.815 -24.236 1.00 78.25 701 PRO A CA 1
ATOM 5371 C C . PRO A 1 701 ? 36.650 -12.837 -24.877 1.00 78.25 701 PRO A C 1
ATOM 5373 O O . PRO A 1 701 ? 37.535 -12.097 -24.448 1.00 78.25 701 PRO A O 1
ATOM 5376 N N . ASP A 1 702 ? 36.818 -13.626 -25.937 1.00 82.69 702 ASP A N 1
ATOM 5377 C CA . ASP A 1 702 ? 37.997 -13.608 -26.812 1.00 82.69 702 ASP A CA 1
ATOM 5378 C C . ASP A 1 702 ? 37.562 -13.647 -28.285 1.00 82.69 702 ASP A C 1
ATOM 5380 O O . ASP A 1 702 ? 36.560 -14.280 -28.630 1.00 82.69 702 ASP A O 1
ATOM 5384 N N . MET A 1 703 ? 38.304 -12.958 -29.149 1.00 85.62 703 MET A N 1
ATOM 5385 C CA . MET A 1 703 ? 38.074 -12.893 -30.590 1.00 85.62 703 MET A CA 1
ATOM 5386 C C . MET A 1 703 ? 39.399 -12.694 -31.322 1.00 85.62 703 MET A C 1
ATOM 5388 O O . MET A 1 703 ? 40.071 -11.677 -31.151 1.00 85.62 703 MET A O 1
ATOM 5392 N N . GLN A 1 704 ? 39.727 -13.613 -32.225 1.00 88.50 704 GLN A N 1
ATOM 5393 C CA . GLN A 1 704 ? 40.770 -13.391 -33.225 1.00 88.50 704 GLN A CA 1
ATOM 5394 C C . GLN A 1 704 ? 40.121 -12.888 -34.518 1.00 88.50 704 GLN A C 1
ATOM 5396 O O . GLN A 1 704 ? 39.178 -13.504 -35.005 1.00 88.50 704 GLN A O 1
ATOM 5401 N N . ILE A 1 705 ? 40.601 -11.767 -35.072 1.00 92.94 705 ILE A N 1
ATOM 5402 C CA . ILE A 1 705 ? 40.055 -11.157 -36.300 1.00 92.94 705 ILE A CA 1
ATOM 5403 C C . ILE A 1 705 ? 41.057 -11.333 -37.442 1.00 92.94 705 ILE A C 1
ATOM 5405 O O . ILE A 1 705 ? 42.168 -10.801 -37.383 1.00 92.94 705 ILE A O 1
ATOM 5409 N N . SER A 1 706 ? 40.644 -12.020 -38.505 1.00 89.38 706 SER A N 1
ATOM 5410 C CA . SER A 1 706 ? 41.468 -12.276 -39.689 1.00 89.38 706 SER A CA 1
ATOM 5411 C C . SER A 1 706 ? 40.922 -11.575 -40.933 1.00 89.38 706 SER A C 1
ATOM 5413 O O . SER A 1 706 ? 39.757 -11.737 -41.299 1.00 89.38 706 SER A O 1
ATOM 5415 N N . LEU A 1 707 ? 41.798 -10.834 -41.613 1.00 92.88 707 LEU A N 1
ATOM 5416 C CA . LEU A 1 707 ? 41.569 -10.220 -42.924 1.00 92.88 707 LEU A CA 1
ATOM 5417 C C . LEU A 1 707 ? 42.489 -10.859 -43.979 1.00 92.88 707 LEU A C 1
ATOM 5419 O O . LEU A 1 707 ? 43.640 -11.185 -43.660 1.00 92.88 707 LEU A O 1
ATOM 5423 N N . PRO A 1 708 ? 42.057 -10.992 -45.249 1.00 90.88 708 PRO A N 1
ATOM 5424 C CA . PRO A 1 708 ? 42.958 -11.375 -46.332 1.00 90.88 708 PRO A CA 1
ATOM 5425 C C . PRO A 1 708 ? 44.088 -10.344 -46.506 1.00 90.88 708 PRO A C 1
ATOM 5427 O O . PRO A 1 708 ? 44.012 -9.219 -46.022 1.00 90.88 708 PRO A O 1
ATOM 5430 N N . LYS A 1 709 ? 45.179 -10.720 -47.185 1.00 87.19 709 LYS A N 1
ATOM 5431 C CA . LYS A 1 709 ? 46.369 -9.850 -47.310 1.00 87.19 709 LYS A CA 1
ATOM 5432 C C . LYS A 1 709 ? 46.191 -8.689 -48.296 1.00 87.19 709 LYS A C 1
ATOM 5434 O O . LYS A 1 709 ? 46.832 -7.653 -48.131 1.00 87.19 709 LYS A O 1
ATOM 5439 N N . LEU A 1 710 ? 45.358 -8.882 -49.317 1.00 88.06 710 LEU A N 1
ATOM 5440 C CA . LEU A 1 710 ? 45.148 -7.964 -50.436 1.00 88.06 710 LEU A CA 1
ATOM 5441 C C . LEU A 1 710 ? 43.676 -7.999 -50.869 1.00 88.06 710 LEU A C 1
ATOM 5443 O O . LEU A 1 710 ? 43.088 -9.078 -50.925 1.00 88.06 710 LEU A O 1
ATOM 5447 N N . ALA A 1 711 ? 43.127 -6.838 -51.220 1.00 89.31 711 ALA A N 1
ATOM 5448 C CA . ALA A 1 711 ? 41.872 -6.667 -51.954 1.00 89.31 711 ALA A CA 1
ATOM 5449 C C . ALA A 1 711 ? 41.967 -5.443 -52.891 1.00 89.31 711 ALA A C 1
ATOM 5451 O O . ALA A 1 711 ? 42.959 -4.709 -52.852 1.00 89.31 711 ALA A O 1
ATOM 5452 N N . TYR A 1 712 ? 40.939 -5.204 -53.710 1.00 86.19 712 TYR A N 1
ATOM 5453 C CA . TYR A 1 712 ? 40.816 -3.990 -54.525 1.00 86.19 712 TYR A CA 1
ATOM 5454 C C . TYR A 1 712 ? 39.595 -3.155 -54.117 1.00 86.19 712 TYR A C 1
ATOM 5456 O O . TYR A 1 712 ? 38.680 -3.633 -53.449 1.00 86.19 712 TYR A O 1
ATOM 5464 N N . SER A 1 713 ? 39.594 -1.884 -54.512 1.00 87.38 713 SER A N 1
ATOM 5465 C CA . SER A 1 713 ? 38.538 -0.911 -54.232 1.00 87.38 713 SER A CA 1
ATOM 5466 C C . SER A 1 713 ? 37.158 -1.421 -54.658 1.00 87.38 713 SER A C 1
ATOM 5468 O O . SER A 1 713 ? 36.912 -1.651 -55.839 1.00 87.38 713 SER A O 1
ATOM 5470 N N . GLY A 1 714 ? 36.236 -1.540 -53.705 1.00 84.56 714 GLY A N 1
ATOM 5471 C CA . GLY A 1 714 ? 34.869 -2.019 -53.924 1.00 84.56 714 GLY A CA 1
ATOM 5472 C C . GLY A 1 714 ? 34.705 -3.545 -53.988 1.00 84.56 714 GLY A C 1
ATOM 5473 O O . GLY A 1 714 ? 33.566 -4.011 -53.947 1.00 84.56 714 GLY A O 1
ATOM 5474 N N . ASP A 1 715 ? 35.795 -4.324 -54.027 1.00 88.56 715 ASP A N 1
ATOM 5475 C CA . ASP A 1 715 ? 35.723 -5.781 -53.871 1.00 88.56 715 ASP A CA 1
ATOM 5476 C C . ASP A 1 715 ? 35.290 -6.136 -52.432 1.00 88.56 715 ASP A C 1
ATOM 5478 O O . ASP A 1 715 ? 35.515 -5.387 -51.475 1.00 88.56 715 ASP A O 1
ATOM 5482 N N . ALA A 1 716 ? 34.656 -7.300 -52.270 1.00 88.50 716 ALA A N 1
ATOM 5483 C CA . ALA A 1 716 ? 34.206 -7.790 -50.971 1.00 88.50 716 ALA A CA 1
ATOM 5484 C C . ALA A 1 716 ? 35.385 -8.314 -50.137 1.00 88.50 716 ALA A C 1
ATOM 5486 O O . ALA A 1 716 ? 36.031 -9.298 -50.502 1.00 88.50 716 ALA A O 1
ATOM 5487 N N . VAL A 1 717 ? 35.644 -7.687 -48.991 1.00 92.50 717 VAL A N 1
ATOM 5488 C CA . VAL A 1 717 ? 36.622 -8.153 -48.006 1.00 92.50 717 VAL A CA 1
ATOM 5489 C C . VAL A 1 717 ? 35.891 -8.972 -46.949 1.00 92.50 717 VAL A C 1
ATOM 5491 O O . VAL A 1 717 ? 35.181 -8.422 -46.106 1.00 92.50 717 VAL A O 1
ATOM 5494 N N . SER A 1 718 ? 36.070 -10.292 -46.978 1.00 90.00 718 SER A N 1
ATOM 5495 C CA . SER A 1 718 ? 35.599 -11.170 -45.905 1.00 90.00 718 SER A CA 1
ATOM 5496 C C . SER A 1 718 ? 36.377 -10.889 -44.616 1.00 90.00 718 SER A C 1
ATOM 5498 O O . SER A 1 718 ? 37.609 -10.921 -44.604 1.00 90.00 718 SER A O 1
ATOM 5500 N N . VAL A 1 719 ? 35.652 -10.640 -43.529 1.00 93.62 719 VAL A N 1
ATOM 5501 C CA . VAL A 1 719 ? 36.184 -10.439 -42.180 1.00 93.62 719 VAL A CA 1
ATOM 5502 C C . VAL A 1 719 ? 35.846 -11.682 -41.371 1.00 93.62 719 VAL A C 1
ATOM 5504 O O . VAL A 1 719 ? 34.702 -11.861 -40.955 1.00 93.62 719 VAL A O 1
ATOM 5507 N N . ALA A 1 720 ? 36.830 -12.559 -41.187 1.00 87.94 720 ALA A N 1
ATOM 5508 C CA . ALA A 1 720 ? 36.661 -13.787 -40.421 1.00 87.94 720 ALA A CA 1
ATOM 5509 C C . ALA A 1 720 ? 36.949 -13.536 -38.936 1.00 87.94 720 ALA A C 1
ATOM 5511 O O . ALA A 1 720 ? 37.901 -12.826 -38.596 1.00 87.94 720 ALA A O 1
ATOM 5512 N N . THR A 1 721 ? 36.158 -14.153 -38.061 1.00 88.88 721 THR A N 1
ATOM 5513 C CA . THR A 1 721 ? 36.412 -14.202 -36.619 1.00 88.88 721 THR A CA 1
ATOM 5514 C C . THR A 1 721 ? 36.547 -15.645 -36.146 1.00 88.88 721 THR A C 1
ATOM 5516 O O . THR A 1 721 ? 35.914 -16.548 -36.689 1.00 88.88 721 THR A O 1
ATOM 5519 N N . GLU A 1 722 ? 37.377 -15.851 -35.128 1.00 86.62 722 GLU A N 1
ATOM 5520 C CA . GLU A 1 722 ? 37.303 -17.021 -34.253 1.00 86.62 722 GLU A CA 1
ATOM 5521 C C . GLU A 1 722 ? 36.968 -16.515 -32.846 1.00 86.62 722 GLU A C 1
ATOM 5523 O O . GLU A 1 722 ? 37.813 -15.916 -32.177 1.00 86.62 722 GLU A O 1
ATOM 5528 N N . GLU A 1 723 ? 35.709 -16.681 -32.434 1.00 80.81 723 GLU A N 1
ATOM 5529 C CA . GLU A 1 723 ? 35.177 -16.165 -31.170 1.00 80.81 723 GLU A CA 1
ATOM 5530 C C . GLU A 1 723 ? 34.992 -17.223 -30.067 1.00 80.81 723 GLU A C 1
ATOM 5532 O O . GLU A 1 723 ? 34.550 -18.349 -30.300 1.00 80.81 723 GLU A O 1
ATOM 5537 N N . SER A 1 724 ? 35.225 -16.820 -28.815 1.00 79.31 724 SER A N 1
ATOM 5538 C CA . SER A 1 724 ? 34.775 -17.549 -27.625 1.00 79.31 724 SER A CA 1
ATOM 5539 C C . SER A 1 724 ? 34.218 -16.590 -26.563 1.00 79.31 724 SER A C 1
ATOM 5541 O O . SER A 1 724 ? 34.527 -15.402 -26.544 1.00 79.31 724 SER A O 1
ATOM 5543 N N . GLY A 1 725 ? 33.294 -17.065 -25.720 1.00 73.19 725 GLY A N 1
ATOM 5544 C CA . GLY A 1 725 ? 32.634 -16.241 -24.691 1.00 73.19 725 GLY A CA 1
ATOM 5545 C C . GLY A 1 725 ? 31.649 -15.168 -25.199 1.00 73.19 725 GLY A C 1
ATOM 5546 O O . GLY A 1 725 ? 30.886 -14.627 -24.407 1.00 73.19 725 GLY A O 1
ATOM 5547 N N . LEU A 1 726 ? 31.592 -14.898 -26.507 1.00 76.31 726 LEU A N 1
ATOM 5548 C CA . LEU A 1 726 ? 30.864 -13.766 -27.106 1.00 76.31 726 LEU A CA 1
ATOM 5549 C C . LEU A 1 726 ? 29.348 -13.946 -27.321 1.00 76.31 726 LEU A C 1
ATOM 5551 O O . LEU A 1 726 ? 28.684 -13.069 -27.877 1.00 76.31 726 LEU A O 1
ATOM 5555 N N . LYS A 1 727 ? 28.767 -15.067 -26.885 1.00 75.56 727 LYS A N 1
ATOM 5556 C CA . LYS A 1 727 ? 27.360 -15.407 -27.151 1.00 75.56 727 LYS A CA 1
ATOM 5557 C C . LYS A 1 727 ? 26.396 -14.392 -26.516 1.00 75.56 727 LYS A C 1
ATOM 5559 O O . LYS A 1 727 ? 26.214 -14.383 -25.305 1.00 75.56 727 LYS A O 1
ATOM 5564 N N . GLY A 1 728 ? 25.715 -13.613 -27.359 1.00 72.31 728 GLY A N 1
ATOM 5565 C CA . GLY A 1 728 ? 24.741 -12.594 -26.945 1.00 72.31 728 GLY A CA 1
ATOM 5566 C C . GLY A 1 728 ? 25.313 -11.178 -26.818 1.00 72.31 728 GLY A C 1
ATOM 5567 O O . GLY A 1 728 ? 24.549 -10.249 -26.569 1.00 72.31 728 GLY A O 1
ATOM 5568 N N . LEU A 1 729 ? 26.621 -10.994 -27.030 1.00 80.94 729 LEU A N 1
ATOM 5569 C CA . LEU A 1 729 ? 27.268 -9.682 -27.023 1.00 80.94 729 LEU A CA 1
ATOM 5570 C C . LEU A 1 729 ? 27.393 -9.113 -28.446 1.00 80.94 729 LEU A C 1
ATOM 5572 O O . LEU A 1 729 ? 27.581 -9.844 -29.423 1.00 80.94 729 LEU A O 1
ATOM 5576 N N . ASN A 1 730 ? 27.304 -7.786 -28.556 1.00 82.94 730 ASN A N 1
ATOM 5577 C CA . ASN A 1 730 ? 27.427 -7.057 -29.819 1.00 82.94 730 ASN A CA 1
ATOM 5578 C C . ASN A 1 730 ? 28.835 -6.469 -29.969 1.00 82.94 730 ASN A C 1
ATOM 5580 O O . ASN A 1 730 ? 29.330 -5.800 -29.062 1.00 82.94 730 ASN A O 1
ATOM 5584 N N . ALA A 1 731 ? 29.450 -6.665 -31.136 1.00 88.38 731 ALA A N 1
ATOM 5585 C CA . ALA A 1 731 ? 30.721 -6.039 -31.486 1.00 88.38 731 ALA A CA 1
ATOM 5586 C C . ALA A 1 731 ? 30.503 -4.658 -32.125 1.00 88.38 731 ALA A C 1
ATOM 5588 O O . ALA A 1 731 ? 29.818 -4.524 -33.141 1.00 88.38 731 ALA A O 1
ATOM 5589 N N . VAL A 1 732 ? 31.116 -3.629 -31.540 1.00 92.38 732 VAL A N 1
ATOM 5590 C CA . VAL A 1 732 ? 31.217 -2.278 -32.100 1.00 92.38 732 VAL A CA 1
ATOM 5591 C C . VAL A 1 732 ? 32.522 -2.191 -32.883 1.00 92.38 732 VAL A C 1
ATOM 5593 O O . VAL A 1 732 ? 33.605 -2.289 -32.314 1.00 92.38 732 VAL A O 1
ATOM 5596 N N . TRP A 1 733 ? 32.421 -2.021 -34.197 1.00 94.38 733 TRP A N 1
ATOM 5597 C CA . TRP A 1 733 ? 33.568 -2.084 -35.102 1.00 94.38 733 TRP A CA 1
ATOM 5598 C C . TRP A 1 733 ? 34.129 -0.695 -35.437 1.00 94.38 733 TRP A C 1
ATOM 5600 O O . TRP A 1 733 ? 33.415 0.180 -35.940 1.00 94.38 733 TRP A O 1
ATOM 5610 N N . SER A 1 734 ? 35.427 -0.516 -35.215 1.00 93.94 734 SER A N 1
ATOM 5611 C CA . SER A 1 734 ? 36.228 0.608 -35.699 1.00 93.94 734 SER A CA 1
ATOM 5612 C C . SER A 1 734 ? 37.170 0.179 -36.829 1.00 93.94 734 SER A C 1
ATOM 5614 O O . SER A 1 734 ? 37.464 -1.002 -37.027 1.00 93.94 734 SER A O 1
ATOM 5616 N N . ILE A 1 735 ? 37.628 1.162 -37.600 1.00 95.06 735 ILE A N 1
ATOM 5617 C CA . ILE A 1 735 ? 38.579 1.023 -38.702 1.00 95.06 735 ILE A CA 1
ATOM 5618 C C . ILE A 1 735 ? 39.687 2.070 -38.558 1.00 95.06 735 ILE A C 1
ATOM 5620 O O . ILE A 1 735 ? 39.423 3.215 -38.185 1.00 95.06 735 ILE A O 1
ATOM 5624 N N . SER A 1 736 ? 40.917 1.686 -38.886 1.00 93.94 736 SER A N 1
ATOM 5625 C CA . SER A 1 736 ? 42.056 2.584 -39.085 1.00 93.94 736 SER A CA 1
ATOM 5626 C C . SER A 1 736 ? 42.552 2.441 -40.523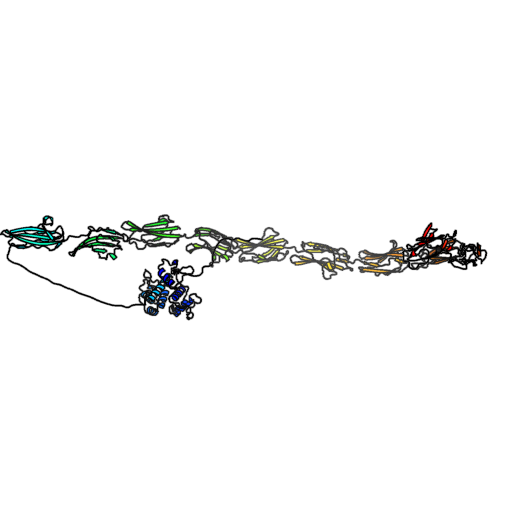 1.00 93.94 736 SER A C 1
ATOM 5628 O O . SER A 1 736 ? 42.666 1.325 -41.039 1.00 93.94 736 SER A O 1
ATOM 5630 N N . ILE A 1 737 ? 42.834 3.579 -41.162 1.00 92.88 737 ILE A N 1
ATOM 5631 C CA . ILE A 1 737 ? 43.385 3.683 -42.519 1.00 92.88 737 ILE A CA 1
ATOM 5632 C C . ILE A 1 737 ? 44.786 4.295 -42.413 1.00 92.88 737 ILE A C 1
ATOM 5634 O O . ILE A 1 737 ? 44.963 5.305 -41.735 1.00 92.88 737 ILE A O 1
ATOM 5638 N N . ASP A 1 738 ? 45.776 3.676 -43.054 1.00 90.62 738 ASP A N 1
ATOM 5639 C CA . ASP A 1 738 ? 47.191 4.074 -43.097 1.00 90.62 738 ASP A CA 1
ATOM 5640 C C . ASP A 1 738 ? 47.842 4.311 -41.711 1.00 90.62 738 ASP A C 1
ATOM 5642 O O . ASP A 1 738 ? 48.818 5.048 -41.580 1.00 90.62 738 ASP A O 1
ATOM 5646 N N . GLY A 1 739 ? 47.309 3.678 -40.657 1.00 86.81 739 GLY A N 1
ATOM 5647 C CA . GLY A 1 739 ? 47.749 3.874 -39.267 1.00 86.81 739 GLY A CA 1
ATOM 5648 C C . GLY A 1 739 ? 47.203 5.142 -38.594 1.00 86.81 739 GLY A C 1
ATOM 5649 O O . GLY A 1 739 ? 47.672 5.513 -37.519 1.00 86.81 739 GLY A O 1
ATOM 5650 N N . GLY A 1 740 ? 46.224 5.808 -39.212 1.00 86.44 740 GLY A N 1
ATOM 5651 C CA . GLY A 1 740 ? 45.494 6.941 -38.645 1.00 86.44 740 GLY A CA 1
ATOM 5652 C C . GLY A 1 740 ? 44.569 6.568 -37.472 1.00 86.44 740 GLY A C 1
ATOM 5653 O O . GLY A 1 740 ? 44.490 5.398 -37.081 1.00 86.44 740 GLY A O 1
ATOM 5654 N N . PRO A 1 741 ? 43.851 7.552 -36.897 1.00 87.38 741 PRO A N 1
ATOM 5655 C CA . PRO A 1 741 ? 42.967 7.327 -35.755 1.00 87.38 741 PRO A CA 1
ATOM 5656 C C . PRO A 1 741 ? 41.853 6.328 -36.085 1.00 87.38 741 PRO A C 1
ATOM 5658 O O . PRO A 1 741 ? 41.317 6.326 -37.194 1.00 87.38 741 PRO A O 1
ATOM 5661 N N . GLU A 1 742 ? 41.481 5.510 -35.102 1.00 90.56 742 GLU A N 1
ATOM 5662 C CA . GLU A 1 742 ? 40.327 4.623 -35.225 1.00 90.56 742 GLU A CA 1
ATOM 5663 C C . GLU A 1 742 ? 39.014 5.420 -35.239 1.00 90.56 742 GLU A C 1
ATOM 5665 O O . GLU A 1 742 ? 38.761 6.250 -34.363 1.00 90.56 742 GLU A O 1
ATOM 5670 N N . VAL A 1 743 ? 38.161 5.139 -36.224 1.00 91.81 743 VAL A N 1
ATOM 5671 C CA . VAL A 1 743 ? 36.810 5.711 -36.372 1.00 91.81 743 VAL A CA 1
ATOM 5672 C C . VAL A 1 743 ? 35.788 4.591 -36.611 1.00 91.81 743 VAL A C 1
ATOM 5674 O O . VAL A 1 743 ? 36.198 3.487 -36.965 1.00 91.81 743 VAL A O 1
ATOM 5677 N N . PRO A 1 744 ? 34.467 4.804 -36.451 1.00 94.88 744 PRO A N 1
ATOM 5678 C CA . PRO A 1 744 ? 33.470 3.769 -36.743 1.00 94.88 744 PRO A CA 1
ATOM 5679 C C . PRO A 1 744 ? 33.601 3.246 -38.181 1.00 94.88 744 PRO A C 1
ATOM 5681 O O . PRO A 1 744 ? 33.659 4.044 -39.117 1.00 94.88 744 PRO A O 1
ATOM 5684 N N . TYR A 1 745 ? 33.616 1.919 -38.379 1.00 93.31 745 TYR A N 1
ATOM 5685 C CA . TYR A 1 745 ? 33.984 1.326 -39.681 1.00 93.31 745 TYR A CA 1
ATOM 5686 C C . TYR A 1 745 ? 33.162 1.858 -40.864 1.00 93.31 745 TYR A C 1
ATOM 5688 O O . TYR A 1 745 ? 33.698 2.082 -41.949 1.00 93.31 745 TYR A O 1
ATOM 5696 N N . ARG A 1 746 ? 31.885 2.172 -40.608 1.00 91.81 746 ARG A N 1
ATOM 5697 C CA . ARG A 1 746 ? 30.920 2.740 -41.563 1.00 91.81 746 ARG A CA 1
ATOM 5698 C C . ARG A 1 746 ? 31.315 4.087 -42.185 1.00 91.81 746 ARG A C 1
ATOM 5700 O O . ARG A 1 746 ? 30.634 4.539 -43.097 1.00 91.81 746 ARG A O 1
ATOM 5707 N N . GLN A 1 747 ? 32.376 4.737 -41.702 1.00 92.50 747 GLN A N 1
ATOM 5708 C CA . GLN A 1 747 ? 32.916 5.965 -42.294 1.00 92.50 747 GLN A CA 1
ATOM 5709 C C . GLN A 1 747 ? 33.749 5.710 -43.565 1.00 92.50 747 GLN A C 1
ATOM 5711 O O . GLN A 1 747 ? 33.806 6.581 -44.428 1.00 92.50 747 GLN A O 1
ATOM 5716 N N . TYR A 1 748 ? 34.377 4.536 -43.687 1.00 90.69 748 TYR A N 1
ATOM 5717 C CA . TYR A 1 748 ? 35.223 4.166 -44.836 1.00 90.69 748 TYR A CA 1
ATOM 5718 C C . TYR A 1 748 ? 34.796 2.854 -45.514 1.00 90.69 748 TYR A C 1
ATOM 5720 O O . TYR A 1 748 ? 35.214 2.577 -46.637 1.00 90.69 748 TYR A O 1
ATOM 5728 N N . ALA A 1 749 ? 33.970 2.050 -44.843 1.00 90.25 749 ALA A N 1
ATOM 5729 C CA . ALA A 1 749 ? 33.517 0.740 -45.284 1.00 90.25 749 ALA A CA 1
ATOM 5730 C C . ALA A 1 749 ? 31.984 0.653 -45.336 1.00 90.25 749 ALA A C 1
ATOM 5732 O O . ALA A 1 749 ? 31.280 1.250 -44.523 1.00 90.25 749 ALA A O 1
ATOM 5733 N N . SER A 1 750 ? 31.467 -0.140 -46.269 1.00 83.50 750 SER A N 1
ATOM 5734 C CA . SER A 1 750 ? 30.044 -0.481 -46.391 1.00 83.50 750 SER A CA 1
ATOM 5735 C C . SER A 1 750 ? 29.762 -1.920 -45.914 1.00 83.50 750 SER A C 1
ATOM 5737 O O . SER A 1 750 ? 30.623 -2.534 -45.288 1.00 83.50 750 SER A O 1
ATOM 5739 N N . ASP A 1 751 ? 28.542 -2.424 -46.137 1.00 90.25 751 ASP A N 1
ATOM 5740 C CA . ASP A 1 751 ? 28.029 -3.728 -45.664 1.00 90.25 751 ASP A CA 1
ATOM 5741 C C . ASP A 1 751 ? 27.903 -3.872 -44.134 1.00 90.25 751 ASP A C 1
ATOM 5743 O O . ASP A 1 751 ? 27.721 -2.874 -43.432 1.00 90.25 751 ASP A O 1
ATOM 5747 N N . VAL A 1 752 ? 27.826 -5.096 -43.597 1.00 85.44 752 VAL A N 1
ATOM 5748 C CA . VAL A 1 752 ? 27.453 -5.364 -42.195 1.00 85.44 752 VAL A CA 1
ATOM 5749 C C . VAL A 1 752 ? 28.405 -6.366 -41.548 1.00 85.44 752 VAL A C 1
ATOM 5751 O O . VAL A 1 752 ? 28.386 -7.553 -41.861 1.00 85.44 752 VAL A O 1
ATOM 5754 N N . LEU A 1 753 ? 29.161 -5.880 -40.565 1.00 90.25 753 LEU A N 1
ATOM 5755 C CA . LEU A 1 753 ? 29.868 -6.703 -39.587 1.00 90.25 753 LEU A CA 1
ATOM 5756 C C . LEU A 1 753 ? 29.002 -6.965 -38.352 1.00 90.25 753 LEU A C 1
ATOM 5758 O O . LEU A 1 753 ? 28.273 -6.086 -37.884 1.00 90.25 753 LEU A O 1
ATOM 5762 N N . THR A 1 754 ? 29.125 -8.180 -37.825 1.00 87.56 754 THR A N 1
ATOM 5763 C CA . THR A 1 754 ? 28.451 -8.703 -36.627 1.00 87.56 754 THR A CA 1
ATOM 5764 C C . THR A 1 754 ? 29.493 -9.098 -35.569 1.00 87.56 754 THR A C 1
ATOM 5766 O O . THR A 1 754 ? 30.676 -8.805 -35.736 1.00 87.56 754 THR A O 1
ATOM 5769 N N . SER A 1 755 ? 29.107 -9.756 -34.471 1.00 82.12 755 SER A N 1
ATOM 5770 C CA . SER A 1 755 ? 30.073 -10.372 -33.543 1.00 82.12 755 SER A CA 1
ATOM 5771 C C . SER A 1 755 ? 30.704 -11.675 -34.065 1.00 82.12 755 SER A C 1
ATOM 5773 O O . SER A 1 755 ? 31.670 -12.128 -33.461 1.00 82.12 755 SER A O 1
ATOM 5775 N N . THR A 1 756 ? 30.228 -12.225 -35.190 1.00 84.00 756 THR A N 1
ATOM 5776 C CA . THR A 1 756 ? 30.794 -13.404 -35.882 1.00 84.00 756 THR A CA 1
ATOM 5777 C C . THR A 1 756 ? 31.349 -13.017 -37.268 1.00 84.00 756 THR A C 1
ATOM 5779 O O . THR A 1 756 ? 31.119 -13.701 -38.269 1.00 84.00 756 THR A O 1
ATOM 5782 N N . GLY A 1 757 ? 31.975 -11.838 -37.365 1.00 86.75 757 GLY A N 1
ATOM 5783 C CA . GLY A 1 757 ? 32.525 -11.307 -38.616 1.00 86.75 757 GLY A CA 1
ATOM 5784 C C . GLY A 1 757 ? 31.470 -10.828 -39.626 1.00 86.75 757 GLY A C 1
ATOM 5785 O O . GLY A 1 757 ? 30.393 -10.349 -39.246 1.00 86.75 757 GLY A O 1
ATOM 5786 N N . GLY A 1 758 ? 31.804 -10.906 -40.918 1.00 90.75 758 GLY A N 1
ATOM 5787 C CA . GLY A 1 758 ? 30.939 -10.510 -42.039 1.00 90.75 758 GLY A CA 1
ATOM 5788 C C . GLY A 1 758 ? 31.715 -10.193 -43.326 1.00 90.75 758 GLY A C 1
ATOM 5789 O O . GLY A 1 758 ? 32.827 -10.676 -43.527 1.00 90.75 758 GLY A O 1
ATOM 5790 N N . GLU A 1 759 ? 31.145 -9.348 -44.188 1.00 92.44 759 GLU A N 1
ATOM 5791 C CA . GLU A 1 759 ? 31.852 -8.709 -45.312 1.00 92.44 759 GLU A CA 1
ATOM 5792 C C . GLU A 1 759 ? 31.911 -7.191 -45.110 1.00 92.44 759 GLU A C 1
ATOM 5794 O O . GLU A 1 759 ? 31.016 -6.614 -44.488 1.00 92.44 759 GLU A O 1
ATOM 5799 N N . ILE A 1 760 ? 32.924 -6.549 -45.700 1.00 93.50 760 ILE A N 1
ATOM 5800 C CA . ILE A 1 760 ? 32.952 -5.103 -45.953 1.00 93.50 760 ILE A CA 1
ATOM 5801 C C . ILE A 1 760 ? 33.460 -4.783 -47.361 1.00 93.50 760 ILE A C 1
ATOM 5803 O O . ILE A 1 760 ? 34.377 -5.433 -47.858 1.00 93.50 760 ILE A O 1
ATOM 5807 N N . ARG A 1 761 ? 32.925 -3.725 -47.977 1.00 93.75 761 ARG A N 1
ATOM 5808 C CA . ARG A 1 761 ? 33.450 -3.123 -49.218 1.00 93.75 761 ARG A CA 1
ATOM 5809 C C . ARG A 1 761 ? 33.967 -1.712 -48.934 1.00 93.75 761 ARG A C 1
ATOM 5811 O O . ARG A 1 761 ? 33.243 -0.893 -48.362 1.00 93.75 761 ARG A O 1
ATOM 5818 N N . ILE A 1 762 ? 35.215 -1.435 -49.318 1.00 92.19 762 ILE A N 1
ATOM 5819 C CA . ILE A 1 762 ? 35.921 -0.154 -49.111 1.00 92.19 762 ILE A CA 1
ATOM 5820 C C . ILE A 1 762 ? 36.337 0.401 -50.473 1.00 92.19 762 ILE A C 1
ATOM 5822 O O . ILE A 1 762 ? 36.970 -0.312 -51.249 1.00 92.19 762 ILE A O 1
ATOM 5826 N N . SER A 1 763 ? 36.022 1.667 -50.747 1.00 88.81 763 SER A N 1
ATOM 5827 C CA . SER A 1 763 ? 36.376 2.337 -52.007 1.00 88.81 763 SER A CA 1
ATOM 5828 C C . SER A 1 763 ? 37.576 3.269 -51.825 1.00 88.81 763 SER A C 1
ATOM 5830 O O . SER A 1 763 ? 37.616 4.047 -50.875 1.00 88.81 763 SER A O 1
ATOM 5832 N N . THR A 1 764 ? 38.548 3.213 -52.739 1.00 85.56 764 THR A N 1
ATOM 5833 C CA . THR A 1 764 ? 39.770 4.034 -52.701 1.00 85.56 764 THR A CA 1
ATOM 5834 C C . THR A 1 764 ? 40.343 4.276 -54.102 1.00 85.56 764 THR A C 1
ATOM 5836 O O . THR A 1 764 ? 40.297 3.400 -54.963 1.00 85.56 764 THR A O 1
ATOM 5839 N N . ASN A 1 765 ? 40.926 5.458 -54.321 1.00 78.00 765 ASN A N 1
ATOM 5840 C CA . ASN A 1 765 ? 41.625 5.840 -55.556 1.00 78.00 765 ASN A CA 1
ATOM 5841 C C . ASN A 1 765 ? 43.164 5.726 -55.460 1.00 78.00 765 ASN A C 1
ATOM 5843 O O . ASN A 1 765 ? 43.862 6.030 -56.426 1.00 78.00 765 ASN A O 1
ATOM 5847 N N . LYS A 1 766 ? 43.681 5.270 -54.312 1.00 82.44 766 LYS A N 1
ATOM 5848 C CA . LYS A 1 766 ? 45.098 4.981 -54.036 1.00 82.44 766 LYS A CA 1
ATOM 5849 C C . LYS A 1 766 ? 45.237 3.689 -53.231 1.00 82.44 766 LYS A C 1
ATOM 5851 O O . LYS A 1 766 ? 44.292 3.303 -52.539 1.00 82.44 766 LYS A O 1
ATOM 5856 N N . THR A 1 767 ? 46.412 3.066 -53.223 1.00 86.81 767 THR A N 1
ATOM 5857 C CA . THR A 1 767 ? 46.683 1.984 -52.267 1.00 86.81 767 THR A CA 1
ATOM 5858 C C . THR A 1 767 ? 46.621 2.500 -50.821 1.00 86.81 767 THR A C 1
ATOM 5860 O O . THR A 1 767 ? 47.175 3.555 -50.488 1.00 86.81 767 THR A O 1
ATOM 5863 N N . ILE A 1 768 ? 45.926 1.755 -49.958 1.00 90.50 768 ILE A N 1
ATOM 5864 C CA . ILE A 1 768 ? 45.804 2.006 -48.514 1.00 90.50 768 ILE A CA 1
ATOM 5865 C C . ILE A 1 768 ? 46.101 0.744 -47.700 1.00 90.50 768 ILE A C 1
ATOM 5867 O O . ILE A 1 768 ? 45.919 -0.382 -48.172 1.00 90.50 768 ILE A O 1
ATOM 5871 N N . ALA A 1 769 ? 46.529 0.936 -46.456 1.00 92.31 769 ALA A N 1
ATOM 5872 C CA . ALA A 1 769 ? 46.632 -0.107 -45.443 1.00 92.31 769 ALA A CA 1
ATOM 5873 C C . ALA A 1 769 ? 45.461 0.020 -44.458 1.00 92.31 769 ALA A C 1
ATOM 5875 O O . ALA A 1 769 ? 45.252 1.083 -43.880 1.00 92.31 769 ALA A O 1
ATOM 5876 N N . VAL A 1 770 ? 44.694 -1.048 -44.250 1.00 94.31 770 VAL A N 1
ATOM 5877 C CA . VAL A 1 770 ? 43.478 -1.033 -43.423 1.00 94.31 770 VAL A CA 1
ATOM 5878 C C . VAL A 1 770 ? 43.592 -2.031 -42.280 1.00 94.31 770 VAL A C 1
ATOM 5880 O O . VAL A 1 770 ? 44.045 -3.159 -42.471 1.00 94.31 770 VAL A O 1
ATOM 5883 N N . LYS A 1 771 ? 43.142 -1.624 -41.093 1.00 94.50 771 LYS A N 1
ATOM 5884 C CA . LYS A 1 771 ? 43.011 -2.478 -39.910 1.00 94.50 771 LYS A CA 1
ATOM 5885 C C . LYS A 1 771 ? 41.628 -2.287 -39.291 1.00 94.50 771 LYS A C 1
ATOM 5887 O O . LYS A 1 771 ? 41.142 -1.158 -39.236 1.00 94.50 771 LYS A O 1
ATOM 5892 N N . LEU A 1 772 ? 41.018 -3.364 -38.805 1.00 95.31 772 LEU A N 1
ATOM 5893 C CA . LEU A 1 772 ? 39.795 -3.312 -38.006 1.00 95.31 772 LEU A CA 1
ATOM 5894 C C . LEU A 1 772 ? 40.106 -3.546 -36.529 1.00 95.31 772 LEU A C 1
ATOM 5896 O O . LEU A 1 772 ? 40.987 -4.340 -36.191 1.00 95.31 772 LEU A O 1
ATOM 5900 N N . THR A 1 773 ? 39.315 -2.923 -35.663 1.00 93.69 773 THR A N 1
ATOM 5901 C CA . THR A 1 773 ? 39.248 -3.258 -34.240 1.00 93.69 773 THR A CA 1
ATOM 5902 C C . THR A 1 773 ? 37.785 -3.509 -33.871 1.00 93.69 773 THR A C 1
ATOM 5904 O O . THR A 1 773 ? 36.905 -2.706 -34.176 1.00 93.69 773 THR A O 1
ATOM 5907 N N . ALA A 1 774 ? 37.501 -4.642 -33.233 1.00 92.69 774 ALA A N 1
ATOM 5908 C CA . ALA A 1 774 ? 36.205 -4.933 -32.635 1.00 92.69 774 ALA A CA 1
ATOM 5909 C C . ALA A 1 774 ? 36.271 -4.613 -31.140 1.00 92.69 774 ALA A C 1
ATOM 5911 O O . ALA A 1 774 ? 37.078 -5.181 -30.406 1.00 92.69 774 ALA A O 1
ATOM 5912 N N . SER A 1 775 ? 35.410 -3.707 -30.689 1.00 90.75 775 SER A N 1
ATOM 5913 C CA . SER A 1 775 ? 35.186 -3.409 -29.276 1.00 90.75 775 SER A CA 1
ATOM 5914 C C . SER A 1 775 ? 33.912 -4.113 -28.826 1.00 90.75 775 SER A C 1
ATOM 5916 O O . SER A 1 775 ? 32.832 -3.805 -29.329 1.00 90.75 775 SER A O 1
ATOM 5918 N N . VAL A 1 776 ? 34.010 -5.055 -27.892 1.00 88.38 776 VAL A N 1
ATOM 5919 C CA . VAL A 1 776 ? 32.837 -5.724 -27.316 1.00 88.38 776 VAL A CA 1
ATOM 5920 C C . VAL A 1 776 ? 32.670 -5.280 -25.876 1.00 88.38 776 VAL A C 1
ATOM 5922 O O . VAL A 1 776 ? 33.551 -5.511 -25.048 1.00 88.38 776 VAL A O 1
ATOM 5925 N N . THR A 1 777 ? 31.526 -4.670 -25.577 1.00 83.81 777 THR A N 1
ATOM 5926 C CA . THR A 1 777 ? 31.137 -4.323 -24.210 1.00 83.81 777 THR A CA 1
ATOM 5927 C C . THR A 1 777 ? 30.260 -5.429 -23.625 1.00 83.81 777 THR A C 1
ATOM 5929 O O . THR A 1 777 ? 29.285 -5.847 -24.250 1.00 83.81 777 THR A O 1
ATOM 5932 N N . ASP A 1 778 ? 30.615 -5.915 -22.438 1.00 77.81 778 ASP A N 1
ATOM 5933 C CA . ASP A 1 778 ? 29.862 -6.943 -21.720 1.00 77.81 778 ASP A CA 1
ATOM 5934 C C . ASP A 1 778 ? 28.703 -6.368 -20.879 1.00 77.81 778 ASP A C 1
ATOM 5936 O O . ASP A 1 778 ? 28.518 -5.156 -20.753 1.00 77.81 778 ASP A O 1
ATOM 5940 N N . GLU A 1 779 ? 27.918 -7.248 -20.248 1.00 71.25 779 GLU A N 1
ATOM 5941 C CA . GLU A 1 779 ? 26.817 -6.848 -19.356 1.00 71.25 779 GLU A CA 1
ATOM 5942 C C . GLU A 1 779 ? 27.273 -6.186 -18.035 1.00 71.25 779 GLU A C 1
ATOM 5944 O O . GLU A 1 779 ? 26.432 -5.874 -17.190 1.00 71.25 779 GLU A O 1
ATOM 5949 N N . ASN A 1 780 ? 28.583 -6.012 -17.828 1.00 70.50 780 ASN A N 1
ATOM 5950 C CA . ASN A 1 780 ? 29.208 -5.300 -16.713 1.00 70.50 780 ASN A CA 1
ATOM 5951 C C . ASN A 1 780 ? 29.842 -3.967 -17.166 1.00 70.50 780 ASN A C 1
ATOM 5953 O O . ASN A 1 780 ? 30.580 -3.344 -16.401 1.00 70.50 780 ASN A O 1
ATOM 5957 N N . SER A 1 781 ? 29.557 -3.519 -18.396 1.00 76.12 781 SER A N 1
ATOM 5958 C CA . SER A 1 781 ? 30.120 -2.318 -19.031 1.00 76.12 781 SER A CA 1
ATOM 5959 C C . SER A 1 781 ? 31.643 -2.348 -19.243 1.00 76.12 781 SER A C 1
ATOM 5961 O O . SER A 1 781 ? 32.243 -1.315 -19.552 1.00 76.12 781 SER A O 1
ATOM 5963 N N . ARG A 1 782 ? 32.294 -3.512 -19.122 1.00 80.00 782 ARG A N 1
ATOM 5964 C CA . ARG A 1 782 ? 33.713 -3.673 -19.463 1.00 80.00 782 ARG A CA 1
ATOM 5965 C C . ARG A 1 782 ? 33.830 -3.828 -20.969 1.00 80.00 782 ARG A C 1
ATOM 5967 O O . ARG A 1 782 ? 33.052 -4.564 -21.568 1.00 80.00 782 ARG A O 1
ATOM 5974 N N . THR A 1 783 ? 34.801 -3.157 -21.580 1.00 84.12 783 THR A N 1
ATOM 5975 C CA . THR A 1 783 ? 35.022 -3.236 -23.030 1.00 84.12 783 THR A CA 1
ATOM 5976 C C . THR A 1 783 ? 36.326 -3.960 -23.327 1.00 84.12 783 THR A C 1
ATOM 5978 O O . THR A 1 783 ? 37.393 -3.510 -22.914 1.00 84.12 783 THR A O 1
ATOM 5981 N N . PHE A 1 784 ? 36.223 -5.070 -24.052 1.00 86.94 784 PHE A N 1
ATOM 5982 C CA . PHE A 1 784 ? 37.347 -5.838 -24.577 1.00 86.94 784 PHE A CA 1
ATOM 5983 C C . PHE A 1 784 ? 37.602 -5.410 -26.023 1.00 86.94 784 PHE A C 1
ATOM 5985 O O . PHE A 1 784 ? 36.650 -5.244 -26.789 1.00 86.94 784 PHE A O 1
ATOM 5992 N N . THR A 1 785 ? 38.865 -5.207 -26.395 1.00 89.69 785 THR A N 1
ATOM 5993 C CA . THR A 1 785 ? 39.251 -4.741 -27.731 1.00 89.69 785 THR A CA 1
ATOM 5994 C C . THR A 1 785 ? 40.118 -5.772 -28.444 1.00 89.69 785 THR A C 1
ATOM 5996 O O . THR A 1 785 ? 41.172 -6.180 -27.962 1.00 89.69 785 THR A O 1
ATOM 5999 N N . PHE A 1 786 ? 39.665 -6.175 -29.626 1.00 91.81 786 PHE A N 1
ATOM 6000 C CA . PHE A 1 786 ? 40.285 -7.186 -30.476 1.00 91.81 786 PHE A CA 1
ATOM 6001 C C . PHE A 1 786 ? 40.658 -6.537 -31.799 1.00 91.81 786 PHE A C 1
ATOM 6003 O O . PHE A 1 786 ? 39.902 -5.718 -32.309 1.00 91.81 786 PHE A O 1
ATOM 6010 N N . SER A 1 787 ? 41.825 -6.845 -32.356 1.00 91.62 787 SER A N 1
ATOM 6011 C CA . SER A 1 787 ? 42.410 -6.024 -33.419 1.00 91.62 787 SER A CA 1
ATOM 6012 C C . SER A 1 787 ? 42.995 -6.907 -34.518 1.00 91.62 787 SER A C 1
ATOM 6014 O O . SER A 1 787 ? 43.759 -7.825 -34.228 1.00 91.62 787 SER A O 1
ATOM 6016 N N . SER A 1 788 ? 42.623 -6.648 -35.772 1.00 94.00 788 SER A N 1
ATOM 6017 C CA . SER A 1 788 ? 42.944 -7.522 -36.904 1.00 94.00 788 SER A CA 1
ATOM 6018 C C . SER A 1 788 ? 44.407 -7.435 -37.343 1.00 94.00 788 SER A C 1
ATOM 6020 O O . SER A 1 788 ? 45.128 -6.485 -37.019 1.00 94.00 788 SER A O 1
ATOM 6022 N N . ASN A 1 789 ? 44.835 -8.374 -38.193 1.00 92.44 789 ASN A N 1
ATOM 6023 C CA . ASN A 1 789 ? 45.952 -8.095 -39.093 1.00 92.44 789 ASN A CA 1
ATOM 6024 C C . ASN A 1 789 ? 45.592 -6.962 -40.070 1.00 92.44 789 ASN A C 1
ATOM 6026 O O . ASN A 1 789 ? 44.419 -6.710 -40.353 1.00 92.44 789 ASN A O 1
ATOM 6030 N N . THR A 1 790 ? 46.607 -6.304 -40.620 1.00 91.88 790 THR A N 1
ATOM 6031 C CA . THR A 1 790 ? 46.426 -5.308 -41.681 1.00 91.88 790 THR A CA 1
ATOM 6032 C C . THR A 1 790 ? 46.145 -5.994 -43.025 1.00 91.88 790 THR A C 1
ATOM 6034 O O . THR A 1 790 ? 46.788 -6.998 -43.346 1.00 91.88 790 THR A O 1
ATOM 6037 N N . ILE A 1 791 ? 45.230 -5.430 -43.816 1.00 94.00 791 ILE A N 1
ATOM 6038 C CA . ILE A 1 791 ? 45.015 -5.723 -45.244 1.00 94.00 791 ILE A CA 1
ATOM 6039 C C . ILE A 1 791 ? 45.513 -4.544 -46.089 1.00 94.00 791 ILE A C 1
ATOM 6041 O O . ILE A 1 791 ? 45.385 -3.392 -45.676 1.00 94.00 791 ILE A O 1
ATOM 6045 N N . SER A 1 792 ? 46.062 -4.804 -47.277 1.00 91.62 792 SER A N 1
ATOM 6046 C CA . SER A 1 792 ? 46.264 -3.760 -48.288 1.00 91.62 792 SER A CA 1
ATOM 6047 C C . SER A 1 792 ? 45.078 -3.722 -49.252 1.00 91.62 792 SER A C 1
ATOM 6049 O O . SER A 1 792 ? 44.662 -4.766 -49.754 1.00 91.62 792 SER A O 1
ATOM 6051 N N . ILE A 1 793 ? 44.530 -2.535 -49.516 1.00 90.50 793 ILE A N 1
ATOM 6052 C CA . ILE A 1 793 ? 43.463 -2.338 -50.504 1.00 90.50 793 ILE A CA 1
ATOM 6053 C C . ILE A 1 793 ? 44.000 -1.434 -51.610 1.00 90.50 793 ILE A C 1
ATOM 6055 O O . ILE A 1 793 ? 44.329 -0.274 -51.360 1.00 90.50 793 ILE A O 1
ATOM 6059 N N . LYS A 1 794 ? 44.115 -1.986 -52.820 1.00 84.88 794 LYS A N 1
ATOM 6060 C CA . LYS A 1 794 ? 44.544 -1.277 -54.033 1.00 84.88 794 LYS A CA 1
ATOM 6061 C C . LYS A 1 794 ? 43.364 -0.571 -54.717 1.00 84.88 794 LYS A C 1
ATOM 6063 O O . LYS A 1 794 ? 42.226 -1.011 -54.555 1.00 84.88 794 LYS A O 1
ATOM 6068 N N . PRO A 1 795 ? 43.588 0.485 -55.514 1.00 84.00 795 PRO A N 1
ATOM 6069 C CA . PRO A 1 795 ? 42.528 1.076 -56.320 1.00 84.00 795 PRO A CA 1
ATOM 6070 C C . PRO A 1 795 ? 42.136 0.156 -57.487 1.00 84.00 795 PRO A C 1
ATOM 6072 O O . PRO A 1 795 ? 42.912 -0.704 -57.907 1.00 84.00 795 PRO A O 1
ATOM 6075 N N . ASN A 1 796 ? 40.941 0.367 -58.040 1.00 80.56 796 ASN A N 1
ATOM 6076 C CA . ASN A 1 796 ? 40.654 -0.046 -59.416 1.00 80.56 796 ASN A CA 1
ATOM 6077 C C . ASN A 1 796 ? 41.160 1.048 -60.359 1.00 80.56 796 ASN A C 1
ATOM 6079 O O . ASN A 1 796 ? 41.110 2.226 -60.006 1.00 80.56 796 ASN A O 1
ATOM 6083 N N . ILE A 1 797 ? 41.636 0.668 -61.544 1.00 80.50 797 ILE A N 1
ATOM 6084 C CA . ILE A 1 797 ? 42.128 1.634 -62.530 1.00 80.50 797 ILE A CA 1
ATOM 6085 C C . ILE A 1 797 ? 40.968 2.087 -63.418 1.00 80.50 797 ILE A C 1
ATOM 6087 O O . ILE A 1 797 ? 40.274 1.254 -64.004 1.00 80.50 797 ILE A O 1
ATOM 6091 N N . ILE A 1 798 ? 40.785 3.401 -63.535 1.00 83.12 798 ILE A N 1
ATOM 6092 C CA . ILE A 1 798 ? 39.847 4.046 -64.459 1.00 83.12 798 ILE A CA 1
ATOM 6093 C C . ILE A 1 798 ? 40.665 4.841 -65.481 1.00 83.12 798 ILE A C 1
ATOM 6095 O O . ILE A 1 798 ? 41.647 5.500 -65.135 1.00 83.12 798 ILE A O 1
ATOM 6099 N N . CYS A 1 799 ? 40.289 4.709 -66.750 1.00 86.06 799 CYS A N 1
ATOM 6100 C CA . CYS A 1 799 ? 40.973 5.298 -67.902 1.00 86.06 799 CYS A CA 1
ATOM 6101 C C . CYS A 1 799 ? 39.975 5.630 -69.029 1.00 86.06 799 CYS A C 1
ATOM 6103 O O . CYS A 1 799 ? 40.247 5.369 -70.201 1.00 86.06 799 CYS A O 1
ATOM 6105 N N . SER A 1 800 ? 38.796 6.152 -68.672 1.00 90.00 800 SER A N 1
ATOM 6106 C CA . SER A 1 800 ? 37.767 6.515 -69.650 1.00 90.00 800 SER A CA 1
ATOM 6107 C C . SER A 1 800 ? 38.149 7.769 -70.428 1.00 90.00 800 SER A C 1
ATOM 6109 O O . SER A 1 800 ? 38.829 8.665 -69.919 1.00 90.00 800 SER A O 1
ATOM 6111 N N . PHE A 1 801 ? 37.722 7.828 -71.684 1.00 93.25 801 PHE A N 1
ATOM 6112 C CA . PHE A 1 801 ? 38.045 8.913 -72.598 1.00 93.25 801 PHE A CA 1
ATOM 6113 C C . PHE A 1 801 ? 36.906 9.131 -73.590 1.00 93.25 801 PHE A C 1
ATOM 6115 O O . PHE A 1 801 ? 36.268 8.180 -74.025 1.00 93.25 801 PHE A O 1
ATOM 6122 N N . ALA A 1 802 ? 36.718 10.379 -73.999 1.00 89.94 802 ALA A N 1
ATOM 6123 C CA . ALA A 1 802 ? 35.847 10.751 -75.095 1.00 89.94 802 ALA A CA 1
ATOM 6124 C C . ALA A 1 802 ? 36.644 10.808 -76.406 1.00 89.94 802 ALA A C 1
ATOM 6126 O O . ALA A 1 802 ? 37.728 11.400 -76.477 1.00 89.94 802 ALA A O 1
ATOM 6127 N N . ALA A 1 803 ? 36.064 10.237 -77.456 1.00 90.50 803 ALA A N 1
ATOM 6128 C CA . ALA A 1 803 ? 36.439 10.443 -78.850 1.00 90.50 803 ALA A CA 1
ATOM 6129 C C . ALA A 1 803 ? 35.167 10.804 -79.647 1.00 90.50 803 ALA A C 1
ATOM 6131 O O . ALA A 1 803 ? 34.069 10.426 -79.233 1.00 90.50 803 ALA A O 1
ATOM 6132 N N . PRO A 1 804 ? 35.263 11.542 -80.766 1.00 88.06 804 PRO A N 1
ATOM 6133 C CA . PRO A 1 804 ? 34.111 11.776 -81.631 1.00 88.06 804 PRO A CA 1
ATOM 6134 C C . PRO A 1 804 ? 33.596 10.456 -82.221 1.00 88.06 804 PRO A C 1
ATOM 6136 O O . PRO A 1 804 ? 34.371 9.638 -82.710 1.00 88.06 804 PRO A O 1
ATOM 6139 N N . SER A 1 805 ? 32.276 10.267 -82.214 1.00 86.19 805 SER A N 1
ATOM 6140 C CA . SER A 1 805 ? 31.634 9.051 -82.732 1.00 86.19 805 SER A CA 1
ATOM 6141 C C . SER A 1 805 ? 31.628 8.955 -84.262 1.00 86.19 805 SER A C 1
ATOM 6143 O O . SER A 1 805 ? 31.441 7.865 -84.803 1.00 86.19 805 SER A O 1
ATOM 6145 N N . SER A 1 806 ? 31.852 10.071 -84.965 1.00 85.44 806 SER A N 1
ATOM 6146 C CA . SER A 1 806 ? 32.072 10.120 -86.413 1.00 85.44 806 SER A CA 1
ATOM 6147 C C . SER A 1 806 ? 33.063 11.232 -86.767 1.00 85.44 806 SER A C 1
ATOM 6149 O O . SER A 1 806 ? 33.024 12.291 -86.140 1.00 85.44 806 SER A O 1
ATOM 6151 N N . VAL A 1 807 ? 33.917 11.004 -87.768 1.00 88.31 807 VAL A N 1
ATOM 6152 C CA . VAL A 1 807 ? 34.892 11.968 -88.322 1.00 88.31 807 VAL A CA 1
ATOM 6153 C C . VAL A 1 807 ? 34.995 11.817 -89.841 1.00 88.31 807 VAL A C 1
ATOM 6155 O O . VAL A 1 807 ? 34.779 10.718 -90.361 1.00 88.31 807 VAL A O 1
ATOM 6158 N N . HIS A 1 808 ? 35.344 12.887 -90.560 1.00 84.00 808 HIS A N 1
ATOM 6159 C CA . HIS A 1 808 ? 35.637 12.777 -91.993 1.00 84.00 808 HIS A CA 1
ATOM 6160 C C . HIS A 1 808 ? 36.995 12.082 -92.220 1.00 84.00 808 HIS A C 1
ATOM 6162 O O . HIS A 1 808 ? 37.888 12.097 -91.365 1.00 84.00 808 HIS A O 1
ATOM 6168 N N . THR A 1 809 ? 37.151 11.420 -93.366 1.00 84.44 809 THR A N 1
ATOM 6169 C CA . THR A 1 809 ? 38.339 10.619 -93.672 1.00 84.44 809 THR A CA 1
ATOM 6170 C C . THR A 1 809 ? 39.604 11.481 -93.789 1.00 84.44 809 THR A C 1
ATOM 6172 O O . THR A 1 809 ? 39.651 12.475 -94.502 1.00 84.44 809 THR A O 1
ATOM 6175 N N . GLY A 1 810 ? 40.656 11.134 -93.045 1.00 80.44 810 GLY A N 1
ATOM 6176 C CA . GLY A 1 810 ? 41.893 11.924 -92.981 1.00 80.44 810 GLY A CA 1
ATOM 6177 C C . GLY A 1 810 ? 41.841 13.165 -92.074 1.00 80.44 810 GLY A C 1
ATOM 6178 O O . GLY A 1 810 ? 42.860 13.843 -91.928 1.00 80.44 810 GLY A O 1
ATOM 6179 N N . GLU A 1 811 ? 40.717 13.455 -91.411 1.00 85.81 811 GLU A N 1
ATOM 6180 C CA . GLU A 1 811 ? 40.633 14.543 -90.428 1.00 85.81 811 GLU A CA 1
ATOM 6181 C C . GLU A 1 811 ? 41.476 14.235 -89.167 1.00 85.81 811 GLU A C 1
ATOM 6183 O O . GLU A 1 811 ? 41.737 13.077 -88.825 1.00 85.81 811 GLU A O 1
ATOM 6188 N N . SER A 1 812 ? 41.942 15.271 -88.457 1.00 88.69 812 SER A N 1
ATOM 6189 C CA . SER A 1 812 ? 42.630 15.117 -87.167 1.00 88.69 812 SER A CA 1
ATOM 6190 C C . SER A 1 812 ? 41.727 15.511 -86.012 1.00 88.69 812 SER A C 1
ATOM 6192 O O . SER A 1 812 ? 41.284 16.655 -85.928 1.00 88.69 812 SER A O 1
ATOM 6194 N N . PHE A 1 813 ? 41.497 14.569 -85.101 1.00 91.38 813 PHE A N 1
ATOM 6195 C CA . PHE A 1 813 ? 40.587 14.729 -83.976 1.00 91.38 813 PHE A CA 1
ATOM 6196 C C . PHE A 1 813 ? 41.268 14.470 -82.630 1.00 91.38 813 PHE A C 1
ATOM 6198 O O . PHE A 1 813 ? 42.281 13.770 -82.530 1.00 91.38 813 PHE A O 1
ATOM 6205 N N . SER A 1 814 ? 40.695 15.048 -81.576 1.00 91.00 814 SER A N 1
ATOM 6206 C CA . SER A 1 814 ? 41.175 14.901 -80.202 1.00 91.00 814 SER A CA 1
ATOM 6207 C C . SER A 1 814 ? 40.496 13.741 -79.481 1.00 91.00 814 SER A C 1
ATOM 6209 O O . SER A 1 814 ? 39.279 13.578 -79.534 1.00 91.00 814 SER A O 1
ATOM 6211 N N . VAL A 1 815 ? 41.301 12.987 -78.741 1.00 93.12 815 VAL A N 1
ATOM 6212 C CA . VAL A 1 815 ? 40.902 11.954 -77.785 1.00 93.12 815 VAL A CA 1
ATOM 6213 C C . VAL A 1 815 ? 41.211 12.507 -76.396 1.00 93.12 815 VAL A C 1
ATOM 6215 O O . VAL A 1 815 ? 42.375 12.741 -76.064 1.00 93.12 815 VAL A O 1
ATOM 6218 N N . THR A 1 816 ? 40.176 12.764 -75.598 1.00 90.56 816 THR A N 1
ATOM 6219 C CA . THR A 1 816 ? 40.288 13.497 -74.324 1.00 90.56 816 THR A CA 1
ATOM 6220 C C . THR A 1 816 ? 39.910 12.587 -73.166 1.00 90.56 816 THR A C 1
ATOM 6222 O O . THR A 1 816 ? 38.841 11.991 -73.195 1.00 90.56 816 THR A O 1
ATOM 6225 N N . MET A 1 817 ? 40.750 12.480 -72.134 1.00 90.75 817 MET A N 1
ATOM 6226 C CA . MET A 1 817 ? 40.406 11.669 -70.959 1.00 90.75 817 MET A CA 1
ATOM 6227 C C . MET A 1 817 ? 39.241 12.290 -70.180 1.00 90.75 817 MET A C 1
ATOM 6229 O O . MET A 1 817 ? 39.246 13.495 -69.928 1.00 90.75 817 MET A O 1
ATOM 6233 N N . GLU A 1 818 ? 38.283 11.464 -69.762 1.00 87.38 818 GLU A N 1
ATOM 6234 C CA . GLU A 1 818 ? 37.158 11.875 -68.915 1.00 87.38 818 GLU A CA 1
ATOM 6235 C C . GLU A 1 818 ? 37.463 11.623 -67.437 1.00 87.38 818 GLU A C 1
ATOM 6237 O O . GLU A 1 818 ? 37.433 12.552 -66.630 1.00 87.38 818 GLU A O 1
ATOM 6242 N N . GLU A 1 819 ? 37.820 10.383 -67.084 1.00 84.00 819 GLU A N 1
ATOM 6243 C CA . GLU A 1 819 ? 38.305 10.033 -65.751 1.00 84.00 819 GLU A CA 1
ATOM 6244 C C . GLU A 1 819 ? 39.578 9.181 -65.835 1.00 84.00 819 GLU A C 1
ATOM 6246 O O . GLU A 1 819 ? 39.637 8.144 -66.502 1.00 84.00 819 GLU A O 1
ATOM 6251 N N . VAL A 1 820 ? 40.600 9.617 -65.095 1.00 81.38 820 VAL A N 1
ATOM 6252 C CA . VAL A 1 820 ? 41.853 8.886 -64.897 1.00 81.38 820 VAL A CA 1
ATOM 6253 C C . VAL A 1 820 ? 42.107 8.758 -63.402 1.00 81.38 820 VAL A C 1
ATOM 6255 O O . VAL A 1 820 ? 42.418 9.741 -62.728 1.00 81.38 820 VAL A O 1
ATOM 6258 N N . SER A 1 821 ? 41.978 7.547 -62.867 1.00 80.50 821 SER A N 1
ATOM 6259 C CA . SER A 1 821 ? 42.203 7.266 -61.447 1.00 80.50 821 SER A CA 1
ATOM 6260 C C . SER A 1 821 ? 42.804 5.869 -61.245 1.00 80.50 821 SER A C 1
ATOM 6262 O O . SER A 1 821 ? 42.730 5.005 -62.117 1.00 80.50 821 SER A O 1
ATOM 6264 N N . GLY A 1 822 ? 43.513 5.661 -60.132 1.00 75.06 822 GLY A N 1
ATOM 6265 C CA . GLY A 1 822 ? 44.134 4.372 -59.802 1.00 75.06 822 GLY A CA 1
ATOM 6266 C C . GLY A 1 822 ? 45.363 3.945 -60.625 1.00 75.06 822 GLY A C 1
ATOM 6267 O O . GLY A 1 822 ? 45.892 2.875 -60.345 1.00 75.06 822 GLY A O 1
ATOM 6268 N N . LEU A 1 823 ? 45.857 4.742 -61.589 1.00 73.50 823 LEU A N 1
ATOM 6269 C CA . LEU A 1 823 ? 47.048 4.400 -62.400 1.00 73.50 823 LEU A CA 1
ATOM 6270 C C . LEU A 1 823 ? 48.299 4.055 -61.565 1.00 73.50 823 LEU A C 1
ATOM 6272 O O . LEU A 1 823 ? 49.082 3.189 -61.958 1.00 73.50 823 LEU A O 1
ATOM 6276 N N . GLU A 1 824 ? 48.498 4.746 -60.439 1.00 75.06 824 GLU A N 1
ATOM 6277 C CA . GLU A 1 824 ? 49.736 4.733 -59.644 1.00 75.06 824 GLU A CA 1
ATOM 6278 C C . GLU A 1 824 ? 50.973 5.039 -60.519 1.00 75.06 824 GLU A C 1
ATOM 6280 O O . GLU A 1 824 ? 51.096 6.170 -60.986 1.00 75.06 824 GLU A O 1
ATOM 6285 N N . GLU A 1 825 ? 51.865 4.076 -60.778 1.00 70.50 825 GLU A N 1
ATOM 6286 C CA . GLU A 1 825 ? 53.033 4.243 -61.676 1.00 70.50 825 GLU A CA 1
ATOM 6287 C C . GLU A 1 825 ? 52.801 3.678 -63.100 1.00 70.50 825 GLU A C 1
ATOM 6289 O O . GLU A 1 825 ? 53.726 3.600 -63.912 1.00 70.50 825 GLU A O 1
ATOM 6294 N N . SER A 1 826 ? 51.572 3.259 -63.419 1.00 77.69 826 SER A N 1
ATOM 6295 C CA . SER A 1 826 ? 51.217 2.577 -64.675 1.00 77.69 826 SER A CA 1
ATOM 6296 C C . SER A 1 826 ? 50.900 3.558 -65.810 1.00 77.69 826 SER A C 1
ATOM 6298 O O . SER A 1 826 ? 50.320 4.619 -65.587 1.00 77.69 826 SER A O 1
ATOM 6300 N N . ASN A 1 827 ? 51.204 3.171 -67.053 1.00 82.75 827 ASN A N 1
ATOM 6301 C CA . ASN A 1 827 ? 50.861 3.942 -68.254 1.00 82.75 827 ASN A CA 1
ATOM 6302 C C . ASN A 1 827 ? 49.677 3.333 -69.017 1.00 82.75 827 ASN A C 1
ATOM 6304 O O . ASN A 1 827 ? 49.483 2.115 -69.012 1.00 82.75 827 ASN A O 1
ATOM 6308 N N . ILE A 1 828 ? 48.928 4.187 -69.717 1.00 91.06 828 ILE A N 1
ATOM 6309 C CA . ILE A 1 828 ? 47.863 3.783 -70.635 1.00 91.06 828 ILE A CA 1
ATOM 6310 C C . ILE A 1 828 ? 48.490 3.318 -71.952 1.00 91.06 828 ILE A C 1
ATOM 6312 O O . ILE A 1 828 ? 49.161 4.083 -72.646 1.00 91.06 828 ILE A O 1
ATOM 6316 N N . THR A 1 829 ? 48.244 2.059 -72.304 1.00 90.62 829 THR A N 1
ATOM 6317 C CA . THR A 1 829 ? 48.520 1.504 -73.630 1.00 90.62 829 THR A CA 1
ATOM 6318 C C . THR A 1 829 ? 47.306 1.752 -74.518 1.00 90.62 829 THR A C 1
ATOM 6320 O O . THR A 1 829 ? 46.190 1.385 -74.153 1.00 90.62 829 THR A O 1
ATOM 6323 N N . TRP A 1 830 ? 47.517 2.349 -75.687 1.00 93.38 830 TRP A N 1
ATOM 6324 C CA . TRP A 1 830 ? 46.459 2.618 -76.660 1.00 93.38 830 TRP A CA 1
ATOM 6325 C C . TRP A 1 830 ? 46.515 1.621 -77.816 1.00 93.38 830 TRP A C 1
ATOM 6327 O O . TRP A 1 830 ? 47.596 1.238 -78.261 1.00 93.38 830 TRP A O 1
ATOM 6337 N N . SER A 1 831 ? 45.351 1.204 -78.310 1.00 92.00 831 SER A N 1
ATOM 6338 C CA . SER A 1 831 ? 45.233 0.346 -79.493 1.00 92.00 831 SER A CA 1
ATOM 6339 C C . SER A 1 831 ? 43.975 0.684 -80.284 1.00 92.00 831 SER A C 1
ATOM 6341 O O . SER A 1 831 ? 42.908 0.871 -79.703 1.00 92.00 831 SER A O 1
ATOM 6343 N N . LEU A 1 832 ? 44.102 0.765 -81.606 1.00 93.50 832 LEU A N 1
ATOM 6344 C CA . LEU A 1 832 ? 42.987 0.959 -82.527 1.00 93.50 832 LEU A CA 1
ATOM 6345 C C . LEU A 1 832 ? 42.725 -0.354 -83.268 1.00 93.50 832 LEU A C 1
ATOM 6347 O O . LEU A 1 832 ? 43.657 -1.077 -83.629 1.00 93.50 832 LEU A O 1
ATOM 6351 N N . THR A 1 833 ? 41.453 -0.668 -83.496 1.00 92.12 833 THR A N 1
ATOM 6352 C CA . THR A 1 833 ? 41.040 -1.835 -84.281 1.00 92.12 833 THR A CA 1
ATOM 6353 C C . THR A 1 833 ? 40.007 -1.460 -85.336 1.00 92.12 833 THR A C 1
ATOM 6355 O O . THR A 1 833 ? 39.196 -0.565 -85.112 1.00 92.12 833 THR A O 1
ATOM 6358 N N . LYS A 1 834 ? 40.026 -2.168 -86.469 1.00 91.12 834 LYS A N 1
ATOM 6359 C CA . LYS A 1 834 ? 38.999 -2.152 -87.521 1.00 91.12 834 LYS A CA 1
ATOM 6360 C C . LYS A 1 834 ? 38.508 -3.582 -87.707 1.00 91.12 834 LYS A C 1
ATOM 6362 O O . LYS A 1 834 ? 39.331 -4.490 -87.820 1.00 91.12 834 LYS A O 1
ATOM 6367 N N . ASP A 1 835 ? 37.196 -3.800 -87.649 1.00 80.81 835 ASP A N 1
ATOM 6368 C CA . ASP A 1 835 ? 36.575 -5.136 -87.728 1.00 80.81 835 ASP A CA 1
ATOM 6369 C C . ASP A 1 835 ? 37.221 -6.186 -86.785 1.00 80.81 835 ASP A C 1
ATOM 6371 O O . ASP A 1 835 ? 37.374 -7.363 -87.116 1.00 80.81 835 ASP A O 1
ATOM 6375 N N . GLY A 1 836 ? 37.656 -5.746 -85.594 1.00 76.69 836 GLY A N 1
ATOM 6376 C CA . GLY A 1 836 ? 38.331 -6.576 -84.584 1.00 76.69 836 GLY A CA 1
ATOM 6377 C C . GLY A 1 836 ? 39.816 -6.880 -84.840 1.00 76.69 836 GLY A C 1
ATOM 6378 O O . GLY A 1 836 ? 40.446 -7.540 -84.015 1.00 76.69 836 GLY A O 1
ATOM 6379 N N . SER A 1 837 ? 40.401 -6.395 -85.939 1.00 85.06 837 SER A N 1
ATOM 6380 C CA . SER A 1 837 ? 41.837 -6.511 -86.239 1.00 85.06 837 SER A CA 1
ATOM 6381 C C . SER A 1 837 ? 42.586 -5.234 -85.857 1.00 85.06 837 SER A C 1
ATOM 6383 O O . SER A 1 837 ? 42.086 -4.137 -86.099 1.00 85.06 837 SER A O 1
ATOM 6385 N N . LEU A 1 838 ? 43.790 -5.355 -85.283 1.00 88.19 838 LEU A N 1
ATOM 6386 C CA . LEU A 1 838 ? 44.649 -4.201 -84.979 1.00 88.19 838 LEU A CA 1
ATOM 6387 C C . LEU A 1 838 ? 45.014 -3.427 -86.252 1.00 88.19 838 LEU A C 1
ATOM 6389 O O . LEU A 1 838 ? 45.299 -4.022 -87.291 1.00 88.19 838 LEU A O 1
ATOM 6393 N N . THR A 1 839 ? 45.014 -2.101 -86.148 1.00 90.38 839 THR A N 1
ATOM 6394 C CA . THR A 1 839 ? 45.282 -1.177 -87.254 1.00 90.38 839 THR A CA 1
ATOM 6395 C C . THR A 1 839 ? 45.976 0.083 -86.734 1.00 90.38 839 THR A C 1
ATOM 6397 O O . THR A 1 839 ? 45.803 0.457 -85.572 1.00 90.38 839 THR A O 1
ATOM 6400 N N . ASP A 1 840 ? 46.783 0.718 -87.579 1.00 88.06 840 ASP A N 1
ATOM 6401 C CA . ASP A 1 840 ? 47.547 1.910 -87.215 1.00 88.06 840 ASP A CA 1
ATOM 6402 C C . ASP A 1 840 ? 46.710 3.193 -87.347 1.00 88.06 840 ASP A C 1
ATOM 6404 O O . ASP A 1 840 ? 45.780 3.288 -88.149 1.00 88.06 840 ASP A O 1
ATOM 6408 N N . TYR A 1 841 ? 47.099 4.218 -86.591 1.00 92.19 841 TYR A N 1
ATOM 6409 C CA . TYR A 1 841 ? 46.666 5.604 -86.764 1.00 92.19 841 TYR A CA 1
ATOM 6410 C C . TYR A 1 841 ? 47.890 6.518 -86.827 1.00 92.19 841 TYR A C 1
ATOM 6412 O O . TYR A 1 841 ? 48.962 6.180 -86.321 1.00 92.19 841 TYR A O 1
ATOM 6420 N N . THR A 1 842 ? 47.739 7.704 -87.412 1.00 88.19 842 THR A N 1
ATOM 6421 C CA . THR A 1 842 ? 48.757 8.760 -87.319 1.00 88.19 842 THR A CA 1
ATOM 6422 C C . THR A 1 842 ? 48.425 9.709 -86.166 1.00 88.19 842 THR A C 1
ATOM 6424 O O . THR A 1 842 ? 47.260 9.886 -85.822 1.00 88.19 842 THR A O 1
ATOM 6427 N N . GLY A 1 843 ? 49.443 10.300 -85.532 1.00 88.94 843 GLY A N 1
ATOM 6428 C CA . GLY A 1 843 ? 49.289 11.142 -84.335 1.00 88.94 843 GLY A CA 1
ATOM 6429 C C . GLY A 1 843 ? 49.943 10.531 -83.093 1.00 88.94 843 GLY A C 1
ATOM 6430 O O . GLY A 1 843 ? 50.887 9.747 -83.210 1.00 88.94 843 GLY A O 1
ATOM 6431 N N . SER A 1 844 ? 49.480 10.904 -81.899 1.00 87.62 844 SER A N 1
ATOM 6432 C CA . SER A 1 844 ? 49.987 10.352 -80.635 1.00 87.62 844 SER A CA 1
ATOM 6433 C C . SER A 1 844 ? 48.972 10.458 -79.495 1.00 87.62 844 SER A C 1
ATOM 6435 O O . SER A 1 844 ? 48.240 11.439 -79.379 1.00 87.62 844 SER A O 1
ATOM 6437 N N . LEU A 1 845 ? 48.961 9.436 -78.632 1.00 92.12 845 LEU A N 1
ATOM 6438 C CA . LEU A 1 845 ? 48.124 9.340 -77.433 1.00 92.12 845 LEU A CA 1
ATOM 6439 C C . LEU A 1 845 ? 48.996 9.028 -76.209 1.00 92.12 845 LEU A C 1
ATOM 6441 O O . LEU A 1 845 ? 50.059 8.417 -76.325 1.00 92.12 845 LEU A O 1
ATOM 6445 N N . SER A 1 846 ? 48.553 9.474 -75.037 1.00 90.25 846 SER A N 1
ATOM 6446 C CA . SER A 1 846 ? 49.288 9.420 -73.767 1.00 90.25 846 SER A CA 1
ATOM 6447 C C . SER A 1 846 ? 48.347 9.119 -72.593 1.00 90.25 846 SER A C 1
ATOM 6449 O O . SER A 1 846 ? 47.147 8.941 -72.796 1.00 90.25 846 SER A O 1
ATOM 6451 N N . ASN A 1 847 ? 48.847 9.129 -71.351 1.00 88.06 847 ASN A N 1
ATOM 6452 C CA . ASN A 1 847 ? 47.994 9.039 -70.153 1.00 88.06 847 ASN A CA 1
ATOM 6453 C C . ASN A 1 847 ? 46.984 10.206 -70.036 1.00 88.06 847 ASN A C 1
ATOM 6455 O O . ASN A 1 847 ? 46.027 10.100 -69.279 1.00 88.06 847 ASN A O 1
ATOM 6459 N N . ASN A 1 848 ? 47.197 11.299 -70.782 1.00 88.31 848 ASN A N 1
ATOM 6460 C CA . ASN A 1 848 ? 46.333 12.482 -70.832 1.00 88.31 848 ASN A CA 1
ATOM 6461 C C . ASN A 1 848 ? 45.533 12.575 -72.152 1.00 88.31 848 ASN A C 1
ATOM 6463 O O . ASN A 1 848 ? 45.029 13.647 -72.481 1.00 88.31 848 ASN A O 1
ATOM 6467 N N . GLY A 1 849 ? 45.450 11.491 -72.933 1.00 89.44 849 GLY A N 1
ATOM 6468 C CA . GLY A 1 849 ? 44.880 11.513 -74.284 1.00 89.44 849 GLY A CA 1
ATOM 6469 C C . GLY A 1 849 ? 45.852 12.100 -75.315 1.00 89.44 849 GLY A C 1
ATOM 6470 O O . GLY A 1 849 ? 47.074 11.975 -75.157 1.00 89.44 849 GLY A O 1
ATOM 6471 N N . GLY A 1 850 ? 45.325 12.708 -76.379 1.00 92.62 850 GLY A N 1
ATOM 6472 C CA . GLY A 1 850 ? 46.103 13.303 -77.473 1.00 92.62 850 GLY A CA 1
ATOM 6473 C C . GLY A 1 850 ? 45.281 13.494 -78.753 1.00 92.62 850 GLY A C 1
ATOM 6474 O O . GLY A 1 850 ? 44.056 13.503 -78.697 1.00 92.62 850 GLY A O 1
ATOM 6475 N N . ASN A 1 851 ? 45.944 13.629 -79.906 1.00 92.75 851 ASN A N 1
ATOM 6476 C CA . ASN A 1 851 ? 45.284 13.801 -81.208 1.00 92.75 851 ASN A CA 1
ATOM 6477 C C . ASN A 1 851 ? 45.706 12.697 -82.183 1.00 92.75 851 ASN A C 1
ATOM 6479 O O . ASN A 1 851 ? 46.891 12.348 -82.241 1.00 92.75 851 ASN A O 1
ATOM 6483 N N . ILE A 1 852 ? 44.753 12.197 -82.973 1.00 94.00 852 ILE A N 1
ATOM 6484 C CA . ILE A 1 852 ? 44.972 11.157 -83.988 1.00 94.00 852 ILE A CA 1
ATOM 6485 C C . ILE A 1 852 ? 44.206 11.440 -85.289 1.00 94.00 852 ILE A C 1
ATOM 6487 O O . ILE A 1 852 ? 43.306 12.276 -85.324 1.00 94.00 852 ILE A O 1
ATOM 6491 N N . THR A 1 853 ? 44.583 10.734 -86.353 1.00 91.44 853 THR A N 1
ATOM 6492 C CA . THR A 1 853 ? 43.961 10.764 -87.683 1.00 91.44 853 THR A CA 1
ATOM 6493 C C . THR A 1 853 ? 43.835 9.342 -88.227 1.00 91.44 853 THR A C 1
ATOM 6495 O O . THR A 1 853 ? 44.726 8.508 -88.031 1.00 91.44 853 THR A O 1
ATOM 6498 N N . ILE A 1 854 ? 42.735 9.076 -88.934 1.00 91.44 854 ILE A N 1
ATOM 6499 C CA . ILE A 1 854 ? 42.445 7.802 -89.601 1.00 91.44 854 ILE A CA 1
ATOM 6500 C C . ILE A 1 854 ? 42.026 8.115 -91.046 1.00 91.44 854 ILE A C 1
ATOM 6502 O O . ILE A 1 854 ? 41.143 8.939 -91.260 1.00 91.44 854 ILE A O 1
ATOM 6506 N N . ASN A 1 855 ? 42.676 7.489 -92.034 1.00 84.25 855 ASN A N 1
ATOM 6507 C CA . ASN A 1 855 ? 42.569 7.870 -93.457 1.00 84.25 855 ASN A CA 1
ATOM 6508 C C . ASN A 1 855 ? 41.688 6.931 -94.307 1.00 84.25 855 ASN A C 1
ATOM 6510 O O . ASN A 1 855 ? 41.478 7.203 -95.487 1.00 84.25 855 ASN A O 1
ATOM 6514 N N . ASP A 1 856 ? 41.207 5.830 -93.725 1.00 85.31 856 ASP A N 1
ATOM 6515 C CA . ASP A 1 856 ? 40.419 4.802 -94.408 1.00 85.31 856 ASP A CA 1
ATOM 6516 C C . ASP A 1 856 ? 38.984 4.787 -93.856 1.00 85.31 856 ASP A C 1
ATOM 6518 O O . ASP A 1 856 ? 38.771 4.502 -92.677 1.00 85.31 856 ASP A O 1
ATOM 6522 N N . VAL A 1 857 ? 37.986 4.979 -94.719 1.00 84.50 857 VAL A N 1
ATOM 6523 C CA . VAL A 1 857 ? 36.551 4.907 -94.374 1.00 84.50 857 VAL A CA 1
ATOM 6524 C C . VAL A 1 857 ? 36.193 3.564 -93.707 1.00 84.50 857 VAL A C 1
ATOM 6526 O O . VAL A 1 857 ? 36.642 2.498 -94.145 1.00 84.50 857 VAL A O 1
ATOM 6529 N N . GLY A 1 858 ? 35.387 3.584 -92.640 1.00 86.94 858 GLY A N 1
ATOM 6530 C CA . GLY A 1 858 ? 34.906 2.387 -91.935 1.00 86.94 858 GLY A CA 1
ATOM 6531 C C . GLY A 1 858 ? 34.653 2.585 -90.435 1.00 86.94 858 GLY A C 1
ATOM 6532 O O . GLY A 1 858 ? 34.826 3.675 -89.902 1.00 86.94 858 GLY A O 1
ATOM 6533 N N . GLY A 1 859 ? 34.232 1.518 -89.749 1.00 89.12 859 GLY A N 1
ATOM 6534 C CA . GLY A 1 859 ? 34.027 1.513 -88.296 1.00 89.12 859 GLY A CA 1
ATOM 6535 C C . GLY A 1 859 ? 35.273 1.054 -87.538 1.00 89.12 859 GLY A C 1
ATOM 6536 O O . GLY A 1 859 ? 35.848 0.014 -87.861 1.00 89.12 859 GLY A O 1
ATOM 6537 N N . TYR A 1 860 ? 35.665 1.814 -86.519 1.00 93.25 860 TYR A N 1
ATOM 6538 C CA . TYR A 1 860 ? 36.842 1.559 -85.694 1.00 93.25 860 TYR A CA 1
ATOM 6539 C C . TYR A 1 860 ? 36.487 1.521 -84.209 1.00 93.25 860 TYR A C 1
ATOM 6541 O O . TYR A 1 860 ? 35.611 2.256 -83.761 1.00 93.25 860 TYR A O 1
ATOM 6549 N N . THR A 1 861 ? 37.229 0.735 -83.431 1.00 92.69 861 THR A N 1
ATOM 6550 C CA . THR A 1 861 ? 37.186 0.775 -81.964 1.00 92.69 861 THR A CA 1
ATOM 6551 C C . THR A 1 861 ? 38.560 1.171 -81.437 1.00 92.69 861 THR A C 1
ATOM 6553 O O . THR A 1 861 ? 39.534 0.429 -81.611 1.00 92.69 861 THR A O 1
ATOM 6556 N N . LEU A 1 862 ? 38.647 2.336 -80.791 1.00 94.75 862 LEU A N 1
ATOM 6557 C CA . LEU A 1 862 ? 39.824 2.783 -80.045 1.00 94.75 862 LEU A CA 1
ATOM 6558 C C . LEU A 1 862 ? 39.721 2.249 -78.616 1.00 94.75 862 LEU A C 1
ATOM 6560 O O . LEU A 1 862 ? 38.654 2.299 -78.016 1.00 94.75 862 LEU A O 1
ATOM 6564 N N . THR A 1 863 ? 40.818 1.742 -78.063 1.00 92.81 863 THR A N 1
ATOM 6565 C CA . THR A 1 863 ? 40.879 1.170 -76.713 1.00 92.81 863 THR A CA 1
ATOM 6566 C C . THR A 1 863 ? 42.047 1.760 -75.932 1.00 92.81 863 THR A C 1
ATOM 6568 O O . THR A 1 863 ? 43.189 1.716 -76.395 1.00 92.81 863 THR A O 1
ATOM 6571 N N . ALA A 1 864 ? 41.756 2.247 -74.728 1.00 92.38 864 ALA A N 1
ATOM 6572 C CA . ALA A 1 864 ? 42.720 2.566 -73.684 1.00 92.38 864 ALA A CA 1
ATOM 6573 C C . ALA A 1 864 ? 42.788 1.381 -72.715 1.00 92.38 864 ALA A C 1
ATOM 6575 O O . ALA A 1 864 ? 41.758 0.948 -72.202 1.00 92.38 864 ALA A O 1
ATOM 6576 N N . ALA A 1 865 ? 43.979 0.844 -72.459 1.00 89.75 865 ALA A N 1
ATOM 6577 C CA . ALA A 1 865 ? 44.170 -0.301 -71.574 1.00 89.75 865 ALA A CA 1
ATOM 6578 C C . ALA A 1 865 ? 45.359 -0.112 -70.625 1.00 89.75 865 ALA A C 1
ATOM 6580 O O . ALA A 1 865 ? 46.441 0.320 -71.022 1.00 89.75 865 ALA A O 1
ATOM 6581 N N . VAL A 1 866 ? 45.178 -0.505 -69.366 1.00 87.94 866 VAL A N 1
ATOM 6582 C CA . VAL A 1 866 ? 46.207 -0.496 -68.322 1.00 87.94 866 VAL A CA 1
ATOM 6583 C C . VAL A 1 866 ? 46.279 -1.886 -67.706 1.00 87.94 866 VAL A C 1
ATOM 6585 O O . VAL A 1 866 ? 45.265 -2.442 -67.293 1.00 87.94 866 VAL A O 1
ATOM 6588 N N . THR A 1 867 ? 47.479 -2.459 -67.629 1.00 83.06 867 THR A N 1
ATOM 6589 C CA . THR A 1 867 ? 47.716 -3.723 -66.916 1.00 83.06 867 THR A CA 1
ATOM 6590 C C . THR A 1 867 ? 48.411 -3.408 -65.601 1.00 83.06 867 THR A C 1
ATOM 6592 O O . THR A 1 867 ? 49.473 -2.787 -65.614 1.00 83.06 867 THR A O 1
ATOM 6595 N N . ASN A 1 868 ? 47.820 -3.803 -64.472 1.00 74.69 868 ASN A N 1
ATOM 6596 C CA . ASN A 1 868 ? 48.423 -3.566 -63.160 1.00 74.69 868 ASN A CA 1
ATOM 6597 C C . ASN A 1 868 ? 49.582 -4.547 -62.867 1.00 74.69 868 ASN A C 1
ATOM 6599 O O . ASN A 1 868 ? 49.818 -5.501 -63.612 1.00 74.69 868 ASN A O 1
ATOM 6603 N N . SER A 1 869 ? 50.287 -4.350 -61.749 1.00 71.44 869 SER A N 1
ATOM 6604 C CA . SER A 1 869 ? 51.419 -5.195 -61.330 1.00 71.44 869 SER A CA 1
ATOM 6605 C C . SER A 1 869 ? 51.067 -6.663 -61.038 1.00 71.44 869 SER A C 1
ATOM 6607 O O . SER A 1 869 ? 51.965 -7.500 -60.975 1.00 71.44 869 SER A O 1
ATOM 6609 N N . GLU A 1 870 ? 49.781 -6.998 -60.923 1.00 71.75 870 GLU A N 1
ATOM 6610 C CA . GLU A 1 870 ? 49.266 -8.361 -60.760 1.00 71.75 870 GLU A CA 1
ATOM 6611 C C . GLU A 1 870 ? 48.743 -8.980 -62.076 1.00 71.75 870 GLU A C 1
ATOM 6613 O O . GLU A 1 870 ? 48.255 -10.109 -62.071 1.00 71.75 870 GLU A O 1
ATOM 6618 N N . GLY A 1 871 ? 48.836 -8.270 -63.207 1.00 70.25 871 GLY A N 1
ATOM 6619 C CA . GLY A 1 871 ? 48.367 -8.738 -64.517 1.00 70.25 871 GLY A CA 1
ATOM 6620 C C . GLY A 1 871 ? 46.869 -8.538 -64.786 1.00 70.25 871 GLY A C 1
ATOM 6621 O O . GLY A 1 871 ? 46.369 -9.013 -65.805 1.00 70.25 871 GLY A O 1
ATOM 6622 N N . ARG A 1 872 ? 46.134 -7.835 -63.911 1.00 77.75 872 ARG A N 1
ATOM 6623 C CA . ARG A 1 872 ? 44.726 -7.463 -64.141 1.00 77.75 872 ARG A CA 1
ATOM 6624 C C . ARG A 1 872 ? 44.681 -6.324 -65.161 1.00 77.75 872 ARG A C 1
ATOM 6626 O O . ARG A 1 872 ? 45.234 -5.250 -64.916 1.00 77.75 872 ARG A O 1
ATOM 6633 N N . ILE A 1 873 ? 44.031 -6.573 -66.297 1.00 81.62 873 ILE A N 1
ATOM 6634 C CA . ILE A 1 873 ? 43.796 -5.573 -67.344 1.00 81.62 873 ILE A CA 1
ATOM 6635 C C . ILE A 1 873 ? 42.523 -4.794 -67.002 1.00 81.62 873 ILE A C 1
ATOM 6637 O O . ILE A 1 873 ? 41.476 -5.386 -66.737 1.00 81.62 873 ILE A O 1
ATOM 6641 N N . PHE A 1 874 ? 42.625 -3.471 -67.033 1.00 85.44 874 PHE A N 1
ATOM 6642 C CA . PHE A 1 874 ? 41.518 -2.524 -66.998 1.00 85.44 874 PHE A CA 1
ATOM 6643 C C . PHE A 1 874 ? 41.492 -1.818 -68.355 1.00 85.44 874 PHE A C 1
ATOM 6645 O O . PHE A 1 874 ? 42.540 -1.370 -68.819 1.00 85.44 874 PHE A O 1
ATOM 6652 N N . SER A 1 875 ? 40.336 -1.743 -69.011 1.00 89.88 875 SER A N 1
ATOM 6653 C CA . SER A 1 875 ? 40.233 -1.173 -70.357 1.00 89.88 875 SER A CA 1
ATOM 6654 C C . SER A 1 875 ? 38.924 -0.430 -70.580 1.00 89.88 875 SER A C 1
ATOM 6656 O O . SER A 1 875 ? 37.864 -0.918 -70.188 1.00 89.88 875 SER A O 1
ATOM 6658 N N . TYR A 1 876 ? 39.012 0.703 -71.269 1.00 91.38 876 TYR A N 1
ATOM 6659 C CA . TYR A 1 876 ? 37.887 1.469 -71.797 1.00 91.38 876 TYR A CA 1
ATOM 6660 C C . TYR A 1 876 ? 38.009 1.566 -73.322 1.00 91.38 876 TYR A C 1
ATOM 6662 O O . TYR A 1 876 ? 39.127 1.565 -73.844 1.00 91.38 876 TYR A O 1
ATOM 6670 N N . SER A 1 877 ? 36.888 1.655 -74.038 1.00 93.50 877 SER A N 1
ATOM 6671 C CA . SER A 1 877 ? 36.887 1.680 -75.503 1.00 93.50 877 SER A CA 1
ATOM 6672 C C . SER A 1 877 ? 35.749 2.525 -76.060 1.00 93.50 877 SER A C 1
ATOM 6674 O O . SER A 1 877 ? 34.624 2.416 -75.584 1.00 93.50 877 SER A O 1
ATOM 6676 N N . GLU A 1 878 ? 36.037 3.271 -77.126 1.00 93.31 878 GLU A N 1
ATOM 6677 C CA . GLU A 1 878 ? 35.061 4.054 -77.887 1.00 93.31 878 GLU A CA 1
ATOM 6678 C C . GLU A 1 878 ? 35.007 3.621 -79.348 1.00 93.31 878 GLU A C 1
ATOM 6680 O O . GLU A 1 878 ? 36.000 3.144 -79.908 1.00 93.31 878 GLU A O 1
ATOM 6685 N N . ASN A 1 879 ? 33.844 3.812 -79.973 1.00 91.75 879 ASN A N 1
ATOM 6686 C CA . ASN A 1 879 ? 33.622 3.485 -81.380 1.00 91.75 879 ASN A CA 1
ATOM 6687 C C . ASN A 1 879 ? 33.576 4.752 -82.237 1.00 91.75 879 ASN A C 1
ATOM 6689 O O . ASN A 1 879 ? 32.842 5.690 -81.935 1.00 91.75 879 ASN A O 1
ATOM 6693 N N . ILE A 1 880 ? 34.343 4.745 -83.325 1.00 92.00 880 ILE A N 1
ATOM 6694 C CA . ILE A 1 880 ? 34.590 5.891 -84.201 1.00 92.00 880 ILE A CA 1
ATOM 6695 C C . ILE A 1 880 ? 34.247 5.472 -85.633 1.00 92.00 880 ILE A C 1
ATOM 6697 O O . ILE A 1 880 ? 34.859 4.552 -86.180 1.00 92.00 880 ILE A O 1
ATOM 6701 N N . ALA A 1 881 ? 33.270 6.133 -86.250 1.00 87.44 881 ALA A N 1
ATOM 6702 C CA . ALA A 1 881 ? 32.997 5.995 -87.676 1.00 87.44 881 ALA A CA 1
ATOM 6703 C C . ALA A 1 881 ? 33.868 6.974 -88.477 1.00 87.44 881 ALA A C 1
ATOM 6705 O O . ALA A 1 881 ? 33.840 8.177 -88.246 1.00 87.44 881 ALA A O 1
ATOM 6706 N N . VAL A 1 882 ? 34.633 6.468 -89.438 1.00 88.44 882 VAL A N 1
ATOM 6707 C CA . VAL A 1 882 ? 35.352 7.291 -90.417 1.00 88.44 882 VAL A CA 1
ATOM 6708 C C . VAL A 1 882 ? 34.521 7.303 -91.692 1.00 88.44 882 VAL A C 1
ATOM 6710 O O . VAL A 1 882 ? 34.241 6.236 -92.246 1.00 88.44 882 VAL A O 1
ATOM 6713 N N . THR A 1 883 ? 34.088 8.482 -92.130 1.00 82.62 883 THR A N 1
ATOM 6714 C CA . THR A 1 883 ? 33.084 8.662 -93.191 1.00 82.62 883 THR A CA 1
ATOM 6715 C C . THR A 1 883 ? 33.581 9.541 -94.337 1.00 82.62 883 THR A C 1
ATOM 6717 O O . THR A 1 883 ? 34.498 10.338 -94.166 1.00 82.62 883 THR A O 1
ATOM 6720 N N . ASN A 1 884 ? 32.950 9.389 -95.501 1.00 84.81 884 ASN A N 1
ATOM 6721 C CA . ASN A 1 884 ? 33.078 10.275 -96.658 1.00 84.81 884 ASN A CA 1
ATOM 6722 C C . ASN A 1 884 ? 31.698 10.373 -97.320 1.00 84.81 884 ASN A C 1
ATOM 6724 O O . ASN A 1 884 ? 31.171 9.352 -97.780 1.00 84.81 884 ASN A O 1
ATOM 6728 N N . THR A 1 885 ? 31.097 11.557 -97.347 1.00 81.38 885 THR A N 1
ATOM 6729 C CA . THR A 1 885 ? 29.760 11.776 -97.913 1.00 81.38 885 THR A CA 1
ATOM 6730 C C . THR A 1 885 ? 29.863 12.132 -99.392 1.00 81.38 885 THR A C 1
ATOM 6732 O O . THR A 1 885 ? 30.584 13.045 -99.749 1.00 81.38 885 THR A O 1
ATOM 6735 N N . ALA A 1 886 ? 29.123 11.436 -100.260 1.00 79.19 886 ALA A N 1
ATOM 6736 C CA . ALA A 1 886 ? 29.116 11.750 -101.691 1.00 79.19 886 ALA A CA 1
ATOM 6737 C C . ALA A 1 886 ? 28.436 13.106 -101.994 1.00 79.19 886 ALA A C 1
ATOM 6739 O O . ALA A 1 886 ? 27.532 13.503 -101.244 1.00 79.19 886 ALA A O 1
ATOM 6740 N N . PRO A 1 887 ? 28.732 13.741 -103.149 1.00 84.19 887 PRO A N 1
ATOM 6741 C CA . PRO A 1 887 ? 28.102 14.996 -103.540 1.00 84.19 887 PRO A CA 1
ATOM 6742 C C . PRO A 1 887 ? 26.579 14.904 -103.639 1.00 84.19 887 PRO A C 1
ATOM 6744 O O . PRO A 1 887 ? 26.004 13.825 -103.825 1.00 84.19 887 PRO A O 1
ATOM 6747 N N . ASN A 1 888 ? 25.895 16.050 -103.610 1.00 87.38 888 ASN A N 1
ATOM 6748 C CA . ASN A 1 888 ? 24.472 16.062 -103.941 1.00 87.38 888 ASN A CA 1
ATOM 6749 C C . ASN A 1 888 ? 24.216 15.721 -105.428 1.00 87.38 888 ASN A C 1
ATOM 6751 O O . ASN A 1 888 ? 25.099 15.782 -106.293 1.00 87.38 888 ASN A O 1
ATOM 6755 N N . ALA A 1 889 ? 22.989 15.288 -105.731 1.00 84.75 889 ALA A N 1
ATOM 6756 C CA . ALA A 1 889 ? 22.559 15.108 -107.115 1.00 84.75 889 ALA A CA 1
ATOM 6757 C C . ALA A 1 889 ? 22.563 16.488 -107.805 1.00 84.75 889 ALA A C 1
ATOM 6759 O O . ALA A 1 889 ? 21.954 17.413 -107.264 1.00 84.75 889 ALA A O 1
ATOM 6760 N N . PRO A 1 890 ? 23.254 16.663 -108.945 1.00 85.81 890 PRO A N 1
ATOM 6761 C CA . PRO A 1 890 ? 23.411 17.974 -109.563 1.00 85.81 890 PRO A CA 1
ATOM 6762 C C . PRO A 1 890 ? 22.073 18.535 -110.032 1.00 85.81 890 PRO A C 1
ATOM 6764 O O . PRO A 1 890 ? 21.321 17.860 -110.734 1.00 85.81 890 PRO A O 1
ATOM 6767 N N . GLU A 1 891 ? 21.806 19.796 -109.714 1.00 84.88 891 GLU A N 1
ATOM 6768 C CA . GLU A 1 891 ? 20.726 20.549 -110.341 1.00 84.88 891 GLU A CA 1
ATOM 6769 C C . GLU A 1 891 ? 21.185 21.019 -111.721 1.00 84.88 891 GLU A C 1
ATOM 6771 O O . GLU A 1 891 ? 22.300 21.519 -111.881 1.00 84.88 891 GLU A O 1
ATOM 6776 N N . GLY A 1 892 ? 20.338 20.867 -112.737 1.00 80.94 892 GLY A N 1
ATOM 6777 C CA . GLY A 1 892 ? 20.682 21.251 -114.100 1.00 80.94 892 GLY A CA 1
ATOM 6778 C C . GLY A 1 892 ? 19.466 21.556 -114.959 1.00 80.94 892 GLY A C 1
ATOM 6779 O O . GLY A 1 892 ? 18.359 21.087 -114.697 1.00 80.94 892 GLY A O 1
ATOM 6780 N N . TYR A 1 893 ? 19.675 22.372 -115.987 1.00 84.44 893 TYR A N 1
ATOM 6781 C CA . TYR A 1 893 ? 18.628 22.816 -116.901 1.00 84.44 893 TYR A CA 1
ATOM 6782 C C . TYR A 1 893 ? 19.145 22.922 -118.335 1.00 84.44 893 TYR A C 1
ATOM 6784 O O . TYR A 1 893 ? 20.347 23.038 -118.591 1.00 84.44 893 TYR A O 1
ATOM 6792 N N . ALA A 1 894 ? 18.207 22.883 -119.278 1.00 85.62 894 ALA A N 1
ATOM 6793 C CA . ALA A 1 894 ? 18.466 22.980 -120.705 1.00 85.62 894 ALA A CA 1
ATOM 6794 C C . ALA A 1 894 ? 17.682 24.155 -121.305 1.00 85.62 894 ALA A C 1
ATOM 6796 O O . ALA A 1 894 ? 16.486 24.314 -121.059 1.00 85.62 894 ALA A O 1
ATOM 6797 N N . THR A 1 895 ? 18.361 24.994 -122.087 1.00 82.31 895 THR A N 1
ATOM 6798 C CA . THR A 1 895 ? 17.826 26.257 -122.612 1.00 82.31 895 THR A CA 1
ATOM 6799 C C . THR A 1 895 ? 17.720 26.196 -124.129 1.00 82.31 895 THR A C 1
ATOM 6801 O O . THR A 1 895 ? 18.735 26.228 -124.827 1.00 82.31 895 THR A O 1
ATOM 6804 N N . VAL A 1 896 ? 16.490 26.119 -124.643 1.00 81.88 896 VAL A N 1
ATOM 6805 C CA . VAL A 1 896 ? 16.206 26.086 -126.084 1.00 81.88 896 VAL A CA 1
ATOM 6806 C C . VAL A 1 896 ? 16.353 27.486 -126.680 1.00 81.88 896 VAL A C 1
ATOM 6808 O O . VAL A 1 896 ? 15.657 28.420 -126.283 1.00 81.88 896 VAL A O 1
ATOM 6811 N N . THR A 1 897 ? 17.238 27.636 -127.661 1.00 77.12 897 THR A N 1
ATOM 6812 C CA . THR A 1 897 ? 17.443 28.887 -128.404 1.00 77.12 897 THR A CA 1
ATOM 6813 C C . THR A 1 897 ? 16.611 28.901 -129.687 1.00 77.12 897 THR A C 1
ATOM 6815 O O . THR A 1 897 ? 16.365 27.861 -130.291 1.00 77.12 897 THR A O 1
ATOM 6818 N N . ARG A 1 898 ? 16.200 30.083 -130.161 1.00 72.81 898 ARG A N 1
ATOM 6819 C CA . ARG A 1 898 ? 15.414 30.240 -131.405 1.00 72.81 898 ARG A CA 1
ATOM 6820 C C . ARG A 1 898 ? 16.263 30.182 -132.689 1.00 72.81 898 ARG A C 1
ATOM 6822 O O . ARG A 1 898 ? 15.839 30.639 -133.744 1.00 72.81 898 ARG A O 1
ATOM 6829 N N . THR A 1 899 ? 17.459 29.599 -132.609 1.00 73.38 899 THR A N 1
ATOM 6830 C CA . THR A 1 899 ? 18.347 29.364 -133.754 1.00 73.38 899 THR A CA 1
ATOM 6831 C C . THR A 1 899 ? 17.888 28.112 -134.497 1.00 73.38 899 THR A C 1
ATOM 6833 O O . THR A 1 899 ? 18.277 26.997 -134.147 1.00 73.38 899 THR A O 1
ATOM 6836 N N . ALA A 1 900 ? 17.031 28.296 -135.503 1.00 73.12 900 ALA A N 1
ATOM 6837 C CA . ALA A 1 900 ? 16.495 27.203 -136.305 1.00 73.12 900 ALA A CA 1
ATOM 6838 C C . ALA A 1 900 ? 17.479 26.717 -137.380 1.00 73.12 900 ALA A C 1
ATOM 6840 O O . ALA A 1 900 ? 18.037 27.509 -138.142 1.00 73.12 900 ALA A O 1
ATOM 6841 N N . LYS A 1 901 ? 17.643 25.395 -137.469 1.00 70.75 901 LYS A N 1
ATOM 6842 C CA . LYS A 1 901 ? 18.426 24.691 -138.492 1.00 70.75 901 LYS A CA 1
ATOM 6843 C C . LYS A 1 901 ? 17.720 23.376 -138.812 1.00 70.75 901 LYS A C 1
ATOM 6845 O O . LYS A 1 901 ? 17.466 22.596 -137.905 1.00 70.75 901 LYS A O 1
ATOM 6850 N N . ASP A 1 902 ? 17.393 23.133 -140.080 1.00 71.75 902 ASP A N 1
ATOM 6851 C CA . ASP A 1 902 ? 16.840 21.854 -140.562 1.00 71.75 902 ASP A CA 1
ATOM 6852 C C . ASP A 1 902 ? 15.617 21.329 -139.762 1.00 71.75 902 ASP A C 1
ATOM 6854 O O . ASP A 1 902 ? 15.478 20.132 -139.534 1.00 71.75 902 ASP A O 1
ATOM 6858 N N . GLN A 1 903 ? 14.713 22.235 -139.349 1.00 70.88 903 GLN A N 1
ATOM 6859 C CA . GLN A 1 903 ? 13.537 21.980 -138.479 1.00 70.88 903 GLN A CA 1
ATOM 6860 C C . GLN A 1 903 ? 13.867 21.578 -137.019 1.00 70.88 903 GLN A C 1
ATOM 6862 O O . GLN A 1 903 ? 13.014 21.071 -136.290 1.00 70.88 903 GLN A O 1
ATOM 6867 N N . MET A 1 904 ? 15.092 21.853 -136.568 1.00 80.44 904 MET A N 1
ATOM 6868 C CA . MET A 1 904 ? 15.593 21.644 -135.204 1.00 80.44 904 MET A CA 1
ATOM 6869 C C . MET A 1 904 ? 16.030 22.971 -134.562 1.00 80.44 904 MET A C 1
ATOM 6871 O O . MET A 1 904 ? 16.331 23.934 -135.272 1.00 80.44 904 MET A O 1
ATOM 6875 N N . LEU A 1 905 ? 16.095 23.018 -133.226 1.00 81.06 905 LEU A N 1
ATOM 6876 C CA . LEU A 1 905 ? 16.595 24.162 -132.449 1.00 81.06 905 LEU A CA 1
ATOM 6877 C C . LEU A 1 905 ? 17.837 23.769 -131.625 1.00 81.06 905 LEU A C 1
ATOM 6879 O O . LEU A 1 905 ? 17.927 22.650 -131.123 1.00 81.06 905 LEU A O 1
ATOM 6883 N N . LEU A 1 906 ? 18.781 24.700 -131.461 1.00 85.62 906 LEU A N 1
ATOM 6884 C CA . LEU A 1 906 ? 19.962 24.544 -130.594 1.00 85.62 906 LEU A CA 1
ATOM 6885 C C . LEU A 1 906 ? 19.583 24.670 -129.110 1.00 85.62 906 LEU A C 1
ATOM 6887 O O . LEU A 1 906 ? 18.892 25.620 -128.732 1.00 85.62 906 LEU A O 1
ATOM 6891 N N . VAL A 1 907 ? 20.092 23.770 -128.266 1.00 87.88 907 VAL A N 1
ATOM 6892 C CA . VAL A 1 907 ? 19.826 23.712 -126.823 1.00 87.88 907 VAL A CA 1
ATOM 6893 C C . VAL A 1 907 ? 21.131 23.652 -126.025 1.00 87.88 907 VAL A C 1
ATOM 6895 O O . VAL A 1 907 ? 21.938 22.741 -126.195 1.00 87.88 907 VAL A O 1
ATOM 6898 N N . ASN A 1 908 ? 21.314 24.604 -125.107 1.00 88.38 908 ASN A N 1
ATOM 6899 C CA . ASN A 1 908 ? 22.461 24.644 -124.193 1.00 88.38 908 ASN A CA 1
ATOM 6900 C C . ASN A 1 908 ? 22.109 23.961 -122.865 1.00 88.38 908 ASN A C 1
ATOM 6902 O O . ASN A 1 908 ? 21.048 24.249 -122.315 1.00 88.38 908 ASN A O 1
ATOM 6906 N N . ILE A 1 909 ? 22.992 23.115 -122.328 1.00 88.69 909 ILE A N 1
ATOM 6907 C CA . ILE A 1 909 ? 22.774 22.359 -121.079 1.00 88.69 909 ILE A CA 1
ATOM 6908 C C . ILE A 1 909 ? 23.788 22.805 -120.019 1.00 88.69 909 ILE A C 1
ATOM 6910 O O . ILE A 1 909 ? 24.943 23.085 -120.335 1.00 88.69 909 ILE A O 1
ATOM 6914 N N . THR A 1 910 ? 23.357 22.922 -118.763 1.00 85.62 910 THR A N 1
ATOM 6915 C CA . THR A 1 910 ? 24.188 23.345 -117.622 1.00 85.62 910 THR A CA 1
ATOM 6916 C C . THR A 1 910 ? 23.806 22.547 -116.379 1.00 85.62 910 THR A C 1
ATOM 6918 O O . THR A 1 910 ? 22.622 22.274 -116.186 1.00 85.62 910 THR A O 1
ATOM 6921 N N . ALA A 1 911 ? 24.783 22.202 -115.534 1.00 87.56 911 ALA A N 1
ATOM 6922 C CA . ALA A 1 911 ? 24.567 21.506 -114.266 1.00 87.56 911 ALA A CA 1
ATOM 6923 C C . ALA A 1 911 ? 25.516 22.002 -113.161 1.00 87.56 911 ALA A C 1
ATOM 6925 O O . ALA A 1 911 ? 26.612 22.485 -113.455 1.00 87.56 911 ALA A O 1
ATOM 6926 N N . SER A 1 912 ? 25.095 21.865 -111.904 1.00 86.44 912 SER A N 1
ATOM 6927 C CA . SER A 1 912 ? 25.843 22.261 -110.706 1.00 86.44 912 SER A CA 1
ATOM 6928 C C . SER A 1 912 ? 25.480 21.405 -109.488 1.00 86.44 912 SER A C 1
ATOM 6930 O O . SER A 1 912 ? 24.305 21.143 -109.246 1.00 86.44 912 SER A O 1
ATOM 6932 N N . ALA A 1 913 ? 26.484 21.023 -108.704 1.00 87.00 913 ALA A N 1
ATOM 6933 C CA . ALA A 1 913 ? 26.391 20.281 -107.449 1.00 87.00 913 ALA A CA 1
ATOM 6934 C C . ALA A 1 913 ? 27.346 20.879 -106.401 1.00 87.00 913 ALA A C 1
ATOM 6936 O O . ALA A 1 913 ? 28.226 21.681 -106.722 1.00 87.00 913 ALA A O 1
ATOM 6937 N N . THR A 1 914 ? 27.173 20.461 -105.151 1.00 84.56 914 THR A N 1
ATOM 6938 C CA . THR A 1 914 ? 28.021 20.796 -104.002 1.00 84.56 914 THR A CA 1
ATOM 6939 C C . THR A 1 914 ? 28.238 19.552 -103.158 1.00 84.56 914 THR A C 1
ATOM 6941 O O . THR A 1 914 ? 27.295 18.781 -102.944 1.00 84.56 914 THR A O 1
ATOM 6944 N N . ASP A 1 915 ? 29.446 19.387 -102.639 1.00 83.19 915 ASP A N 1
ATOM 6945 C CA . ASP A 1 915 ? 29.749 18.295 -101.727 1.00 83.19 915 ASP A CA 1
ATOM 6946 C C . ASP A 1 915 ? 29.357 18.616 -100.262 1.00 83.19 915 ASP A C 1
ATOM 6948 O O . ASP A 1 915 ? 29.549 19.762 -99.839 1.00 83.19 915 ASP A O 1
ATOM 6952 N N . PRO A 1 916 ? 28.773 17.671 -99.491 1.00 82.75 916 PRO A N 1
ATOM 6953 C CA . PRO A 1 916 ? 28.424 17.881 -98.082 1.00 82.75 916 PRO A CA 1
ATOM 6954 C C . PRO A 1 916 ? 29.616 17.969 -97.122 1.00 82.75 916 PRO A C 1
ATOM 6956 O O . PRO A 1 916 ? 29.523 18.707 -96.140 1.00 82.75 916 PRO A O 1
ATOM 6959 N N . ASP A 1 917 ? 30.696 17.231 -97.387 1.00 80.81 917 ASP A N 1
ATOM 6960 C CA . ASP A 1 917 ? 31.915 17.228 -96.568 1.00 80.81 917 ASP A CA 1
ATOM 6961 C C . ASP A 1 917 ? 32.863 18.369 -97.005 1.00 80.81 917 ASP A C 1
ATOM 6963 O O . ASP A 1 917 ? 33.646 18.882 -96.203 1.00 80.81 917 ASP A O 1
ATOM 6967 N N . GLY A 1 918 ? 32.705 18.849 -98.246 1.00 73.56 918 GLY A N 1
ATOM 6968 C CA . GLY A 1 918 ? 33.337 20.060 -98.783 1.00 73.56 918 GLY A CA 1
ATOM 6969 C C . GLY A 1 918 ? 34.332 19.813 -99.918 1.00 73.56 918 GLY A C 1
ATOM 6970 O O . GLY A 1 918 ? 35.066 20.731 -100.287 1.00 73.56 918 GLY A O 1
ATOM 6971 N N . ASP A 1 919 ? 34.356 18.595 -100.457 1.00 81.75 919 ASP A N 1
ATOM 6972 C CA . ASP A 1 919 ? 35.273 18.152 -101.505 1.00 81.75 919 ASP A CA 1
ATOM 6973 C C . ASP A 1 919 ? 35.044 18.775 -102.898 1.00 81.75 919 ASP A C 1
ATOM 6975 O O . ASP A 1 919 ? 33.968 19.273 -103.242 1.00 81.75 919 ASP A O 1
ATOM 6979 N N . ASP A 1 920 ? 36.088 18.716 -103.734 1.00 79.94 920 ASP A N 1
ATOM 6980 C CA . ASP A 1 920 ? 36.057 19.172 -105.131 1.00 79.94 920 ASP A CA 1
ATOM 6981 C C . ASP A 1 920 ? 35.130 18.292 -105.995 1.00 79.94 920 ASP A C 1
ATOM 6983 O O . ASP A 1 920 ? 35.297 17.073 -106.074 1.00 79.94 920 ASP A O 1
ATOM 6987 N N . VAL A 1 921 ? 34.187 18.925 -106.708 1.00 86.31 921 VAL A N 1
ATOM 6988 C CA . VAL A 1 921 ? 33.115 18.235 -107.451 1.00 86.31 921 VAL A CA 1
ATOM 6989 C C . VAL A 1 921 ? 33.338 18.213 -108.970 1.00 86.31 921 VAL A C 1
ATOM 6991 O O . VAL A 1 921 ? 33.552 19.246 -109.608 1.00 86.31 921 VAL A O 1
ATOM 6994 N N . ILE A 1 922 ? 33.192 17.029 -109.573 1.00 86.06 922 ILE A N 1
ATOM 6995 C CA . ILE A 1 922 ? 33.338 16.744 -111.012 1.00 86.06 922 ILE A CA 1
ATOM 6996 C C . ILE A 1 922 ? 32.020 16.177 -111.577 1.00 86.06 922 ILE A C 1
ATOM 6998 O O . ILE A 1 922 ? 31.327 15.435 -110.887 1.00 86.06 922 ILE A O 1
ATOM 7002 N N . TYR A 1 923 ? 31.675 16.488 -112.836 1.00 89.75 923 TYR A N 1
ATOM 7003 C CA . TYR A 1 923 ? 30.431 16.038 -113.488 1.00 89.75 923 TYR A CA 1
ATOM 7004 C C . TYR A 1 923 ? 30.653 14.960 -114.556 1.00 89.75 923 TYR A C 1
ATOM 7006 O O . TYR A 1 923 ? 31.591 15.041 -115.349 1.00 89.75 923 TYR A O 1
ATOM 7014 N N . GLU A 1 924 ? 29.723 14.008 -114.636 1.00 88.81 924 GLU A N 1
ATOM 7015 C CA . GLU A 1 924 ? 29.610 13.005 -115.705 1.00 88.81 924 GLU A CA 1
ATOM 7016 C C . GLU A 1 924 ? 28.230 13.138 -116.380 1.00 88.81 924 GLU A C 1
ATOM 7018 O O . GLU A 1 924 ? 27.243 13.371 -115.683 1.00 88.81 924 GLU A O 1
ATOM 7023 N N . TYR A 1 925 ? 28.146 12.990 -117.711 1.00 89.94 925 TYR A N 1
ATOM 7024 C CA . TYR A 1 925 ? 26.917 13.172 -118.510 1.00 89.94 925 TYR A CA 1
ATOM 7025 C C . TYR A 1 925 ? 26.579 11.925 -119.355 1.00 89.94 925 TYR A C 1
ATOM 7027 O O . TYR A 1 925 ? 27.480 11.215 -119.801 1.00 89.94 925 TYR A O 1
ATOM 7035 N N . GLU A 1 926 ? 25.289 11.691 -119.615 1.00 90.12 926 GLU A N 1
ATOM 7036 C CA . GLU A 1 926 ? 24.743 10.625 -120.479 1.00 90.12 926 GLU A CA 1
ATOM 7037 C C . GLU A 1 926 ? 23.612 11.198 -121.373 1.00 90.12 926 GLU A C 1
ATOM 7039 O O . GLU A 1 926 ? 22.930 12.148 -120.988 1.00 90.12 926 GLU A O 1
ATOM 7044 N N . ASP A 1 927 ? 23.425 10.645 -122.579 1.00 85.94 927 ASP A N 1
ATOM 7045 C CA . ASP A 1 927 ? 22.405 11.019 -123.590 1.00 85.94 927 ASP A CA 1
ATOM 7046 C C . ASP A 1 927 ? 22.509 12.440 -124.228 1.00 85.94 927 ASP A C 1
ATOM 7048 O O . ASP A 1 927 ? 21.651 12.832 -125.021 1.00 85.94 927 ASP A O 1
ATOM 7052 N N . GLN A 1 928 ? 23.573 13.215 -123.970 1.00 87.62 928 GLN A N 1
ATOM 7053 C CA . GLN A 1 928 ? 23.780 14.552 -124.566 1.00 87.62 928 GLN A CA 1
ATOM 7054 C C . GLN A 1 928 ? 24.185 14.517 -126.060 1.00 87.62 928 GLN A C 1
ATOM 7056 O O . GLN A 1 928 ? 25.138 13.838 -126.433 1.00 87.62 928 GLN A O 1
ATOM 7061 N N . SER A 1 929 ? 23.526 15.323 -126.908 1.00 83.31 929 SER A N 1
ATOM 7062 C CA . SER A 1 929 ? 23.911 15.531 -128.322 1.00 83.31 929 SER A CA 1
ATOM 7063 C C . SER A 1 929 ? 25.269 16.234 -128.470 1.00 83.31 929 SER A C 1
ATOM 7065 O O . SER A 1 929 ? 25.500 17.271 -127.844 1.00 83.31 929 SER A O 1
ATOM 7067 N N . GLU A 1 930 ? 26.128 15.718 -129.360 1.00 79.25 930 GLU A N 1
ATOM 7068 C CA . GLU A 1 930 ? 27.473 16.252 -129.644 1.00 79.25 930 GLU A CA 1
ATOM 7069 C C . GLU A 1 930 ? 27.473 17.675 -130.238 1.00 79.25 930 GLU A C 1
ATOM 7071 O O . GLU A 1 930 ? 28.414 18.430 -129.993 1.00 79.25 930 GLU A O 1
ATOM 7076 N N . ASP A 1 931 ? 26.445 18.058 -131.013 1.00 83.44 931 ASP A N 1
ATOM 7077 C CA . ASP A 1 931 ? 26.340 19.391 -131.645 1.00 83.44 931 ASP A CA 1
ATOM 7078 C C . ASP A 1 931 ? 25.323 20.330 -130.965 1.00 83.44 931 ASP A C 1
ATOM 7080 O O . ASP A 1 931 ? 25.248 21.515 -131.297 1.00 83.44 931 ASP A O 1
ATOM 7084 N N . GLY A 1 932 ? 24.561 19.810 -129.996 1.00 84.94 932 GLY A N 1
ATOM 7085 C CA . GLY A 1 932 ? 23.563 20.551 -129.225 1.00 84.94 932 GLY A CA 1
ATOM 7086 C C . GLY A 1 932 ? 22.234 20.842 -129.938 1.00 84.94 932 GLY A C 1
ATOM 7087 O O . GLY A 1 932 ? 21.387 21.502 -129.338 1.00 84.94 932 GLY A O 1
ATOM 7088 N N . TYR A 1 933 ? 22.000 20.387 -131.175 1.00 87.81 933 TYR A N 1
ATOM 7089 C CA . TYR A 1 933 ? 20.713 20.586 -131.861 1.00 87.81 933 TYR A CA 1
ATOM 7090 C C . TYR A 1 933 ? 19.727 19.446 -131.574 1.00 87.81 933 TYR A C 1
ATOM 7092 O O . TYR A 1 933 ? 20.095 18.273 -131.564 1.00 87.81 933 TYR A O 1
ATOM 7100 N N . TYR A 1 934 ? 18.452 19.802 -131.373 1.00 85.88 934 TYR A N 1
ATOM 7101 C CA . TYR A 1 934 ? 17.370 18.865 -131.061 1.00 85.88 934 TYR A CA 1
ATOM 7102 C C . TYR A 1 934 ? 16.086 19.199 -131.857 1.00 85.88 934 TYR A C 1
ATOM 7104 O O . TYR A 1 934 ? 15.718 20.376 -131.971 1.00 85.88 934 TYR A O 1
ATOM 7112 N N . PRO A 1 935 ? 15.376 18.199 -132.419 1.00 82.94 935 PRO A N 1
ATOM 7113 C CA . PRO A 1 935 ? 14.133 18.407 -133.169 1.00 82.94 935 PRO A CA 1
ATOM 7114 C C . PRO A 1 935 ? 12.941 18.764 -132.269 1.00 82.94 935 PRO A C 1
ATOM 7116 O O . PRO A 1 935 ? 12.973 18.537 -131.057 1.00 82.94 935 PRO A O 1
ATOM 7119 N N . LEU A 1 936 ? 11.859 19.268 -132.879 1.00 79.50 936 LEU A N 1
ATOM 7120 C CA . LEU A 1 936 ? 10.571 19.485 -132.204 1.00 79.50 936 LEU A CA 1
ATOM 7121 C C . LEU A 1 936 ? 10.105 18.198 -131.498 1.00 79.50 936 LEU A C 1
ATOM 7123 O O . LEU A 1 936 ? 9.965 17.151 -132.129 1.00 79.50 936 LEU A O 1
ATOM 7127 N N . GLY A 1 937 ? 9.879 18.269 -130.185 1.00 79.88 937 GLY A N 1
ATOM 7128 C CA . GLY A 1 937 ? 9.674 17.089 -129.340 1.00 79.88 937 GLY A CA 1
ATOM 7129 C C . GLY A 1 937 ? 10.179 17.284 -127.910 1.00 79.88 937 GLY A C 1
ATOM 7130 O O . GLY A 1 937 ? 10.564 18.390 -127.533 1.00 79.88 937 GLY A O 1
ATOM 7131 N N . SER A 1 938 ? 10.156 16.211 -127.118 1.00 83.75 938 SER A N 1
ATOM 7132 C CA . SER A 1 938 ? 10.737 16.159 -125.768 1.00 83.75 938 SER A CA 1
ATOM 7133 C C . SER A 1 938 ? 12.023 15.337 -125.780 1.00 83.75 938 SER A C 1
ATOM 7135 O O . SER A 1 938 ? 12.070 14.307 -126.450 1.00 83.75 938 SER A O 1
ATOM 7137 N N . HIS A 1 939 ? 13.022 15.767 -125.009 1.00 88.19 939 HIS A N 1
ATOM 7138 C CA . HIS A 1 939 ? 14.343 15.143 -124.908 1.00 88.19 939 HIS A CA 1
ATOM 7139 C C . HIS A 1 939 ? 14.805 15.103 -123.449 1.00 88.19 939 HIS A C 1
ATOM 7141 O O . HIS A 1 939 ? 14.381 15.930 -122.635 1.00 88.19 939 HIS A O 1
ATOM 7147 N N . THR A 1 940 ? 15.693 14.162 -123.139 1.00 87.75 940 THR A N 1
ATOM 7148 C CA . THR A 1 940 ? 16.216 13.916 -121.790 1.00 87.75 940 THR A CA 1
ATOM 7149 C C . THR A 1 940 ? 17.726 13.724 -121.873 1.00 87.75 940 THR A C 1
ATOM 7151 O O . THR A 1 940 ? 18.199 12.969 -122.716 1.00 87.75 940 THR A O 1
ATOM 7154 N N . VAL A 1 941 ? 18.469 14.397 -120.998 1.00 88.62 941 VAL A N 1
ATOM 7155 C CA . VAL A 1 941 ? 19.924 14.250 -120.827 1.00 88.62 941 VAL A CA 1
ATOM 7156 C C . VAL A 1 941 ? 20.196 14.042 -119.345 1.00 88.62 941 VAL A C 1
ATOM 7158 O O . VAL A 1 941 ? 19.584 14.718 -118.521 1.00 88.62 941 VAL A O 1
ATOM 7161 N N . LYS A 1 942 ? 21.092 13.128 -118.976 1.00 90.31 942 LYS A N 1
ATOM 7162 C CA . LYS A 1 942 ? 21.415 12.867 -117.566 1.00 90.31 942 LYS A CA 1
ATOM 7163 C C . LYS A 1 942 ? 22.759 13.453 -117.181 1.00 90.31 942 LYS A C 1
ATOM 7165 O O . LYS A 1 942 ? 23.679 13.517 -117.993 1.00 90.31 942 LYS A O 1
ATOM 7170 N N . VAL A 1 943 ? 22.879 13.818 -115.911 1.00 91.06 943 VAL A N 1
ATOM 7171 C CA . VAL A 1 943 ? 24.127 14.283 -115.302 1.00 91.06 943 VAL A CA 1
ATOM 7172 C C . VAL A 1 943 ? 24.231 13.809 -113.851 1.00 91.06 943 VAL A C 1
ATOM 7174 O O . VAL A 1 943 ? 23.227 13.768 -113.145 1.00 91.06 943 VAL A O 1
ATOM 7177 N N . ARG A 1 944 ? 25.430 13.441 -113.393 1.00 90.19 944 ARG A N 1
ATOM 7178 C CA . ARG A 1 944 ? 25.730 13.179 -111.972 1.00 90.19 944 ARG A CA 1
ATOM 7179 C C . ARG A 1 944 ? 27.015 13.877 -111.540 1.00 90.19 944 ARG A C 1
ATOM 7181 O O . ARG A 1 944 ? 27.793 14.316 -112.386 1.00 90.19 944 ARG A O 1
ATOM 7188 N N . ALA A 1 945 ? 27.227 13.959 -110.232 1.00 89.06 945 ALA A N 1
ATOM 7189 C CA . ALA A 1 945 ? 28.400 14.563 -109.613 1.00 89.06 945 ALA A CA 1
ATOM 7190 C C . ALA A 1 945 ? 29.272 13.513 -108.895 1.00 89.06 945 ALA A C 1
ATOM 7192 O O . ALA A 1 945 ? 28.802 12.421 -108.566 1.00 89.06 945 ALA A O 1
ATOM 7193 N N . LYS A 1 946 ? 30.546 13.839 -108.670 1.00 86.12 946 LYS A N 1
ATOM 7194 C CA . LYS A 1 946 ? 31.559 12.973 -108.053 1.00 86.12 946 LYS A CA 1
ATOM 7195 C C . LYS A 1 946 ? 32.585 13.796 -107.270 1.00 86.12 946 LYS A C 1
ATOM 7197 O O . LYS A 1 946 ? 32.977 14.848 -107.766 1.00 86.12 946 LYS A O 1
ATOM 7202 N N . ASP A 1 947 ? 32.999 13.315 -106.101 1.00 86.94 947 ASP A N 1
ATOM 7203 C CA . ASP A 1 947 ? 33.987 13.968 -105.225 1.00 86.94 947 ASP A CA 1
ATOM 7204 C C . ASP A 1 947 ? 35.453 13.596 -105.562 1.00 86.94 947 ASP A C 1
ATOM 7206 O O . ASP A 1 947 ? 35.749 12.873 -106.528 1.00 86.94 947 ASP A O 1
ATOM 7210 N N . SER A 1 948 ? 36.378 14.095 -104.736 1.00 79.31 948 SER A N 1
ATOM 7211 C CA . SER A 1 948 ? 37.820 13.843 -104.820 1.00 79.31 948 SER A CA 1
ATOM 7212 C C . SER A 1 948 ? 38.222 12.415 -104.392 1.00 79.31 948 SER A C 1
ATOM 7214 O O . SER A 1 948 ? 39.153 11.836 -104.964 1.00 79.31 948 SER A O 1
ATOM 7216 N N . PHE A 1 949 ? 37.499 11.820 -103.434 1.00 72.88 949 PHE A N 1
ATOM 7217 C CA . PHE A 1 949 ? 37.788 10.515 -102.822 1.00 72.88 949 PHE A CA 1
ATOM 7218 C C . PHE A 1 949 ? 37.156 9.318 -103.560 1.00 72.88 949 PHE A C 1
ATOM 7220 O O . PHE A 1 949 ? 37.528 8.165 -103.330 1.00 72.88 949 PHE A O 1
ATOM 7227 N N . GLY A 1 950 ? 36.263 9.575 -104.514 1.00 71.50 950 GLY A N 1
ATOM 7228 C CA . GLY A 1 950 ? 35.688 8.619 -105.452 1.00 71.50 950 GLY A CA 1
ATOM 7229 C C . GLY A 1 950 ? 34.190 8.330 -105.299 1.00 71.50 950 GLY A C 1
ATOM 7230 O O . GLY A 1 950 ? 33.677 7.552 -106.114 1.00 71.50 950 GLY A O 1
ATOM 7231 N N . ALA A 1 951 ? 33.484 8.913 -104.327 1.00 80.06 951 ALA A N 1
ATOM 7232 C CA . ALA A 1 951 ? 32.051 8.707 -104.153 1.00 80.06 951 ALA A CA 1
ATOM 7233 C C . ALA A 1 951 ? 31.229 9.550 -105.148 1.00 80.06 951 ALA A C 1
ATOM 7235 O O . ALA A 1 951 ? 31.656 10.592 -105.647 1.00 80.06 951 ALA A O 1
ATOM 7236 N N . VAL A 1 952 ? 30.048 9.043 -105.511 1.00 85.62 952 VAL A N 1
ATOM 7237 C CA . VAL A 1 952 ? 29.234 9.558 -106.625 1.00 85.62 952 VAL A CA 1
ATOM 7238 C C . VAL A 1 952 ? 27.805 9.835 -106.195 1.00 85.62 952 VAL A C 1
ATOM 7240 O O . VAL A 1 952 ? 27.209 9.067 -105.438 1.00 85.62 952 VAL A O 1
ATOM 7243 N N . SER A 1 953 ? 27.237 10.906 -106.737 1.00 88.19 953 SER A N 1
ATOM 7244 C CA . SER A 1 953 ? 25.839 11.255 -106.544 1.00 88.19 953 SER A CA 1
ATOM 7245 C C . SER A 1 953 ? 24.912 10.512 -107.513 1.00 88.19 953 SER A C 1
ATOM 7247 O O . SER A 1 953 ? 25.344 9.795 -108.424 1.00 88.19 953 SER A O 1
ATOM 7249 N N . SER A 1 954 ? 23.604 10.649 -107.290 1.00 87.31 954 SER A N 1
ATOM 7250 C CA . SER A 1 954 ? 22.591 10.085 -108.188 1.00 87.31 954 SER A CA 1
ATOM 7251 C C . SER A 1 954 ? 22.512 10.863 -109.504 1.00 87.31 954 SER A C 1
ATOM 7253 O O . SER A 1 954 ? 22.751 12.068 -109.540 1.00 87.31 954 SER A O 1
ATOM 7255 N N . TRP A 1 955 ? 22.136 10.173 -110.582 1.00 87.69 955 TRP A N 1
ATOM 7256 C CA . TRP A 1 955 ? 21.852 10.800 -111.873 1.00 87.69 955 TRP A CA 1
ATOM 7257 C C . TRP A 1 955 ? 20.589 11.671 -111.802 1.00 87.69 955 TRP A C 1
ATOM 7259 O O . TRP A 1 955 ? 19.518 11.183 -111.442 1.00 87.69 955 TRP A O 1
ATOM 7269 N N . THR A 1 956 ? 20.711 12.933 -112.209 1.00 88.44 956 THR A N 1
ATOM 7270 C CA . THR A 1 956 ? 19.602 13.864 -112.447 1.00 88.44 956 THR A CA 1
ATOM 7271 C C . THR A 1 956 ? 19.236 13.866 -113.929 1.00 88.44 956 THR A C 1
ATOM 7273 O O . THR A 1 956 ? 20.116 13.996 -114.780 1.00 88.44 956 THR A O 1
ATOM 7276 N N . GLU A 1 957 ? 17.943 13.780 -114.251 1.00 90.25 957 GLU A N 1
ATOM 7277 C CA . GLU A 1 957 ? 17.430 13.883 -115.623 1.00 90.25 957 GLU A CA 1
ATOM 7278 C C . GLU A 1 957 ? 17.016 15.320 -115.982 1.00 90.25 957 GLU A C 1
ATOM 7280 O O . GLU A 1 957 ? 15.966 15.819 -115.565 1.00 90.25 957 GLU A O 1
ATOM 7285 N N . ILE A 1 958 ? 17.810 15.969 -116.833 1.00 88.94 958 ILE A N 1
ATOM 7286 C CA . ILE A 1 958 ? 17.497 17.254 -117.458 1.00 88.94 958 ILE A CA 1
ATOM 7287 C C . ILE A 1 958 ? 16.539 17.002 -118.628 1.00 88.94 958 ILE A C 1
ATOM 7289 O O . ILE A 1 958 ? 16.943 16.678 -119.746 1.00 88.94 958 ILE A O 1
ATOM 7293 N N . ASN A 1 959 ? 15.246 17.147 -118.351 1.00 88.00 959 ASN A N 1
ATOM 7294 C CA . ASN A 1 959 ? 14.165 17.006 -119.323 1.00 88.00 959 ASN A CA 1
ATOM 7295 C C . ASN A 1 959 ? 13.802 18.366 -119.944 1.00 88.00 959 ASN A C 1
ATOM 7297 O O . ASN A 1 959 ? 13.567 19.335 -119.223 1.00 88.00 959 ASN A O 1
ATOM 7301 N N . PHE A 1 960 ? 13.701 18.446 -121.273 1.00 87.00 960 PHE A N 1
ATOM 7302 C CA . PHE A 1 960 ? 13.312 19.671 -121.983 1.00 87.00 960 PHE A CA 1
ATOM 7303 C C . PHE A 1 960 ? 12.459 19.397 -123.223 1.00 87.00 960 PHE A C 1
ATOM 7305 O O . PHE A 1 960 ? 12.399 18.279 -123.733 1.00 87.00 960 PHE A O 1
ATOM 7312 N N . LYS A 1 961 ? 11.768 20.435 -123.712 1.00 82.19 961 LYS A N 1
ATOM 7313 C CA . LYS A 1 961 ? 10.853 20.340 -124.854 1.00 82.19 961 LYS A CA 1
ATOM 7314 C C . LYS A 1 961 ? 11.048 21.490 -125.840 1.00 82.19 961 LYS A C 1
ATOM 7316 O O . LYS A 1 961 ? 11.169 22.646 -125.444 1.00 82.19 961 LYS A O 1
ATOM 7321 N N . VAL A 1 962 ? 11.020 21.160 -127.125 1.00 80.44 962 VAL A N 1
ATOM 7322 C CA . VAL A 1 962 ? 11.169 22.074 -128.261 1.00 80.44 962 VAL A CA 1
ATOM 7323 C C . VAL A 1 962 ? 9.796 22.226 -128.943 1.00 80.44 962 VAL A C 1
ATOM 7325 O O . VAL A 1 962 ? 9.197 21.225 -129.338 1.00 80.44 962 VAL A O 1
ATOM 7328 N N . VAL A 1 963 ? 9.260 23.454 -129.018 1.00 74.06 963 VAL A N 1
ATOM 7329 C CA . VAL A 1 963 ? 7.861 23.771 -129.410 1.00 74.06 963 VAL A CA 1
ATOM 7330 C C . VAL A 1 963 ? 7.740 25.104 -130.164 1.00 74.06 963 VAL A C 1
ATOM 7332 O O . VAL A 1 963 ? 8.630 25.944 -130.032 1.00 74.06 963 VAL A O 1
ATOM 7335 N N . GLY A 1 964 ? 6.619 25.327 -130.862 1.00 70.12 964 GLY A N 1
ATOM 7336 C CA . GLY A 1 964 ? 6.212 26.642 -131.385 1.00 70.12 964 GLY A CA 1
ATOM 7337 C C . GLY A 1 964 ? 4.694 26.882 -131.331 1.00 70.12 964 GLY A C 1
ATOM 7338 O O . GLY A 1 964 ? 3.956 25.971 -130.942 1.00 70.12 964 GLY A O 1
ATOM 7339 N N . SER A 1 965 ? 4.250 28.092 -131.693 1.00 71.81 965 SER A N 1
ATOM 7340 C CA . SER A 1 965 ? 2.878 28.608 -131.479 1.00 71.81 965 SER A CA 1
ATOM 7341 C C . SER A 1 965 ? 2.197 29.125 -132.758 1.00 71.81 965 SER A C 1
ATOM 7343 O O . SER A 1 965 ? 2.875 29.420 -133.732 1.00 71.81 965 SER A O 1
ATOM 7345 N N . ALA A 1 966 ? 0.862 29.250 -132.734 1.00 70.81 966 ALA A N 1
ATOM 7346 C CA . ALA A 1 966 ? 0.029 29.739 -133.845 1.00 70.81 966 ALA A CA 1
ATOM 7347 C C . ALA A 1 966 ? -0.634 31.110 -133.534 1.00 70.81 966 ALA A C 1
ATOM 7349 O O . ALA A 1 966 ? -0.741 31.473 -132.354 1.00 70.81 966 ALA A O 1
ATOM 7350 N N . PRO A 1 967 ? -1.176 31.843 -134.535 1.00 80.88 967 PRO A N 1
ATOM 7351 C CA . PRO A 1 967 ? -1.778 33.160 -134.328 1.00 80.88 967 PRO A CA 1
ATOM 7352 C C . PRO A 1 967 ? -3.082 33.156 -133.527 1.00 80.88 967 PRO A C 1
ATOM 7354 O O . PRO A 1 967 ? -3.813 32.171 -133.453 1.00 80.88 967 PRO A O 1
ATOM 7357 N N . SER A 1 968 ? -3.440 34.326 -133.002 1.00 81.38 968 SER A N 1
ATOM 7358 C CA . SER A 1 968 ? -4.672 34.546 -132.244 1.00 81.38 968 SER A CA 1
ATOM 7359 C C . SER A 1 968 ? -5.933 34.711 -133.110 1.00 81.38 968 SER A C 1
ATOM 7361 O O . SER A 1 968 ? -5.895 35.118 -134.280 1.00 81.38 968 SER A O 1
ATOM 7363 N N . THR A 1 969 ? -7.091 34.407 -132.516 1.00 80.06 969 THR A N 1
ATOM 7364 C CA . THR A 1 969 ? -8.429 34.669 -133.076 1.00 80.06 969 THR A CA 1
ATOM 7365 C C . THR A 1 969 ? -8.621 36.169 -133.351 1.00 80.06 969 THR A C 1
ATOM 7367 O O . THR A 1 969 ? -8.346 36.967 -132.450 1.00 80.06 969 THR A O 1
ATOM 7370 N N . PRO A 1 970 ? -9.115 36.603 -134.529 1.00 83.12 970 PRO A N 1
ATOM 7371 C CA . PRO A 1 970 ? -9.187 38.031 -134.830 1.00 83.12 970 PRO A CA 1
ATOM 7372 C C . PRO A 1 970 ? -10.335 38.750 -134.105 1.00 83.12 970 PRO A C 1
ATOM 7374 O O . PRO A 1 970 ? -11.484 38.307 -134.120 1.00 83.12 970 PRO A O 1
ATOM 7377 N N . VAL A 1 971 ? -10.042 39.914 -133.521 1.00 81.81 971 VAL A N 1
ATOM 7378 C CA . VAL A 1 971 ? -11.006 40.702 -132.726 1.00 81.81 971 VAL A CA 1
ATOM 7379 C C . VAL A 1 971 ? -11.857 41.613 -133.616 1.00 81.81 971 VAL A C 1
ATOM 7381 O O . VAL A 1 971 ? -11.312 42.477 -134.294 1.00 81.81 971 VAL A O 1
ATOM 7384 N N . ILE A 1 972 ? -13.188 41.477 -133.580 1.00 79.38 972 ILE A N 1
ATOM 7385 C CA . ILE A 1 972 ? -14.128 42.277 -134.390 1.00 79.38 972 ILE A CA 1
ATOM 7386 C C . ILE A 1 972 ? -14.558 43.563 -133.657 1.00 79.38 972 ILE A C 1
ATOM 7388 O O . ILE A 1 972 ? -14.897 43.524 -132.476 1.00 79.38 972 ILE A O 1
ATOM 7392 N N . THR A 1 973 ? -14.631 44.694 -134.370 1.00 81.38 973 THR A N 1
ATOM 7393 C CA . THR A 1 973 ? -15.169 45.975 -133.852 1.00 81.38 973 THR A CA 1
ATOM 7394 C C . THR A 1 973 ? -16.476 46.405 -134.541 1.00 81.38 973 THR A C 1
ATOM 7396 O O . THR A 1 973 ? -16.776 45.953 -135.647 1.00 81.38 973 THR A O 1
ATOM 7399 N N . ARG A 1 974 ? -17.278 47.270 -133.892 1.00 80.50 974 ARG A N 1
ATOM 7400 C CA . ARG A 1 974 ? -18.525 47.843 -134.443 1.00 80.50 974 ARG A CA 1
ATOM 7401 C C . ARG A 1 974 ? -18.779 49.264 -133.923 1.00 80.50 974 ARG A C 1
ATOM 7403 O O . ARG A 1 974 ? -18.640 49.501 -132.729 1.00 80.50 974 ARG A O 1
ATOM 7410 N N . THR A 1 975 ? -19.276 50.154 -134.784 1.00 80.00 975 THR A N 1
ATOM 7411 C CA . THR A 1 975 ? -19.737 51.513 -134.422 1.00 80.00 975 THR A CA 1
ATOM 7412 C C . THR A 1 975 ? -21.013 51.854 -135.202 1.00 80.00 975 THR A C 1
ATOM 7414 O O . THR A 1 975 ? -21.006 51.599 -136.404 1.00 80.00 975 THR A O 1
ATOM 7417 N N . PRO A 1 976 ? -22.077 52.446 -134.615 1.00 74.06 976 PRO A N 1
ATOM 7418 C CA . PRO A 1 976 ? -22.239 52.836 -133.212 1.00 74.06 976 PRO A CA 1
ATOM 7419 C C . PRO A 1 976 ? -22.639 51.676 -132.282 1.00 74.06 976 PRO A C 1
ATOM 7421 O O . PRO A 1 976 ? -23.036 50.588 -132.715 1.00 74.06 976 PRO A O 1
ATOM 7424 N N . ASP A 1 977 ? -22.528 51.950 -130.989 1.00 66.81 977 ASP A N 1
ATOM 7425 C CA . ASP A 1 977 ? -22.747 51.091 -129.827 1.00 66.81 977 ASP A CA 1
ATOM 7426 C C . ASP A 1 977 ? -24.118 51.323 -129.142 1.00 66.81 977 ASP A C 1
ATOM 7428 O O . ASP A 1 977 ? -24.945 52.106 -129.614 1.00 66.81 977 ASP A O 1
ATOM 7432 N N . GLY A 1 978 ? -24.393 50.573 -128.066 1.00 64.19 978 GLY A N 1
ATOM 7433 C CA . GLY A 1 978 ? -25.656 50.600 -127.310 1.00 64.19 978 GLY A CA 1
ATOM 7434 C C . GLY A 1 978 ? -26.627 49.442 -127.604 1.00 64.19 978 GLY A C 1
ATOM 7435 O O . GLY A 1 978 ? -26.544 48.778 -128.640 1.00 64.19 978 GLY A O 1
ATOM 7436 N N . ASN A 1 979 ? -27.560 49.203 -126.669 1.00 64.50 979 ASN A N 1
ATOM 7437 C CA . A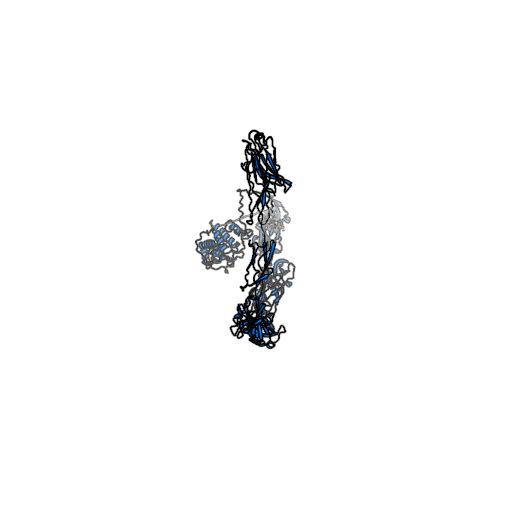SN A 1 979 ? -28.501 48.065 -126.694 1.00 64.50 979 ASN A CA 1
ATOM 7438 C C . ASN A 1 979 ? -29.541 48.148 -127.826 1.00 64.50 979 ASN A C 1
ATOM 7440 O O . ASN A 1 979 ? -29.961 47.119 -128.354 1.00 64.50 979 ASN A O 1
ATOM 7444 N N . SER A 1 980 ? -29.932 49.360 -128.224 1.00 68.62 980 SER A N 1
ATOM 7445 C CA . SER A 1 980 ? -30.808 49.603 -129.370 1.00 68.62 980 SER A CA 1
ATOM 7446 C C . SER A 1 980 ? -30.360 50.845 -130.136 1.00 68.62 980 SER A C 1
ATOM 7448 O O . SER A 1 980 ? -30.322 51.938 -129.568 1.00 68.62 980 SER A O 1
ATOM 7450 N N . VAL A 1 981 ? -30.065 50.700 -131.427 1.00 73.06 981 VAL A N 1
ATOM 7451 C CA . VAL A 1 981 ? -29.753 51.834 -132.316 1.00 73.06 981 VAL A CA 1
ATOM 7452 C C . VAL A 1 981 ? -31.065 52.438 -132.846 1.00 73.06 981 VAL A C 1
ATOM 7454 O O . VAL A 1 981 ? -32.091 51.764 -132.881 1.00 73.06 981 VAL A O 1
ATOM 7457 N N . ALA A 1 982 ? -31.074 53.705 -133.267 1.00 69.94 982 ALA A N 1
ATOM 7458 C CA . ALA A 1 982 ? -32.215 54.274 -133.991 1.00 69.94 982 ALA A CA 1
ATOM 7459 C C . ALA A 1 982 ? -32.254 53.769 -135.456 1.00 69.94 982 ALA A C 1
ATOM 7461 O O . ALA A 1 982 ? -31.187 53.589 -136.052 1.00 69.94 982 ALA A O 1
ATOM 7462 N N . PRO A 1 983 ? -33.438 53.581 -136.079 1.00 77.75 983 PRO A N 1
ATOM 7463 C CA . PRO A 1 983 ? -33.537 53.139 -137.472 1.00 77.75 983 PRO A CA 1
ATOM 7464 C C . PRO A 1 983 ? -32.745 54.009 -138.466 1.00 77.75 983 PRO A C 1
ATOM 7466 O O . PRO A 1 983 ? -32.643 55.227 -138.308 1.00 77.75 983 PRO A O 1
ATOM 7469 N N . ASN A 1 984 ? -32.257 53.384 -139.544 1.00 75.81 984 ASN A N 1
ATOM 7470 C CA . ASN A 1 984 ? -31.571 54.028 -140.675 1.00 75.81 984 ASN A CA 1
ATOM 7471 C C . ASN A 1 984 ? -30.237 54.732 -140.325 1.00 75.81 984 ASN A C 1
ATOM 7473 O O . ASN A 1 984 ? -30.012 55.888 -140.697 1.00 75.81 984 ASN A O 1
ATOM 7477 N N . LYS A 1 985 ? -29.321 54.027 -139.641 1.00 81.06 985 LYS A N 1
ATOM 7478 C CA . LYS A 1 985 ? -27.929 54.464 -139.399 1.00 81.06 985 LYS A CA 1
ATOM 7479 C C . LYS A 1 985 ? -26.904 53.452 -139.963 1.00 81.06 985 LYS A C 1
ATOM 7481 O O . LYS A 1 985 ? -27.143 52.250 -139.849 1.00 81.06 985 LYS A O 1
ATOM 7486 N N . PRO A 1 986 ? -25.793 53.907 -140.583 1.00 79.12 986 PRO A N 1
ATOM 7487 C CA . PRO A 1 986 ? -24.722 53.039 -141.087 1.00 79.12 986 PRO A CA 1
ATOM 7488 C C . PRO A 1 986 ? -23.752 52.591 -139.979 1.00 79.12 986 PRO A C 1
ATOM 7490 O O . PRO A 1 986 ? -23.698 53.207 -138.914 1.00 79.12 986 PRO A O 1
ATOM 7493 N N . ILE A 1 987 ? -23.001 51.518 -140.247 1.00 83.69 987 ILE A N 1
ATOM 7494 C CA . ILE A 1 987 ? -22.189 50.756 -139.288 1.00 83.69 987 ILE A CA 1
ATOM 7495 C C . ILE A 1 987 ? -20.877 50.261 -139.940 1.00 83.69 987 ILE A C 1
ATOM 7497 O O . ILE A 1 987 ? -20.910 49.746 -141.060 1.00 83.69 987 ILE A O 1
ATOM 7501 N N . THR A 1 988 ? -19.740 50.367 -139.238 1.00 85.19 988 THR A N 1
ATOM 7502 C CA . THR A 1 988 ? -18.383 49.962 -139.701 1.00 85.19 988 THR A CA 1
ATOM 7503 C C . THR A 1 988 ? -17.822 48.769 -138.910 1.00 85.19 988 THR A C 1
ATOM 7505 O O . THR A 1 988 ? -18.124 48.661 -137.723 1.00 85.19 988 THR A O 1
ATOM 7508 N N . ILE A 1 989 ? -17.042 47.877 -139.553 1.00 85.62 989 ILE A N 1
ATOM 7509 C CA . ILE A 1 989 ? -16.521 46.606 -138.990 1.00 85.62 989 ILE A CA 1
ATOM 7510 C C . ILE A 1 989 ? -15.116 46.243 -139.534 1.00 85.62 989 ILE A C 1
ATOM 7512 O O . ILE A 1 989 ? -14.946 46.117 -140.750 1.00 85.62 989 ILE A O 1
ATOM 7516 N N . THR A 1 990 ? -14.137 45.974 -138.655 1.00 85.62 990 THR A N 1
ATOM 7517 C CA . THR A 1 990 ? -12.738 45.544 -138.953 1.00 85.62 990 THR A CA 1
ATOM 7518 C C . THR A 1 990 ? -12.230 44.473 -137.964 1.00 85.62 990 THR A C 1
ATOM 7520 O O . THR A 1 990 ? -12.940 44.181 -137.001 1.00 85.62 990 THR A O 1
ATOM 7523 N N . ALA A 1 991 ? -11.040 43.878 -138.193 1.00 85.44 991 ALA A N 1
ATOM 7524 C CA . ALA A 1 991 ? -10.385 42.951 -137.249 1.00 85.44 991 ALA A CA 1
ATOM 7525 C C . ALA A 1 991 ? -8.846 42.854 -137.380 1.00 85.44 991 ALA A C 1
ATOM 7527 O O . ALA A 1 991 ? -8.292 43.257 -138.403 1.00 85.44 991 ALA A O 1
ATOM 7528 N N . ALA A 1 992 ? -8.183 42.303 -136.349 1.00 85.62 992 ALA A N 1
ATOM 7529 C CA . ALA A 1 992 ? -6.734 42.042 -136.272 1.00 85.62 992 ALA A CA 1
ATOM 7530 C C . ALA A 1 992 ? -6.385 40.886 -135.296 1.00 85.62 992 ALA A C 1
ATOM 7532 O O . ALA A 1 992 ? -7.175 40.593 -134.397 1.00 85.62 992 ALA A O 1
ATOM 7533 N N . SER A 1 993 ? -5.193 40.296 -135.468 1.00 84.06 993 SER A N 1
ATOM 7534 C CA . SER A 1 993 ? -4.589 39.167 -134.730 1.00 84.06 993 SER A CA 1
ATOM 7535 C C . SER A 1 993 ? -3.091 39.401 -134.454 1.00 84.06 993 SER A C 1
ATOM 7537 O O . SER A 1 993 ? -2.478 40.319 -135.000 1.00 84.06 993 SER A O 1
ATOM 7539 N N . THR A 1 994 ? -2.497 38.536 -133.631 1.00 81.62 994 THR A N 1
ATOM 7540 C CA . THR A 1 994 ? -1.087 38.535 -133.196 1.00 81.62 994 THR A CA 1
ATOM 7541 C C . THR A 1 994 ? -0.557 37.106 -133.114 1.00 81.62 994 THR A C 1
ATOM 7543 O O . THR A 1 994 ? -1.329 36.197 -132.825 1.00 81.62 994 THR A O 1
ATOM 7546 N N . ASP A 1 995 ? 0.746 36.915 -133.287 1.00 76.75 995 ASP A N 1
ATOM 7547 C CA . ASP A 1 995 ? 1.422 35.635 -133.074 1.00 76.75 995 ASP A CA 1
ATOM 7548 C C . ASP A 1 995 ? 2.207 35.647 -131.749 1.00 76.75 995 ASP A C 1
ATOM 7550 O O . ASP A 1 995 ? 2.602 36.717 -131.278 1.00 76.75 995 ASP A O 1
ATOM 7554 N N . LEU A 1 996 ? 2.371 34.477 -131.123 1.00 76.62 996 LEU A N 1
ATOM 7555 C CA . LEU A 1 996 ? 3.018 34.327 -129.812 1.00 76.62 996 LEU A CA 1
ATOM 7556 C C . LEU A 1 996 ? 4.533 34.095 -129.886 1.00 76.62 996 LEU A C 1
ATOM 7558 O O . LEU A 1 996 ? 5.241 34.508 -128.967 1.00 76.62 996 LEU A O 1
ATOM 7562 N N . ASP A 1 997 ? 5.030 33.474 -130.956 1.00 73.00 997 ASP A N 1
ATOM 7563 C CA . ASP A 1 997 ? 6.459 33.210 -131.156 1.00 73.00 997 ASP A CA 1
ATOM 7564 C C . ASP A 1 997 ? 7.158 34.380 -131.880 1.00 73.00 997 ASP A C 1
ATOM 7566 O O . ASP A 1 997 ? 8.383 34.515 -131.819 1.00 73.00 997 ASP A O 1
ATOM 7570 N N . GLY A 1 998 ? 6.371 35.270 -132.495 1.00 67.69 998 GLY A N 1
ATOM 7571 C CA . GLY A 1 998 ? 6.828 36.444 -133.244 1.00 67.69 998 GLY A CA 1
ATOM 7572 C C . GLY A 1 998 ? 6.825 36.239 -134.761 1.00 67.69 998 GLY A C 1
ATOM 7573 O O . GLY A 1 998 ? 7.436 37.029 -135.484 1.00 67.69 998 GLY A O 1
ATOM 7574 N N . ASP A 1 999 ? 6.153 35.193 -135.241 1.00 73.00 999 ASP A N 1
ATOM 7575 C CA . ASP A 1 999 ? 6.081 34.826 -136.649 1.00 73.00 999 ASP A CA 1
ATOM 7576 C C . ASP A 1 999 ? 5.179 35.764 -137.483 1.00 73.00 999 ASP A C 1
ATOM 7578 O O . ASP A 1 999 ? 4.390 36.566 -136.979 1.00 73.00 999 ASP A O 1
ATOM 7582 N N . THR A 1 1000 ? 5.337 35.713 -138.810 1.00 75.06 1000 THR A N 1
ATOM 7583 C CA . THR A 1 1000 ? 4.686 36.641 -139.761 1.00 75.06 1000 THR A CA 1
ATOM 7584 C C . THR A 1 1000 ? 3.294 36.152 -140.196 1.00 75.06 1000 THR A C 1
ATOM 7586 O O . THR A 1 1000 ? 3.154 34.995 -140.575 1.00 75.06 1000 THR A O 1
ATOM 7589 N N . ILE A 1 1001 ? 2.279 37.037 -140.193 1.00 84.19 1001 ILE A N 1
ATOM 7590 C CA . ILE A 1 1001 ? 0.840 36.667 -140.160 1.00 84.19 1001 ILE A CA 1
ATOM 7591 C C . ILE A 1 1001 ? 0.033 37.106 -141.410 1.00 84.19 1001 ILE A C 1
ATOM 7593 O O . ILE A 1 1001 ? 0.275 38.184 -141.957 1.00 84.19 1001 ILE A O 1
ATOM 7597 N N . THR A 1 1002 ? -0.998 36.339 -141.811 1.00 80.44 1002 THR A N 1
ATOM 7598 C CA . THR A 1 1002 ? -2.015 36.684 -142.850 1.00 80.44 1002 THR A CA 1
ATOM 7599 C C . THR A 1 1002 ? -3.480 36.336 -142.446 1.00 80.44 1002 THR A C 1
ATOM 7601 O O . THR A 1 1002 ? -3.676 35.753 -141.386 1.00 80.44 1002 THR A O 1
ATOM 7604 N N . TYR A 1 1003 ? -4.524 36.722 -143.224 1.00 87.12 1003 TYR A N 1
ATOM 7605 C CA . TYR A 1 1003 ? -5.965 36.730 -142.808 1.00 87.12 1003 TYR A CA 1
ATOM 7606 C C . TYR A 1 1003 ? -7.009 36.244 -143.854 1.00 87.12 1003 TYR A C 1
ATOM 7608 O O . TYR A 1 1003 ? -6.776 36.348 -145.058 1.00 87.12 1003 TYR A O 1
ATOM 7616 N N . VAL A 1 1004 ? -8.213 35.827 -143.399 1.00 84.50 1004 VAL A N 1
ATOM 7617 C CA . VAL A 1 1004 ? -9.380 35.353 -144.206 1.00 84.50 1004 VAL A CA 1
ATOM 7618 C C . VAL A 1 1004 ? -10.739 35.835 -143.615 1.00 84.50 1004 VAL A C 1
ATOM 7620 O O . VAL A 1 1004 ? -10.848 35.967 -142.402 1.00 84.50 1004 VAL A O 1
ATOM 7623 N N . TRP A 1 1005 ? -11.788 36.096 -144.424 1.00 89.88 1005 TRP A N 1
ATOM 7624 C CA . TRP A 1 1005 ? -13.048 36.782 -144.009 1.00 89.88 1005 TRP A CA 1
ATOM 7625 C C . TRP A 1 1005 ? -14.370 36.138 -144.496 1.00 89.88 1005 TRP A C 1
ATOM 7627 O O . TRP A 1 1005 ? -14.399 35.542 -145.568 1.00 89.88 1005 TRP A O 1
ATOM 7637 N N . GLU A 1 1006 ? -15.489 36.366 -143.779 1.00 85.12 1006 GLU A N 1
ATOM 7638 C CA . GLU A 1 1006 ? -16.854 35.941 -144.168 1.00 85.12 1006 GLU A CA 1
ATOM 7639 C C . GLU A 1 1006 ? -17.988 36.921 -143.769 1.00 85.12 1006 GLU A C 1
ATOM 7641 O O . GLU A 1 1006 ? -17.915 37.642 -142.774 1.00 85.12 1006 GLU A O 1
ATOM 7646 N N . GLY A 1 1007 ? -19.101 36.915 -144.520 1.00 78.88 1007 GLY A N 1
ATOM 7647 C CA . GLY A 1 1007 ? -20.352 37.647 -144.222 1.00 78.88 1007 GLY A CA 1
ATOM 7648 C C . GLY A 1 1007 ? -20.283 39.178 -144.369 1.00 78.88 1007 GLY A C 1
ATOM 7649 O O . GLY A 1 1007 ? -21.266 39.828 -144.721 1.00 78.88 1007 GLY A O 1
ATOM 7650 N N . ARG A 1 1008 ? -19.101 39.756 -144.154 1.00 86.75 1008 ARG A N 1
ATOM 7651 C CA . ARG A 1 1008 ? -18.745 41.157 -144.382 1.00 86.75 1008 ARG A CA 1
ATOM 7652 C C . ARG A 1 1008 ? -18.684 41.447 -145.885 1.00 86.75 1008 ARG A C 1
ATOM 7654 O O . ARG A 1 1008 ? -17.752 41.016 -146.553 1.00 86.75 1008 ARG A O 1
ATOM 7661 N N . GLN A 1 1009 ? -19.644 42.210 -146.414 1.00 76.19 1009 GLN A N 1
ATOM 7662 C CA . GLN A 1 1009 ? -19.610 42.661 -147.818 1.00 76.19 1009 GLN A CA 1
ATOM 7663 C C . GLN A 1 1009 ? -18.488 43.678 -148.082 1.00 76.19 1009 GLN A C 1
ATOM 7665 O O . GLN A 1 1009 ? -17.837 43.644 -149.121 1.00 76.19 1009 GLN A O 1
ATOM 7670 N N . ALA A 1 1010 ? -18.296 44.602 -147.142 1.00 79.81 1010 ALA A N 1
ATOM 7671 C CA . ALA A 1 1010 ? -17.305 45.671 -147.164 1.00 79.81 1010 ALA A CA 1
ATOM 7672 C C . ALA A 1 1010 ? -17.086 46.174 -145.727 1.00 79.81 1010 ALA A C 1
ATOM 7674 O O . ALA A 1 1010 ? -17.742 45.713 -144.792 1.00 79.81 1010 ALA A O 1
ATOM 7675 N N . GLU A 1 1011 ? -16.192 47.145 -145.545 1.00 82.62 1011 GLU A N 1
ATOM 7676 C CA . GLU A 1 1011 ? -15.860 47.693 -144.225 1.00 82.62 1011 GLU A CA 1
ATOM 7677 C C . GLU A 1 1011 ? -17.011 48.466 -143.554 1.00 82.62 1011 GLU A C 1
ATOM 7679 O O . GLU A 1 1011 ? -17.082 48.484 -142.331 1.00 82.62 1011 GLU A O 1
ATOM 7684 N N . THR A 1 1012 ? -17.930 49.069 -144.323 1.00 85.81 1012 THR A N 1
ATOM 7685 C CA . THR A 1 1012 ? -19.043 49.893 -143.802 1.00 85.81 1012 THR A CA 1
ATOM 7686 C C . THR A 1 1012 ? -20.343 49.652 -144.583 1.00 85.81 1012 THR A C 1
ATOM 7688 O O . THR A 1 1012 ? -20.321 49.669 -145.811 1.00 85.81 1012 THR A O 1
ATOM 7691 N N . SER A 1 1013 ? -21.479 49.455 -143.894 1.00 80.00 1013 SER A N 1
ATOM 7692 C CA . SER A 1 1013 ? -22.825 49.291 -144.492 1.00 80.00 1013 SER A CA 1
ATOM 7693 C C . SER A 1 1013 ? -23.962 49.590 -143.489 1.00 80.00 1013 SER A C 1
ATOM 7695 O O . SER A 1 1013 ? -23.697 49.841 -142.319 1.00 80.00 1013 SER A O 1
ATOM 7697 N N . ALA A 1 1014 ? -25.231 49.590 -143.913 1.00 82.69 1014 ALA A N 1
ATOM 7698 C CA . ALA A 1 1014 ? -26.409 49.858 -143.067 1.00 82.69 1014 ALA A CA 1
ATOM 7699 C C . ALA A 1 1014 ? -27.336 48.631 -142.934 1.00 82.69 1014 ALA A C 1
ATOM 7701 O O . ALA A 1 1014 ? -27.355 47.771 -143.811 1.00 82.69 1014 ALA A O 1
ATOM 7702 N N . TYR A 1 1015 ? -28.106 48.559 -141.839 1.00 81.62 1015 TYR A N 1
ATOM 7703 C CA . TYR A 1 1015 ? -28.795 47.335 -141.393 1.00 81.62 1015 TYR A CA 1
ATOM 7704 C C . TYR A 1 1015 ? -30.292 47.554 -141.066 1.00 81.62 1015 TYR A C 1
ATOM 7706 O O . TYR A 1 1015 ? -30.673 48.661 -140.671 1.00 81.62 1015 TYR A O 1
ATOM 7714 N N . PRO A 1 1016 ? -31.151 46.524 -141.226 1.00 74.06 1016 PRO A N 1
ATOM 7715 C CA . PRO A 1 1016 ? -32.595 46.602 -140.983 1.00 74.06 1016 PRO A CA 1
ATOM 7716 C C . PRO A 1 1016 ? -32.990 46.665 -139.497 1.00 74.06 1016 PRO A C 1
ATOM 7718 O O . PRO A 1 1016 ? -32.241 46.268 -138.603 1.00 74.06 1016 PRO A O 1
ATOM 7721 N N . LEU A 1 1017 ? -34.224 47.125 -139.257 1.00 77.31 1017 LEU A N 1
ATOM 7722 C CA . LEU A 1 1017 ? -34.886 47.172 -137.949 1.00 77.31 1017 LEU A CA 1
ATOM 7723 C C . LEU A 1 1017 ? -35.153 45.735 -137.461 1.00 77.31 1017 LEU A C 1
ATOM 7725 O O . LEU A 1 1017 ? -35.990 45.034 -138.026 1.00 77.31 1017 LEU A O 1
ATOM 7729 N N . GLY A 1 1018 ? -34.392 45.283 -136.460 1.00 75.50 1018 GLY A N 1
ATOM 7730 C CA . GLY A 1 1018 ? -34.323 43.876 -136.050 1.00 75.50 1018 GLY A CA 1
ATOM 7731 C C . GLY A 1 1018 ? -32.908 43.468 -135.615 1.00 75.50 1018 GLY A C 1
ATOM 7732 O O . GLY A 1 1018 ? -32.223 44.260 -134.973 1.00 75.50 1018 GLY A O 1
ATOM 7733 N N . ARG A 1 1019 ? -32.487 42.239 -135.965 1.00 80.88 1019 ARG A N 1
ATOM 7734 C CA . ARG A 1 1019 ? -31.292 41.504 -135.472 1.00 80.88 1019 ARG A CA 1
ATOM 7735 C C . ARG A 1 1019 ? -30.322 41.128 -136.623 1.00 80.88 1019 ARG A C 1
ATOM 7737 O O . ARG A 1 1019 ? -30.806 40.798 -137.699 1.00 80.88 1019 ARG A O 1
ATOM 7744 N N . ASN A 1 1020 ? -28.985 41.156 -136.425 1.00 82.31 1020 ASN A N 1
ATOM 7745 C CA . ASN A 1 1020 ? -27.934 41.092 -137.495 1.00 82.31 1020 ASN A CA 1
ATOM 7746 C C . ASN A 1 1020 ? -26.603 40.353 -137.067 1.00 82.31 1020 ASN A C 1
ATOM 7748 O O . ASN A 1 1020 ? -26.417 40.215 -135.860 1.00 82.31 1020 ASN A O 1
ATOM 7752 N N . THR A 1 1021 ? -25.692 39.861 -137.970 1.00 85.81 1021 THR A N 1
ATOM 7753 C CA . THR A 1 1021 ? -24.463 39.002 -137.655 1.00 85.81 1021 THR A CA 1
ATOM 7754 C C . THR A 1 1021 ? -23.341 38.881 -138.776 1.00 85.81 1021 THR A C 1
ATOM 7756 O O . THR A 1 1021 ? -23.740 38.921 -139.934 1.00 85.81 1021 THR A O 1
ATOM 7759 N N . ILE A 1 1022 ? -21.999 38.697 -138.495 1.00 85.81 1022 ILE A N 1
ATOM 7760 C CA . ILE A 1 1022 ? -20.767 38.664 -139.427 1.00 85.81 1022 ILE A CA 1
ATOM 7761 C C . ILE A 1 1022 ? -19.493 37.847 -138.895 1.00 85.81 1022 ILE A C 1
ATOM 7763 O O . ILE A 1 1022 ? -19.482 37.650 -137.687 1.00 85.81 1022 ILE A O 1
ATOM 7767 N N . ARG A 1 1023 ? -18.433 37.409 -139.685 1.00 87.31 1023 ARG A N 1
ATOM 7768 C CA . ARG A 1 1023 ? -17.215 36.564 -139.259 1.00 87.31 1023 ARG A CA 1
ATOM 7769 C C . ARG A 1 102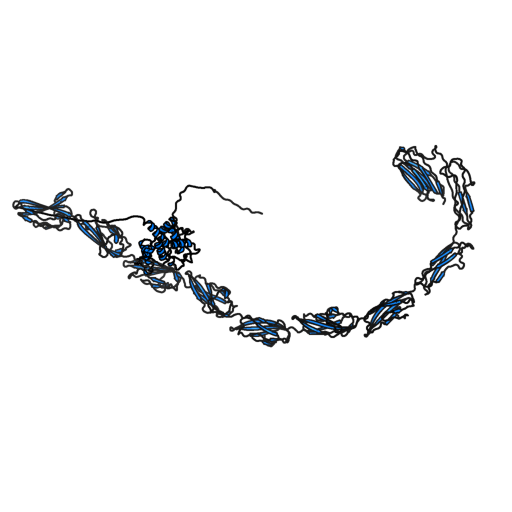3 ? -15.762 36.783 -139.901 1.00 87.31 1023 ARG A C 1
ATOM 7771 O O . ARG A 1 1023 ? -15.670 37.394 -140.963 1.00 87.31 1023 ARG A O 1
ATOM 7778 N N . VAL A 1 1024 ? -14.628 36.260 -139.319 1.00 89.00 1024 VAL A N 1
ATOM 7779 C CA . VAL A 1 1024 ? -13.155 36.352 -139.771 1.00 89.00 1024 VAL A CA 1
ATOM 7780 C C . VAL A 1 1024 ? -12.098 35.341 -139.135 1.00 89.00 1024 VAL A C 1
ATOM 7782 O O . VAL A 1 1024 ? -12.394 34.918 -138.026 1.00 89.00 1024 VAL A O 1
ATOM 7785 N N . LYS A 1 1025 ? -10.895 35.002 -139.731 1.00 86.06 1025 LYS A N 1
ATOM 7786 C CA . LYS A 1 1025 ? -9.711 34.196 -139.170 1.00 86.06 1025 LYS A CA 1
ATOM 7787 C C . LYS A 1 1025 ? -8.235 34.562 -139.651 1.00 86.06 1025 LYS A C 1
ATOM 7789 O O . LYS A 1 1025 ? -8.126 35.425 -140.525 1.00 86.06 1025 LYS A O 1
ATOM 7794 N N . ALA A 1 1026 ? -7.121 33.926 -139.163 1.00 87.19 1026 ALA A N 1
ATOM 7795 C CA . ALA A 1 1026 ? -5.664 34.210 -139.497 1.00 87.19 1026 ALA A CA 1
ATOM 7796 C C . ALA A 1 1026 ? -4.627 33.002 -139.585 1.00 87.19 1026 ALA A C 1
ATOM 7798 O O . ALA A 1 1026 ? -5.030 31.879 -139.294 1.00 87.19 1026 ALA A O 1
ATOM 7799 N N . VAL A 1 1027 ? -3.336 33.199 -140.011 1.00 85.06 1027 VAL A N 1
ATOM 7800 C CA . VAL A 1 1027 ? -2.251 32.160 -140.304 1.00 85.06 1027 VAL A CA 1
ATOM 7801 C C . VAL A 1 1027 ? -0.761 32.650 -140.158 1.00 85.06 1027 VAL A C 1
ATOM 7803 O O . VAL A 1 1027 ? -0.536 33.800 -140.529 1.00 85.06 1027 VAL A O 1
ATOM 7806 N N . ASP A 1 1028 ? 0.235 31.832 -139.710 1.00 82.12 1028 ASP A N 1
ATOM 7807 C CA . ASP A 1 1028 ? 1.693 32.165 -139.467 1.00 82.12 1028 ASP A CA 1
ATOM 7808 C C . ASP A 1 1028 ? 2.787 31.633 -140.464 1.00 82.12 1028 ASP A C 1
ATOM 7810 O O . ASP A 1 1028 ? 2.479 31.168 -141.562 1.00 82.12 1028 ASP A O 1
ATOM 7814 N N . SER A 1 1029 ? 4.084 31.743 -140.086 1.00 72.38 1029 SER A N 1
ATOM 7815 C CA . SER A 1 1029 ? 5.307 31.437 -140.873 1.00 72.38 1029 SER A CA 1
ATOM 7816 C C . SER A 1 1029 ? 5.915 30.029 -140.683 1.00 72.38 1029 SER A C 1
ATOM 7818 O O . SER A 1 1029 ? 6.509 29.493 -141.622 1.00 72.38 1029 SER A O 1
ATOM 7820 N N . THR A 1 1030 ? 5.720 29.392 -139.525 1.00 67.19 1030 THR A N 1
ATOM 7821 C CA . THR A 1 1030 ? 5.980 27.952 -139.326 1.00 67.19 1030 THR A CA 1
ATOM 7822 C C . THR A 1 1030 ? 4.867 27.089 -139.930 1.00 67.19 1030 THR A C 1
ATOM 7824 O O . THR A 1 1030 ? 5.128 25.967 -140.368 1.00 67.19 1030 THR A O 1
ATOM 7827 N N . GLY A 1 1031 ? 3.652 27.646 -140.037 1.00 70.00 1031 GLY A N 1
ATOM 7828 C CA . GLY A 1 1031 ? 2.584 27.175 -140.922 1.00 70.00 1031 GLY A CA 1
ATOM 7829 C C . GLY A 1 1031 ? 1.238 26.854 -140.263 1.00 70.00 1031 GLY A C 1
ATOM 7830 O O . GLY A 1 1031 ? 0.503 26.033 -140.812 1.00 70.00 1031 GLY A O 1
ATOM 7831 N N . MET A 1 1032 ? 0.903 27.436 -139.106 1.00 76.56 1032 MET A N 1
ATOM 7832 C CA . MET A 1 1032 ? -0.330 27.146 -138.357 1.00 76.56 1032 MET A CA 1
ATOM 7833 C C . MET A 1 1032 ? -1.393 28.264 -138.492 1.00 76.56 1032 MET A C 1
ATOM 7835 O O . MET A 1 1032 ? -1.135 29.354 -139.002 1.00 76.56 1032 MET A O 1
ATOM 7839 N N . GLU A 1 1033 ? -2.643 27.973 -138.104 1.00 84.19 1033 GLU A N 1
ATOM 7840 C CA . GLU A 1 1033 ? -3.831 28.820 -138.348 1.00 84.19 1033 GLU A CA 1
ATOM 7841 C C . GLU A 1 1033 ? -4.635 29.133 -137.067 1.00 84.19 1033 GLU A C 1
ATOM 7843 O O . GLU A 1 1033 ? -4.505 28.426 -136.069 1.00 84.19 1033 GLU A O 1
ATOM 7848 N N . SER A 1 1034 ? -5.523 30.144 -137.112 1.00 83.56 1034 SER A N 1
ATOM 7849 C CA . SER A 1 1034 ? -6.342 30.601 -135.971 1.00 83.56 1034 SER A CA 1
ATOM 7850 C C . SER A 1 1034 ? -7.883 30.466 -136.128 1.00 83.56 1034 SER A C 1
ATOM 7852 O O . SER A 1 1034 ? -8.371 30.281 -137.248 1.00 83.56 1034 SER A O 1
ATOM 7854 N N . PRO A 1 1035 ? -8.669 30.551 -135.022 1.00 82.12 1035 PRO A N 1
ATOM 7855 C CA . PRO A 1 1035 ? -10.147 30.440 -135.007 1.00 82.12 1035 PRO A CA 1
ATOM 7856 C C . PRO A 1 1035 ? -10.956 31.647 -135.553 1.00 82.12 1035 PRO A C 1
ATOM 7858 O O . PRO A 1 1035 ? -10.397 32.621 -136.058 1.00 82.12 1035 PRO A O 1
ATOM 7861 N N . TRP A 1 1036 ? -12.296 31.585 -135.413 1.00 82.00 1036 TRP A N 1
ATOM 7862 C CA . TRP A 1 1036 ? -13.289 32.568 -135.910 1.00 82.00 1036 TRP A CA 1
ATOM 7863 C C . TRP A 1 1036 ? -14.018 33.384 -134.799 1.00 82.00 1036 TRP A C 1
ATOM 7865 O O . TRP A 1 1036 ? -13.941 33.040 -133.625 1.00 82.00 1036 TRP A O 1
ATOM 7875 N N . ALA A 1 1037 ? -14.764 34.454 -135.154 1.00 83.12 1037 ALA A N 1
ATOM 7876 C CA . ALA A 1 1037 ? -15.539 35.325 -134.228 1.00 83.12 1037 ALA A CA 1
ATOM 7877 C C . ALA A 1 1037 ? -16.846 35.925 -134.845 1.00 83.12 1037 ALA A C 1
ATOM 7879 O O . ALA A 1 1037 ? -16.968 35.910 -136.068 1.00 83.12 1037 ALA A O 1
ATOM 7880 N N . ALA A 1 1038 ? -17.801 36.478 -134.050 1.00 80.75 1038 ALA A N 1
ATOM 7881 C CA . ALA A 1 1038 ? -19.025 37.199 -134.524 1.00 80.75 1038 ALA A CA 1
ATOM 7882 C C . ALA A 1 1038 ? -19.691 38.178 -133.496 1.00 80.75 1038 ALA A C 1
ATOM 7884 O O . ALA A 1 1038 ? -19.198 38.331 -132.384 1.00 80.75 1038 ALA A O 1
ATOM 7885 N N . ILE A 1 1039 ? -20.814 38.850 -133.853 1.00 83.00 1039 ILE A N 1
ATOM 7886 C CA . ILE A 1 1039 ? -21.548 39.874 -133.040 1.00 83.00 1039 ILE A CA 1
ATOM 7887 C C . ILE A 1 1039 ? -23.067 40.002 -133.384 1.00 83.00 1039 ILE A C 1
ATOM 7889 O O . ILE A 1 1039 ? -23.446 39.679 -134.508 1.00 83.00 1039 ILE A O 1
ATOM 7893 N N . VAL A 1 1040 ? -23.929 40.507 -132.468 1.00 79.12 1040 VAL A N 1
ATOM 7894 C CA . VAL A 1 1040 ? -25.400 40.753 -132.638 1.00 79.12 1040 VAL A CA 1
ATOM 7895 C C . VAL A 1 1040 ? -25.872 42.091 -131.994 1.00 79.12 1040 VAL A C 1
ATOM 7897 O O . VAL A 1 1040 ? -25.162 42.632 -131.152 1.00 79.12 1040 VAL A O 1
ATOM 7900 N N . PHE A 1 1041 ? -27.022 42.674 -132.408 1.00 78.31 1041 PHE A N 1
ATOM 7901 C CA . PHE A 1 1041 ? -27.643 43.914 -131.850 1.00 78.31 1041 PHE A CA 1
ATOM 7902 C C . PHE A 1 1041 ? -29.112 44.164 -132.306 1.00 78.31 1041 PHE A C 1
ATOM 7904 O O . PHE A 1 1041 ? -29.574 43.468 -133.209 1.00 78.31 1041 PHE A O 1
ATOM 7911 N N . PHE A 1 1042 ? -29.810 45.164 -131.716 1.00 74.06 1042 PHE A N 1
ATOM 7912 C CA . PHE A 1 1042 ? -31.244 45.520 -131.917 1.00 74.06 1042 PHE A CA 1
ATOM 7913 C C . PHE A 1 1042 ? -31.533 47.031 -132.207 1.00 74.06 1042 PHE A C 1
ATOM 7915 O O . PHE A 1 1042 ? -30.613 47.852 -132.248 1.00 74.06 1042 PHE A O 1
ATOM 7922 N N . VAL A 1 1043 ? -32.817 47.402 -132.427 1.00 74.69 1043 VAL A N 1
ATOM 7923 C CA . VAL A 1 1043 ? -33.343 48.740 -132.842 1.00 74.69 1043 VAL A CA 1
ATOM 7924 C C . VAL A 1 1043 ? -34.784 48.973 -132.283 1.00 74.69 1043 VAL A C 1
ATOM 7926 O O . VAL A 1 1043 ? -35.615 48.098 -132.508 1.00 74.69 1043 VAL A O 1
ATOM 7929 N N . ALA A 1 1044 ? -35.121 50.084 -131.575 1.00 63.84 1044 ALA A N 1
ATOM 7930 C CA . ALA A 1 1044 ? -36.410 50.242 -130.819 1.00 63.84 1044 ALA A CA 1
ATOM 7931 C C . ALA A 1 1044 ? -36.912 51.703 -130.513 1.00 63.84 1044 ALA A C 1
ATOM 7933 O O . ALA A 1 1044 ? -36.188 52.659 -130.790 1.00 63.84 1044 ALA A O 1
ATOM 7934 N N . ASP A 1 1045 ? -38.128 51.880 -129.927 1.00 62.09 1045 ASP A N 1
ATOM 7935 C CA . ASP A 1 1045 ? -38.733 53.173 -129.466 1.00 62.09 1045 ASP A CA 1
ATOM 7936 C C . ASP A 1 1045 ? -39.436 53.142 -128.072 1.00 62.09 1045 ASP A C 1
ATOM 7938 O O . ASP A 1 1045 ? -39.608 52.078 -127.473 1.00 62.09 1045 ASP A O 1
ATOM 7942 N N . SER A 1 1046 ? -39.815 54.322 -127.540 1.00 60.06 1046 SER A N 1
ATOM 7943 C CA . SER A 1 1046 ? -40.328 54.537 -126.171 1.00 60.06 1046 SER A CA 1
ATOM 7944 C C . SER A 1 1046 ? -41.852 54.521 -125.966 1.00 60.06 1046 SER A C 1
ATOM 7946 O O . SER A 1 1046 ? -42.290 54.250 -124.851 1.00 60.06 1046 SER A O 1
ATOM 7948 N N . ASN A 1 1047 ? -42.667 54.856 -126.972 1.00 59.12 1047 ASN A N 1
ATOM 7949 C CA . ASN A 1 1047 ? -44.122 55.032 -126.802 1.00 59.12 1047 ASN A CA 1
ATOM 7950 C C . ASN A 1 1047 ? -44.903 53.767 -127.154 1.00 59.12 1047 ASN A C 1
ATOM 7952 O O . ASN A 1 1047 ? -45.947 53.507 -126.562 1.00 59.12 1047 ASN A O 1
ATOM 7956 N N . ASN A 1 1048 ? -44.391 52.974 -128.097 1.00 61.19 1048 ASN A N 1
ATOM 7957 C CA . ASN A 1 1048 ? -45.009 51.710 -128.497 1.00 61.19 1048 ASN A CA 1
ATOM 7958 C C . ASN A 1 1048 ? -44.599 50.533 -127.595 1.00 61.19 1048 ASN A C 1
ATOM 7960 O O . ASN A 1 1048 ? -45.031 49.411 -127.833 1.00 61.19 1048 ASN A O 1
ATOM 7964 N N . GLY A 1 1049 ? -43.771 50.787 -126.574 1.00 50.91 1049 GLY A N 1
ATOM 7965 C CA . GLY A 1 1049 ? -43.313 49.789 -125.612 1.00 50.91 1049 GLY A CA 1
ATOM 7966 C C . GLY A 1 1049 ? -42.489 48.680 -126.262 1.00 50.91 1049 GLY A C 1
ATOM 7967 O O . GLY A 1 1049 ? -42.993 47.585 -126.484 1.00 50.91 1049 GLY A O 1
ATOM 7968 N N . GLY A 1 1050 ? -41.194 48.920 -126.503 1.00 57.22 1050 GLY A N 1
ATOM 7969 C CA . GLY A 1 1050 ? -40.239 47.887 -126.942 1.00 57.22 1050 GLY A CA 1
ATOM 7970 C C . GLY A 1 1050 ? -39.927 46.811 -125.885 1.00 57.22 1050 GLY A C 1
ATOM 7971 O O . GLY A 1 1050 ? -38.780 46.392 -125.773 1.00 57.22 1050 GLY A O 1
ATOM 7972 N N . GLY A 1 1051 ? -40.915 46.428 -125.072 1.00 63.22 1051 GLY A N 1
ATOM 7973 C CA . GLY A 1 1051 ? -40.784 45.664 -123.838 1.00 63.22 1051 GLY A CA 1
ATOM 7974 C C . GLY A 1 1051 ? -42.138 45.324 -123.209 1.00 63.22 1051 GLY A C 1
ATOM 7975 O O . GLY A 1 1051 ? -43.109 46.050 -123.405 1.00 63.22 1051 GLY A O 1
ATOM 7976 N N . MET A 1 1052 ? -42.216 44.230 -122.445 1.00 61.53 1052 MET A N 1
ATOM 7977 C CA . MET A 1 1052 ? -43.489 43.703 -121.922 1.00 61.53 1052 MET A CA 1
ATOM 7978 C C . MET A 1 1052 ? -43.940 44.401 -120.628 1.00 61.53 1052 MET A C 1
ATOM 7980 O O . MET A 1 1052 ? -43.119 44.623 -119.741 1.00 61.53 1052 MET A O 1
ATOM 7984 N N . THR A 1 1053 ? -45.237 44.708 -120.508 1.00 62.47 1053 THR A N 1
ATOM 7985 C CA . THR A 1 1053 ? -45.821 45.454 -119.376 1.00 62.47 1053 THR A CA 1
ATOM 7986 C C . THR A 1 1053 ? -46.274 44.559 -118.219 1.00 62.47 1053 THR A C 1
ATOM 7988 O O . THR A 1 1053 ? -46.983 43.574 -118.432 1.00 62.47 1053 THR A O 1
ATOM 7991 N N . LEU A 1 1054 ? -45.947 44.948 -116.979 1.00 65.94 1054 LEU A N 1
ATOM 7992 C CA . LEU A 1 1054 ? -46.455 44.293 -115.763 1.00 65.94 1054 LEU A CA 1
ATOM 7993 C C . LEU A 1 1054 ? -47.983 44.426 -115.665 1.00 65.94 1054 LEU A C 1
ATOM 7995 O O . LEU A 1 1054 ? -48.499 45.540 -115.563 1.00 65.94 1054 LEU A O 1
ATOM 7999 N N . SER A 1 1055 ? -48.707 43.306 -115.649 1.00 60.69 1055 SER A N 1
ATOM 8000 C CA . SER A 1 1055 ? -50.184 43.271 -115.709 1.00 60.69 1055 SER A CA 1
ATOM 8001 C C . SER A 1 1055 ? -50.859 42.461 -114.592 1.00 60.69 1055 SER A C 1
ATOM 8003 O O . SER A 1 1055 ? -52.078 42.527 -114.441 1.00 60.69 1055 SER A O 1
ATOM 8005 N N . GLY A 1 1056 ? -50.083 41.738 -113.784 1.00 61.50 1056 GLY A N 1
ATOM 8006 C CA . GLY A 1 1056 ? -50.552 40.922 -112.666 1.00 61.50 1056 GLY A CA 1
ATOM 8007 C C . GLY A 1 1056 ? -49.378 40.450 -111.798 1.00 61.50 1056 GLY A C 1
ATOM 8008 O O . GLY A 1 1056 ? -48.265 40.946 -111.990 1.00 61.50 1056 GLY A O 1
ATOM 8009 N N . PRO A 1 1057 ? -49.598 39.502 -110.866 1.00 63.50 1057 PRO A N 1
ATOM 8010 C CA . PRO A 1 1057 ? -48.592 39.130 -109.872 1.00 63.50 1057 PRO A CA 1
ATOM 8011 C C . PRO A 1 1057 ? -47.293 38.525 -110.416 1.00 63.50 1057 PRO A C 1
ATOM 8013 O O . PRO A 1 1057 ? -46.325 38.503 -109.673 1.00 63.50 1057 PRO A O 1
ATOM 8016 N N . GLU A 1 1058 ? -47.258 38.024 -111.659 1.00 68.69 1058 GLU A N 1
ATOM 8017 C CA . GLU A 1 1058 ? -46.146 37.251 -112.251 1.00 68.69 1058 GLU A CA 1
ATOM 8018 C C . GLU A 1 1058 ? -45.898 37.680 -113.720 1.00 68.69 1058 GLU A C 1
ATOM 8020 O O . GLU A 1 1058 ? -46.856 38.014 -114.423 1.00 68.69 1058 GLU A O 1
ATOM 8025 N N . SER A 1 1059 ? -44.652 37.706 -114.231 1.00 70.25 1059 SER A N 1
ATOM 8026 C CA . SER A 1 1059 ? -44.329 38.103 -115.633 1.00 70.25 1059 SER A CA 1
ATOM 8027 C C . SER A 1 1059 ? -42.953 37.602 -116.135 1.00 70.25 1059 SER A C 1
ATOM 8029 O O . SER A 1 1059 ? -41.993 37.726 -115.387 1.00 70.25 1059 SER A O 1
ATOM 8031 N N . VAL A 1 1060 ? -42.830 37.088 -117.384 1.00 74.25 1060 VAL A N 1
ATOM 8032 C CA . VAL A 1 1060 ? -41.633 36.376 -117.952 1.00 74.25 1060 VAL A CA 1
ATOM 8033 C C . VAL A 1 1060 ? -41.232 36.832 -119.392 1.00 74.25 1060 VAL A C 1
ATOM 8035 O O . VAL A 1 1060 ? -42.126 37.124 -120.181 1.00 74.25 1060 VAL A O 1
ATOM 8038 N N . ILE A 1 1061 ? -39.937 36.808 -119.789 1.00 76.44 1061 ILE A N 1
ATOM 8039 C CA . ILE A 1 1061 ? -39.395 36.947 -121.187 1.00 76.44 1061 ILE A CA 1
ATOM 8040 C C . ILE A 1 1061 ? -38.212 35.966 -121.452 1.00 76.44 1061 ILE A C 1
ATOM 8042 O O . ILE A 1 1061 ? -37.562 35.594 -120.483 1.00 76.44 1061 ILE A O 1
ATOM 8046 N N . VAL A 1 1062 ? -37.893 35.568 -122.712 1.00 77.38 1062 VAL A N 1
ATOM 8047 C CA . VAL A 1 1062 ? -36.767 34.648 -123.087 1.00 77.38 1062 VAL A CA 1
ATOM 8048 C C . VAL A 1 1062 ? -35.959 35.050 -124.363 1.00 77.38 1062 VAL A C 1
ATOM 8050 O O . VAL A 1 1062 ? -36.569 35.424 -125.361 1.00 77.38 1062 VAL A O 1
ATOM 8053 N N . GLU A 1 1063 ? -34.620 34.872 -124.378 1.00 83.00 1063 GLU A N 1
ATOM 8054 C CA . GLU A 1 1063 ? -33.677 34.940 -125.546 1.00 83.00 1063 GLU A CA 1
ATOM 8055 C C . GLU A 1 1063 ? -33.171 33.534 -125.972 1.00 83.00 1063 GLU A C 1
ATOM 8057 O O . GLU A 1 1063 ? -33.253 32.593 -125.183 1.00 83.00 1063 GLU A O 1
ATOM 8062 N N . LYS A 1 1064 ? -32.677 33.357 -127.216 1.00 82.38 1064 LYS A N 1
ATOM 8063 C CA . LYS A 1 1064 ? -32.454 32.049 -127.873 1.00 82.38 1064 LYS A CA 1
ATOM 8064 C C . LYS A 1 1064 ? -31.050 31.726 -128.423 1.00 82.38 1064 LYS A C 1
ATOM 8066 O O . LYS A 1 1064 ? -30.826 30.554 -128.713 1.00 82.38 1064 LYS A O 1
ATOM 8071 N N . GLY A 1 1065 ? -30.124 32.678 -128.549 1.00 82.88 1065 GLY A N 1
ATOM 8072 C CA . GLY A 1 1065 ? -28.703 32.378 -128.814 1.00 82.88 1065 GLY A CA 1
ATOM 8073 C C . GLY A 1 1065 ? -28.261 32.302 -130.293 1.00 82.88 1065 GLY A C 1
ATOM 8074 O O . GLY A 1 1065 ? -28.914 32.836 -131.198 1.00 82.88 1065 GLY A O 1
ATOM 8075 N N . ILE A 1 1066 ? -27.108 31.659 -130.532 1.00 81.19 1066 ILE A N 1
ATOM 8076 C CA . ILE A 1 1066 ? -26.513 31.322 -131.843 1.00 81.19 1066 ILE A CA 1
ATOM 8077 C C . ILE A 1 1066 ? -25.934 29.897 -131.758 1.00 81.19 1066 ILE A C 1
ATOM 8079 O O . ILE A 1 1066 ? -25.428 29.489 -130.719 1.00 81.19 1066 ILE A O 1
ATOM 8083 N N . GLU A 1 1067 ? -26.010 29.129 -132.844 1.00 78.12 1067 GLU A N 1
ATOM 8084 C CA . GLU A 1 1067 ? -25.454 27.771 -132.920 1.00 78.12 1067 GLU A CA 1
ATOM 8085 C C . GLU A 1 1067 ? -23.913 27.778 -132.850 1.00 78.12 1067 GLU A C 1
ATOM 8087 O O . GLU A 1 1067 ? -23.264 28.621 -133.471 1.00 78.12 1067 GLU A O 1
ATOM 8092 N N . CYS A 1 1068 ? -23.337 26.853 -132.071 1.00 77.56 1068 CYS A N 1
ATOM 8093 C CA . CYS A 1 1068 ? -21.906 26.809 -131.722 1.00 77.56 1068 CYS A CA 1
ATOM 8094 C C . CYS A 1 1068 ? -21.359 28.098 -131.065 1.00 77.56 1068 CYS A C 1
ATOM 8096 O O . CYS A 1 1068 ? -20.163 28.370 -131.155 1.00 77.56 1068 CYS A O 1
ATOM 8098 N N . ALA A 1 1069 ? -22.212 28.893 -130.403 1.00 81.38 1069 ALA A N 1
ATOM 8099 C CA . ALA A 1 1069 ? -21.779 30.075 -129.664 1.00 81.38 1069 ALA A CA 1
ATOM 8100 C C . ALA A 1 1069 ? -22.588 30.317 -128.382 1.00 81.38 1069 ALA A C 1
ATOM 8102 O O . ALA A 1 1069 ? -23.816 30.235 -128.364 1.00 81.38 1069 ALA A O 1
ATOM 8103 N N . THR A 1 1070 ? -21.902 30.699 -127.307 1.00 84.12 1070 THR A N 1
ATOM 8104 C CA . THR A 1 1070 ? -22.529 30.994 -126.006 1.00 84.12 1070 THR A CA 1
ATOM 8105 C C . THR A 1 1070 ? -22.640 32.487 -125.747 1.00 84.12 1070 THR A C 1
ATOM 8107 O O . THR A 1 1070 ? -21.771 33.255 -126.168 1.00 84.12 1070 THR A O 1
ATOM 8110 N N . ILE A 1 1071 ? -23.673 32.888 -125.008 1.00 85.75 1071 ILE A N 1
ATOM 8111 C CA . ILE A 1 1071 ? -23.889 34.270 -124.583 1.00 85.75 1071 ILE A CA 1
ATOM 8112 C C . ILE A 1 1071 ? -22.888 34.615 -123.475 1.00 85.75 1071 ILE A C 1
ATOM 8114 O O . ILE A 1 1071 ? -22.843 33.942 -122.448 1.00 85.75 1071 ILE A O 1
ATOM 8118 N N . THR A 1 1072 ? -22.112 35.683 -123.666 1.00 83.75 1072 THR A N 1
ATOM 8119 C CA . THR A 1 1072 ? -21.060 36.132 -122.730 1.00 83.75 1072 THR A CA 1
ATOM 8120 C C . THR A 1 1072 ? -21.408 37.401 -121.947 1.00 83.75 1072 THR A C 1
ATOM 8122 O O . THR A 1 1072 ? -20.650 37.826 -121.076 1.00 83.75 1072 THR A O 1
ATOM 8125 N N . GLU A 1 1073 ? -22.556 38.028 -122.214 1.00 84.94 1073 GLU A N 1
ATOM 8126 C CA . GLU A 1 1073 ? -22.995 39.257 -121.537 1.00 84.94 1073 GLU A CA 1
ATOM 8127 C C . GLU A 1 1073 ? -24.506 39.470 -121.705 1.00 84.94 1073 GLU A C 1
ATOM 8129 O O . GLU A 1 1073 ? -25.038 39.166 -122.773 1.00 84.94 1073 GLU A O 1
ATOM 8134 N N . TYR A 1 1074 ? -25.190 39.996 -120.678 1.00 86.06 1074 TYR A N 1
ATOM 8135 C CA . TYR A 1 1074 ? -26.593 40.429 -120.750 1.00 86.06 1074 TYR A CA 1
ATOM 8136 C C . TYR A 1 1074 ? -26.917 41.635 -119.849 1.00 86.06 1074 TYR A C 1
ATOM 8138 O O . TYR A 1 1074 ? -26.158 42.018 -118.957 1.00 86.06 1074 TYR A O 1
ATOM 8146 N N . THR A 1 1075 ? -28.093 42.237 -120.058 1.00 78.00 1075 THR A N 1
ATOM 8147 C CA . THR A 1 1075 ? -28.698 43.265 -119.186 1.00 78.00 1075 THR A CA 1
ATOM 8148 C C . THR A 1 1075 ? -30.227 43.148 -119.201 1.00 78.00 1075 THR A C 1
ATOM 8150 O O . THR A 1 1075 ? -30.781 42.830 -120.245 1.00 78.00 1075 THR A O 1
ATOM 8153 N N . PHE A 1 1076 ? -30.903 43.407 -118.076 1.00 79.50 1076 PHE A N 1
ATOM 8154 C CA . PHE A 1 1076 ? -32.362 43.344 -117.877 1.00 79.50 1076 PHE A CA 1
ATOM 8155 C C . PHE A 1 1076 ? -32.833 44.425 -116.877 1.00 79.50 1076 PHE A C 1
ATOM 8157 O O . PHE A 1 1076 ? -32.083 44.834 -115.990 1.00 79.50 1076 PHE A O 1
ATOM 8164 N N . SER A 1 1077 ? -34.056 44.958 -117.011 1.00 75.38 1077 SER A N 1
ATOM 8165 C CA . SER A 1 1077 ? -34.568 46.062 -116.165 1.00 75.38 1077 SER A CA 1
ATOM 8166 C C . SER A 1 1077 ? -36.094 46.115 -116.057 1.00 75.38 1077 SER A C 1
ATOM 8168 O O . SER A 1 1077 ? -36.771 45.828 -117.038 1.00 75.38 1077 SER A O 1
ATOM 8170 N N . VAL A 1 1078 ? -36.609 46.552 -114.896 1.00 76.94 1078 VAL A N 1
ATOM 8171 C CA . VAL A 1 1078 ? -38.031 46.826 -114.595 1.00 76.94 1078 VAL A CA 1
ATOM 8172 C C . VAL A 1 1078 ? -38.170 48.021 -113.611 1.00 76.94 1078 VAL A C 1
ATOM 8174 O O . VAL A 1 1078 ? -37.909 47.873 -112.415 1.00 76.94 1078 VAL A O 1
ATOM 8177 N N . PRO A 1 1079 ? -38.578 49.225 -114.060 1.00 72.31 1079 PRO A N 1
ATOM 8178 C CA . PRO A 1 1079 ? -38.685 50.419 -113.201 1.00 72.31 1079 PRO A CA 1
ATOM 8179 C C . PRO A 1 1079 ? -39.659 50.339 -111.988 1.00 72.31 1079 PRO A C 1
ATOM 8181 O O . PRO A 1 1079 ? -40.701 49.684 -112.093 1.00 72.31 1079 PRO A O 1
ATOM 8184 N N . PRO A 1 1080 ? -39.376 51.052 -110.869 1.00 66.00 1080 PRO A N 1
ATOM 8185 C CA . PRO A 1 1080 ? -40.208 51.111 -109.649 1.00 66.00 1080 PRO A CA 1
ATOM 8186 C C . PRO A 1 1080 ? -41.405 52.091 -109.712 1.00 66.00 1080 PRO A C 1
ATOM 8188 O O . PRO A 1 1080 ? -41.457 52.991 -110.550 1.00 66.00 1080 PRO A O 1
ATOM 8191 N N . VAL A 1 1081 ? -42.354 51.957 -108.770 1.00 72.56 1081 VAL A N 1
ATOM 8192 C CA . VAL A 1 1081 ? -43.644 52.681 -108.697 1.00 72.56 1081 VAL A CA 1
ATOM 8193 C C . VAL A 1 1081 ? -43.884 53.304 -107.308 1.00 72.56 1081 VAL A C 1
ATOM 8195 O O . VAL A 1 1081 ? -43.999 52.606 -106.304 1.00 72.56 1081 VAL A O 1
ATOM 8198 N N . LEU A 1 1082 ? -44.005 54.633 -107.231 1.00 63.72 1082 LEU A N 1
ATOM 8199 C CA . LEU A 1 1082 ? -44.074 55.392 -105.969 1.00 63.72 1082 LEU A CA 1
ATOM 8200 C C . LEU A 1 1082 ? -45.237 54.981 -105.032 1.00 63.72 1082 LEU A C 1
ATOM 8202 O O . LEU A 1 1082 ? -46.379 54.849 -105.466 1.00 63.72 1082 LEU A O 1
ATOM 8206 N N . GLY A 1 1083 ? -44.952 54.881 -103.726 1.00 63.44 1083 GLY A N 1
ATOM 8207 C CA . GLY A 1 1083 ? -45.945 54.668 -102.656 1.00 63.44 1083 GLY A CA 1
ATOM 8208 C C . GLY A 1 1083 ? -46.212 53.205 -102.280 1.00 63.44 1083 GLY A C 1
ATOM 8209 O O . GLY A 1 1083 ? -46.926 52.951 -101.315 1.00 63.44 1083 GLY A O 1
ATOM 8210 N N . HIS A 1 1084 ? -45.631 52.256 -103.015 1.00 69.88 1084 HIS A N 1
ATOM 8211 C CA . HIS A 1 1084 ? -45.685 50.822 -102.724 1.00 69.88 1084 HIS A CA 1
ATOM 8212 C C . HIS A 1 1084 ? -44.685 50.402 -101.631 1.00 69.88 1084 HIS A C 1
ATOM 8214 O O . HIS A 1 1084 ? -43.576 50.939 -101.562 1.00 69.88 1084 HIS A O 1
ATOM 8220 N N . SER A 1 1085 ? -45.078 49.430 -100.803 1.00 70.25 1085 SER A N 1
ATOM 8221 C CA . SER A 1 1085 ? -44.228 48.769 -99.803 1.00 70.25 1085 SER A CA 1
ATOM 8222 C C . SER A 1 1085 ? -44.727 47.341 -99.526 1.00 70.25 1085 SER A C 1
ATOM 8224 O O . SER A 1 1085 ? -45.323 47.072 -98.479 1.00 70.25 1085 SER A O 1
ATOM 8226 N N . GLY A 1 1086 ? -44.533 46.445 -100.496 1.00 63.66 1086 GLY A N 1
ATOM 8227 C CA . GLY A 1 1086 ? -44.883 45.024 -100.401 1.00 63.66 1086 GLY A CA 1
ATOM 8228 C C . GLY A 1 1086 ? -43.677 44.111 -100.177 1.00 63.66 1086 GLY A C 1
ATOM 8229 O O . GLY A 1 1086 ? -42.646 44.523 -99.645 1.00 63.66 1086 GLY A O 1
ATOM 8230 N N . SER A 1 1087 ? -43.811 42.851 -100.590 1.00 66.88 1087 SER A N 1
ATOM 8231 C CA . SER A 1 1087 ? -42.722 41.865 -100.632 1.00 66.88 1087 SER A CA 1
ATOM 8232 C C . SER A 1 1087 ? -42.625 41.286 -102.043 1.00 66.88 1087 SER A C 1
ATOM 8234 O O . SER A 1 1087 ? -43.095 40.184 -102.323 1.00 66.88 1087 SER A O 1
ATOM 8236 N N . ASP A 1 1088 ? -42.051 42.089 -102.933 1.00 81.88 1088 ASP A N 1
ATOM 8237 C CA . ASP A 1 1088 ? -41.866 41.794 -104.352 1.00 81.88 1088 ASP A CA 1
ATOM 8238 C C . ASP A 1 1088 ? -40.573 40.999 -104.577 1.00 81.88 1088 ASP A C 1
ATOM 8240 O O . ASP A 1 1088 ? -39.726 40.891 -103.683 1.00 81.88 1088 ASP A O 1
ATOM 8244 N N . TYR A 1 1089 ? -40.374 40.486 -105.793 1.00 75.62 1089 TYR A N 1
ATOM 8245 C CA . TYR A 1 1089 ? -39.053 40.047 -106.245 1.00 75.62 1089 TYR A CA 1
ATOM 8246 C C . TYR A 1 1089 ? -38.908 40.044 -107.769 1.00 75.62 1089 TYR A C 1
ATOM 8248 O O . TYR A 1 1089 ? -39.882 39.902 -108.499 1.00 75.62 1089 TYR A O 1
ATOM 8256 N N . GLY A 1 1090 ? -37.674 40.144 -108.259 1.00 81.06 1090 GLY A N 1
ATOM 8257 C CA . GLY A 1 1090 ? -37.324 39.823 -109.646 1.00 81.06 1090 GLY A CA 1
ATOM 8258 C C . GLY A 1 1090 ? -36.283 38.709 -109.719 1.00 81.06 1090 GLY A C 1
ATOM 8259 O O . GLY A 1 1090 ? -35.637 38.399 -108.718 1.00 81.06 1090 GLY A O 1
ATOM 8260 N N . ARG A 1 1091 ? -36.153 38.077 -110.889 1.00 84.62 1091 ARG A N 1
ATOM 8261 C CA . ARG A 1 1091 ? -35.278 36.915 -111.119 1.00 84.62 1091 ARG A CA 1
ATOM 8262 C C . ARG A 1 1091 ? -34.771 36.868 -112.560 1.00 84.62 1091 ARG A C 1
ATOM 8264 O O . ARG A 1 1091 ? -35.537 37.131 -113.482 1.00 84.62 1091 ARG A O 1
ATOM 8271 N N . VAL A 1 1092 ? -33.532 36.424 -112.761 1.00 86.62 1092 VAL A N 1
ATOM 8272 C CA . VAL A 1 1092 ? -33.020 35.970 -114.065 1.00 86.62 1092 VAL A CA 1
ATOM 8273 C C . VAL A 1 1092 ? -32.649 34.495 -113.978 1.00 86.62 1092 VAL A C 1
ATOM 8275 O O . VAL A 1 1092 ? -32.121 34.031 -112.965 1.00 86.62 1092 VAL A O 1
ATOM 8278 N N . ARG A 1 1093 ? -32.921 33.745 -115.045 1.00 87.06 1093 ARG A N 1
ATOM 8279 C CA . ARG A 1 1093 ? -32.440 32.378 -115.240 1.00 87.06 1093 ARG A CA 1
ATOM 8280 C C . ARG A 1 1093 ? -31.675 32.256 -116.554 1.00 87.06 1093 ARG A C 1
ATOM 8282 O O . ARG A 1 1093 ? -31.949 32.986 -117.501 1.00 87.06 1093 ARG A O 1
ATOM 8289 N N . GLY A 1 1094 ? -30.728 31.331 -116.620 1.00 86.94 1094 GLY A N 1
ATOM 8290 C CA . GLY A 1 1094 ? -29.958 31.026 -117.822 1.00 86.94 1094 GLY A CA 1
ATOM 8291 C C . GLY A 1 1094 ? -30.024 29.542 -118.125 1.00 86.94 1094 GLY A C 1
ATOM 8292 O O . GLY A 1 1094 ? -29.967 28.728 -117.208 1.00 86.94 1094 GLY A O 1
ATOM 8293 N N . TYR A 1 1095 ? -30.156 29.188 -119.401 1.00 90.75 1095 TYR A N 1
ATOM 8294 C CA . TYR A 1 1095 ? -30.071 27.797 -119.824 1.00 90.75 1095 TYR A CA 1
ATOM 8295 C C . TYR A 1 1095 ? -28.604 27.412 -119.937 1.00 90.75 1095 TYR A C 1
ATOM 8297 O O . TYR A 1 1095 ? -27.924 27.779 -120.904 1.00 90.75 1095 TYR A O 1
ATOM 8305 N N . ASN A 1 1096 ? -28.125 26.739 -118.898 1.00 84.75 1096 ASN A N 1
ATOM 8306 C CA . ASN A 1 1096 ? -26.760 26.268 -118.785 1.00 84.75 1096 ASN A CA 1
ATOM 8307 C C . ASN A 1 1096 ? -26.613 24.980 -119.605 1.00 84.75 1096 ASN A C 1
ATOM 8309 O O . ASN A 1 1096 ? -27.201 23.953 -119.271 1.00 84.75 1096 ASN A O 1
ATOM 8313 N N . ILE A 1 1097 ? -25.840 25.028 -120.691 1.00 83.94 1097 ILE A N 1
ATOM 8314 C CA . ILE A 1 1097 ? -25.668 23.878 -121.596 1.00 83.94 1097 ILE A CA 1
ATOM 8315 C C . ILE A 1 1097 ? -24.791 22.774 -120.995 1.00 83.94 1097 ILE A C 1
ATOM 8317 O O . ILE A 1 1097 ? -24.793 21.656 -121.500 1.00 83.94 1097 ILE A O 1
ATOM 8321 N N . LEU A 1 1098 ? -24.066 23.069 -119.911 1.00 82.25 1098 LEU A N 1
ATOM 8322 C CA . LEU A 1 1098 ? -23.214 22.109 -119.205 1.00 82.25 1098 LEU A CA 1
ATOM 8323 C C . LEU A 1 1098 ? -24.002 21.260 -118.193 1.00 82.25 1098 LEU A C 1
ATOM 8325 O O . LEU A 1 1098 ? -23.533 20.198 -117.789 1.00 82.25 1098 LEU A O 1
ATOM 8329 N N . THR A 1 1099 ? -25.187 21.720 -117.779 1.00 86.88 1099 THR A N 1
ATOM 8330 C CA . THR A 1 1099 ? -26.064 21.039 -116.807 1.00 86.88 1099 THR A CA 1
ATOM 8331 C C . THR A 1 1099 ? -27.452 20.701 -117.361 1.00 86.88 1099 THR A C 1
ATOM 8333 O O . THR A 1 1099 ? -28.190 19.961 -116.715 1.00 86.88 1099 THR A O 1
ATOM 8336 N N . ASP A 1 1100 ? -27.805 21.228 -118.540 1.00 81.69 1100 ASP A N 1
ATOM 8337 C CA . ASP A 1 1100 ? -29.125 21.139 -119.188 1.00 81.69 1100 ASP A CA 1
ATOM 8338 C C . ASP A 1 1100 ? -30.273 21.719 -118.323 1.00 81.69 1100 ASP A C 1
ATOM 8340 O O . ASP A 1 1100 ? -31.438 21.331 -118.429 1.00 81.69 1100 ASP A O 1
ATOM 8344 N N . THR A 1 1101 ? -29.945 22.673 -117.438 1.00 82.06 1101 THR A N 1
ATOM 8345 C CA . THR A 1 1101 ? -30.877 23.287 -116.477 1.00 82.06 1101 THR A CA 1
ATOM 8346 C C . THR A 1 1101 ? -31.058 24.792 -116.673 1.00 82.06 1101 THR A C 1
ATOM 8348 O O . THR A 1 1101 ? -30.166 25.520 -117.107 1.00 82.06 1101 THR A O 1
ATOM 8351 N N . TRP A 1 1102 ? -32.249 25.275 -116.299 1.00 90.31 1102 TRP A N 1
ATOM 8352 C CA . TRP A 1 1102 ? -32.534 26.702 -116.118 1.00 90.31 1102 TRP A CA 1
ATOM 8353 C C . TRP A 1 1102 ? -32.035 27.173 -114.750 1.00 90.31 1102 TRP A C 1
ATOM 8355 O O . TRP A 1 1102 ? -32.812 27.277 -113.793 1.00 90.31 1102 TRP A O 1
ATOM 8365 N N . ASP A 1 1103 ? -30.740 27.453 -114.677 1.00 86.94 1103 ASP A N 1
ATOM 8366 C CA . ASP A 1 1103 ? -30.059 27.926 -113.475 1.00 86.94 1103 ASP A CA 1
ATOM 8367 C C . ASP A 1 1103 ? -30.524 29.336 -113.116 1.00 86.94 1103 ASP A C 1
ATOM 8369 O O . ASP A 1 1103 ? -30.672 30.196 -113.984 1.00 86.94 1103 ASP A O 1
ATOM 8373 N N . GLN A 1 1104 ? -30.754 29.597 -111.829 1.00 89.25 1104 GLN A N 1
ATOM 8374 C CA . GLN A 1 1104 ? -31.130 30.924 -111.351 1.00 89.25 1104 GLN A CA 1
ATOM 8375 C C . GLN A 1 1104 ? -29.883 31.803 -111.214 1.00 89.25 1104 GLN A C 1
ATOM 8377 O O . GLN A 1 1104 ? -29.201 31.752 -110.194 1.00 89.25 1104 GLN A O 1
ATOM 8382 N N . LEU A 1 1105 ? -29.603 32.601 -112.248 1.00 85.31 1105 LEU A N 1
ATOM 8383 C CA . LEU A 1 1105 ? -28.445 33.502 -112.295 1.00 85.31 1105 LEU A CA 1
ATOM 8384 C C . LEU A 1 1105 ? -28.540 34.608 -111.250 1.00 85.31 1105 LEU A C 1
ATOM 8386 O O . LEU A 1 1105 ? -27.527 35.040 -110.707 1.00 85.31 1105 LEU A O 1
ATOM 8390 N N . ASP A 1 1106 ? -29.765 35.082 -111.022 1.00 84.31 1106 ASP A N 1
ATOM 8391 C CA . ASP A 1 1106 ? -30.034 36.254 -110.207 1.00 84.31 1106 ASP A CA 1
ATOM 8392 C C . ASP A 1 1106 ? -31.448 36.181 -109.611 1.00 84.31 1106 ASP A C 1
ATOM 8394 O O . ASP A 1 1106 ? -32.378 35.677 -110.247 1.00 84.31 1106 ASP A O 1
ATOM 8398 N N . TYR A 1 1107 ? -31.618 36.666 -108.385 1.00 85.94 1107 TYR A N 1
ATOM 8399 C CA . TYR A 1 1107 ? -32.899 36.790 -107.689 1.00 85.94 1107 TYR A CA 1
ATOM 8400 C C . TYR A 1 1107 ? -32.762 37.843 -106.595 1.00 85.94 1107 TYR A C 1
ATOM 8402 O O . TYR A 1 1107 ? -31.895 37.737 -105.727 1.00 85.94 1107 TYR A O 1
ATOM 8410 N N . GLN A 1 1108 ? -33.681 38.805 -106.563 1.00 78.69 1108 GLN A N 1
ATOM 8411 C CA . GLN A 1 1108 ? -33.708 39.838 -105.535 1.00 78.69 1108 GLN A CA 1
ATOM 8412 C C . GLN A 1 1108 ? -35.139 40.088 -105.072 1.00 78.69 1108 GLN A C 1
ATOM 8414 O O . GLN A 1 1108 ? -35.971 40.557 -105.849 1.00 78.69 1108 GLN A O 1
ATOM 8419 N N . SER A 1 1109 ? -35.414 39.827 -103.790 1.00 78.75 1109 SER A N 1
ATOM 8420 C CA . SER A 1 1109 ? -36.604 40.373 -103.135 1.00 78.75 1109 SER A CA 1
ATOM 8421 C C . SER A 1 1109 ? -36.409 41.854 -102.837 1.00 78.75 1109 SER A C 1
ATOM 8423 O O . SER A 1 1109 ? -35.352 42.276 -102.367 1.00 78.75 1109 SER A O 1
ATOM 8425 N N . ILE A 1 1110 ? -37.440 42.641 -103.121 1.00 77.50 1110 ILE A N 1
ATOM 8426 C CA . ILE A 1 1110 ? -37.410 44.099 -103.078 1.00 77.50 1110 ILE A CA 1
ATOM 8427 C C . ILE A 1 1110 ? -38.758 44.615 -102.563 1.00 77.50 1110 ILE A C 1
ATOM 8429 O O . ILE A 1 1110 ? -39.768 43.919 -102.615 1.00 77.50 1110 ILE A O 1
ATOM 8433 N N . ALA A 1 1111 ? -38.798 45.848 -102.067 1.00 63.88 1111 ALA A N 1
ATOM 8434 C CA . ALA A 1 1111 ? -40.071 46.518 -101.814 1.00 63.88 1111 ALA A CA 1
ATOM 8435 C C . ALA A 1 1111 ? -40.680 47.129 -103.093 1.00 63.88 1111 ALA A C 1
ATOM 8437 O O . ALA A 1 1111 ? -41.854 47.492 -103.065 1.00 63.88 1111 ALA A O 1
ATOM 8438 N N . ASN A 1 1112 ? -39.869 47.354 -104.148 1.00 69.62 1112 ASN A N 1
ATOM 8439 C CA . ASN A 1 1112 ? -40.234 48.161 -105.321 1.00 69.62 1112 ASN A CA 1
ATOM 8440 C C . ASN A 1 1112 ? -39.182 48.151 -106.478 1.00 69.62 1112 ASN A C 1
ATOM 8442 O O . ASN A 1 1112 ? -38.159 48.826 -106.359 1.00 69.62 1112 ASN A O 1
ATOM 8446 N N . GLY A 1 1113 ? -39.444 47.481 -107.614 1.00 72.19 1113 GLY A N 1
ATOM 8447 C CA . GLY A 1 1113 ? -38.668 47.576 -108.882 1.00 72.19 1113 GLY A CA 1
ATOM 8448 C C . GLY A 1 1113 ? -37.272 46.915 -108.902 1.00 72.19 1113 GLY A C 1
ATOM 8449 O O . GLY A 1 1113 ? -36.735 46.569 -107.859 1.00 72.19 1113 GLY A O 1
ATOM 8450 N N . ILE A 1 1114 ? -36.667 46.696 -110.083 1.00 76.69 1114 ILE A N 1
ATOM 8451 C CA . ILE A 1 1114 ? -35.393 45.946 -110.212 1.00 76.69 1114 ILE A CA 1
ATOM 8452 C C . ILE A 1 1114 ? -34.597 46.258 -111.502 1.00 76.69 1114 ILE A C 1
ATOM 8454 O O . ILE A 1 1114 ? -35.180 46.598 -112.526 1.00 76.69 1114 ILE A O 1
ATOM 8458 N N . THR A 1 1115 ? -33.272 46.066 -111.492 1.00 80.38 1115 THR A N 1
ATOM 8459 C CA . THR A 1 1115 ? -32.399 46.035 -112.690 1.00 80.38 1115 THR A CA 1
ATOM 8460 C C . THR A 1 1115 ? -31.214 45.107 -112.435 1.00 80.38 1115 THR A C 1
ATOM 8462 O O . THR A 1 1115 ? -30.562 45.249 -111.406 1.00 80.38 1115 THR A O 1
ATOM 8465 N N . LEU A 1 1116 ? -30.933 44.187 -113.366 1.00 80.56 1116 LEU A N 1
ATOM 8466 C CA . LEU A 1 1116 ? -29.939 43.112 -113.224 1.00 80.56 1116 LEU A CA 1
ATOM 8467 C C . LEU A 1 1116 ? -29.129 42.977 -114.524 1.00 80.56 1116 LEU A C 1
ATOM 8469 O O . LEU A 1 1116 ? -29.701 42.953 -115.615 1.00 80.56 1116 LEU A O 1
ATOM 8473 N N . SER A 1 1117 ? -27.803 42.901 -114.441 1.00 82.12 1117 SER A N 1
ATOM 8474 C CA . SER A 1 1117 ? -26.917 42.748 -115.602 1.00 82.12 1117 SER A CA 1
ATOM 8475 C C . SER A 1 1117 ? -25.654 41.984 -115.232 1.00 82.12 1117 SER A C 1
ATOM 8477 O O . SER A 1 1117 ? -25.169 42.069 -114.105 1.00 82.12 1117 SER A O 1
ATOM 8479 N N . GLN A 1 1118 ? -25.123 41.207 -116.177 1.00 84.00 1118 GLN A N 1
ATOM 8480 C CA . GLN A 1 1118 ? -24.062 40.251 -115.877 1.00 84.00 1118 GLN A CA 1
ATOM 8481 C C . GLN A 1 1118 ? -23.215 39.958 -117.113 1.00 84.00 1118 GLN A C 1
ATOM 8483 O O . GLN A 1 1118 ? -23.742 39.738 -118.206 1.00 84.00 1118 GLN A O 1
ATOM 8488 N N . LYS A 1 1119 ? -21.897 39.868 -116.918 1.00 83.62 1119 LYS A N 1
ATOM 8489 C CA . LYS A 1 1119 ? -21.041 39.109 -117.831 1.00 83.62 1119 LYS A CA 1
ATOM 8490 C C . LYS A 1 1119 ? -21.152 37.633 -117.491 1.00 83.62 1119 LYS A C 1
ATOM 8492 O O . LYS A 1 1119 ? -21.097 37.254 -116.324 1.00 83.62 1119 LYS A O 1
ATOM 8497 N N . LEU A 1 1120 ? -21.339 36.829 -118.524 1.00 85.38 1120 LEU A N 1
ATOM 8498 C CA . LEU A 1 1120 ? -21.504 35.390 -118.446 1.00 85.38 1120 LEU A CA 1
ATOM 8499 C C . LEU A 1 1120 ? -20.223 34.701 -118.895 1.00 85.38 1120 LEU A C 1
ATOM 8501 O O . LEU A 1 1120 ? -19.539 35.153 -119.815 1.00 85.38 1120 LEU A O 1
ATOM 8505 N N . THR A 1 1121 ? -19.914 33.581 -118.255 1.00 82.81 1121 THR A N 1
ATOM 8506 C CA . THR A 1 1121 ? -18.803 32.727 -118.661 1.00 82.81 1121 THR A CA 1
ATOM 8507 C C . THR A 1 1121 ? -19.093 32.132 -120.041 1.00 82.81 1121 THR A C 1
ATOM 8509 O O . THR A 1 1121 ? -20.161 31.556 -120.266 1.00 82.81 1121 THR A O 1
ATOM 8512 N N . ALA A 1 1122 ? -18.133 32.263 -120.957 1.00 79.00 1122 ALA A N 1
ATOM 8513 C CA . ALA A 1 1122 ? -18.147 31.549 -122.230 1.00 79.00 1122 ALA A CA 1
ATOM 8514 C C . ALA A 1 1122 ? -18.235 30.025 -122.007 1.00 79.00 1122 ALA A C 1
ATOM 8516 O O . ALA A 1 1122 ? -17.763 29.522 -120.988 1.00 79.00 1122 ALA A O 1
ATOM 8517 N N . GLY A 1 1123 ? -18.878 29.309 -122.928 1.00 82.56 1123 GLY A N 1
ATOM 8518 C CA . GLY A 1 1123 ? -19.143 27.870 -122.824 1.00 82.56 1123 GLY A CA 1
ATOM 8519 C C . GLY A 1 1123 ? -20.334 27.484 -121.933 1.00 82.56 1123 GLY A C 1
ATOM 8520 O O . GLY A 1 1123 ? -20.726 26.323 -121.922 1.00 82.56 1123 GLY A O 1
ATOM 8521 N N . VAL A 1 1124 ? -20.962 28.427 -121.209 1.00 86.75 1124 VAL A N 1
ATOM 8522 C CA . VAL A 1 1124 ? -21.994 28.087 -120.205 1.00 86.75 1124 VAL A CA 1
ATOM 8523 C C . VAL A 1 1124 ? -23.433 28.334 -120.670 1.00 86.75 1124 VAL A C 1
ATOM 8525 O O . VAL A 1 1124 ? -24.239 27.409 -120.657 1.00 86.75 1124 VAL A O 1
ATOM 8528 N N . TYR A 1 1125 ? -23.803 29.555 -121.071 1.00 84.50 1125 TYR A N 1
ATOM 8529 C CA . TYR A 1 1125 ? -25.221 29.908 -121.267 1.00 84.50 1125 TYR A CA 1
ATOM 8530 C C . TYR A 1 1125 ? -25.592 30.124 -122.738 1.00 84.50 1125 TYR A C 1
ATOM 8532 O O . TYR A 1 1125 ? -24.986 30.941 -123.430 1.00 84.50 1125 TYR A O 1
ATOM 8540 N N . SER A 1 1126 ? -26.629 29.428 -123.216 1.00 86.00 1126 SER A N 1
ATOM 8541 C CA . SER A 1 1126 ? -27.144 29.568 -124.596 1.00 86.00 1126 SER A CA 1
ATOM 8542 C C . SER A 1 1126 ? -28.449 30.364 -124.698 1.00 86.00 1126 SER A C 1
ATOM 8544 O O . SER A 1 1126 ? -28.736 30.951 -125.740 1.00 86.00 1126 SER A O 1
ATOM 8546 N N . GLN A 1 1127 ? -29.242 30.398 -123.625 1.00 88.75 1127 GLN A N 1
ATOM 8547 C CA . GLN A 1 1127 ? -30.539 31.079 -123.550 1.00 88.75 1127 GLN A CA 1
ATOM 8548 C C . GLN A 1 1127 ? -30.674 31.784 -122.197 1.00 88.75 1127 GLN A C 1
ATOM 8550 O O . GLN A 1 1127 ? -30.041 31.385 -121.219 1.00 88.75 1127 GLN A O 1
ATOM 8555 N N . LEU A 1 1128 ? -31.521 32.811 -122.127 1.00 86.38 1128 LEU A N 1
ATOM 8556 C CA . LEU A 1 1128 ? -31.787 33.586 -120.908 1.00 86.38 1128 LEU A CA 1
ATOM 8557 C C . LEU A 1 1128 ? -33.291 33.782 -120.725 1.00 86.38 1128 LEU A C 1
ATOM 8559 O O . LEU A 1 1128 ? -33.991 33.969 -121.714 1.00 86.38 1128 LEU A O 1
ATOM 8563 N N . GLU A 1 1129 ? -33.771 33.752 -119.483 1.00 87.06 1129 GLU A N 1
ATOM 8564 C CA . GLU A 1 1129 ? -35.153 34.011 -119.069 1.00 87.06 1129 GLU A CA 1
ATOM 8565 C C . GLU A 1 1129 ? -35.164 35.096 -117.984 1.00 87.06 1129 GLU A C 1
ATOM 8567 O O . GLU A 1 1129 ? -34.387 35.035 -117.035 1.00 87.06 1129 GLU A O 1
ATOM 8572 N N . PHE A 1 1130 ? -36.074 36.063 -118.077 1.00 81.81 1130 PHE A N 1
ATOM 8573 C CA . PHE A 1 1130 ? -36.174 37.188 -117.144 1.00 81.81 1130 PHE A CA 1
ATOM 8574 C C . PHE A 1 1130 ? -37.574 37.271 -116.518 1.00 81.81 1130 PHE A C 1
ATOM 8576 O O . PHE A 1 1130 ? -38.557 37.089 -117.236 1.00 81.81 1130 PHE A O 1
ATOM 8583 N N . TYR A 1 1131 ? -37.681 37.544 -115.210 1.00 78.56 1131 TYR A N 1
ATOM 8584 C CA . TYR A 1 1131 ? -38.915 37.412 -114.418 1.00 78.56 1131 TYR A CA 1
ATOM 8585 C C . TYR A 1 1131 ? -39.123 38.514 -113.353 1.00 78.56 1131 TYR A C 1
ATOM 8587 O O . TYR A 1 1131 ? -38.153 39.016 -112.780 1.00 78.56 1131 TYR A O 1
ATOM 8595 N N . TYR A 1 1132 ? -40.385 38.844 -113.034 1.00 76.19 1132 TYR A N 1
ATOM 8596 C CA . TYR A 1 1132 ? -40.777 39.746 -111.931 1.00 76.19 1132 TYR A CA 1
ATOM 8597 C C . TYR A 1 1132 ? -42.087 39.314 -111.237 1.00 76.19 1132 TYR A C 1
ATOM 8599 O O . TYR A 1 1132 ? -42.973 38.757 -111.888 1.00 76.19 1132 TYR A O 1
ATOM 8607 N N . TYR A 1 1133 ? -42.206 39.608 -109.934 1.00 77.44 1133 TYR A N 1
ATOM 8608 C CA . TYR A 1 1133 ? -43.338 39.293 -109.056 1.00 77.44 1133 TYR A CA 1
ATOM 8609 C C . TYR A 1 1133 ? -43.697 40.434 -108.085 1.00 77.44 1133 TYR A C 1
ATOM 8611 O O . TYR A 1 1133 ? -42.810 41.046 -107.490 1.00 77.44 1133 TYR A O 1
ATOM 8619 N N . THR A 1 1134 ? -44.993 40.650 -107.828 1.00 68.81 1134 THR A N 1
ATOM 8620 C CA . THR A 1 1134 ? -45.499 41.494 -106.720 1.00 68.81 1134 THR A CA 1
ATOM 8621 C C . THR A 1 1134 ? -46.871 41.024 -106.225 1.00 68.81 1134 THR A C 1
ATOM 8623 O O . THR A 1 1134 ? -47.680 40.530 -107.006 1.00 68.81 1134 THR A O 1
ATOM 8626 N N . ASN A 1 1135 ? -47.160 41.181 -104.926 1.00 71.00 1135 ASN A N 1
ATOM 8627 C CA . ASN A 1 1135 ? -48.444 40.795 -104.325 1.00 71.00 1135 ASN A CA 1
ATOM 8628 C C . ASN A 1 1135 ? -49.390 41.970 -104.000 1.00 71.00 1135 ASN A C 1
ATOM 8630 O O . ASN A 1 1135 ? -50.454 41.731 -103.428 1.00 71.00 1135 ASN A O 1
ATOM 8634 N N . HIS A 1 1136 ? -49.041 43.212 -104.359 1.00 65.88 1136 HIS A N 1
ATOM 8635 C CA . HIS A 1 1136 ? -49.944 44.367 -104.266 1.00 65.88 1136 HIS A CA 1
ATOM 8636 C C . HIS A 1 1136 ? -50.362 44.845 -105.662 1.00 65.88 1136 HIS A C 1
ATOM 8638 O O . HIS A 1 1136 ? -49.564 44.907 -106.593 1.00 65.88 1136 HIS A O 1
ATOM 8644 N N . ASP A 1 1137 ? -51.622 45.250 -105.801 1.00 65.25 1137 ASP A N 1
ATOM 8645 C CA . ASP A 1 1137 ? -52.216 45.704 -107.064 1.00 65.25 1137 ASP A CA 1
ATOM 8646 C C . ASP A 1 1137 ? -51.728 47.083 -107.543 1.00 65.25 1137 ASP A C 1
ATOM 8648 O O . ASP A 1 1137 ? -51.883 47.449 -108.711 1.00 65.25 1137 ASP A O 1
ATOM 8652 N N . CYS A 1 1138 ? -51.083 47.845 -106.662 1.00 60.66 1138 CYS A N 1
ATOM 8653 C CA . CYS A 1 1138 ? -50.653 49.213 -106.918 1.00 60.66 1138 CYS A CA 1
ATOM 8654 C C . CYS A 1 1138 ? -49.563 49.357 -108.000 1.00 60.66 1138 CYS A C 1
ATOM 8656 O O . CYS A 1 1138 ? -49.434 50.454 -108.555 1.00 60.66 1138 CYS A O 1
ATOM 8658 N N . MET A 1 1139 ? -48.817 48.299 -108.348 1.00 64.69 1139 MET A N 1
ATOM 8659 C CA . MET A 1 1139 ? -47.805 48.327 -109.420 1.00 64.69 1139 MET A CA 1
ATOM 8660 C C . MET A 1 1139 ? -48.350 48.033 -110.828 1.00 64.69 1139 MET A C 1
ATOM 8662 O O . MET A 1 1139 ? -47.681 48.367 -111.808 1.00 64.69 1139 MET A O 1
ATOM 8666 N N . TYR A 1 1140 ? -49.527 47.414 -110.968 1.00 69.50 1140 TYR A N 1
ATOM 8667 C CA . TYR A 1 1140 ? -49.971 46.900 -112.269 1.00 69.50 1140 TYR A CA 1
ATOM 8668 C C . TYR A 1 1140 ? -50.238 48.017 -113.295 1.00 69.50 1140 TYR A C 1
ATOM 8670 O O . TYR A 1 1140 ? -50.760 49.087 -112.972 1.00 69.50 1140 TYR A O 1
ATOM 8678 N N . ASN A 1 1141 ? -49.894 47.729 -114.554 1.00 66.88 1141 ASN A N 1
ATOM 8679 C CA . ASN A 1 1141 ? -49.983 48.594 -115.736 1.00 66.88 1141 ASN A CA 1
ATOM 8680 C C . ASN A 1 1141 ? -49.108 49.867 -115.691 1.00 66.88 1141 ASN A C 1
ATOM 8682 O O . ASN A 1 1141 ? -49.501 50.902 -116.231 1.00 66.88 1141 ASN A O 1
ATOM 8686 N N . LYS A 1 1142 ? -47.930 49.816 -115.041 1.00 63.97 1142 LYS A N 1
ATOM 8687 C CA . LYS A 1 1142 ? -47.050 50.993 -114.837 1.00 63.97 1142 LYS A CA 1
ATOM 8688 C C . LYS A 1 1142 ? -45.557 50.805 -115.180 1.00 63.97 1142 LYS A C 1
ATOM 8690 O O . LYS A 1 1142 ? -44.798 51.746 -114.971 1.00 63.97 1142 LYS A O 1
ATOM 8695 N N . SER A 1 1143 ? -45.108 49.643 -115.678 1.00 63.25 1143 SER A N 1
ATOM 8696 C CA . SER A 1 1143 ? -43.669 49.361 -115.904 1.00 63.25 1143 SER A CA 1
ATOM 8697 C C . SER A 1 1143 ? -43.396 48.299 -116.994 1.00 63.25 1143 SER A C 1
ATOM 8699 O O . SER A 1 1143 ? -44.259 47.448 -117.208 1.00 63.25 1143 SER A O 1
ATOM 8701 N N . ASN A 1 1144 ? -42.219 48.348 -117.655 1.00 69.56 1144 ASN A N 1
ATOM 8702 C CA . ASN A 1 1144 ? -41.816 47.581 -118.868 1.00 69.56 1144 ASN A CA 1
ATOM 8703 C C . ASN A 1 1144 ? -40.376 46.979 -118.796 1.00 69.56 1144 ASN A C 1
ATOM 8705 O O . ASN A 1 1144 ? -39.602 47.375 -117.927 1.00 69.56 1144 ASN A O 1
ATOM 8709 N N . ILE A 1 1145 ? -40.007 46.081 -119.741 1.00 68.69 1145 ILE A N 1
ATOM 8710 C CA . ILE A 1 1145 ? -38.786 45.217 -119.729 1.00 68.69 1145 ILE A CA 1
ATOM 8711 C C . ILE A 1 1145 ? -37.933 45.255 -121.035 1.00 68.69 1145 ILE A C 1
ATOM 8713 O O . ILE A 1 1145 ? -38.515 45.131 -122.105 1.00 68.69 1145 ILE A O 1
ATOM 8717 N N . THR A 1 1146 ? -36.581 45.295 -120.999 1.00 73.69 1146 THR A N 1
ATOM 8718 C CA . THR A 1 1146 ? -35.672 45.239 -122.199 1.00 73.69 1146 THR A CA 1
ATOM 8719 C C . THR A 1 1146 ? -34.333 44.478 -121.979 1.00 73.69 1146 THR A C 1
ATOM 8721 O O . THR A 1 1146 ? -33.979 44.243 -120.825 1.00 73.69 1146 THR A O 1
ATOM 8724 N N . TYR A 1 1147 ? -33.583 44.093 -123.046 1.00 77.00 1147 TYR A N 1
ATOM 8725 C CA . TYR A 1 1147 ? -32.262 43.399 -122.961 1.00 77.00 1147 TYR A CA 1
ATOM 8726 C C . TYR A 1 1147 ? -31.295 43.556 -124.182 1.00 77.00 1147 TYR A C 1
ATOM 8728 O O . TYR A 1 1147 ? -31.664 44.151 -125.195 1.00 77.00 1147 TYR A O 1
ATOM 8736 N N . SER A 1 1148 ? -30.056 43.024 -124.090 1.00 75.38 1148 SER A N 1
ATOM 8737 C CA . SER A 1 1148 ? -29.042 42.860 -125.174 1.00 75.38 1148 SER A CA 1
ATOM 8738 C C . SER A 1 1148 ? -28.065 41.685 -124.895 1.00 75.38 1148 SER A C 1
ATOM 8740 O O . SER A 1 1148 ? -28.058 41.201 -123.764 1.00 75.38 1148 SER A O 1
ATOM 8742 N N . VAL A 1 1149 ? -27.278 41.204 -125.889 1.00 80.88 1149 VAL A N 1
ATOM 8743 C CA . VAL A 1 1149 ? -26.329 40.057 -125.749 1.00 80.88 1149 VAL A CA 1
ATOM 8744 C C . VAL A 1 1149 ? -25.066 40.099 -126.646 1.00 80.88 1149 VAL A C 1
ATOM 8746 O O . VAL A 1 1149 ? -25.123 40.591 -127.775 1.00 80.88 1149 VAL A O 1
ATOM 8749 N N . SER A 1 1150 ? -23.966 39.490 -126.170 1.00 79.06 1150 SER A N 1
ATOM 8750 C CA . SER A 1 1150 ? -22.679 39.245 -126.876 1.00 79.06 1150 SER A CA 1
ATOM 8751 C C . SER A 1 1150 ? -22.356 37.742 -126.987 1.00 79.06 1150 SER A C 1
ATOM 8753 O O . SER A 1 1150 ? -22.901 36.962 -126.210 1.00 79.06 1150 SER A O 1
ATOM 8755 N N . TYR A 1 1151 ? -21.472 37.329 -127.912 1.00 81.25 1151 TYR A N 1
ATOM 8756 C CA . TYR A 1 1151 ? -21.178 35.911 -128.211 1.00 81.25 1151 TYR A CA 1
ATOM 8757 C C . TYR A 1 1151 ? -19.682 35.558 -128.209 1.00 81.25 1151 TYR A C 1
ATOM 8759 O O . TYR A 1 1151 ? -18.842 36.385 -128.559 1.00 81.25 1151 TYR A O 1
ATOM 8767 N N . TYR A 1 1152 ? -19.380 34.299 -127.887 1.00 76.81 1152 TYR A N 1
ATOM 8768 C CA . TYR A 1 1152 ? -18.077 33.640 -128.054 1.00 76.81 1152 TYR A CA 1
ATOM 8769 C C . TYR A 1 1152 ? -18.251 32.322 -128.823 1.00 76.81 1152 TYR A C 1
ATOM 8771 O O . TYR A 1 1152 ? -19.268 31.656 -128.633 1.00 76.81 1152 TYR A O 1
ATOM 8779 N N . PHE A 1 1153 ? -17.272 31.972 -129.663 1.00 78.00 1153 PHE A N 1
ATOM 8780 C CA . PHE A 1 1153 ? -17.182 30.700 -130.390 1.00 78.00 1153 PHE A CA 1
ATOM 8781 C C . PHE A 1 1153 ? -16.016 29.895 -129.818 1.00 78.00 1153 PHE A C 1
ATOM 8783 O O . PHE A 1 1153 ? -14.951 30.470 -129.581 1.00 78.00 1153 PHE A O 1
ATOM 8790 N N . GLU A 1 1154 ? -16.246 28.600 -129.618 1.00 61.16 1154 GLU A N 1
ATOM 8791 C CA . GLU A 1 1154 ? -15.241 27.599 -129.227 1.00 61.16 1154 GLU A CA 1
ATOM 8792 C C . GLU A 1 1154 ? -14.433 27.102 -130.442 1.00 61.16 1154 GLU A C 1
ATOM 8794 O O . GLU A 1 1154 ? -15.019 27.016 -131.549 1.00 61.16 1154 GLU A O 1
#

Foldseek 3Di:
DDDDDDDDDDDDDDDDDDDDDDPPPPQLQAPVLVVPPLVVLVSVCVNVVLDDDDPVRHNQQQDFAFQLRLLSSLCVLLVFPLVPQPQDQLAPACVVPPSSSSVSSLVVLVLDPSVVAVRHSRRRHFDFLLNLLSNLCVSVVCNVQLQVDQDALQAPVCVPADSSSSSSSNSCCVLQLDDDDPNRHNRRGDGDGNSNSSSSSSRSSVSVVVVPDDDDDYDDYYDYYDEYDDDYDDDDFWDKDWDDDQEEEQPDKDFIFIDTDQFDDKDKWKFFQDPVRDTHTDDPVVQWDWDQDPRGTIIGGNDFGKMKMKIWTAGPVRDIDIDIDMYGYHYDDAKDWDDDQEEELPDKDFIFIPPADPPWWKDKWKDFPRHTDDCVVFWDWDATSGGTIIGGNDFGKMKIKIWTADPVRDIHMDIDIYGYDYDDAFDWDWPQEDEQPDKTFIFTPPQPVPWWKDKWKDFQNHTDRPVVQWPWDATSGGTIIGGNDFTKMKMKIWTADPVGDIDMDIDIYGYDYDKDKAWDWDQEEEQPDWIWIAMDIDQVPWKWDKWKAFVVGTDDCVVFWDDDAIPGGTIIGGNDFGWMWMWTWTADPVRDIDTHTYPGIHGYHYDWDWDWDWDQEAAAPDKIFIFIDTPPLPPWWKQKWKDWQPHDTDRNVVAWDWDAGSGGGIIGGHDFTKMWIKIWTADPVGDIDIDIGIHGHAYDKDKAWEWDAEAEAFDKTFIAIDIDSCVPWWWQKWKDKQNDDTDRPVVFWDDDATPGTGIIGGHDLAKIKMKMKTWIQDPVRDTDIYIYDIHIYAYDFDFAWDWDQEDEAFDKTWIATDDGTRCVVWWKDKFKDFPNHTDDWPWDQTSGTGMTHHHDFHKMKIKTWIQDPVRDIDMDIDIYGHDAFWKEFKDKEKDWDPPDDPQKTAIDIDIDIAGPVGFDKDKDKDPQDPRRIDHAAKDWIWMWIGGPVGDIYDIDIHIDGDDAWKKEEWDKDKPDDDQADAPDDKMFIDIDIDGDVRFDKDWDFWPDPDGMGHDDAAKDKTKIWMFGDVTDIYDMFMWMHHHDDDPVAPFDFAADFKDKDKDAADPQKFWFWKKKWKFWDPPFFFFKKKWKFFCFPVVNDRHTPDMDTDRIIDIDIDGDDINTGGMMMIMIGDDDPRRGRPIGMDMHTTIDHD

Nearest PDB structures (foldseek):
  7nwl-assembly1_C  TM=4.536E-01  e=1.643E-04  Homo sapiens
  3t1w-assembly1_A-2  TM=4.128E-01  e=1.566E-04  Homo sapiens
  1fnh-assembly1_A  TM=4.262E-01  e=5.691E-04  Homo sapiens
  4gh7-assembly1_B  TM=3.690E-01  e=7.227E-04  Homo sapiens
  8peq-assembly1_A  TM=2.834E-01  e=3.334E-03  Homo sapiens

Solvent-accessible surface area (backbone atoms only — not comparable to full-atom values): 65364 Å² total; per-residue (Å²): 131,87,90,80,91,76,87,89,88,78,91,82,82,94,80,87,81,83,88,83,85,82,81,76,80,69,72,71,76,29,80,73,35,67,93,38,96,42,30,75,30,50,44,51,36,34,71,67,65,37,43,85,60,49,98,88,52,36,69,56,39,82,40,75,30,23,38,28,57,50,36,39,38,49,30,48,67,70,68,56,67,43,88,72,52,81,56,68,83,76,35,79,63,40,76,92,42,93,36,35,43,25,45,32,36,34,36,73,67,60,31,49,55,59,82,84,35,84,51,45,70,49,37,82,41,68,28,30,42,46,57,52,42,49,32,54,35,28,70,66,68,42,46,71,54,16,75,68,42,83,68,86,66,84,36,80,51,53,88,72,46,51,82,84,47,32,10,32,53,37,50,29,40,78,63,56,34,44,88,60,46,98,84,38,32,66,58,43,80,42,70,30,30,35,34,54,54,40,38,38,51,43,30,44,57,52,43,74,69,57,82,77,79,93,89,93,93,97,99,99,99,99,99,100,98,94,98,98,97,98,95,96,94,91,95,80,74,34,45,54,49,60,62,75,59,64,58,48,39,39,84,41,78,45,73,33,53,57,50,73,44,68,51,73,47,65,48,81,48,32,23,38,47,44,95,90,66,50,73,42,80,47,64,57,74,76,49,32,48,68,57,76,54,78,76,24,35,50,37,24,38,70,56,54,49,41,31,40,44,33,44,39,30,27,20,86,84,72,49,75,32,75,34,72,52,57,29,40,30,38,72,82,63,64,51,39,68,62,77,55,72,55,51,39,41,88,42,76,46,76,35,50,38,50,70,73,49,90,92,49,64,50,52,73,49,32,23,51,78,87,38,86,46,60,58,81,80,48,34,51,70,58,76,47,46,59,30,36,48,39,26,37,71,56,58,46,45,32,39,45,32,44,31,32,55,49,100,85,71,54,72,29,68,36,75,51,63,30,39,32,38,68,82,70,70,61,39,66,63,66,59,72,55,51,36,40,89,42,74,46,72,35,51,47,39,69,80,60,87,86,49,62,46,52,73,47,30,27,49,73,88,38,82,44,70,51,78,80,48,36,46,75,56,76,48,61,59,30,35,52,32,27,35,73,58,58,49,45,34,36,46,30,42,32,37,54,52,97,89,65,60,70,34,73,35,74,48,58,33,36,33,39,66,74,69,45,68,54,56,51,70,65,63,59,50,37,37,84,38,78,44,59,40,51,60,52,73,53,48,93,86,51,62,51,48,79,45,40,27,46,89,91,43,80,53,63,53,77,83,40,38,43,74,62,70,53,81,73,30,40,47,34,26,38,66,54,61,47,52,32,38,52,32,43,34,33,54,47,100,85,68,53,73,46,79,42,63,46,95,62,58,28,43,28,38,66,71,55,50,61,45,73,48,56,66,59,60,52,44,57,72,41,82,43,59,35,39,50,45,62,48,82,55,82,93,50,53,58,47,62,31,28,15,60,74,81,54,71,74,40,61,39,72,82,63,32,50,74,54,73,57,69,61,28,41,41,37,26,35,76,56,66,48,41,33,38,44,30,48,31,36,42,50,98,87,66,55,74,40,76,29,74,49,63,30,36,25,42,63,75,67,47,55,49,41,48,49,57,69,67,52,42,35,58,44,80,43,56,36,46,52,55,73,41,58,50,86,92,49,60,41,49,51,29,30,23,56,73,81,48,76,75,42,60,32,74,79,64,30,45,84,59,70,50,66,78,25,39,44,34,31,38,74,45,65,49,74,44,42,37,33,45,34,40,37,33,50,48,102,82,73,51,72,50,79,32,64,34,53,66,22,36,36,33,32,54,59,45,55,38,58,50,62,63,58,60,45,56,52,56,45,78,47,63,34,42,59,74,44,79,39,31,51,85,94,55,66,54,47,75,50,39,24,43,91,87,39,83,50,88,68,49,75,53,76,46,84,73,29,37,42,39,30,50,72,66,70,44,60,31,40,42,32,36,35,35,63,49,100,86,68,55,74,37,74,34,72,49,60,32,35,28,38,83,65,44,20,38,55,26,53,55,50,65,49,79,42,93,57,73,53,99,80,20,30,37,41,53,74,50,73,52,64,57,36,79,80,66,52,62,77,47,79,50,76,43,77,69,63,94,86,31,62,44,57,71,44,76,51,63,30,36,33,23,23,25,37,75,92,69,42,61,26,53,75,28,76,35,70,45,74,44,85,87,70,49,28,37,54,31,52,76,52,70,42,80,75,74,59,53,39,68,82,87,54,67,37,41,50,57,73,55,68,54,49,79,78,70,55,60,76,50,77,51,80,41,81,63,90,62,56,62,53,70,66,75,86,44,76,58,76,46,42,36,30,30,31,37,67,96,69,40,63,31,49,59,42,59,55,57,54,40,46,68,62,83,88,84,46,71,37,64,66,42,73,59,54,63,51,80,53,78,54,79,68,55,89,79,31,17,39,32,32,44,42,41,42,32,66,62,59,93,92,62,79,58,78,22,34,38,37,33,30,29,35,26,70,83,75,77,38,75,42,74,77,42,74,47,76,33,50,59,54,53,73,53,69,46,79,40,60,66,82,35,25,39,29,40,36,43,40,42,39,42,86,58,78,88,56,51,74,71,36,45,35,53,66,49,58,42,60,44,56,129

pLDDT: mean 83.37, std 12.43, range [26.27, 97.19]

InterPro domains:
  IPR001119 S-layer homology domain [PF00395] (30-71)
  IPR001119 S-layer homology domain [PF00395] (90-131)
  IPR001119 S-layer homology domain [PF00395] (160-197)
  IPR001119 S-layer homology domain [PS51272] (25-88)
  IPR001119 S-layer homology domain [PS51272] (89-150)
  IPR001119 S-layer homology domain [PS51272] (152-215)
  IPR022409 PKD/Chitinase domain [SM00089] (348-423)
  IPR022409 PKD/Chitinase domain [SM00089] (439-536)
  IPR022409 PKD/Chitinase domain [SM00089] (607-700)
  IPR022409 PKD/Chitinase domain [SM00089] (891-965)
  IPR022409 PKD/Chitinase domain [SM00089] (969-1046)
  IPR035986 PKD domain superfamily [SSF49299] (299-425)
  IPR035986 PKD domain superfamily [SSF49299] (573-699)
  IPR051465 Cell Envelope Structural Component [PTHR43308] (6-83)

Mean predicted aligned error: 23.87 Å